Protein AF-A0A9E4HL14-F1 (afdb_monomer)

Foldseek 3Di:
DDDDDDDDDDDDDDDDDDDDDDDDLPPQLVLQLVLQLVQCVQFVVVPWQDFQQRPHPDQQCRTPQFDADPSSQTATRAQAPTAGAHENDLSVLSSQNHQYDHHHHYAYEEADDLSVLSNLNHAEDHPYNYAYAEEHHLSVLSNQNHAYDHHEQYAHEEADHLSVLNNQNHAEDAHEQYAHEEADHLSVLSNQNYAEDHQYNYAYEEEDHLSVLSNQNYAYDAHEHYAYEEEDHLSVLSNQNYAYDAHYHYAYEEADHLSVLNNQNHAEDHHEQYAYEEADHLSVLSNQNHAEDAPYNYAYEEEDHLSVLSNLNYAYDHPEHYAHEEADHLSVLSNLNYAEDHHYQYAYEEEDHLSVLSNLNYAEDHHYNYAYEEADHLSVLSNLNYAYYAHEHYAYEEEDHLSVLSNCNHQEDHHYHYAYEEEDHLSVLSNCNYAYDAPEQYAYEEEDHLSVLSNLNHQYDAHYHYAYEEADHLSVLSNLNHQEDHHYHYAYEEADHLSVLNNQNHAEDAHEQYAYEEADRLSVLNNQNHAYDAHENYAYEEADHLSVLSNQNHQEDHHYAYAYEEEDHLSVLSNLNHAYDAPENYAYEEADRLSVLNNQNHAEDHHEHYAYEEADHLSVLSNQNHAYDAHYNYAYEEADHLSVLSNQNYAEDAHHAYAYEEADHLSVLSNLNYQEDHNHRYAYEEEDHLSVLSNQNHAYDHHHQYAYEEADHLSVLSNLNHAEDADANYAYEEADHLSVLSNLNYAEEHHAHYAYEEEDDLSVLSNLNYQEDERYHNYHYDDAANQSVVPNPRYYYDVVRNVHHHDDDD

Radius of gyration: 42.82 Å; Cα contacts (8 Å, |Δi|>4): 2502; chains: 1; bounding box: 122×66×150 Å

Solvent-accessible surface area (backbone atoms only — not comparable to full-atom values): 35394 Å² total; per-residue (Å²): 139,87,83,87,83,89,79,90,87,88,81,88,88,84,88,85,92,84,87,81,85,92,85,83,76,69,85,57,50,64,52,40,50,51,27,49,47,51,40,34,63,46,21,37,43,94,64,31,78,70,54,50,59,63,89,51,93,64,64,62,64,65,24,64,44,34,36,46,49,99,79,57,44,45,28,30,41,46,52,55,67,26,53,36,39,32,44,62,53,56,48,60,25,62,35,52,58,22,29,35,41,33,49,24,51,24,52,35,28,46,45,66,42,57,36,57,25,55,18,51,47,25,30,35,44,33,50,22,42,25,45,31,47,36,44,65,43,54,36,59,23,54,20,54,46,23,30,35,42,33,49,25,41,28,43,27,24,52,46,66,43,54,40,54,21,55,20,52,45,23,28,35,42,33,48,25,42,26,48,30,24,52,48,67,46,54,42,52,22,55,19,52,46,22,30,34,44,33,49,24,42,28,48,30,27,47,52,63,50,52,42,52,20,58,20,56,46,24,30,35,42,32,51,20,40,28,47,31,24,48,47,63,46,53,42,57,20,55,21,56,50,23,30,35,42,31,53,20,42,28,50,30,24,49,48,63,47,49,42,51,21,58,19,52,49,22,27,34,44,33,49,24,39,30,51,29,28,52,48,63,46,51,43,55,19,57,20,52,47,24,29,35,44,29,52,21,40,27,52,30,25,52,49,62,46,53,43,50,26,57,21,44,50,21,32,36,44,33,52,20,42,29,50,31,24,52,48,66,46,51,43,49,21,56,20,49,48,24,30,36,44,33,51,22,38,27,49,30,25,49,47,64,45,50,40,54,20,53,20,49,50,23,32,34,42,35,48,22,44,28,49,30,24,51,45,66,43,59,41,52,21,54,20,49,46,22,28,37,41,34,51,20,41,30,44,32,22,49,47,64,44,54,36,56,20,54,20,49,46,23,30,34,43,33,50,23,42,27,49,30,28,48,51,61,44,54,36,59,23,52,22,51,47,22,29,35,42,33,50,21,41,29,52,33,28,49,47,65,44,63,39,55,35,52,23,53,47,22,27,34,44,33,52,19,41,27,51,33,25,51,49,64,44,63,44,54,29,54,24,42,49,21,30,33,43,34,49,24,43,28,51,31,25,49,46,63,44,62,34,54,36,52,22,52,49,23,27,36,42,35,49,21,42,30,48,30,24,50,48,68,45,57,40,52,25,58,21,54,48,23,28,37,41,33,53,20,41,29,46,32,26,51,51,67,46,56,42,56,21,57,19,59,48,23,30,35,44,33,48,25,38,29,50,31,29,50,53,66,46,62,40,51,32,55,23,56,45,25,30,35,44,30,54,20,40,30,50,31,28,51,49,64,48,51,48,57,19,60,20,54,46,24,30,35,43,32,51,22,39,28,49,32,23,50,49,63,47,55,43,48,22,56,18,52,48,24,29,36,42,33,48,23,40,28,50,30,25,51,51,63,46,50,38,58,20,54,20,54,47,23,28,36,44,33,48,28,36,29,48,31,27,48,47,62,45,52,41,51,24,59,20,44,52,21,32,34,43,32,48,22,40,27,51,30,24,51,49,63,46,54,40,54,23,52,20,55,50,22,29,33,42,35,44,27,39,26,52,30,24,51,47,64,47,51,40,53,23,58,20,45,53,22,28,35,42,33,50,21,42,28,47,31,27,49,47,67,44,59,39,52,28,55,22,52,54,25,28,35,42,34,48,20,34,18,48,29,30,50,53,50,45,56,56,45,35,58,34,77,53,45,41,34,44,32,58,22,78,61,34,56,62,43,75,33,41,33,48,57,56,78,72,43,91,72,53,45,65,38,64,80,72,58,77,58,54,65,38,82,88,125

Secondary structure (DSSP, 8-state):
------------------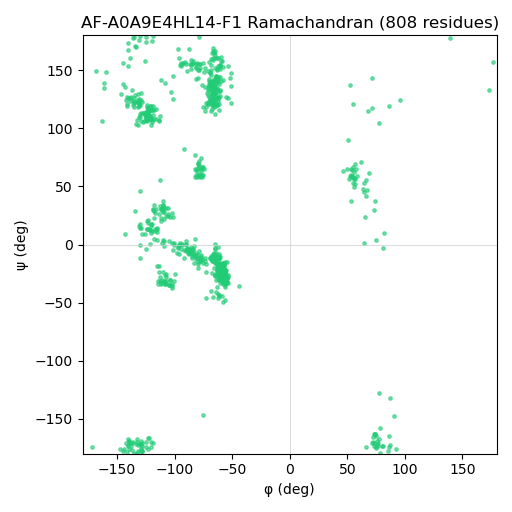----SSS-SSHHHHHHHHHHHHHHTTGGG-S--TTTTSSS-GGGSTTEEE-TTS-EEEEE-TTS--EE---GGGGG-TT--EEE--SSEEEEPPPGGGGG-TT--EEE--SSEE-SBPPGGGGG-TT--EEE--SS--BSPPPGGGGG-TT--EEE--SS--EEPPPGGGGG-TT--EEE--SSEEEEPPPGGGGG-TT--EEE--SSEEEEEPPGGGGG-TT--EEE--SSEEESBPPGGGGG-TT--EEE--SS--EEEPPGGGGG-TT--EEE--SSEEESBPPGGGGG-TT--EEE--SS--EEPPPGGGGG-TT--EEE--SSEEEEPPPGGGGG-TT--EEE--SSEEEEPPPGGGGG-TT--EEE--SSEEEEEPPGGGGG-TT--EEE--SSEEESBPPGGGGG-TT--EEE--SS--EEE--GGGGG-TT--EEE--SSEEEEEPPGGGGG-TT-SEEE--SSEEESBPPGGGGG-TT--EEE--SS--EEPPPGGGGG-TT--EEE--SSEEEEPPPGGGGG-TT--EEE--SSEEEEPPPGGGGG-TT--EEE--SSEEEEEPPGGGGG-TT--EEE--SSEEESBPPGGGGG-TT--EEE--SS--EEEPPGGGGG-TT--EEE--SSEEEEEPPGGGGG-TT-SEEE--SSEEESBPPGGGGG-TT--EEE--SS--BSBPPGGGGG-TT--EEE--SS--EEPPPGGGGG-TT--EEE--SSEEEEEPPGGGGG-TT-SEEE--TT-EEES-B-GGGGG-TT-EE-GGGG-PPBPP--

Nearest PDB structures (foldseek):
  8wei-assembly1_A  TM=9.161E-01  e=1.344E-41  Brassica napus
  8weh-assembly1_A  TM=9.036E-01  e=3.485E-40  Brassica napus
  7odv-assembly1_AAA  TM=7.580E-01  e=2.053E-36  Arabidopsis thaliana
  5gij-assembly1_B  TM=8.100E-01  e=9.126E-33  Arabidopsis thaliana
  5jfk-assembly2_B  TM=7.980E-01  e=5.225E-30  Arabidopsis thaliana

Structure (mmCIF, N/CA/C/O backbone):
data_AF-A0A9E4HL14-F1
#
_entry.id   AF-A0A9E4HL14-F1
#
loop_
_atom_site.group_PDB
_atom_site.id
_atom_site.type_symbol
_atom_site.label_atom_id
_atom_site.label_alt_id
_atom_site.label_comp_id
_atom_site.label_asym_id
_atom_site.label_entity_id
_atom_site.label_seq_id
_atom_site.pdbx_PDB_ins_code
_atom_site.Cartn_x
_atom_site.Cartn_y
_atom_site.Cartn_z
_atom_site.occupancy
_atom_site.B_iso_or_equiv
_atom_site.auth_seq_id
_atom_site.auth_comp_id
_atom_site.auth_asym_id
_atom_site.auth_atom_id
_atom_site.pdbx_PDB_model_num
ATOM 1 N N . MET A 1 1 ? -33.111 20.952 111.031 1.00 33.75 1 MET A N 1
ATOM 2 C CA . MET A 1 1 ? -31.639 21.015 111.160 1.00 33.75 1 MET A CA 1
ATOM 3 C C . MET A 1 1 ? -31.094 21.136 109.736 1.00 33.75 1 MET A C 1
ATOM 5 O O . MET A 1 1 ? -31.129 20.144 109.034 1.00 33.75 1 MET A O 1
ATOM 9 N N . ASN A 1 2 ? -31.073 22.355 109.175 1.00 35.25 2 ASN A N 1
ATOM 10 C CA . ASN A 1 2 ? -29.940 23.313 109.064 1.00 35.25 2 ASN A CA 1
ATOM 11 C C . ASN A 1 2 ? -29.087 23.016 107.800 1.00 35.25 2 ASN A C 1
ATOM 13 O O . ASN A 1 2 ? -28.558 21.920 107.735 1.00 35.25 2 ASN A O 1
ATOM 17 N N . VAL A 1 3 ? -28.890 23.870 106.775 1.00 34.84 3 VAL A N 1
ATOM 18 C CA . VAL A 1 3 ? -29.077 25.328 106.548 1.00 34.84 3 VAL A CA 1
ATOM 19 C C . VAL A 1 3 ? -29.159 25.645 105.018 1.00 34.84 3 VAL A C 1
ATOM 21 O O . VAL A 1 3 ? -28.463 25.000 104.247 1.00 34.84 3 VAL A O 1
ATOM 24 N N . ALA A 1 4 ? -29.936 26.690 104.659 1.00 32.09 4 ALA A N 1
ATOM 25 C CA . ALA A 1 4 ? -29.857 27.663 103.529 1.00 32.09 4 ALA A CA 1
ATOM 26 C C . ALA A 1 4 ? -30.150 27.347 102.032 1.00 32.09 4 ALA A C 1
ATOM 28 O O . ALA A 1 4 ? -29.734 26.338 101.478 1.00 32.09 4 ALA A O 1
ATOM 29 N N . THR A 1 5 ? -30.764 28.390 101.415 1.00 31.05 5 THR A N 1
ATOM 30 C CA . THR A 1 5 ? -30.898 28.810 99.984 1.00 31.05 5 THR A CA 1
ATOM 31 C C . THR A 1 5 ? -31.744 27.890 99.086 1.00 31.05 5 THR A C 1
ATOM 33 O O . THR A 1 5 ? -31.418 26.725 98.951 1.00 31.05 5 THR A O 1
ATOM 36 N N . GLY A 1 6 ? -32.909 28.261 98.521 1.00 27.61 6 GLY A N 1
ATOM 37 C CA . GLY A 1 6 ? -33.319 29.463 97.760 1.00 27.61 6 GLY A CA 1
ATOM 38 C C . GLY A 1 6 ? -33.191 29.140 96.256 1.00 27.61 6 GLY A C 1
ATOM 39 O O . GLY A 1 6 ? -32.118 28.716 95.861 1.00 27.61 6 GLY A O 1
ATOM 40 N N . ALA A 1 7 ? -34.167 29.251 95.348 1.00 27.19 7 ALA A N 1
ATOM 41 C CA . ALA A 1 7 ? -35.541 29.768 95.309 1.00 27.19 7 ALA A CA 1
ATOM 42 C C . ALA A 1 7 ? -36.227 29.135 94.056 1.00 27.19 7 ALA A C 1
ATOM 44 O O . ALA A 1 7 ? -35.539 28.860 93.078 1.00 27.19 7 ALA A O 1
ATOM 45 N N . MET A 1 8 ? -37.465 28.623 94.147 1.00 29.30 8 MET A N 1
ATOM 46 C CA . MET A 1 8 ? -38.747 29.202 93.658 1.00 29.30 8 MET A CA 1
ATOM 47 C C . MET A 1 8 ? -38.787 29.640 92.174 1.00 29.30 8 MET A C 1
ATOM 49 O O . MET A 1 8 ? -37.893 30.347 91.741 1.00 29.30 8 MET A O 1
ATOM 53 N N . VAL A 1 9 ? -39.821 29.396 91.353 1.00 26.88 9 VAL A N 1
ATOM 54 C CA . VAL A 1 9 ? -41.159 28.770 91.483 1.00 26.88 9 VAL A CA 1
ATOM 55 C C . VAL A 1 9 ? -41.711 28.561 90.058 1.00 26.88 9 VAL A C 1
ATOM 57 O O . VAL A 1 9 ? -41.434 29.353 89.161 1.00 26.88 9 VAL A O 1
ATOM 60 N N . VAL A 1 10 ? -42.530 27.521 89.885 1.00 26.62 10 VAL A N 1
ATOM 61 C CA . VAL A 1 10 ? -43.344 27.198 88.699 1.00 26.62 10 VAL A CA 1
ATOM 62 C C . VAL A 1 10 ? -44.826 27.458 89.013 1.00 26.62 10 VAL A C 1
ATOM 64 O O . VAL A 1 10 ? -45.279 27.072 90.087 1.00 26.62 10 VAL A O 1
ATOM 67 N N . ALA A 1 11 ? -45.582 28.030 88.067 1.00 26.98 11 ALA A N 1
ATOM 68 C CA . ALA A 1 11 ? -47.043 27.875 87.894 1.00 26.98 11 ALA A CA 1
ATOM 69 C C . ALA A 1 11 ? -47.400 28.339 86.458 1.00 26.98 11 ALA A C 1
ATOM 71 O O . ALA A 1 11 ? -47.135 29.487 86.119 1.00 26.98 11 ALA A O 1
ATOM 72 N N . VAL A 1 12 ? -47.715 27.464 85.487 1.00 29.25 12 VAL A N 1
ATOM 73 C CA . VAL A 1 12 ? -49.014 26.800 85.177 1.00 29.25 12 VAL A CA 1
ATOM 74 C C . VAL A 1 12 ? -50.169 27.818 85.082 1.00 29.25 12 VAL A C 1
ATOM 76 O O . VAL A 1 12 ? -50.645 28.294 86.104 1.00 29.25 12 VAL A O 1
ATOM 79 N N . LEU A 1 13 ? -50.451 28.372 83.892 1.00 33.09 13 LEU A N 1
ATOM 80 C CA . LEU A 1 13 ? -51.362 27.915 82.808 1.00 33.09 13 LEU A CA 1
ATOM 81 C C . LEU A 1 13 ? -52.870 28.037 83.105 1.00 33.09 13 LEU A C 1
ATOM 83 O O . LEU A 1 13 ? -53.395 27.306 83.939 1.00 33.09 13 LEU A O 1
ATOM 87 N N . LEU A 1 14 ? -53.564 28.855 82.296 1.00 28.44 14 LEU A N 1
ATOM 88 C CA . LEU A 1 14 ? -54.892 28.572 81.725 1.00 28.44 14 LEU A CA 1
ATOM 89 C C . LEU A 1 14 ? -55.184 29.488 80.509 1.00 28.44 14 LEU A C 1
ATOM 91 O O . LEU A 1 14 ? -54.823 30.660 80.497 1.00 28.44 14 LEU A O 1
ATOM 95 N N . ALA A 1 15 ? -55.786 28.870 79.486 1.00 30.08 15 ALA A N 1
ATOM 96 C CA . ALA A 1 15 ? -56.059 29.290 78.098 1.00 30.08 15 ALA A CA 1
ATOM 97 C C . ALA A 1 15 ? -57.047 30.488 77.963 1.00 30.08 15 ALA A C 1
ATOM 99 O O . ALA A 1 15 ? -57.756 30.791 78.912 1.00 30.08 15 ALA A O 1
ATOM 100 N N . SER A 1 16 ? -57.238 31.198 76.836 1.00 32.12 16 SER A N 1
ATOM 101 C CA . SER A 1 16 ? -57.538 30.723 75.471 1.00 32.12 16 SER A CA 1
ATOM 102 C C . SER A 1 16 ? -57.770 31.885 74.461 1.00 32.12 16 SER A C 1
ATOM 104 O O . SER A 1 16 ? -58.207 32.959 74.860 1.00 32.12 16 SER A O 1
ATOM 106 N N . LEU A 1 17 ? -57.577 31.568 73.163 1.00 33.31 17 LEU A N 1
ATOM 107 C CA . LEU A 1 17 ? -58.256 32.063 71.934 1.00 33.31 17 LEU A CA 1
ATOM 108 C C . LEU A 1 17 ? -57.916 33.445 71.312 1.00 33.31 17 LEU A C 1
ATOM 110 O O . LEU A 1 17 ? -58.441 34.471 71.724 1.00 33.31 17 LEU A O 1
ATOM 114 N N . ILE A 1 18 ? -57.163 33.432 70.195 1.00 34.38 18 ILE A N 1
ATOM 115 C CA . ILE A 1 18 ? -57.595 33.672 68.785 1.00 34.38 18 ILE A CA 1
ATOM 116 C C . ILE A 1 18 ? -56.333 33.716 67.886 1.00 34.38 18 ILE A C 1
ATOM 118 O O . ILE A 1 18 ? -55.351 34.371 68.223 1.00 34.38 18 ILE A O 1
ATOM 122 N N . ALA A 1 19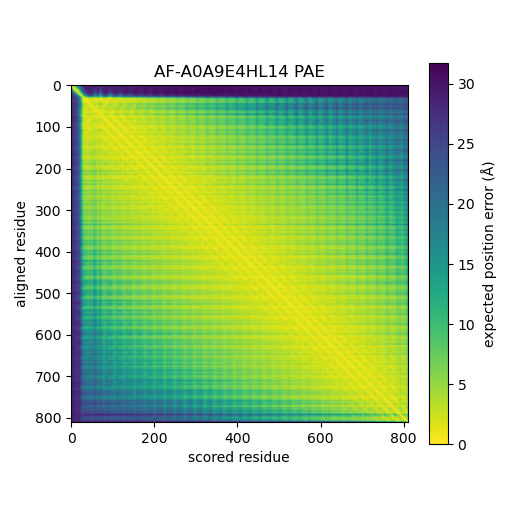 ? -56.354 33.003 66.753 1.00 37.53 19 ALA A N 1
ATOM 123 C CA . ALA A 1 19 ? -55.317 33.035 65.710 1.00 37.53 19 ALA A CA 1
ATOM 124 C C . ALA A 1 19 ? -55.437 34.286 64.809 1.00 37.53 19 ALA A C 1
ATOM 126 O O . ALA A 1 19 ? -56.531 34.832 64.662 1.00 37.53 19 ALA A O 1
ATOM 127 N N . PRO A 1 20 ? -54.333 34.712 64.174 1.00 35.53 20 PRO A N 1
ATOM 128 C CA . PRO A 1 20 ? -54.116 34.406 62.748 1.00 35.53 20 PRO A CA 1
ATOM 129 C C . PRO A 1 20 ? -52.714 33.789 62.538 1.00 35.53 20 PRO A C 1
ATOM 131 O O . PRO A 1 20 ? -51.755 34.181 63.189 1.00 35.53 20 PRO A O 1
ATOM 134 N N . SER A 1 21 ? -52.554 32.662 61.838 1.00 44.50 21 SER A N 1
ATOM 135 C CA . SER A 1 21 ? -52.559 32.488 60.373 1.00 44.50 21 SER A CA 1
ATOM 136 C C . SER A 1 21 ? -51.547 33.374 59.623 1.00 44.50 21 SER A C 1
ATOM 138 O O . SER A 1 21 ? -51.658 34.595 59.648 1.00 44.50 21 SER A O 1
ATOM 140 N N . THR A 1 22 ? -50.640 32.696 58.897 1.00 43.44 22 THR A N 1
ATOM 141 C CA . THR A 1 22 ? -49.900 33.120 57.680 1.00 43.44 22 THR A CA 1
ATOM 142 C C . THR A 1 22 ? -48.837 34.225 57.773 1.00 43.44 22 THR A C 1
ATOM 144 O O . THR A 1 22 ? -48.947 35.220 57.068 1.00 43.44 22 THR A O 1
ATOM 147 N N . ALA A 1 23 ? -47.756 34.042 58.542 1.00 34.69 23 ALA A N 1
ATOM 148 C CA . ALA A 1 23 ? -46.592 34.946 58.433 1.00 34.69 23 ALA A CA 1
ATOM 149 C C . ALA A 1 23 ? -45.199 34.295 58.586 1.00 34.69 23 ALA A C 1
ATOM 151 O O . ALA A 1 23 ? -44.208 35.009 58.661 1.00 34.69 23 ALA A O 1
ATOM 152 N N . LEU A 1 24 ? -45.087 32.962 58.623 1.00 37.69 24 LEU A N 1
ATOM 153 C CA . LEU A 1 24 ? -43.803 32.280 58.882 1.00 37.69 24 LEU A CA 1
ATOM 154 C C . LEU A 1 24 ? -43.264 31.427 57.720 1.00 37.69 24 LEU A C 1
ATOM 156 O O . LEU A 1 24 ? -42.217 30.818 57.875 1.00 37.69 24 LEU A O 1
ATOM 160 N N . ALA A 1 25 ? -43.924 31.418 56.554 1.00 39.59 25 ALA A N 1
ATOM 161 C CA . ALA A 1 25 ? -43.483 30.656 55.373 1.00 39.59 25 ALA A CA 1
ATOM 162 C C . ALA A 1 25 ? -42.845 31.515 54.255 1.00 39.59 25 ALA A C 1
ATOM 164 O O . ALA A 1 25 ? -42.501 30.984 53.211 1.00 39.59 25 ALA A O 1
ATOM 165 N N . GLN A 1 26 ? -42.687 32.833 54.446 1.00 44.12 26 GLN A N 1
ATOM 166 C CA . GLN A 1 26 ? -42.243 33.769 53.392 1.00 44.12 26 GLN A CA 1
ATOM 167 C C . GLN A 1 26 ? -40.769 34.207 53.483 1.00 44.12 26 GLN A C 1
ATOM 169 O O . GLN A 1 26 ? -40.328 35.016 52.676 1.00 44.12 26 GLN A O 1
ATOM 174 N N . ALA A 1 27 ? -39.996 33.717 54.456 1.00 48.97 27 ALA A N 1
ATOM 175 C CA . ALA A 1 27 ? -38.656 34.253 54.723 1.00 48.97 27 ALA A CA 1
ATOM 176 C C . ALA A 1 27 ? -37.539 33.720 53.795 1.00 48.97 27 ALA A C 1
ATOM 178 O O . ALA A 1 27 ? -36.459 34.299 53.795 1.00 48.97 27 ALA A O 1
ATOM 179 N N . GLU A 1 28 ? -37.777 32.666 53.001 1.00 54.84 28 GLU A N 1
ATOM 180 C CA . GLU A 1 28 ? -36.728 32.004 52.194 1.00 54.84 28 GLU A CA 1
ATOM 181 C C . GLU A 1 28 ? -36.896 32.131 50.664 1.00 54.84 28 GLU A C 1
ATOM 183 O O . GLU A 1 28 ? -35.911 32.009 49.944 1.00 54.84 28 GLU A O 1
ATOM 188 N N . GLU A 1 29 ? -38.087 32.467 50.146 1.00 63.16 29 GLU A N 1
ATOM 189 C CA . GLU A 1 29 ? -38.283 32.813 48.718 1.00 63.16 29 GLU A CA 1
ATOM 190 C C . GLU A 1 29 ? -37.392 33.984 48.228 1.00 63.16 29 GLU A C 1
ATOM 192 O O . GLU A 1 29 ? -36.909 33.921 47.094 1.00 63.16 29 GLU A O 1
ATOM 197 N N . PRO A 1 30 ? -37.105 35.034 49.037 1.00 75.75 30 PRO A N 1
ATOM 198 C CA . PRO A 1 30 ? -36.238 36.129 48.599 1.00 75.75 30 PRO A CA 1
ATOM 199 C C . PRO A 1 30 ? -34.819 35.673 48.238 1.00 75.75 30 PRO A C 1
ATOM 201 O O . PRO A 1 30 ? -34.221 36.231 47.322 1.00 75.75 30 PRO A O 1
ATOM 204 N N . VAL A 1 31 ? -34.306 34.647 48.927 1.00 86.88 31 VAL A N 1
ATOM 205 C CA . VAL A 1 31 ? -32.945 34.123 48.737 1.00 86.88 31 VAL A CA 1
ATOM 206 C C . VAL A 1 31 ? -32.839 33.362 47.417 1.00 86.88 31 VAL A C 1
ATOM 208 O O . VAL A 1 31 ? -31.919 33.610 46.640 1.00 86.88 31 VAL A O 1
ATOM 211 N N . ASP A 1 32 ? -33.810 32.493 47.122 1.00 93.31 32 ASP A N 1
ATOM 212 C CA . ASP A 1 32 ? -33.829 31.744 45.863 1.00 93.31 32 ASP A CA 1
ATOM 213 C C . ASP A 1 32 ? -33.972 32.687 44.658 1.00 93.31 32 ASP A C 1
ATOM 215 O O . ASP A 1 32 ? -33.284 32.529 43.648 1.00 93.31 32 ASP A O 1
ATOM 219 N N . ARG A 1 33 ? -34.827 33.714 44.774 1.00 94.50 33 ARG A N 1
ATOM 220 C CA . ARG A 1 33 ? -34.992 34.730 43.727 1.00 94.50 33 ARG A CA 1
ATOM 221 C C . ARG A 1 33 ? -33.703 35.511 43.493 1.00 94.50 33 ARG A C 1
ATOM 223 O O . ARG A 1 33 ? -33.321 35.694 42.341 1.00 94.50 33 ARG A O 1
ATOM 230 N N . GLU A 1 34 ? -33.032 35.965 44.550 1.00 93.50 34 GLU A N 1
ATOM 231 C CA . GLU A 1 34 ? -31.760 36.689 44.438 1.00 93.50 34 GLU A CA 1
ATOM 232 C C . GLU A 1 34 ? -30.675 35.819 43.783 1.00 93.50 34 GLU A C 1
ATOM 234 O O . GLU A 1 34 ? -29.994 36.276 42.861 1.00 93.50 34 GLU A O 1
ATOM 239 N N . ALA A 1 35 ? -30.579 34.544 44.174 1.00 95.25 35 ALA A N 1
ATOM 240 C CA . ALA A 1 35 ? -29.650 33.587 43.582 1.00 95.25 35 ALA A CA 1
ATOM 241 C C . ALA A 1 35 ? -29.909 33.363 42.084 1.00 95.25 35 ALA A C 1
ATOM 243 O O . ALA A 1 35 ? -28.961 33.381 41.294 1.00 95.25 35 ALA A O 1
ATOM 244 N N . LEU A 1 36 ? -31.176 33.212 41.679 1.00 96.88 36 LEU A N 1
ATOM 245 C CA . LEU A 1 36 ? -31.558 33.064 40.273 1.00 96.88 36 LEU A CA 1
ATOM 246 C C . LEU A 1 36 ? -31.322 34.352 39.469 1.00 96.88 36 LEU A C 1
ATOM 248 O O . LEU A 1 36 ? -30.814 34.282 38.355 1.00 96.88 36 LEU A O 1
ATOM 252 N N . VAL A 1 37 ? -31.608 35.541 40.007 1.00 95.25 37 VAL A N 1
ATOM 253 C CA . VAL A 1 37 ? -31.276 36.804 39.316 1.00 95.25 37 VAL A CA 1
ATOM 254 C C . VAL A 1 37 ? -29.762 36.942 39.130 1.00 95.25 37 VAL A C 1
ATOM 256 O O . VAL A 1 37 ? -29.309 37.308 38.045 1.00 95.25 37 VAL A O 1
ATOM 259 N N . GLY A 1 38 ? -28.970 36.600 40.151 1.00 94.69 38 GLY A N 1
ATOM 260 C CA . GLY A 1 38 ? -27.511 36.552 40.045 1.00 94.69 38 GLY A CA 1
ATOM 261 C C . GLY A 1 38 ? -27.040 35.579 38.962 1.00 94.69 38 GLY A C 1
ATOM 262 O O . GLY A 1 38 ? -26.197 35.939 38.142 1.00 94.69 38 GLY A O 1
ATOM 263 N N . PHE A 1 39 ? -27.642 34.387 38.905 1.00 97.25 39 PHE A N 1
ATOM 264 C CA . PHE A 1 39 ? -27.408 33.391 37.857 1.00 97.25 39 PHE A CA 1
ATOM 265 C C . PHE A 1 39 ? -27.716 33.930 36.459 1.00 97.25 39 PHE A C 1
ATOM 267 O O . PHE A 1 39 ? -26.864 33.848 35.574 1.00 97.25 39 PHE A O 1
ATOM 274 N N . PHE A 1 40 ? -28.888 34.540 36.278 1.00 96.69 40 PHE A N 1
ATOM 275 C CA . PHE A 1 40 ? -29.323 35.139 35.018 1.00 96.69 40 PHE A CA 1
ATOM 276 C C . PHE A 1 40 ? -28.325 36.178 34.511 1.00 96.69 40 PHE A C 1
ATOM 278 O O . PHE A 1 40 ? -27.903 36.129 33.360 1.00 96.69 40 PHE A O 1
ATOM 285 N N . VAL A 1 41 ? -27.885 37.091 35.379 1.00 95.44 41 VAL A N 1
ATOM 286 C CA . VAL A 1 41 ? -26.912 38.125 35.005 1.00 95.44 41 VAL A CA 1
ATOM 287 C C . VAL A 1 41 ? -25.546 37.514 34.688 1.00 95.44 41 VAL A C 1
ATOM 289 O O . VAL A 1 41 ? -24.937 37.873 33.681 1.00 95.44 41 VAL A O 1
ATOM 292 N N . ALA A 1 42 ? -25.065 36.584 35.517 1.00 96.38 42 ALA A N 1
ATOM 293 C CA . ALA A 1 42 ? -23.742 35.978 35.366 1.00 96.38 42 ALA A CA 1
ATOM 294 C C . ALA A 1 42 ? -23.594 35.165 34.074 1.00 96.38 42 ALA A C 1
ATOM 296 O O . ALA A 1 42 ? -22.498 35.102 33.522 1.00 96.38 42 ALA A O 1
ATOM 297 N N . THR A 1 43 ? -24.685 34.576 33.585 1.00 96.44 43 THR A N 1
ATOM 298 C CA . THR A 1 43 ? -24.689 33.675 32.422 1.00 96.44 43 THR A CA 1
ATOM 299 C C . THR A 1 43 ? -25.341 34.293 31.180 1.00 96.44 43 THR A C 1
ATOM 301 O O . THR A 1 43 ? -25.772 33.580 30.270 1.00 96.44 43 THR A O 1
ATOM 304 N N . GLY A 1 44 ? -25.403 35.628 31.118 1.00 94.25 44 GLY A N 1
ATOM 305 C CA . GLY A 1 44 ? -25.794 36.349 29.907 1.00 94.25 44 GLY A CA 1
ATOM 306 C C . GLY A 1 44 ? -27.289 36.277 29.592 1.00 94.25 44 GLY A C 1
ATOM 307 O O . GLY A 1 44 ? -27.657 36.184 28.425 1.00 94.25 44 GLY A O 1
ATOM 308 N N . GLY A 1 45 ? -28.145 36.323 30.611 1.00 91.81 45 GLY A N 1
ATOM 309 C CA . GLY A 1 45 ? -29.600 36.148 30.548 1.00 91.81 45 GLY A CA 1
ATOM 310 C C . GLY A 1 45 ? -30.341 36.874 29.422 1.00 91.81 45 GLY A C 1
ATOM 311 O O . GLY A 1 45 ? -31.266 36.322 28.826 1.00 91.81 45 GLY A O 1
ATOM 312 N N . ASP A 1 46 ? -29.896 38.082 29.068 1.00 90.69 46 ASP A N 1
ATOM 313 C CA . ASP A 1 46 ? -30.468 38.884 27.974 1.00 90.69 46 ASP A CA 1
ATOM 314 C C . ASP A 1 46 ? -30.238 38.273 26.577 1.00 90.69 46 ASP A C 1
ATOM 316 O O . ASP A 1 46 ? -30.861 38.689 25.600 1.00 90.69 46 ASP A O 1
ATOM 320 N N . THR A 1 47 ? -29.330 37.301 26.471 1.00 92.50 47 THR A N 1
ATOM 321 C CA . THR A 1 47 ? -28.945 36.619 25.224 1.00 92.50 47 THR A CA 1
ATOM 322 C C . THR A 1 47 ? -29.425 35.172 25.141 1.00 92.50 47 THR A C 1
ATOM 324 O O . THR A 1 47 ? -29.205 34.519 24.122 1.00 92.50 47 THR A O 1
ATOM 327 N N . TRP A 1 48 ? -30.106 34.677 26.177 1.00 96.44 48 TRP A N 1
ATOM 328 C CA . TRP A 1 48 ? -30.650 33.324 26.188 1.00 96.44 48 TRP A CA 1
ATOM 329 C C . TRP A 1 48 ? -31.713 33.123 25.105 1.00 96.44 48 TRP A C 1
ATOM 331 O O . TRP A 1 48 ? -32.471 34.034 24.766 1.00 96.44 48 TRP A O 1
ATOM 341 N N . GLY A 1 49 ? -31.832 31.890 24.610 1.00 94.44 49 GLY A N 1
ATOM 342 C CA . GLY A 1 49 ? -32.880 31.503 23.665 1.00 94.44 49 GLY A CA 1
ATOM 343 C C . GLY A 1 49 ? -34.289 31.623 24.257 1.00 94.44 49 GLY A C 1
ATOM 344 O O . GLY A 1 49 ? -35.228 32.007 23.555 1.00 94.44 49 GLY A O 1
ATOM 345 N N . ARG A 1 50 ? -34.443 31.308 25.548 1.00 95.56 50 ARG A N 1
ATOM 346 C CA . ARG A 1 50 ? -35.672 31.451 26.336 1.00 95.56 50 ARG A CA 1
ATOM 347 C C . ARG A 1 50 ? -35.357 31.983 27.729 1.00 95.56 50 ARG A C 1
ATOM 349 O O . ARG A 1 50 ? -34.625 31.359 28.493 1.00 95.56 50 ARG A O 1
ATOM 356 N N . SER A 1 51 ? -35.979 33.104 28.073 1.00 95.25 51 SER A N 1
ATOM 357 C CA . SER A 1 51 ? -35.829 33.797 29.359 1.00 95.25 51 SER A CA 1
ATOM 358 C C . SER A 1 51 ? -37.182 34.224 29.942 1.00 95.25 51 SER A C 1
ATOM 360 O O . SER A 1 51 ? -37.273 35.205 30.678 1.00 95.25 51 SER A O 1
ATOM 362 N N . ASP A 1 52 ? -38.258 33.486 29.638 1.00 95.94 52 ASP A N 1
ATOM 363 C CA . ASP A 1 52 ? -39.614 33.861 30.053 1.00 95.94 52 ASP A CA 1
ATOM 364 C C . ASP A 1 52 ? -39.697 34.107 31.569 1.00 95.94 52 ASP A C 1
ATOM 366 O O . ASP A 1 52 ? -39.352 33.242 32.378 1.00 95.94 52 ASP A O 1
ATOM 370 N N . ASN A 1 53 ? -40.195 35.292 31.934 1.00 95.06 53 ASN A N 1
ATOM 371 C CA . ASN A 1 53 ? -40.421 35.776 33.302 1.00 95.06 53 ASN A CA 1
ATOM 372 C C . ASN A 1 53 ? -39.170 35.961 34.182 1.00 95.06 53 ASN A C 1
ATOM 374 O O . ASN A 1 53 ? -39.318 36.412 35.322 1.00 95.06 53 ASN A O 1
ATOM 378 N N . TRP A 1 54 ? -37.963 35.703 33.675 1.00 95.25 54 TRP A N 1
ATOM 379 C CA . TRP A 1 54 ? -36.724 35.957 34.412 1.00 95.25 54 TRP A CA 1
ATOM 380 C C . TRP A 1 54 ? -36.578 37.447 34.751 1.00 95.25 54 TRP A C 1
ATOM 382 O O . TRP A 1 54 ? -36.835 38.319 33.922 1.00 95.25 54 TRP A O 1
ATOM 392 N N . GLY A 1 55 ? -36.228 37.746 36.005 1.00 87.81 55 GLY A N 1
ATOM 393 C CA . GLY A 1 55 ? -36.118 39.121 36.512 1.00 87.81 55 GLY A CA 1
ATOM 394 C C . GLY A 1 55 ? -37.454 39.833 36.779 1.00 87.81 55 GLY A C 1
ATOM 395 O O . GLY A 1 55 ? -37.446 41.006 37.146 1.00 87.81 55 GLY A O 1
ATOM 396 N N . SER A 1 56 ? -38.598 39.154 36.619 1.00 91.56 56 SER A N 1
ATOM 397 C CA . SER A 1 56 ? -39.922 39.701 36.961 1.00 91.56 56 SER A CA 1
ATOM 398 C C . SER A 1 56 ? -40.306 39.456 38.427 1.00 91.56 56 SER A C 1
ATOM 400 O O . SER A 1 56 ? -39.716 38.615 39.099 1.00 91.56 56 SER A O 1
ATOM 402 N N . ASP A 1 57 ? -41.366 40.113 38.904 1.00 88.81 57 ASP A N 1
ATOM 403 C CA . ASP A 1 57 ? -41.947 39.881 40.241 1.00 88.81 57 ASP A CA 1
ATOM 404 C C . ASP A 1 57 ? -42.903 38.669 40.294 1.00 88.81 57 ASP A C 1
ATOM 406 O O . ASP A 1 57 ? -43.548 38.417 41.314 1.00 88.81 57 ASP A O 1
ATOM 410 N N . LEU A 1 58 ? -43.041 37.909 39.199 1.00 92.25 58 LEU A N 1
ATOM 411 C CA . LEU A 1 58 ? -43.883 36.709 39.183 1.00 92.25 58 LEU A CA 1
ATOM 412 C C . LEU A 1 58 ? -43.282 35.600 40.066 1.00 92.25 58 LEU A C 1
ATOM 414 O O . LEU A 1 58 ? -42.059 35.569 40.250 1.00 92.25 58 LEU A O 1
ATOM 418 N N . PRO A 1 59 ? -44.110 34.675 40.596 1.00 91.94 59 PRO A N 1
ATOM 419 C CA . PRO A 1 59 ? -43.627 33.499 41.321 1.00 91.94 59 PRO A CA 1
ATOM 420 C C . PRO A 1 59 ? -42.578 32.715 40.516 1.00 91.94 59 PRO A C 1
ATOM 422 O O . PRO A 1 59 ? -42.682 32.624 39.291 1.00 91.94 59 PRO A O 1
ATOM 425 N N . LEU A 1 60 ? -41.569 32.165 41.202 1.00 94.19 60 LEU A N 1
ATOM 426 C CA . LEU A 1 60 ? -40.414 31.515 40.564 1.00 94.19 60 LEU A CA 1
ATOM 427 C C . LEU A 1 60 ? -40.800 30.301 39.705 1.00 94.19 60 LEU A C 1
ATOM 429 O O . LEU A 1 60 ? -40.157 30.049 38.696 1.00 94.19 60 LEU A O 1
ATOM 433 N N . ASP A 1 61 ? -41.898 29.611 40.022 1.00 93.50 61 ASP A N 1
ATOM 434 C CA . ASP A 1 61 ? -42.444 28.503 39.216 1.00 93.50 61 ASP A CA 1
ATOM 435 C C . ASP A 1 61 ? -42.990 28.930 37.840 1.00 93.50 61 ASP A C 1
ATOM 437 O O . ASP A 1 61 ? -43.355 28.096 37.009 1.00 93.50 61 ASP A O 1
ATOM 441 N N . ARG A 1 62 ? -43.080 30.241 37.584 1.00 95.88 62 ARG A N 1
ATOM 442 C CA . ARG A 1 62 ? -43.411 30.805 36.272 1.00 95.88 62 ARG A CA 1
ATOM 443 C C . ARG A 1 62 ? -42.178 31.094 35.430 1.00 95.88 62 ARG A C 1
ATOM 445 O O . ARG A 1 62 ? -42.344 31.396 34.249 1.00 95.88 62 ARG A O 1
ATOM 452 N N . TRP A 1 63 ? -40.980 31.055 36.004 1.00 97.12 63 TRP A N 1
ATOM 453 C CA . TRP A 1 63 ? -39.749 31.342 35.278 1.00 97.12 63 TRP A CA 1
ATOM 454 C C . TRP A 1 63 ? -39.377 30.148 34.410 1.00 97.12 63 TRP A C 1
ATOM 456 O O . TRP A 1 63 ? -39.489 28.995 34.829 1.00 97.12 63 TRP A O 1
ATOM 466 N N . HIS A 1 64 ? -38.957 30.415 33.173 1.00 97.06 64 HIS A N 1
ATOM 467 C CA . HIS A 1 64 ? -38.558 29.347 32.264 1.00 97.06 64 HIS A CA 1
ATOM 468 C C . HIS A 1 64 ? -37.459 28.481 32.896 1.00 97.06 64 HIS A C 1
ATOM 470 O O . HIS A 1 64 ? -36.441 29.010 33.331 1.00 97.06 64 HIS A O 1
ATOM 476 N N . GLY A 1 65 ? -37.669 27.164 32.936 1.00 96.62 65 GLY A N 1
ATOM 477 C CA . GLY A 1 65 ? -36.691 26.211 33.463 1.00 96.62 65 GLY A CA 1
ATOM 478 C C . GLY A 1 65 ? -36.660 26.072 34.988 1.00 96.62 65 GLY A C 1
ATOM 479 O O . GLY A 1 65 ? -35.920 25.227 35.480 1.00 96.62 65 GLY A O 1
ATOM 480 N N . VAL A 1 66 ? -37.457 26.836 35.745 1.00 97.94 66 VAL A N 1
ATOM 481 C CA . VAL A 1 66 ? -37.466 26.794 37.217 1.00 97.94 66 VAL A CA 1
ATOM 482 C C . VAL A 1 66 ? -38.659 25.986 37.732 1.00 97.94 66 VAL A C 1
ATOM 484 O O . VAL A 1 66 ? -39.810 26.271 37.408 1.00 97.94 66 VAL A O 1
ATOM 487 N N . GLY A 1 67 ? -38.388 24.984 38.565 1.00 96.88 67 GLY A N 1
ATOM 488 C CA . GLY A 1 67 ? -39.390 24.227 39.315 1.00 96.88 67 GLY A CA 1
ATOM 489 C C . GLY A 1 67 ? -39.278 24.501 40.811 1.00 96.88 67 GLY A C 1
ATOM 490 O O . GLY A 1 67 ? -38.166 24.600 41.335 1.00 96.88 67 GLY A O 1
ATOM 491 N N . THR A 1 68 ? -40.412 24.597 41.508 1.00 96.44 68 THR A N 1
ATOM 492 C CA . THR A 1 68 ? -40.456 24.832 42.959 1.00 96.44 68 THR A CA 1
ATOM 493 C C . THR A 1 68 ? -41.274 23.779 43.709 1.00 96.44 68 THR A C 1
ATOM 495 O O . THR A 1 68 ? -42.125 23.100 43.131 1.00 96.44 68 THR A O 1
ATOM 498 N N . ASP A 1 69 ? -41.015 23.632 45.010 1.00 93.31 69 ASP A N 1
ATOM 499 C CA . ASP A 1 69 ? -41.854 22.839 45.909 1.00 93.31 69 ASP A CA 1
ATOM 500 C C . ASP A 1 69 ? -43.127 23.596 46.340 1.00 93.31 69 ASP A C 1
ATOM 502 O O . ASP A 1 69 ? -43.364 24.753 45.988 1.00 93.31 69 ASP A O 1
ATOM 506 N N . SER A 1 70 ? -43.978 22.949 47.146 1.00 89.25 70 SER A N 1
ATOM 507 C CA . SER A 1 70 ? -45.228 23.550 47.637 1.00 89.25 70 SER A CA 1
ATOM 508 C C . SER A 1 70 ? -45.037 24.795 48.514 1.00 89.25 70 SER A C 1
ATOM 510 O O . SER A 1 70 ? -46.008 25.507 48.765 1.00 89.25 70 SER A O 1
ATOM 512 N N . ALA A 1 71 ? -43.822 25.034 49.019 1.00 88.44 71 ALA A N 1
ATOM 513 C CA . ALA A 1 71 ? -43.466 26.228 49.778 1.00 88.44 71 ALA A CA 1
ATOM 514 C C . ALA A 1 71 ? -42.865 27.332 48.885 1.00 88.44 71 ALA A C 1
ATOM 516 O O . ALA A 1 71 ? -42.545 28.406 49.389 1.00 88.44 71 ALA A O 1
ATOM 517 N N . GLY A 1 72 ? -42.744 27.094 47.574 1.00 89.25 72 GLY A N 1
ATOM 518 C CA . GLY A 1 72 ? -42.189 28.040 46.609 1.00 89.25 72 GLY A CA 1
ATOM 519 C C . GLY A 1 72 ? -40.660 28.048 46.544 1.00 89.25 72 GLY A C 1
ATOM 520 O O . GLY A 1 72 ? -40.110 28.932 45.892 1.00 89.25 72 GLY A O 1
ATOM 521 N N . ARG A 1 73 ? -39.975 27.089 47.184 1.00 94.12 73 ARG A N 1
ATOM 522 C CA . ARG A 1 73 ? -38.510 26.954 47.130 1.00 94.12 73 ARG A CA 1
ATOM 523 C C . ARG A 1 73 ? -38.076 26.241 45.857 1.00 94.12 73 ARG A C 1
ATOM 525 O O . ARG A 1 73 ? -38.745 25.300 45.440 1.00 94.12 73 ARG A O 1
ATOM 532 N N . VAL A 1 74 ? -36.966 26.651 45.255 1.00 97.19 74 VAL A N 1
ATOM 533 C CA . VAL A 1 74 ? -36.471 26.085 43.990 1.00 97.19 74 VAL A CA 1
ATOM 534 C C . VAL A 1 74 ? -35.942 24.666 44.206 1.00 97.19 74 VAL A C 1
ATOM 536 O O . VAL A 1 74 ? -35.034 24.451 45.003 1.00 97.19 74 VAL A O 1
ATOM 539 N N . VAL A 1 75 ? -36.505 23.710 43.463 1.00 97.56 75 VAL A N 1
ATOM 540 C CA . VAL A 1 75 ? -36.114 22.287 43.467 1.00 97.56 75 VAL A CA 1
ATOM 541 C C . VAL A 1 75 ? -35.533 21.826 42.132 1.00 97.56 75 VAL A C 1
ATOM 543 O O . VAL A 1 75 ? -34.830 20.824 42.080 1.00 97.56 75 VAL A O 1
ATOM 546 N N . SER A 1 76 ? -35.774 22.555 41.042 1.00 98.12 76 SER A N 1
ATOM 547 C CA . SER A 1 76 ? -35.224 22.219 39.727 1.00 98.12 76 SER A CA 1
ATOM 548 C C . SER A 1 76 ? -34.845 23.479 38.964 1.00 98.12 76 SER A C 1
ATOM 550 O O . SER A 1 76 ? -35.638 24.417 38.897 1.00 98.12 76 SER A O 1
ATOM 552 N N . LEU A 1 77 ? -33.673 23.465 38.337 1.00 98.31 77 LEU A N 1
ATOM 553 C CA . LEU A 1 77 ? -33.229 24.456 37.364 1.00 98.31 77 LEU A CA 1
ATOM 554 C C . LEU A 1 77 ? -32.743 23.719 36.111 1.00 98.31 77 LEU A C 1
ATOM 556 O O . LEU A 1 77 ? -31.683 23.103 36.131 1.00 98.31 77 LEU A O 1
ATOM 560 N N . ALA A 1 78 ? -33.536 23.764 35.041 1.00 98.12 78 ALA A N 1
ATOM 561 C CA . ALA A 1 78 ? -33.268 23.075 33.782 1.00 98.12 78 ALA A CA 1
ATOM 562 C C . ALA A 1 78 ? -33.265 24.069 32.614 1.00 98.12 78 ALA A C 1
ATOM 564 O O . ALA A 1 78 ? -34.316 24.559 32.193 1.00 98.12 78 ALA A O 1
ATOM 565 N N . LEU A 1 79 ? -32.071 24.363 32.101 1.00 97.81 79 LEU A N 1
ATOM 566 C CA . LEU A 1 79 ? -31.815 25.304 31.009 1.00 97.81 79 LEU A CA 1
ATOM 567 C C . LEU A 1 79 ? -30.917 24.701 29.902 1.00 97.81 79 LEU A C 1
ATOM 569 O O . LEU A 1 79 ? -29.979 25.373 29.457 1.00 97.81 79 LEU A O 1
ATOM 573 N N . PRO A 1 80 ? -31.162 23.463 29.431 1.00 97.94 80 PRO A N 1
ATOM 574 C CA . PRO A 1 80 ? -30.323 22.868 28.402 1.00 97.94 80 PRO A CA 1
ATOM 575 C C . PRO A 1 80 ? -30.503 23.571 27.050 1.00 97.94 80 PRO A C 1
ATOM 577 O O . PRO A 1 80 ? -31.607 24.018 26.720 1.00 97.94 80 PRO A O 1
ATOM 580 N N . SER A 1 81 ? -29.444 23.630 26.234 1.00 97.81 81 SER A N 1
ATOM 581 C CA . SER A 1 81 ? -29.499 24.185 24.867 1.00 97.81 81 SER A CA 1
ATOM 582 C C . SER A 1 81 ? -30.095 25.599 24.789 1.00 97.81 81 SER A C 1
ATOM 584 O O . SER A 1 81 ? -30.839 25.921 23.858 1.00 97.81 81 SER A O 1
ATOM 586 N N . ASN A 1 82 ? -29.808 26.451 25.776 1.00 97.56 82 ASN A N 1
ATOM 587 C CA . ASN A 1 82 ? -30.455 27.756 25.916 1.00 97.56 82 ASN A CA 1
ATOM 588 C C . ASN A 1 82 ? -29.522 28.944 25.619 1.00 97.56 82 ASN A C 1
ATOM 590 O O . ASN A 1 82 ? -29.941 30.096 25.712 1.00 97.56 82 ASN A O 1
ATOM 594 N N . GLY A 1 83 ? -28.281 28.681 25.203 1.00 96.69 83 GLY A N 1
ATOM 595 C CA . GLY A 1 83 ? -27.305 29.709 24.839 1.00 96.69 83 GLY A CA 1
ATOM 596 C C . GLY A 1 83 ? -26.737 30.465 26.040 1.00 96.69 83 GLY A C 1
ATOM 597 O O . GLY A 1 83 ? -26.408 31.641 25.911 1.00 96.69 83 GLY A O 1
ATOM 598 N N . LEU A 1 84 ? -26.650 29.822 27.210 1.00 97.75 84 LEU A N 1
ATOM 599 C CA . LEU A 1 84 ? -26.020 30.412 28.395 1.00 97.75 84 LEU A CA 1
ATOM 600 C C . LEU A 1 84 ? -24.532 30.659 28.115 1.00 97.75 84 LEU A C 1
ATOM 602 O O . LEU A 1 84 ? -23.839 29.766 27.630 1.00 97.75 84 LEU A O 1
ATOM 606 N N . VAL A 1 85 ? -24.037 31.850 28.463 1.00 96.31 85 VAL A N 1
ATOM 607 C CA . VAL A 1 85 ? -22.627 32.249 28.319 1.00 96.31 85 VAL A CA 1
ATOM 608 C C . VAL A 1 85 ? -22.180 32.944 29.597 1.00 96.31 85 VAL A C 1
ATOM 610 O O . VAL A 1 85 ? -22.734 33.976 29.962 1.00 96.31 85 VAL A O 1
ATOM 613 N N . GLY A 1 86 ? -21.150 32.425 30.259 1.00 96.69 86 GLY A N 1
ATOM 614 C CA . GLY A 1 86 ? -20.651 32.981 31.521 1.00 96.69 86 GLY A CA 1
ATOM 615 C C . GLY A 1 86 ? -20.286 31.899 32.535 1.00 96.69 86 GLY A C 1
ATOM 616 O O . GLY A 1 86 ? -20.458 30.716 32.241 1.00 96.69 86 GLY A O 1
ATOM 617 N N . PRO A 1 87 ? -19.775 32.277 33.718 1.00 97.69 87 PRO A N 1
ATOM 618 C CA . PRO A 1 87 ? -19.524 31.339 34.804 1.00 97.69 87 PRO A CA 1
ATOM 619 C C . PRO A 1 87 ? -20.793 30.972 35.575 1.00 97.69 87 PRO A C 1
ATOM 621 O O . PRO A 1 87 ? -21.730 31.765 35.664 1.00 97.69 87 PRO A O 1
ATOM 624 N N . ILE A 1 88 ? -20.781 29.795 36.206 1.00 97.81 88 ILE A N 1
ATOM 625 C CA . ILE A 1 88 ? -21.766 29.430 37.231 1.00 97.81 88 ILE A CA 1
ATOM 626 C C . ILE A 1 88 ? -21.422 30.237 38.496 1.00 97.81 88 ILE A C 1
ATOM 628 O O . ILE A 1 88 ? -20.339 30.047 39.053 1.00 97.81 88 ILE A O 1
ATOM 632 N N . PRO A 1 89 ? -22.277 31.163 38.964 1.00 97.25 89 PRO A N 1
ATOM 633 C CA . PRO A 1 89 ? -21.960 31.961 40.142 1.00 97.25 89 PRO A CA 1
ATOM 634 C C . PRO A 1 89 ? -22.083 31.146 41.434 1.00 97.25 89 PRO A C 1
ATOM 636 O O . PRO A 1 89 ? -22.978 30.315 41.572 1.00 97.25 89 PRO A O 1
ATOM 639 N N . ALA A 1 90 ? -21.257 31.483 42.429 1.00 96.12 90 ALA A N 1
ATOM 640 C CA . ALA A 1 90 ? -21.294 30.912 43.782 1.00 96.12 90 ALA A CA 1
ATOM 641 C C . ALA A 1 90 ? -22.680 30.993 44.455 1.00 96.12 90 ALA A C 1
ATOM 643 O O . ALA A 1 90 ? -23.031 30.151 45.278 1.00 96.12 90 ALA A O 1
ATOM 644 N N . SER A 1 91 ? -23.515 31.968 44.066 1.00 95.31 91 SER A N 1
ATOM 645 C CA . SER A 1 91 ? -24.888 32.104 44.568 1.00 95.31 91 SER A CA 1
ATOM 646 C C . SER A 1 91 ? -25.765 30.881 44.287 1.00 95.31 91 SER A C 1
ATOM 648 O O . SER A 1 91 ? -26.781 30.719 44.959 1.00 95.31 91 SER A O 1
ATOM 650 N N . ILE A 1 92 ? -25.379 29.999 43.354 1.00 95.81 92 ILE A N 1
ATOM 651 C CA . ILE A 1 92 ? -26.092 28.743 43.099 1.00 95.81 92 ILE A CA 1
ATOM 652 C C . ILE A 1 92 ? -26.224 27.885 44.369 1.00 95.81 92 ILE A C 1
ATOM 654 O O . ILE A 1 92 ? -27.272 27.276 44.564 1.00 95.81 92 ILE A O 1
ATOM 658 N N . GLY A 1 93 ? -25.239 27.924 45.279 1.00 94.62 93 GLY A N 1
ATOM 659 C CA . GLY A 1 93 ? -25.271 27.199 46.558 1.00 94.62 93 GLY A CA 1
ATOM 660 C C . GLY A 1 93 ? -26.367 27.666 47.525 1.00 94.62 93 GLY A C 1
ATOM 661 O O . GLY A 1 93 ? -26.719 26.959 48.465 1.00 94.62 93 GLY A O 1
ATOM 662 N N . SER A 1 94 ? -26.977 28.833 47.279 1.00 95.44 94 SER A N 1
ATOM 663 C CA . SER A 1 94 ? -28.096 29.336 48.092 1.00 95.44 94 SER A CA 1
ATOM 664 C C . SER A 1 94 ? -29.422 28.618 47.808 1.00 95.44 94 SER A C 1
ATOM 666 O O . SER A 1 94 ? -30.341 28.693 48.626 1.00 95.44 94 SER A O 1
ATOM 668 N N . LEU A 1 95 ? -29.527 27.883 46.692 1.00 96.00 95 LEU A N 1
ATOM 669 C CA . LEU A 1 95 ? -30.711 27.102 46.319 1.00 96.00 95 LEU A CA 1
ATOM 670 C C . LEU A 1 95 ? -30.773 25.782 47.103 1.00 96.00 95 LEU A C 1
ATOM 672 O O . LEU A 1 95 ? -30.800 24.699 46.536 1.00 96.00 95 LEU A O 1
ATOM 676 N N . THR A 1 96 ? -30.803 25.845 48.432 1.00 94.38 96 THR A N 1
ATOM 677 C CA . THR A 1 96 ? -30.605 24.689 49.335 1.00 94.38 96 THR A CA 1
ATOM 678 C C . THR A 1 96 ? -31.622 23.545 49.195 1.00 94.38 96 THR A C 1
ATOM 680 O O . THR A 1 96 ? -31.435 22.465 49.760 1.00 94.38 96 THR A O 1
ATOM 683 N N . ARG A 1 97 ? -32.713 23.757 48.451 1.00 96.50 97 ARG A N 1
ATOM 684 C CA . ARG A 1 97 ? -33.745 22.757 48.138 1.00 96.50 97 ARG A CA 1
ATOM 685 C C . ARG A 1 97 ? -33.589 22.146 46.738 1.00 96.50 97 ARG A C 1
ATOM 687 O O . ARG A 1 97 ? -34.400 21.301 46.386 1.00 96.50 97 ARG A O 1
ATOM 694 N N . LEU A 1 98 ? -32.568 22.540 45.972 1.00 97.94 98 LEU A N 1
ATOM 695 C CA . LEU A 1 98 ? -32.342 22.087 44.601 1.00 97.94 98 LEU A CA 1
ATOM 696 C C . LEU A 1 98 ? -32.050 20.582 44.554 1.00 97.94 98 LEU A C 1
ATOM 698 O O . LEU A 1 98 ? -31.136 20.099 45.217 1.00 97.94 98 LEU A O 1
ATOM 702 N N . GLU A 1 99 ? -32.822 19.869 43.740 1.00 98.38 99 GLU A N 1
ATOM 703 C CA . GLU A 1 99 ? -32.708 18.433 43.463 1.00 98.38 99 GLU A CA 1
ATOM 704 C C . GLU A 1 99 ? -32.147 18.184 42.053 1.00 98.38 99 GLU A C 1
ATOM 706 O O . GLU A 1 99 ? -31.413 17.221 41.832 1.00 98.38 99 GLU A O 1
ATOM 711 N N . HIS A 1 100 ? -32.435 19.074 41.099 1.00 98.69 100 HIS A N 1
ATOM 712 C CA . HIS A 1 100 ? -32.007 18.938 39.706 1.00 98.69 100 HIS A CA 1
ATOM 713 C C . HIS A 1 100 ? -31.384 20.232 39.175 1.00 98.69 100 HIS A C 1
ATOM 715 O O . HIS A 1 100 ? -32.042 21.274 39.150 1.00 98.69 100 HIS A O 1
ATOM 721 N N . LEU A 1 101 ? -30.137 20.149 38.708 1.00 98.56 101 LEU A N 1
ATOM 722 C CA . LEU A 1 101 ? -29.449 21.211 37.978 1.00 98.56 101 LEU A CA 1
ATOM 723 C C . LEU A 1 101 ? -29.001 20.678 36.616 1.00 98.56 101 LEU A C 1
ATOM 725 O O . LEU A 1 101 ? -28.105 19.841 36.551 1.00 98.56 101 LEU A O 1
ATOM 729 N N . ASP A 1 102 ? -29.620 21.174 35.548 1.00 98.62 102 ASP A N 1
ATOM 730 C CA . ASP A 1 102 ? -29.310 20.819 34.162 1.00 98.62 102 ASP A CA 1
ATOM 731 C C . ASP A 1 102 ? -28.989 22.086 33.364 1.00 98.62 102 ASP A C 1
ATOM 733 O O . ASP A 1 102 ? -29.870 22.903 33.079 1.00 98.62 102 ASP A O 1
ATOM 737 N N . LEU A 1 103 ? -27.708 22.248 33.028 1.00 98.44 103 LEU A N 1
ATOM 738 C CA . LEU A 1 103 ? -27.176 23.337 32.207 1.00 98.44 103 LEU A CA 1
ATOM 739 C C . LEU A 1 103 ? -26.533 22.807 30.914 1.00 98.44 103 LEU A C 1
ATOM 741 O O . LEU A 1 103 ? -25.671 23.478 30.336 1.00 98.44 103 LEU A O 1
ATOM 745 N N . ALA A 1 104 ? -26.915 21.611 30.465 1.00 98.38 104 ALA A N 1
ATOM 746 C CA . ALA A 1 104 ? -26.281 20.932 29.342 1.00 98.38 104 ALA A CA 1
ATOM 747 C C . ALA A 1 104 ? -26.347 21.709 28.014 1.00 98.38 104 ALA A C 1
ATOM 749 O O . ALA A 1 104 ? -27.261 22.499 27.778 1.00 98.38 104 ALA A O 1
ATOM 750 N N . ASP A 1 105 ? -25.401 21.446 27.109 1.00 98.50 105 ASP A N 1
ATOM 751 C CA . ASP A 1 105 ? -25.381 22.000 25.745 1.00 98.50 105 ASP A CA 1
ATOM 752 C C . ASP A 1 105 ? -25.427 23.541 25.718 1.00 98.50 105 ASP A C 1
ATOM 754 O O . ASP A 1 105 ? -26.241 24.158 25.026 1.00 98.50 105 ASP A O 1
ATOM 758 N N . ASN A 1 106 ? -24.559 24.183 26.496 1.00 98.44 106 ASN A N 1
ATOM 759 C CA . ASN A 1 106 ? -24.430 25.638 26.553 1.00 98.44 106 ASN A CA 1
ATOM 760 C C . ASN A 1 106 ? -22.959 26.065 26.372 1.00 98.44 106 ASN A C 1
ATOM 762 O O . ASN A 1 106 ? -22.076 25.258 26.092 1.00 98.44 106 ASN A O 1
ATOM 766 N N . ASP A 1 107 ? -22.682 27.361 26.510 1.00 97.56 107 ASP A N 1
ATOM 767 C CA . ASP A 1 107 ? -21.337 27.940 26.452 1.00 97.56 107 ASP A CA 1
ATOM 768 C C . ASP A 1 107 ? -20.875 28.431 27.844 1.00 97.56 107 ASP A C 1
ATOM 770 O O . ASP A 1 107 ? -20.115 29.400 27.965 1.00 97.56 107 ASP A O 1
ATOM 774 N N . VAL A 1 108 ? -21.327 27.766 28.916 1.00 97.88 108 VAL A N 1
ATOM 775 C CA . VAL A 1 108 ? -20.907 28.059 30.296 1.00 97.88 108 VAL A CA 1
ATOM 776 C C . VAL A 1 108 ? -19.418 27.740 30.446 1.00 97.88 108 VAL A C 1
ATOM 778 O O . VAL A 1 108 ? -18.957 26.696 29.991 1.00 97.88 108 VAL A O 1
ATOM 781 N N . TYR A 1 109 ? -18.643 28.630 31.069 1.00 97.81 109 TYR A N 1
ATOM 782 C CA . TYR A 1 109 ? -17.183 28.504 31.185 1.00 97.81 109 TYR A CA 1
ATOM 783 C C . TYR A 1 109 ? -16.674 28.799 32.598 1.00 97.81 109 TYR A C 1
ATOM 785 O O . TYR A 1 109 ? -17.402 29.310 33.441 1.00 97.81 109 TYR A O 1
ATOM 793 N N . GLY A 1 110 ? -15.394 28.529 32.858 1.00 97.25 110 GLY A N 1
ATOM 794 C CA . GLY A 1 110 ? -14.782 28.754 34.169 1.00 97.25 110 GLY A CA 1
ATOM 795 C C . GLY A 1 110 ? -14.886 27.533 35.081 1.00 97.25 110 GLY A C 1
ATOM 796 O O . GLY A 1 110 ? -14.805 26.397 34.614 1.00 97.25 110 GLY A O 1
ATOM 797 N N . GLU A 1 111 ? -15.001 27.765 36.390 1.00 97.56 111 GLU A N 1
ATOM 798 C CA . GLU A 1 111 ? -15.063 26.697 37.391 1.00 97.56 111 GLU A CA 1
ATOM 799 C C . GLU A 1 111 ? -16.486 26.279 37.748 1.00 97.56 111 GLU A C 1
ATOM 801 O O . GLU A 1 111 ? -17.434 27.056 37.639 1.00 97.56 111 GLU A O 1
ATOM 806 N N . ILE A 1 112 ? -16.607 25.039 38.217 1.00 98.25 112 ILE A N 1
ATOM 807 C CA . ILE A 1 112 ? -17.749 24.628 39.027 1.00 98.25 112 ILE A CA 1
ATOM 808 C C . ILE A 1 112 ? -17.503 25.242 40.418 1.00 98.25 112 ILE A C 1
ATOM 810 O O . ILE A 1 112 ? -16.467 24.933 41.011 1.00 98.25 112 ILE A O 1
ATOM 814 N N . PRO A 1 113 ? -18.376 26.128 40.930 1.00 97.75 113 PRO A N 1
ATOM 815 C CA . PRO A 1 113 ? -18.166 26.784 42.219 1.00 97.75 113 PRO A CA 1
ATOM 816 C C . PRO A 1 113 ? -18.176 25.764 43.364 1.00 97.75 113 PRO A C 1
ATOM 818 O O . PRO A 1 113 ? -18.970 24.822 43.349 1.00 97.75 113 PRO A O 1
ATOM 821 N N . ALA A 1 114 ? -17.323 25.960 44.373 1.00 97.56 114 ALA A N 1
ATOM 822 C CA . ALA A 1 114 ? -17.239 25.078 45.543 1.00 97.56 114 ALA A CA 1
ATOM 823 C C . ALA A 1 114 ? -18.567 25.023 46.322 1.00 97.56 114 ALA A C 1
ATOM 825 O O . ALA A 1 114 ? -18.937 23.982 46.864 1.00 97.56 114 ALA A O 1
ATOM 826 N N . GLU A 1 115 ? -19.332 26.115 46.291 1.00 97.69 115 GLU A N 1
ATOM 827 C CA . GLU A 1 115 ? -20.665 26.254 46.882 1.00 97.69 115 GLU A CA 1
ATOM 828 C C . GLU A 1 115 ? -21.695 25.281 46.285 1.00 97.69 115 GLU A C 1
ATOM 830 O O . GLU A 1 115 ? -22.764 25.092 46.863 1.00 97.69 115 GLU A O 1
ATOM 835 N N . ILE A 1 116 ? -21.391 24.600 45.169 1.00 96.88 116 ILE A N 1
ATOM 836 C CA . ILE A 1 116 ? -22.218 23.480 44.704 1.00 96.88 116 ILE A CA 1
ATOM 837 C C . ILE A 1 116 ? -22.360 22.409 45.795 1.00 96.88 116 ILE A C 1
ATOM 839 O O . ILE A 1 116 ? -23.414 21.791 45.892 1.00 96.88 116 ILE A O 1
ATOM 843 N N . GLY A 1 117 ? -21.344 22.230 46.650 1.00 96.00 117 GLY A N 1
ATOM 844 C CA . GLY A 1 117 ? -21.357 21.273 47.757 1.00 96.00 117 GLY A CA 1
ATOM 845 C C . GLY A 1 117 ? -22.367 21.586 48.865 1.00 96.00 117 GLY A C 1
ATOM 846 O O . GLY A 1 117 ? -22.677 20.696 49.657 1.00 96.00 117 GLY A O 1
ATOM 847 N N . ASP A 1 118 ? -22.925 22.802 48.904 1.00 96.12 118 ASP A N 1
ATOM 848 C CA . ASP A 1 118 ? -23.960 23.197 49.871 1.00 96.12 118 ASP A CA 1
ATOM 849 C C . ASP A 1 118 ? -25.355 22.653 49.496 1.00 96.12 118 ASP A C 1
ATOM 851 O O . ASP A 1 118 ? -26.285 22.655 50.311 1.00 96.12 118 ASP A O 1
ATOM 855 N N . LEU A 1 119 ? -25.516 22.140 48.270 1.00 96.75 119 LEU A N 1
ATOM 856 C CA . LEU A 1 119 ? -26.776 21.626 47.733 1.00 96.75 119 LEU A CA 1
ATOM 857 C C . LEU A 1 119 ? -27.055 20.189 48.196 1.00 96.75 119 LEU A C 1
ATOM 859 O O . LEU A 1 119 ? -27.148 19.262 47.398 1.00 96.75 119 LEU A O 1
ATOM 863 N N . ALA A 1 120 ? -27.233 19.988 49.502 1.00 94.75 120 ALA A N 1
ATOM 864 C CA . ALA A 1 120 ? -27.369 18.659 50.114 1.00 94.75 120 ALA A CA 1
ATOM 865 C C . ALA A 1 120 ? -28.523 17.782 49.566 1.00 94.75 120 ALA A C 1
ATOM 867 O O . ALA A 1 120 ? -28.523 16.573 49.795 1.00 94.75 120 ALA A O 1
ATOM 868 N N . ASN A 1 121 ? -29.500 18.374 48.865 1.00 97.12 121 ASN A N 1
ATOM 869 C CA . ASN A 1 121 ? -30.624 17.669 48.237 1.00 97.12 121 ASN A CA 1
ATOM 870 C C . ASN A 1 121 ? -30.400 17.354 46.747 1.00 97.12 121 ASN A C 1
ATOM 872 O O . ASN A 1 121 ? -31.285 16.767 46.134 1.00 97.12 121 ASN A O 1
ATOM 876 N N . LEU A 1 122 ? -29.259 17.731 46.156 1.00 98.38 122 LEU A N 1
ATOM 877 C CA . LEU A 1 122 ? -29.021 17.578 44.722 1.00 98.38 122 LEU A CA 1
ATOM 878 C C . LEU A 1 122 ? -28.918 16.096 44.342 1.00 98.38 122 LEU A C 1
ATOM 880 O O . LEU A 1 122 ? -28.061 15.377 44.848 1.00 98.38 122 LEU A O 1
ATOM 884 N N . ILE A 1 123 ? -29.785 15.665 43.429 1.00 98.56 123 ILE A N 1
ATOM 885 C CA . ILE A 1 123 ? -29.899 14.297 42.904 1.00 98.56 123 ILE A CA 1
ATOM 886 C C . ILE A 1 123 ? -29.260 14.208 41.515 1.00 98.56 123 ILE A C 1
ATOM 888 O O . ILE A 1 123 ? -28.616 13.212 41.184 1.00 98.56 123 ILE A O 1
ATOM 892 N N . HIS A 1 124 ? -29.417 15.249 40.696 1.00 98.69 124 HIS A N 1
ATOM 893 C CA . HIS A 1 124 ? -28.918 15.281 39.324 1.00 98.69 124 HIS A CA 1
ATOM 894 C C . HIS A 1 124 ? -28.144 16.572 39.063 1.00 98.69 124 HIS A C 1
ATOM 896 O O . HIS A 1 124 ? -28.717 17.660 39.146 1.00 98.69 124 HIS A O 1
ATOM 902 N N . LEU A 1 125 ? -26.865 16.428 38.718 1.00 98.69 125 LEU A N 1
ATOM 903 C CA . LEU A 1 125 ? -26.017 17.505 38.227 1.00 98.69 125 LEU A CA 1
ATOM 904 C C . LEU A 1 125 ? -25.566 17.183 36.801 1.00 98.69 125 LEU A C 1
ATOM 906 O O . LEU A 1 125 ? -24.728 16.301 36.604 1.00 98.69 125 LEU A O 1
ATOM 910 N N . ASP A 1 126 ? -26.113 17.912 35.832 1.00 98.62 126 ASP A N 1
ATOM 911 C CA . ASP A 1 126 ? -25.751 17.804 34.423 1.00 98.62 126 ASP A CA 1
ATOM 912 C C . ASP A 1 126 ? -25.185 19.132 33.901 1.00 98.62 126 ASP A C 1
ATOM 914 O O . ASP A 1 126 ? -25.886 20.141 33.796 1.00 98.62 126 ASP A O 1
ATOM 918 N N . LEU A 1 127 ? -23.889 19.124 33.589 1.00 98.56 127 LEU A N 1
ATOM 919 C CA . LEU A 1 127 ? -23.145 20.256 33.034 1.00 98.56 127 LEU A CA 1
ATOM 920 C C . LEU A 1 127 ? -22.476 19.889 31.700 1.00 98.56 127 LEU A C 1
ATOM 922 O O . LEU A 1 127 ? -21.482 20.513 31.310 1.00 98.56 127 LEU A O 1
ATOM 926 N N . HIS A 1 128 ? -22.955 18.854 31.006 1.00 98.50 128 HIS A N 1
ATOM 927 C CA . HIS A 1 128 ? -22.258 18.354 29.827 1.00 98.50 128 HIS A CA 1
ATOM 928 C C . HIS A 1 128 ? -22.279 19.307 28.628 1.00 98.50 128 HIS A C 1
ATOM 930 O O . HIS A 1 128 ? -23.144 20.175 28.528 1.00 98.50 128 HIS A O 1
ATOM 936 N N . ASN A 1 129 ? -21.333 19.116 27.699 1.00 98.56 129 ASN A N 1
ATOM 937 C CA . ASN A 1 129 ? -21.194 19.927 26.481 1.00 98.56 129 ASN A CA 1
ATOM 938 C C . ASN A 1 129 ? -21.170 21.433 26.798 1.00 98.56 129 ASN A C 1
ATOM 940 O O . ASN A 1 129 ? -21.989 22.204 26.304 1.00 98.56 129 ASN A O 1
ATOM 944 N N . ASN A 1 130 ? -20.230 21.829 27.653 1.00 98.69 130 ASN A N 1
ATOM 945 C CA . ASN A 1 130 ? -19.957 23.216 28.026 1.00 98.69 130 ASN A CA 1
ATOM 946 C C . ASN A 1 130 ? -18.449 23.504 27.873 1.00 98.69 130 ASN A C 1
ATOM 948 O O . ASN A 1 130 ? -17.697 22.726 27.281 1.00 98.69 130 ASN A O 1
ATOM 952 N N . ARG A 1 131 ? -17.981 24.647 28.381 1.00 98.25 131 ARG A N 1
ATOM 953 C CA . ARG A 1 131 ? -16.582 25.103 28.310 1.00 98.25 131 ARG A CA 1
ATOM 954 C C . ARG A 1 131 ? -15.932 25.231 29.692 1.00 98.25 131 ARG A C 1
ATOM 956 O O . ARG A 1 131 ? -15.032 26.055 29.868 1.00 98.25 131 ARG A O 1
ATOM 963 N N . LEU A 1 132 ? -16.384 24.461 30.684 1.00 98.50 132 LEU A N 1
ATOM 964 C CA . LEU A 1 132 ? -15.810 24.472 32.037 1.00 98.50 132 LEU A CA 1
ATOM 965 C C . LEU A 1 132 ? -14.347 24.019 31.981 1.00 98.50 132 LEU A C 1
ATOM 967 O O . LEU A 1 132 ? -14.070 22.959 31.429 1.00 98.50 132 LEU A O 1
ATOM 971 N N . ASP A 1 133 ? -13.414 24.806 32.520 1.00 97.69 133 ASP A N 1
ATOM 972 C CA . ASP A 1 133 ? -11.969 24.653 32.261 1.00 97.69 133 ASP A CA 1
ATOM 973 C C . ASP A 1 133 ? -11.094 24.492 33.519 1.00 97.69 133 ASP A C 1
ATOM 975 O O . ASP A 1 133 ? -9.881 24.248 33.440 1.00 97.69 133 ASP A O 1
ATOM 979 N N . ARG A 1 134 ? -11.701 24.592 34.704 1.00 98.00 134 ARG A N 1
ATOM 980 C CA . ARG A 1 134 ? -11.025 24.415 35.998 1.00 98.00 134 ARG A CA 1
ATOM 981 C C . ARG A 1 134 ? -11.209 23.004 36.562 1.00 98.00 134 ARG A C 1
ATOM 983 O O . ARG A 1 134 ? -11.974 22.219 36.004 1.00 98.00 134 ARG A O 1
ATOM 990 N N . PRO A 1 135 ? -10.458 22.628 37.613 1.00 98.50 135 PRO A N 1
ATOM 991 C CA . PRO A 1 135 ? -10.639 21.337 38.261 1.00 98.50 135 PRO A CA 1
ATOM 992 C C . PRO A 1 135 ? -12.034 21.151 38.852 1.00 98.50 135 PRO A C 1
ATOM 994 O O . PRO A 1 135 ? -12.697 22.119 39.217 1.00 98.50 135 PRO A O 1
ATOM 997 N N . ILE A 1 136 ? -12.446 19.891 38.981 1.00 98.50 136 ILE A N 1
ATOM 998 C CA . ILE A 1 136 ? -13.646 19.526 39.738 1.00 98.50 136 ILE A CA 1
ATOM 999 C C . ILE A 1 136 ? -13.379 19.870 41.218 1.00 98.50 136 ILE A C 1
ATOM 1001 O O . ILE A 1 136 ? -12.366 19.406 41.753 1.00 98.50 136 ILE A O 1
ATOM 1005 N N . PRO A 1 137 ? -14.225 20.675 41.884 1.00 97.94 137 PRO A N 1
ATOM 1006 C CA . PRO A 1 137 ? -14.031 21.018 43.290 1.00 97.94 137 PRO A CA 1
ATOM 1007 C C . PRO A 1 137 ? -14.281 19.790 44.192 1.00 97.94 137 PRO A C 1
ATOM 1009 O O . PRO A 1 137 ? -15.257 19.065 43.968 1.00 97.94 137 PRO A O 1
ATOM 1012 N N . PRO A 1 138 ? -13.438 19.531 45.213 1.00 97.94 138 PRO A N 1
ATOM 1013 C CA . PRO A 1 138 ? -13.643 18.448 46.184 1.00 97.94 138 PRO A CA 1
ATOM 1014 C C . PRO A 1 138 ? -15.012 18.471 46.876 1.00 97.94 138 PRO A C 1
ATOM 1016 O O . PRO A 1 138 ? -15.542 17.426 47.247 1.00 97.94 138 PRO A O 1
ATOM 1019 N N . GLU A 1 139 ? -15.610 19.654 47.011 1.00 98.06 139 GLU A N 1
ATOM 1020 C CA . GLU A 1 139 ? -16.909 19.896 47.634 1.00 98.06 139 GLU A CA 1
ATOM 1021 C C . GLU A 1 139 ? -18.066 19.176 46.924 1.00 98.06 139 GLU A C 1
ATOM 1023 O O . GLU A 1 139 ? -19.075 18.885 47.566 1.00 98.06 139 GLU A O 1
ATOM 1028 N N . VAL A 1 140 ? -17.906 18.787 45.649 1.00 97.50 140 VAL A N 1
ATOM 1029 C CA . VAL A 1 140 ? -18.848 17.882 44.960 1.00 97.50 140 VAL A CA 1
ATOM 1030 C C . VAL A 1 140 ? -19.045 16.587 45.750 1.00 97.50 140 VAL A C 1
ATOM 1032 O O . VAL A 1 140 ? -20.149 16.056 45.766 1.00 97.50 140 VAL A O 1
ATOM 1035 N N . GLY A 1 141 ? -18.022 16.110 46.465 1.00 96.25 141 GLY A N 1
ATOM 1036 C CA . GLY A 1 141 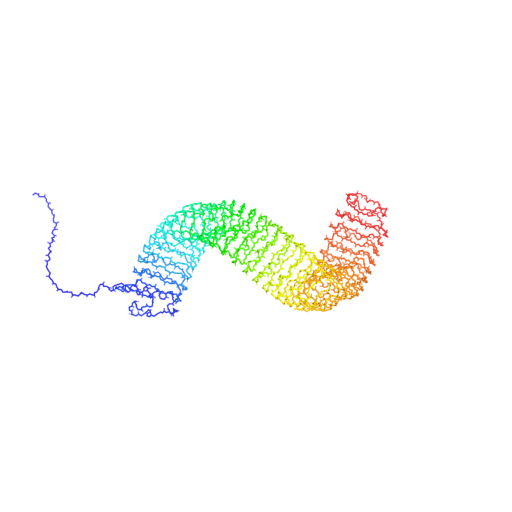? -18.095 14.926 47.325 1.00 96.25 141 GLY A CA 1
ATOM 1037 C C . GLY A 1 141 ? -19.008 15.057 48.552 1.00 96.25 141 GLY A C 1
ATOM 1038 O O . GLY A 1 141 ? -19.267 14.057 49.218 1.00 96.25 141 GLY A O 1
ATOM 1039 N N . SER A 1 142 ? -19.516 16.256 48.858 1.00 96.06 142 SER A N 1
ATOM 1040 C CA . SER A 1 142 ? -20.471 16.497 49.954 1.00 96.06 142 SER A CA 1
ATOM 1041 C C . SER A 1 142 ? -21.928 16.202 49.568 1.00 96.06 142 SER A C 1
ATOM 1043 O O . SER A 1 142 ? -22.804 16.168 50.436 1.00 96.06 142 SER A O 1
ATOM 1045 N N . LEU A 1 143 ? -22.206 15.966 48.282 1.00 96.88 143 LEU A N 1
ATOM 1046 C CA . LEU A 1 143 ? -23.551 15.796 47.727 1.00 96.88 143 LEU A CA 1
ATOM 1047 C C . LEU A 1 143 ? -24.121 14.389 47.976 1.00 96.88 143 LEU A C 1
ATOM 1049 O O . LEU A 1 143 ? -24.289 13.589 47.061 1.00 96.88 143 LEU A O 1
ATOM 1053 N N . ALA A 1 144 ? -24.442 14.066 49.229 1.00 93.56 144 ALA A N 1
ATOM 1054 C CA . ALA A 1 144 ? -24.844 12.714 49.640 1.00 93.56 144 ALA A CA 1
ATOM 1055 C C . ALA A 1 144 ? -26.072 12.131 48.893 1.00 93.56 144 ALA A C 1
ATOM 1057 O O . ALA A 1 144 ? -26.219 10.907 48.823 1.00 93.56 144 ALA A O 1
ATOM 1058 N N . ALA A 1 145 ? -26.946 12.983 48.344 1.00 97.44 145 ALA A N 1
ATOM 1059 C CA . ALA A 1 145 ? -28.127 12.586 47.572 1.00 97.44 145 ALA A CA 1
ATOM 1060 C C . ALA A 1 145 ? -27.862 12.383 46.064 1.00 97.44 145 ALA A C 1
ATOM 1062 O O . ALA A 1 145 ? -28.754 11.914 45.360 1.00 97.44 145 ALA A O 1
ATOM 1063 N N . LEU A 1 146 ? -26.663 12.711 45.565 1.00 98.50 146 LEU A N 1
ATOM 1064 C CA . LEU A 1 146 ? -26.382 12.752 44.131 1.00 98.50 146 LEU A CA 1
ATOM 1065 C C . LEU A 1 146 ? -26.415 11.350 43.515 1.00 98.50 146 LEU A C 1
ATOM 1067 O O . LEU A 1 146 ? -25.645 10.475 43.904 1.00 98.50 146 LEU A O 1
ATOM 1071 N N . GLU A 1 147 ? -27.279 11.157 42.521 1.00 98.62 147 GLU A N 1
ATOM 1072 C CA . GLU A 1 147 ? -27.401 9.927 41.732 1.00 98.62 147 GLU A CA 1
ATOM 1073 C C . GLU A 1 147 ? -26.711 10.042 40.368 1.00 98.62 147 GLU A C 1
ATOM 1075 O O . GLU A 1 147 ? -26.211 9.044 39.841 1.00 98.62 147 GLU A O 1
ATOM 1080 N N . VAL A 1 148 ? -26.670 11.238 39.780 1.00 98.81 148 VAL A N 1
ATOM 1081 C CA . VAL A 1 148 ? -26.091 11.464 38.450 1.00 98.81 148 VAL A CA 1
ATOM 1082 C C . VAL A 1 148 ? -25.178 12.681 38.473 1.00 98.81 148 VAL A C 1
ATOM 1084 O O . VAL A 1 148 ? -25.617 13.785 38.794 1.00 98.81 148 VAL A O 1
ATOM 1087 N N . LEU A 1 149 ? -23.922 12.455 38.089 1.00 98.75 149 LEU A N 1
ATOM 1088 C CA . LEU A 1 149 ? -22.922 13.483 37.828 1.00 98.75 149 LEU A CA 1
ATOM 1089 C C . LEU A 1 149 ? -22.452 13.356 36.374 1.00 98.75 149 LEU A C 1
ATOM 1091 O O . LEU A 1 149 ? -21.661 12.463 36.052 1.00 98.75 149 LEU A O 1
ATOM 1095 N N . ASP A 1 150 ? -22.946 14.235 35.503 1.00 98.75 150 ASP A N 1
ATOM 1096 C CA . ASP A 1 150 ? -22.571 14.284 34.087 1.00 98.75 150 ASP A CA 1
ATOM 1097 C C . ASP A 1 150 ? -21.807 15.579 33.781 1.00 98.75 150 ASP A C 1
ATOM 1099 O O . ASP A 1 150 ? -22.359 16.678 33.767 1.00 98.75 150 ASP A O 1
ATOM 1103 N N . LEU A 1 151 ? -20.498 15.439 33.565 1.00 98.69 151 LEU A N 1
ATOM 1104 C CA . LEU A 1 151 ? -19.572 16.528 33.251 1.00 98.69 151 LEU A CA 1
ATOM 1105 C C . LEU A 1 151 ? -18.888 16.316 31.892 1.00 98.69 151 LEU A C 1
ATOM 1107 O O . LEU A 1 151 ? -17.826 16.897 31.629 1.00 98.69 151 LEU A O 1
ATOM 1111 N N . LYS A 1 152 ? -19.438 15.451 31.028 1.00 98.56 152 LYS A N 1
ATOM 1112 C CA . LYS A 1 152 ? -18.767 15.093 29.775 1.00 98.56 152 LYS A CA 1
ATOM 1113 C C . LYS A 1 152 ? -18.567 16.280 28.842 1.00 98.56 152 LYS A C 1
ATOM 1115 O O . LYS A 1 152 ? -19.356 17.221 28.834 1.00 98.56 152 LYS A O 1
ATOM 1120 N N . HIS A 1 153 ? -17.542 16.174 28.000 1.00 98.50 153 HIS A N 1
ATOM 1121 C CA . HIS A 1 153 ? -17.255 17.118 26.921 1.00 98.50 153 HIS A CA 1
ATOM 1122 C C . HIS A 1 153 ? -17.180 18.566 27.419 1.00 98.50 153 HIS A C 1
ATOM 1124 O O . HIS A 1 153 ? -17.905 19.446 26.966 1.00 98.50 153 HIS A O 1
ATOM 1130 N N . ASN A 1 154 ? -16.276 18.778 28.370 1.00 98.75 154 ASN A N 1
ATOM 1131 C CA . ASN A 1 154 ? -15.860 20.083 28.859 1.00 98.75 154 ASN A CA 1
ATOM 1132 C C . ASN A 1 154 ? -14.333 20.224 28.668 1.00 98.75 154 ASN A C 1
ATOM 1134 O O . ASN A 1 154 ? -13.686 19.461 27.944 1.00 98.75 154 ASN A O 1
ATOM 1138 N N . HIS A 1 155 ? -13.728 21.220 29.304 1.00 98.06 155 HIS A N 1
ATOM 1139 C CA . HIS A 1 155 ? -12.283 21.443 29.340 1.00 98.06 155 HIS A CA 1
ATOM 1140 C C . HIS A 1 155 ? -11.696 21.209 30.741 1.00 98.06 155 HIS A C 1
ATOM 1142 O O . HIS A 1 155 ? -10.622 21.731 31.050 1.00 98.06 155 HIS A O 1
ATOM 1148 N N . LEU A 1 156 ? -12.382 20.430 31.589 1.00 98.50 156 LEU A N 1
ATOM 1149 C CA . LEU A 1 156 ? -12.005 20.226 32.989 1.00 98.50 156 LEU A CA 1
ATOM 1150 C C . LEU A 1 156 ? -10.587 19.663 33.084 1.00 98.50 156 LEU A C 1
ATOM 1152 O O . LEU A 1 156 ? -10.183 18.819 32.284 1.00 98.50 156 LEU A O 1
ATOM 1156 N N . SER A 1 157 ? -9.825 20.122 34.071 1.00 97.56 157 SER A N 1
ATOM 1157 C CA . SER A 1 157 ? -8.411 19.777 34.248 1.00 97.56 157 SER A CA 1
ATOM 1158 C C . SER A 1 157 ? -8.124 19.277 35.668 1.00 97.56 157 SER A C 1
ATOM 1160 O O . SER A 1 157 ? -9.025 19.143 36.487 1.00 97.56 157 SER A O 1
ATOM 1162 N N . GLY A 1 158 ? -6.867 18.965 35.992 1.00 97.62 158 GLY A N 1
ATOM 1163 C CA . GLY A 1 158 ? -6.511 18.474 37.329 1.00 97.62 158 GLY A CA 1
ATOM 1164 C C . GLY A 1 158 ? -6.849 16.996 37.532 1.00 97.62 158 GLY A C 1
ATOM 1165 O O . GLY A 1 158 ? -6.878 16.243 36.564 1.00 97.62 158 GLY A O 1
ATOM 1166 N N . ALA A 1 159 ? -6.999 16.569 38.786 1.00 98.06 159 ALA A N 1
ATOM 1167 C CA . ALA A 1 159 ? -7.328 15.188 39.143 1.00 98.06 159 ALA A CA 1
ATOM 1168 C C . ALA A 1 159 ? -8.830 15.022 39.376 1.00 98.06 159 ALA A C 1
ATOM 1170 O O . ALA A 1 159 ? -9.517 15.999 39.668 1.00 98.06 159 ALA A O 1
ATOM 1171 N N . ILE A 1 160 ? -9.316 13.783 39.313 1.00 98.44 160 ILE A N 1
ATOM 1172 C CA . ILE A 1 160 ? -10.613 13.436 39.901 1.00 98.44 160 ILE A CA 1
ATOM 1173 C C . ILE A 1 160 ? -10.449 13.547 41.430 1.00 98.44 160 ILE A C 1
ATOM 1175 O O . ILE A 1 160 ? -9.557 12.884 41.967 1.00 98.44 160 ILE A O 1
ATOM 1179 N N . PRO A 1 161 ? -11.229 14.382 42.141 1.00 98.00 161 PRO A N 1
ATOM 1180 C CA . PRO A 1 161 ? -11.126 14.494 43.595 1.00 98.00 161 PRO A CA 1
ATOM 1181 C C . PRO A 1 161 ? -11.452 13.162 44.274 1.00 98.00 161 PRO A C 1
ATOM 1183 O O . PRO A 1 161 ? -12.409 12.486 43.892 1.00 98.00 161 PRO A O 1
ATOM 1186 N N . ALA A 1 162 ? -10.684 12.785 45.296 1.00 97.62 162 ALA A N 1
ATOM 1187 C CA . ALA A 1 162 ? -10.922 11.540 46.030 1.00 97.62 162 ALA A CA 1
ATOM 1188 C C . ALA A 1 162 ? -12.273 11.569 46.767 1.00 97.62 162 ALA A C 1
ATOM 1190 O O . ALA A 1 162 ? -12.902 10.530 46.967 1.00 97.62 162 ALA A O 1
ATOM 1191 N N . GLU A 1 163 ? -12.741 12.764 47.113 1.00 97.94 163 GLU A N 1
ATOM 1192 C CA . GLU A 1 163 ? -14.010 13.053 47.767 1.00 97.94 163 GLU A CA 1
ATOM 1193 C C . GLU A 1 163 ? -15.219 12.635 46.920 1.00 97.94 163 GLU A C 1
ATOM 1195 O O . GLU A 1 163 ? -16.263 12.324 47.486 1.00 97.94 163 GLU A O 1
ATOM 1200 N N . VAL A 1 164 ? -15.081 12.525 45.589 1.00 97.62 164 VAL A N 1
ATOM 1201 C CA . VAL A 1 164 ? -16.125 11.943 44.721 1.00 97.62 164 VAL A CA 1
ATOM 1202 C C . VAL A 1 164 ? -16.477 10.521 45.169 1.00 97.62 164 VAL A C 1
ATOM 1204 O O . VAL A 1 164 ? -17.630 10.121 45.053 1.00 97.62 164 VAL A O 1
ATOM 1207 N N . GLY A 1 165 ? -15.531 9.783 45.762 1.00 96.06 165 GLY A N 1
ATOM 1208 C CA . GLY A 1 165 ? -15.759 8.456 46.343 1.00 96.06 165 GLY A CA 1
ATOM 1209 C C . GLY A 1 165 ? -16.725 8.422 47.538 1.00 96.06 165 GLY A C 1
ATOM 1210 O O . GLY A 1 165 ? -17.179 7.345 47.916 1.00 96.06 165 GLY A O 1
ATOM 1211 N N . ASN A 1 166 ? -17.085 9.573 48.120 1.00 95.56 166 ASN A N 1
ATOM 1212 C CA . ASN A 1 166 ? -18.041 9.661 49.232 1.00 95.56 166 ASN A CA 1
ATOM 1213 C C . ASN A 1 166 ? -19.513 9.621 48.779 1.00 95.56 166 ASN A C 1
ATOM 1215 O O . ASN A 1 166 ? -20.414 9.527 49.617 1.00 95.56 166 ASN A O 1
ATOM 1219 N N . LEU A 1 167 ? -19.778 9.696 47.472 1.00 96.56 167 LEU A N 1
ATOM 1220 C CA . LEU A 1 167 ? -21.121 9.809 46.904 1.00 96.56 167 LEU A CA 1
ATOM 1221 C C . LEU A 1 167 ? -21.845 8.454 46.874 1.00 96.56 167 LEU A C 1
ATOM 1223 O O . LEU A 1 167 ? -22.045 7.851 45.824 1.00 96.56 167 LEU A O 1
ATOM 1227 N N . ALA A 1 168 ? -22.260 7.963 48.042 1.00 93.06 168 ALA A N 1
ATOM 1228 C CA . ALA A 1 168 ? -22.843 6.626 48.206 1.00 93.06 168 ALA A CA 1
ATOM 1229 C C . ALA A 1 168 ? -24.103 6.358 47.350 1.00 93.06 168 ALA A C 1
ATOM 1231 O O . ALA A 1 168 ? -24.397 5.200 47.036 1.00 93.06 168 ALA A O 1
ATOM 1232 N N . SER A 1 169 ? -24.831 7.410 46.964 1.00 97.44 169 SER A N 1
ATOM 1233 C CA . SER A 1 169 ? -26.031 7.338 46.117 1.00 97.44 169 SER A CA 1
ATOM 1234 C C . SER A 1 169 ? -25.722 7.375 44.614 1.00 97.44 169 SER A C 1
ATOM 1236 O O . SER A 1 169 ? -26.625 7.150 43.811 1.00 97.44 169 SER A O 1
ATOM 1238 N N . LEU A 1 170 ? -24.470 7.629 44.213 1.00 98.56 170 LEU A N 1
ATOM 1239 C CA . LEU A 1 170 ? -24.113 7.879 42.818 1.00 98.56 170 LEU A CA 1
ATOM 1240 C C . LEU A 1 170 ? -24.291 6.626 41.964 1.00 98.56 170 LEU A C 1
ATOM 1242 O O . LEU A 1 170 ? -23.753 5.562 42.264 1.00 98.56 170 LEU A O 1
ATOM 1246 N N . ARG A 1 171 ? -25.030 6.770 40.864 1.00 98.62 171 ARG A N 1
ATOM 1247 C CA . ARG A 1 171 ? -25.363 5.706 39.908 1.00 98.62 171 ARG A CA 1
ATOM 1248 C C . ARG A 1 171 ? -24.689 5.911 38.563 1.00 98.62 171 ARG A C 1
ATOM 1250 O O . ARG A 1 171 ? -24.352 4.919 37.911 1.00 98.62 171 ARG A O 1
ATOM 1257 N N . ILE A 1 172 ? -24.503 7.162 38.150 1.00 98.81 172 ILE A N 1
ATOM 1258 C CA . ILE A 1 172 ? -23.857 7.531 36.889 1.00 98.81 172 ILE A CA 1
ATOM 1259 C C . ILE A 1 172 ? -22.790 8.586 37.170 1.00 98.81 172 ILE A C 1
ATOM 1261 O O . ILE A 1 172 ? -23.098 9.663 37.677 1.00 98.81 172 ILE A O 1
ATOM 1265 N N . LEU A 1 173 ? -21.555 8.268 36.788 1.00 98.75 173 LEU A N 1
ATOM 1266 C CA . LEU A 1 173 ? -20.435 9.199 36.731 1.00 98.75 173 LEU A CA 1
ATOM 1267 C C . LEU A 1 173 ? -19.914 9.243 35.292 1.00 98.75 173 LEU A C 1
ATOM 1269 O O . LEU A 1 173 ? -19.310 8.272 34.827 1.00 98.75 173 LEU A O 1
ATOM 1273 N N . ASP A 1 174 ? -20.158 10.346 34.585 1.00 98.81 174 ASP A N 1
ATOM 1274 C CA . ASP A 1 174 ? -19.678 10.549 33.214 1.00 98.81 174 ASP A CA 1
ATOM 1275 C C . ASP A 1 174 ? -18.765 11.777 33.139 1.00 98.81 174 ASP A C 1
ATOM 1277 O O . ASP A 1 174 ? -19.203 12.920 33.235 1.00 98.81 174 ASP A O 1
ATOM 1281 N N . LEU A 1 175 ? -17.466 11.522 32.988 1.00 98.75 175 LEU A N 1
ATOM 1282 C CA . LEU A 1 175 ? -16.409 12.531 32.907 1.00 98.75 175 LEU A CA 1
ATOM 1283 C C . LEU A 1 175 ? -15.715 12.523 31.535 1.00 98.75 175 LEU A C 1
ATOM 1285 O O . LEU A 1 175 ? -14.617 13.077 31.396 1.00 98.75 175 LEU A O 1
ATOM 1289 N N . ARG A 1 176 ? -16.301 11.865 30.522 1.00 98.69 176 ARG A N 1
ATOM 1290 C CA . ARG A 1 176 ? -15.622 11.632 29.237 1.00 98.69 176 ARG A CA 1
ATOM 1291 C C . ARG A 1 176 ? -15.237 12.932 28.528 1.00 98.69 176 ARG A C 1
ATOM 1293 O O . ARG A 1 176 ? -15.949 13.929 28.615 1.00 98.69 176 ARG A O 1
ATOM 1300 N N . GLY A 1 177 ? -14.169 12.894 27.738 1.00 98.50 177 GLY A N 1
ATOM 1301 C CA . GLY A 1 177 ? -13.801 13.984 26.833 1.00 98.50 177 GLY A CA 1
ATOM 1302 C C . GLY A 1 177 ? -13.432 15.279 27.555 1.00 98.50 177 GLY A C 1
ATOM 1303 O O . GLY A 1 177 ? -13.907 16.338 27.157 1.00 98.50 177 GLY A O 1
ATOM 1304 N N . ASN A 1 178 ? -12.621 15.181 28.608 1.00 98.75 178 ASN A N 1
ATOM 1305 C CA . ASN A 1 178 ? -12.080 16.306 29.369 1.00 98.75 178 ASN A CA 1
ATOM 1306 C C . ASN A 1 178 ? -10.534 16.288 29.331 1.00 98.75 178 ASN A C 1
ATOM 1308 O O . ASN A 1 178 ? -9.901 15.501 28.625 1.00 98.75 178 ASN A O 1
ATOM 1312 N N . GLY A 1 179 ? -9.895 17.188 30.077 1.00 98.00 179 GLY A N 1
ATOM 1313 C CA . GLY A 1 179 ? -8.450 17.229 30.309 1.00 98.00 179 GLY A CA 1
ATOM 1314 C C . GLY A 1 179 ? -8.027 16.663 31.669 1.00 98.00 179 GLY A C 1
ATOM 1315 O O . GLY A 1 179 ? -6.965 17.053 32.167 1.00 98.00 179 GLY A O 1
ATOM 1316 N N . LEU A 1 180 ? -8.839 15.793 32.286 1.00 98.56 180 LEU A N 1
ATOM 1317 C CA . LEU A 1 180 ? -8.543 15.209 33.598 1.00 98.56 180 LEU A CA 1
ATOM 1318 C C . LEU A 1 180 ? -7.270 14.367 33.529 1.00 98.56 180 LEU A C 1
ATOM 1320 O O . LEU A 1 180 ? -6.982 13.724 32.527 1.00 98.56 180 LEU A O 1
ATOM 1324 N N . SER A 1 181 ? -6.489 14.389 34.596 1.00 97.50 181 SER A N 1
ATOM 1325 C CA . SER A 1 181 ? -5.131 13.857 34.667 1.00 97.50 181 SER A CA 1
ATOM 1326 C C . SER A 1 181 ? -4.883 13.177 36.011 1.00 97.50 181 SER A C 1
ATOM 1328 O O . SER A 1 181 ? -5.757 13.165 36.875 1.00 97.50 181 SER A O 1
ATOM 1330 N N . ARG A 1 182 ? -3.664 12.666 36.217 1.00 97.25 182 ARG A N 1
ATOM 1331 C CA . ARG A 1 182 ? -3.269 11.885 37.404 1.00 97.25 182 ARG A CA 1
ATOM 1332 C C . ARG A 1 182 ? -3.998 10.539 37.496 1.00 97.25 182 ARG A C 1
ATOM 1334 O O . ARG A 1 182 ? -4.652 10.111 36.550 1.00 97.25 182 ARG A O 1
ATOM 1341 N N . GLN A 1 183 ? -3.775 9.844 38.606 1.00 97.50 183 GLN A N 1
ATOM 1342 C CA . GLN A 1 183 ? -4.350 8.534 38.886 1.00 97.50 183 GLN A CA 1
ATOM 1343 C C . GLN A 1 183 ? -5.843 8.621 39.167 1.00 97.50 183 GLN A C 1
ATOM 1345 O O . GLN A 1 183 ? -6.335 9.612 39.709 1.00 97.50 183 GLN A O 1
ATOM 1350 N N . VAL A 1 184 ? -6.539 7.549 38.799 1.00 98.06 184 VAL A N 1
ATOM 1351 C CA . VAL A 1 184 ? -7.913 7.308 39.228 1.00 98.06 184 VAL A CA 1
ATOM 1352 C C . VAL A 1 184 ? -7.882 7.037 40.736 1.00 98.06 184 VAL A C 1
ATOM 1354 O O . VAL A 1 184 ? -7.105 6.182 41.150 1.00 98.06 184 VAL A O 1
ATOM 1357 N N . PRO A 1 185 ? -8.653 7.758 41.568 1.00 97.69 185 PRO A N 1
ATOM 1358 C CA . PRO A 1 185 ? -8.620 7.558 43.015 1.00 97.69 185 PRO A CA 1
ATOM 1359 C C . PRO A 1 185 ? -9.193 6.200 43.435 1.00 97.69 185 PRO A C 1
ATOM 1361 O O . PRO A 1 185 ? -10.302 5.849 43.029 1.00 97.69 185 PRO A O 1
ATOM 1364 N N . ASP A 1 186 ? -8.505 5.501 44.339 1.00 97.38 186 ASP A N 1
ATOM 1365 C CA . ASP A 1 186 ? -8.964 4.232 44.934 1.00 97.38 186 ASP A CA 1
ATOM 1366 C C . ASP A 1 186 ? -10.329 4.378 45.632 1.00 97.38 186 ASP A C 1
ATOM 1368 O O . ASP A 1 186 ? -11.143 3.454 45.659 1.00 97.38 186 ASP A O 1
ATOM 1372 N N . SER A 1 187 ? -10.627 5.578 46.149 1.00 97.19 187 SER A N 1
ATOM 1373 C CA . SER A 1 187 ? -11.901 5.899 46.801 1.00 97.19 187 SER A CA 1
ATOM 1374 C C . SER A 1 187 ? -13.117 5.729 45.888 1.00 97.19 187 SER A C 1
ATOM 1376 O O . SER A 1 187 ? -14.220 5.527 46.398 1.00 97.19 187 SER A O 1
ATOM 1378 N N . LEU A 1 188 ? -12.948 5.740 44.559 1.00 97.38 188 LEU A N 1
ATOM 1379 C CA . LEU A 1 188 ? -14.044 5.443 43.635 1.00 97.38 188 LEU A CA 1
ATOM 1380 C C . LEU A 1 188 ? -14.582 4.016 43.804 1.00 97.38 188 LEU A C 1
ATOM 1382 O O . LEU A 1 188 ? -15.751 3.791 43.509 1.00 97.38 188 LEU A O 1
ATOM 1386 N N . GLY A 1 189 ? -13.792 3.079 44.343 1.00 95.38 189 GLY A N 1
ATOM 1387 C CA . GLY A 1 189 ? -14.262 1.736 44.701 1.00 95.38 189 GLY A CA 1
ATOM 1388 C C . GLY A 1 189 ? -15.322 1.712 45.813 1.00 95.38 189 GLY A C 1
ATOM 1389 O O . GLY A 1 189 ? -16.015 0.712 45.983 1.00 95.38 189 GLY A O 1
ATOM 1390 N N . GLY A 1 190 ? -15.502 2.817 46.550 1.00 93.12 190 GLY A N 1
ATOM 1391 C CA . GLY A 1 190 ? -16.535 2.966 47.583 1.00 93.12 190 GLY A CA 1
ATOM 1392 C C . GLY A 1 190 ? -17.950 3.232 47.049 1.00 93.12 190 GLY A C 1
ATOM 1393 O O . GLY A 1 190 ? -18.915 3.183 47.817 1.00 93.12 190 GLY A O 1
ATOM 1394 N N . LEU A 1 191 ? -18.107 3.489 45.746 1.00 96.69 191 LEU A N 1
ATOM 1395 C CA . LEU A 1 191 ? -19.373 3.887 45.119 1.00 96.69 191 LEU A CA 1
ATOM 1396 C C . LEU A 1 191 ? -20.313 2.694 44.871 1.00 96.69 191 LEU A C 1
ATOM 1398 O O . LEU A 1 191 ? -20.629 2.342 43.740 1.00 96.69 191 LEU A O 1
ATOM 1402 N N . SER A 1 192 ? -20.792 2.060 45.942 1.00 92.81 192 SER A N 1
ATOM 1403 C CA . SER A 1 192 ? -21.570 0.806 45.881 1.00 92.81 192 SER A CA 1
ATOM 1404 C C . SER A 1 192 ? -22.852 0.837 45.019 1.00 92.81 192 SER A C 1
ATOM 1406 O O . SER A 1 192 ? -23.294 -0.214 44.542 1.00 92.81 192 SER A O 1
ATOM 1408 N N . SER A 1 193 ? -23.431 2.018 44.775 1.00 97.50 193 SER A N 1
ATOM 1409 C CA . SER A 1 193 ? -24.617 2.214 43.921 1.00 97.50 193 SER A CA 1
ATOM 1410 C C . SER A 1 193 ? -24.285 2.447 42.439 1.00 97.50 193 SER A C 1
ATOM 1412 O O . SER A 1 193 ? -25.199 2.529 41.612 1.00 97.50 193 SER A O 1
ATOM 1414 N N . LEU A 1 194 ? -22.999 2.556 42.082 1.00 98.50 194 LEU A N 1
ATOM 1415 C CA . LEU A 1 194 ? -22.568 2.974 40.753 1.00 98.50 194 LEU A CA 1
ATOM 1416 C C . LEU A 1 19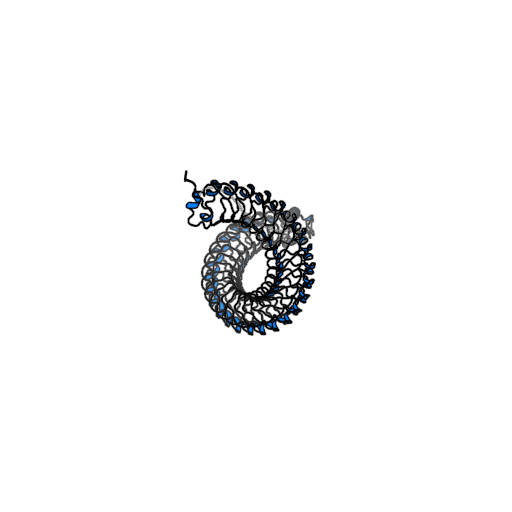4 ? -22.884 1.905 39.710 1.00 98.50 194 LEU A C 1
ATOM 1418 O O . LEU A 1 194 ? -22.473 0.755 39.823 1.00 98.50 194 LEU A O 1
ATOM 1422 N N . THR A 1 195 ? -23.601 2.310 38.665 1.00 98.62 195 THR A N 1
ATOM 1423 C CA . THR A 1 195 ? -23.995 1.447 37.541 1.00 98.62 195 THR A CA 1
ATOM 1424 C C . THR A 1 195 ? -23.235 1.777 36.262 1.00 98.62 195 THR A C 1
ATOM 1426 O O . THR A 1 195 ? -23.041 0.905 35.415 1.00 98.62 195 THR A O 1
ATOM 1429 N N . ARG A 1 196 ? -22.770 3.023 36.120 1.00 98.81 196 ARG A N 1
ATOM 1430 C CA . ARG A 1 196 ? -22.054 3.500 34.939 1.00 98.81 196 ARG A CA 1
ATOM 1431 C C . ARG A 1 196 ? -20.918 4.433 35.336 1.00 98.81 196 ARG A C 1
ATOM 1433 O O . ARG A 1 196 ? -21.166 5.498 35.895 1.00 98.81 196 ARG A O 1
ATOM 1440 N N . LEU A 1 197 ? -19.700 4.033 34.986 1.00 98.75 197 LEU A N 1
ATOM 1441 C CA . LEU A 1 197 ? -18.477 4.808 35.147 1.00 98.75 197 LEU A CA 1
ATOM 1442 C C . LEU A 1 197 ? -17.852 5.043 33.772 1.00 98.75 197 LEU A C 1
ATOM 1444 O O . LEU A 1 197 ? -17.454 4.094 33.094 1.00 98.75 197 LEU A O 1
ATOM 1448 N N . VAL A 1 198 ? -17.781 6.304 33.349 1.00 98.81 198 VAL A N 1
ATOM 1449 C CA . VAL A 1 198 ? -17.195 6.684 32.061 1.00 98.81 198 VAL A CA 1
ATOM 1450 C C . VAL A 1 198 ? -16.148 7.766 32.271 1.00 98.81 198 VAL A C 1
ATOM 1452 O O . VAL A 1 198 ? -16.461 8.897 32.627 1.00 98.81 198 VAL A O 1
ATOM 1455 N N . LEU A 1 199 ? -14.897 7.410 32.008 1.00 98.75 199 LEU A N 1
ATOM 1456 C CA . LEU A 1 199 ? -13.717 8.256 32.163 1.00 98.75 199 LEU A CA 1
ATOM 1457 C C . LEU A 1 199 ? -12.964 8.451 30.834 1.00 98.75 199 LEU A C 1
ATOM 1459 O O . LEU A 1 199 ? -11.842 8.965 30.825 1.00 98.75 199 LEU A O 1
ATOM 1463 N N . SER A 1 200 ? -13.544 8.025 29.711 1.00 98.69 200 SER A N 1
ATOM 1464 C CA . SER A 1 200 ? -12.838 7.930 28.435 1.00 98.69 200 SER A CA 1
ATOM 1465 C C . SER A 1 200 ? -12.448 9.265 27.810 1.00 98.69 200 SER A C 1
ATOM 1467 O O . SER A 1 200 ? -13.117 10.280 27.990 1.00 98.69 200 SER A O 1
ATOM 1469 N N . GLY A 1 201 ? -11.355 9.283 27.046 1.00 98.56 201 GLY A N 1
ATOM 1470 C CA . GLY A 1 201 ? -10.886 10.497 26.371 1.00 98.56 201 GLY A CA 1
ATOM 1471 C C . GLY A 1 201 ? -10.404 11.572 27.347 1.00 98.56 201 GLY A C 1
ATOM 1472 O O . GLY A 1 201 ? -10.801 12.728 27.222 1.00 98.56 201 GLY A O 1
ATOM 1473 N N . ASN A 1 202 ? -9.587 11.175 28.320 1.00 98.75 202 ASN A N 1
ATOM 1474 C CA . ASN A 1 202 ? -8.920 12.051 29.283 1.00 98.75 202 ASN A CA 1
ATOM 1475 C C . ASN A 1 202 ? -7.391 11.834 29.209 1.00 98.75 202 ASN A C 1
ATOM 1477 O O . ASN A 1 202 ? -6.864 11.259 28.257 1.00 98.75 202 ASN A O 1
ATOM 1481 N N . ARG A 1 203 ? -6.646 12.341 30.193 1.00 98.25 203 ARG A N 1
ATOM 1482 C CA . ARG A 1 203 ? -5.192 12.171 30.368 1.00 98.25 203 ARG A CA 1
ATOM 1483 C C . ARG A 1 203 ? -4.872 11.434 31.675 1.00 98.25 203 ARG A C 1
ATOM 1485 O O . ARG A 1 203 ? -3.844 11.708 32.301 1.00 98.25 203 ARG A O 1
ATOM 1492 N N . LEU A 1 204 ? -5.779 10.566 32.131 1.00 98.56 204 LEU A N 1
ATOM 1493 C CA . LEU A 1 204 ? -5.600 9.789 33.360 1.00 98.56 204 LEU A CA 1
ATOM 1494 C C . LEU A 1 204 ? -4.399 8.858 33.201 1.00 98.56 204 LEU A C 1
ATOM 1496 O O . LEU A 1 204 ? -4.177 8.317 32.123 1.00 98.56 204 LEU A O 1
ATOM 1500 N N . SER A 1 205 ? -3.605 8.698 34.254 1.00 97.88 205 SER A N 1
ATOM 1501 C CA . SER A 1 205 ? -2.301 8.024 34.202 1.00 97.88 205 SER A CA 1
ATOM 1502 C C . SER A 1 205 ? -2.075 7.123 35.406 1.00 97.88 205 SER A C 1
ATOM 1504 O O . SER A 1 205 ? -2.637 7.386 36.462 1.00 97.88 205 SER A O 1
ATOM 1506 N N . GLY A 1 206 ? -1.149 6.170 35.313 1.00 97.25 206 GLY A N 1
ATOM 1507 C CA . GLY A 1 206 ? -0.859 5.225 36.394 1.00 97.25 206 GLY A CA 1
ATOM 1508 C C . GLY A 1 206 ? -1.761 3.991 36.346 1.00 97.25 206 GLY A C 1
ATOM 1509 O O . GLY A 1 206 ? -2.472 3.787 35.364 1.00 97.25 206 GLY A O 1
ATOM 1510 N N . GLY A 1 207 ? -1.675 3.159 37.387 1.00 95.75 207 GLY A N 1
ATOM 1511 C CA . GLY A 1 207 ? -2.418 1.901 37.503 1.00 95.75 207 GLY A CA 1
ATOM 1512 C C . GLY A 1 207 ? -3.927 2.086 37.601 1.00 95.75 207 GLY A C 1
ATOM 1513 O O . GLY A 1 207 ? -4.404 3.100 38.112 1.00 95.75 207 GLY A O 1
ATOM 1514 N N . MET A 1 208 ? -4.669 1.080 37.145 1.00 96.94 208 MET A N 1
ATOM 1515 C CA . MET A 1 208 ? -6.079 0.938 37.496 1.00 96.94 208 MET A CA 1
ATOM 1516 C C . MET A 1 208 ? -6.208 0.500 38.967 1.00 96.94 208 MET A C 1
ATOM 1518 O O . MET A 1 208 ? -5.559 -0.478 39.342 1.00 96.94 208 MET A O 1
ATOM 1522 N N . PRO A 1 209 ? -7.036 1.167 39.793 1.00 97.06 209 PRO A N 1
ATOM 1523 C CA . PRO A 1 209 ? -7.246 0.765 41.183 1.00 97.06 209 PRO A CA 1
ATOM 1524 C C . PRO A 1 209 ? -7.961 -0.594 41.291 1.00 97.06 209 PRO A C 1
ATOM 1526 O O . PRO A 1 209 ? -9.056 -0.738 40.732 1.00 97.06 209 PRO A O 1
ATOM 1529 N N . PRO A 1 210 ? -7.408 -1.581 42.023 1.00 97.75 210 PRO A N 1
ATOM 1530 C CA . PRO A 1 210 ? -8.090 -2.846 42.314 1.00 97.75 210 PRO A CA 1
ATOM 1531 C C . PRO A 1 210 ? -9.433 -2.661 43.032 1.00 97.75 210 PRO A C 1
ATOM 1533 O O . PRO A 1 210 ? -10.365 -3.439 42.834 1.00 97.75 210 PRO A O 1
ATOM 1536 N N . GLU A 1 211 ? -9.573 -1.592 43.820 1.00 97.88 211 GLU A N 1
ATOM 1537 C CA . GLU A 1 211 ? -10.779 -1.240 44.572 1.00 97.88 211 GLU A CA 1
ATOM 1538 C C . GLU A 1 211 ? -12.005 -1.062 43.669 1.00 97.88 211 GLU A C 1
ATOM 1540 O O . GLU A 1 211 ? -13.128 -1.304 44.117 1.00 97.88 211 GLU A O 1
ATOM 1545 N N . LEU A 1 212 ? -11.815 -0.715 42.387 1.00 97.25 212 LEU A N 1
ATOM 1546 C CA . LEU A 1 212 ? -12.912 -0.659 41.418 1.00 97.25 212 LEU A CA 1
ATOM 1547 C C . LEU A 1 212 ? -13.622 -2.014 41.268 1.00 97.25 212 LEU A C 1
ATOM 1549 O O . LEU A 1 212 ? -14.807 -2.021 40.952 1.00 97.25 212 LEU A O 1
ATOM 1553 N N . GLY A 1 213 ? -12.967 -3.143 41.570 1.00 96.25 213 GLY A N 1
ATOM 1554 C CA . GLY A 1 213 ? -13.576 -4.478 41.572 1.00 96.25 213 GLY A CA 1
ATOM 1555 C C . GLY A 1 213 ? -14.663 -4.665 42.639 1.00 96.25 213 GLY A C 1
ATOM 1556 O O . GLY A 1 213 ? -15.490 -5.566 42.537 1.00 96.25 213 GLY A O 1
ATOM 1557 N N . SER A 1 214 ? -14.733 -3.771 43.633 1.00 95.75 214 SER A N 1
ATOM 1558 C CA . SER A 1 214 ? -15.772 -3.787 44.676 1.00 95.75 214 SER A CA 1
ATOM 1559 C C . SER A 1 214 ? -17.118 -3.208 44.215 1.00 95.75 214 SER A C 1
ATOM 1561 O O . SER A 1 214 ? -18.106 -3.267 44.954 1.00 95.75 214 SER A O 1
ATOM 1563 N N . LEU A 1 215 ? -17.194 -2.654 42.999 1.00 96.62 215 LEU A N 1
ATOM 1564 C CA . LEU A 1 215 ? -18.388 -2.005 42.452 1.00 96.62 215 LEU A CA 1
ATOM 1565 C C . LEU A 1 215 ? -19.422 -3.026 41.946 1.00 96.62 215 LEU A C 1
ATOM 1567 O O . LEU A 1 215 ? -19.707 -3.124 40.755 1.00 96.62 215 LEU A O 1
ATOM 1571 N N . GLY A 1 216 ? -20.039 -3.776 42.862 1.00 93.38 216 GLY A N 1
ATOM 1572 C CA . GLY A 1 216 ? -20.962 -4.872 42.529 1.00 93.38 216 GLY A CA 1
ATOM 1573 C C . GLY A 1 216 ? -22.214 -4.482 41.719 1.00 93.38 216 GLY A C 1
ATOM 1574 O O . GLY A 1 216 ? -22.850 -5.348 41.117 1.00 93.38 216 GLY A O 1
ATOM 1575 N N . SER A 1 217 ? -22.574 -3.195 41.664 1.00 97.69 217 SER A N 1
ATOM 1576 C CA . SER A 1 217 ? -23.697 -2.678 40.860 1.00 97.69 217 SER A CA 1
ATOM 1577 C C . SER A 1 217 ? -23.294 -2.260 39.438 1.00 97.69 217 SER A C 1
ATOM 1579 O O . SER A 1 217 ? -24.168 -1.906 38.642 1.00 97.69 217 SER A O 1
ATOM 1581 N N . LEU A 1 218 ? -21.998 -2.284 39.105 1.00 98.44 218 LEU A N 1
ATOM 1582 C CA . LEU A 1 218 ? -21.476 -1.707 37.871 1.00 98.44 218 LEU A CA 1
ATOM 1583 C C . LEU A 1 218 ? -21.881 -2.536 36.649 1.00 98.44 218 LEU A C 1
ATOM 1585 O O . LEU A 1 218 ? -21.680 -3.746 36.594 1.00 98.44 218 LEU A O 1
ATOM 1589 N N . VAL A 1 219 ? -22.441 -1.854 35.651 1.00 98.69 219 VAL A N 1
ATOM 1590 C CA . VAL A 1 219 ? -22.920 -2.431 34.386 1.00 98.69 219 VAL A CA 1
ATOM 1591 C C . VAL A 1 219 ? -22.064 -1.964 33.210 1.00 98.69 219 VAL A C 1
ATOM 1593 O O . VAL A 1 219 ? -21.887 -2.710 32.242 1.00 98.69 219 VAL A O 1
ATOM 1596 N N . TRP A 1 220 ? -21.527 -0.745 33.291 1.00 98.81 220 TRP A N 1
ATOM 1597 C CA . TRP A 1 220 ? -20.759 -0.105 32.228 1.00 98.81 220 TRP A CA 1
ATOM 1598 C C . TRP A 1 220 ? -19.496 0.555 32.778 1.00 98.81 220 TRP A C 1
ATOM 1600 O O . TRP A 1 220 ? -19.591 1.504 33.561 1.00 98.81 220 TRP A O 1
ATOM 1610 N N . LEU A 1 221 ? -18.335 0.094 32.314 1.00 98.75 221 LEU A N 1
ATOM 1611 C CA . LEU A 1 221 ? -17.030 0.677 32.605 1.00 98.75 221 LEU A CA 1
ATOM 1612 C C . LEU A 1 221 ? -16.321 1.041 31.298 1.00 98.75 221 LEU A C 1
ATOM 1614 O O . LEU A 1 221 ? -16.026 0.173 30.478 1.00 98.75 221 LEU A O 1
ATOM 1618 N N . ASP A 1 222 ? -16.050 2.329 31.106 1.00 98.81 222 ASP A N 1
ATOM 1619 C CA . ASP A 1 222 ? -15.272 2.828 29.970 1.00 98.81 222 ASP A CA 1
ATOM 1620 C C . ASP A 1 222 ? -14.179 3.778 30.462 1.00 98.81 222 ASP A C 1
ATOM 1622 O O . ASP A 1 222 ? -14.452 4.889 30.919 1.00 98.81 222 ASP A O 1
ATOM 1626 N N . MET A 1 223 ? -12.933 3.325 30.366 1.00 98.62 223 MET A N 1
ATOM 1627 C CA . MET A 1 223 ? -11.723 4.074 30.715 1.00 98.62 223 MET A CA 1
ATOM 1628 C C . MET A 1 223 ? -10.799 4.229 29.496 1.00 98.62 223 MET A C 1
ATOM 1630 O O . MET A 1 223 ? -9.610 4.530 29.637 1.00 98.62 223 MET A O 1
ATOM 1634 N N . SER A 1 224 ? -11.340 4.028 28.292 1.00 98.81 224 SER A N 1
ATOM 1635 C CA . SER A 1 224 ? -10.583 4.052 27.041 1.00 98.81 224 SER A CA 1
ATOM 1636 C C . SER A 1 224 ? -9.982 5.424 26.721 1.00 98.81 224 SER A C 1
ATOM 1638 O O . SER A 1 224 ? -10.438 6.456 27.218 1.00 98.81 224 SER A O 1
ATOM 1640 N N . ARG A 1 225 ? -8.967 5.465 25.851 1.00 98.69 225 ARG A N 1
ATOM 1641 C CA . ARG A 1 225 ? -8.323 6.710 25.384 1.00 98.69 225 ARG A CA 1
ATOM 1642 C C . ARG A 1 225 ? -7.820 7.567 26.551 1.00 98.69 225 ARG A C 1
ATOM 1644 O O . ARG A 1 225 ? -8.233 8.715 26.718 1.00 98.69 225 ARG A O 1
ATOM 1651 N N . ASN A 1 226 ? -6.956 6.975 27.363 1.00 98.75 226 ASN A N 1
ATOM 1652 C CA . ASN A 1 226 ? -6.257 7.613 28.474 1.00 98.75 226 ASN A CA 1
ATOM 1653 C C . ASN A 1 226 ? -4.760 7.254 28.398 1.00 98.75 226 ASN A C 1
ATOM 1655 O O . ASN A 1 226 ? -4.282 6.715 27.401 1.00 98.75 226 ASN A O 1
ATOM 1659 N N . SER A 1 227 ? -4.010 7.572 29.449 1.00 98.38 227 SER A N 1
ATOM 1660 C CA . SER A 1 227 ? -2.606 7.196 29.619 1.00 98.38 227 SER A CA 1
ATOM 1661 C C . SER A 1 227 ? -2.421 6.180 30.756 1.00 98.38 227 SER A C 1
ATOM 1663 O O . SER A 1 227 ? -1.393 6.209 31.442 1.00 98.38 227 SER A O 1
ATOM 1665 N N . LEU A 1 228 ? -3.418 5.323 31.011 1.00 98.50 228 LEU A N 1
ATOM 1666 C CA . LEU A 1 228 ? -3.350 4.305 32.065 1.00 98.50 228 LEU A CA 1
ATOM 1667 C C . LEU A 1 228 ? -2.241 3.303 31.750 1.00 98.50 228 LEU A C 1
ATOM 1669 O O . LEU A 1 228 ? -2.009 2.987 30.589 1.00 98.50 228 LEU A O 1
ATOM 1673 N N . SER A 1 229 ? -1.553 2.822 32.777 1.00 98.12 229 SER A N 1
ATOM 1674 C CA . SER A 1 229 ? -0.370 1.965 32.651 1.00 98.12 229 SER A CA 1
ATOM 1675 C C . SER A 1 229 ? -0.372 0.866 33.703 1.00 98.12 229 SER A C 1
ATOM 1677 O O . SER A 1 229 ? -1.056 1.005 34.710 1.00 98.12 229 SER A O 1
ATOM 1679 N N . GLY A 1 230 ? 0.483 -0.142 33.561 1.00 97.81 230 GLY A N 1
ATOM 1680 C CA . GLY A 1 230 ? 0.506 -1.271 34.490 1.00 97.81 230 GLY A CA 1
ATOM 1681 C C . GLY A 1 230 ? -0.581 -2.288 34.158 1.00 97.81 230 GLY A C 1
ATOM 1682 O O . GLY A 1 230 ? -1.240 -2.189 33.123 1.00 97.81 230 GLY A O 1
ATOM 1683 N N . ASP A 1 231 ? -0.732 -3.279 35.025 1.00 98.31 231 ASP A N 1
ATOM 1684 C CA . ASP A 1 231 ? -1.548 -4.454 34.732 1.00 98.31 231 ASP A CA 1
ATOM 1685 C C . ASP A 1 231 ? -3.042 -4.188 34.956 1.00 98.31 231 ASP A C 1
ATOM 1687 O O . ASP A 1 231 ? -3.431 -3.321 35.745 1.00 98.31 231 ASP A O 1
ATOM 1691 N N . ILE A 1 232 ? -3.890 -4.963 34.279 1.00 98.50 232 ILE A N 1
ATOM 1692 C CA . ILE A 1 232 ? -5.323 -5.013 34.585 1.00 98.50 232 ILE A CA 1
ATOM 1693 C C . ILE A 1 232 ? -5.485 -5.793 35.906 1.00 98.50 232 ILE A C 1
ATOM 1695 O O . ILE A 1 232 ? -5.071 -6.952 35.960 1.00 98.50 232 ILE A O 1
ATOM 1699 N N . PRO A 1 233 ? -6.082 -5.217 36.968 1.00 98.12 233 PRO A N 1
ATOM 1700 C CA . PRO A 1 233 ? -6.265 -5.916 38.237 1.00 98.12 233 PRO A CA 1
ATOM 1701 C C . PRO A 1 233 ? -7.183 -7.144 38.090 1.00 98.12 233 PRO A C 1
ATOM 1703 O O . PRO A 1 233 ? -8.260 -7.018 37.494 1.00 98.12 233 PRO A O 1
ATOM 1706 N N . PRO A 1 234 ? -6.826 -8.316 38.649 1.00 98.25 234 PRO A N 1
ATOM 1707 C CA . PRO A 1 234 ? -7.689 -9.502 38.663 1.00 98.25 234 PRO A CA 1
ATOM 1708 C C . PRO A 1 234 ? -9.068 -9.265 39.296 1.00 98.25 234 PRO A C 1
ATOM 1710 O O . PRO A 1 234 ? -10.055 -9.877 38.889 1.00 98.25 234 PRO A O 1
ATOM 1713 N N . GLU A 1 235 ? -9.159 -8.330 40.244 1.00 98.25 235 GLU A N 1
ATOM 1714 C CA . GLU A 1 235 ? -10.390 -7.909 40.922 1.00 98.25 235 GLU A CA 1
ATOM 1715 C C . GLU A 1 235 ? -11.445 -7.366 39.943 1.00 98.25 235 GLU A C 1
ATOM 1717 O O . GLU A 1 235 ? -12.635 -7.366 40.250 1.00 98.25 235 GLU A O 1
ATOM 1722 N N . MET A 1 236 ? -11.056 -6.955 38.727 1.00 98.00 236 MET A N 1
ATOM 1723 C CA . MET A 1 236 ? -12.022 -6.576 37.687 1.00 98.00 236 MET A CA 1
ATOM 1724 C C . MET A 1 236 ? -12.954 -7.738 37.310 1.00 98.00 236 MET A C 1
ATOM 1726 O O . MET A 1 236 ? -14.070 -7.500 36.850 1.00 98.00 236 MET A O 1
ATOM 1730 N N . GLY A 1 237 ? -12.532 -8.988 37.534 1.00 97.19 237 GLY A N 1
ATOM 1731 C CA . GLY A 1 237 ? -13.357 -10.182 37.348 1.00 97.19 237 GLY A CA 1
ATOM 1732 C C . GLY A 1 237 ? -14.497 -10.343 38.362 1.00 97.19 237 GLY A C 1
ATOM 1733 O O . GLY A 1 237 ? -15.383 -11.168 38.142 1.00 97.19 237 GLY A O 1
ATOM 1734 N N . ASP A 1 238 ? -14.519 -9.553 39.441 1.00 97.25 238 ASP A N 1
ATOM 1735 C CA . ASP A 1 238 ? -15.550 -9.628 40.486 1.00 97.25 238 ASP A CA 1
ATOM 1736 C C . ASP A 1 238 ? -16.782 -8.743 40.189 1.00 97.25 238 ASP A C 1
ATOM 1738 O O . ASP A 1 238 ? -17.797 -8.803 40.892 1.00 97.25 238 ASP A O 1
ATOM 1742 N N . LEU A 1 239 ? -16.751 -7.974 39.093 1.00 97.31 239 LEU A N 1
ATOM 1743 C CA . LEU A 1 239 ? -17.832 -7.096 38.632 1.00 97.31 239 LEU A CA 1
ATOM 1744 C C . LEU A 1 239 ? -18.996 -7.880 37.994 1.00 97.31 239 LEU A C 1
ATOM 1746 O O . LEU A 1 239 ? -19.278 -7.773 36.803 1.00 97.31 239 LEU A O 1
ATOM 1750 N N . ALA A 1 240 ? -19.712 -8.674 38.790 1.00 94.62 240 ALA A N 1
ATOM 1751 C CA . ALA A 1 240 ? -20.674 -9.680 38.317 1.00 94.62 240 ALA A CA 1
ATOM 1752 C C . ALA A 1 240 ? -21.811 -9.169 37.394 1.00 94.62 240 ALA A C 1
ATOM 1754 O O . ALA A 1 240 ? -22.384 -9.960 36.638 1.00 94.62 240 ALA A O 1
ATOM 1755 N N . ASN A 1 241 ? -22.144 -7.874 37.446 1.00 97.62 241 ASN A N 1
ATOM 1756 C CA . ASN A 1 241 ? -23.188 -7.240 36.630 1.00 97.62 241 ASN A CA 1
ATOM 1757 C C . ASN A 1 241 ? -22.657 -6.554 35.360 1.00 97.62 241 ASN A C 1
ATOM 1759 O O . ASN A 1 241 ? -23.447 -5.997 34.590 1.00 97.62 241 ASN A O 1
ATOM 1763 N N . LEU A 1 242 ? -21.342 -6.581 35.130 1.00 98.50 242 LEU A N 1
ATOM 1764 C CA . LEU A 1 242 ? -20.714 -5.839 34.048 1.00 98.50 242 LEU A CA 1
ATOM 1765 C C . LEU A 1 242 ? -21.132 -6.400 32.688 1.00 98.50 242 LEU A C 1
ATOM 1767 O O . LEU A 1 242 ? -21.044 -7.596 32.422 1.00 98.50 242 LEU A O 1
ATOM 1771 N N . THR A 1 243 ? -21.575 -5.502 31.812 1.00 98.75 243 THR A N 1
ATOM 1772 C CA . THR A 1 243 ? -21.969 -5.813 30.430 1.00 98.75 243 THR A CA 1
ATOM 1773 C C . THR A 1 243 ? -21.034 -5.177 29.407 1.00 98.75 243 THR A C 1
ATOM 1775 O O . THR A 1 243 ? -20.917 -5.680 28.290 1.00 98.75 243 THR A O 1
ATOM 1778 N N . TRP A 1 244 ? -20.343 -4.102 29.791 1.00 98.88 244 TRP A N 1
ATOM 1779 C CA . TRP A 1 244 ? -19.435 -3.351 28.937 1.00 98.88 244 TRP A CA 1
ATOM 1780 C C . TRP A 1 244 ? -18.150 -3.026 29.692 1.00 98.88 244 TRP A C 1
ATOM 1782 O O . TRP A 1 244 ? -18.200 -2.326 30.705 1.00 98.88 244 TRP A O 1
ATOM 1792 N N . LEU A 1 245 ? -17.021 -3.507 29.173 1.00 98.81 245 LEU A N 1
ATOM 1793 C CA . LEU A 1 245 ? -15.680 -3.172 29.640 1.00 98.81 245 LEU A CA 1
ATOM 1794 C C . LEU A 1 245 ? -14.845 -2.666 28.463 1.00 98.81 245 LEU A C 1
ATOM 1796 O O . LEU A 1 245 ? -14.518 -3.434 27.557 1.00 98.81 245 LEU A O 1
ATOM 1800 N N . ASP A 1 246 ? -14.494 -1.381 28.484 1.00 98.88 246 ASP A N 1
ATOM 1801 C CA . ASP A 1 246 ? -13.600 -0.774 27.496 1.00 98.88 246 ASP A CA 1
ATOM 1802 C C . ASP A 1 246 ? -12.408 -0.092 28.173 1.00 98.88 246 ASP A C 1
ATOM 1804 O O . ASP A 1 246 ? -12.544 0.927 28.852 1.00 98.88 246 ASP A O 1
ATOM 1808 N N . LEU A 1 247 ? -11.230 -0.681 27.978 1.00 98.81 247 LEU A N 1
ATOM 1809 C CA . LEU A 1 247 ? -9.936 -0.202 28.471 1.00 98.81 247 LEU A CA 1
ATOM 1810 C C . LEU A 1 247 ? -8.985 0.138 27.312 1.00 98.81 247 LEU A C 1
ATOM 1812 O O . LEU A 1 247 ? -7.778 0.299 27.502 1.00 98.81 247 LEU A O 1
ATOM 1816 N N . SER A 1 248 ? -9.516 0.222 26.094 1.00 98.81 248 SER A N 1
ATOM 1817 C CA . SER A 1 248 ? -8.718 0.377 24.884 1.00 98.81 248 SER A CA 1
ATOM 1818 C C . SER A 1 248 ? -7.977 1.706 24.771 1.00 98.81 248 SER A C 1
ATOM 1820 O O . SER A 1 248 ? -8.357 2.701 25.388 1.00 98.81 248 SER A O 1
ATOM 1822 N N . SER A 1 249 ? -6.950 1.755 23.918 1.00 98.62 249 SER A N 1
ATOM 1823 C CA . SER A 1 249 ? -6.150 2.964 23.681 1.00 98.62 249 SER A CA 1
ATOM 1824 C C . SER A 1 249 ? -5.557 3.522 24.983 1.00 98.62 249 SER A C 1
ATOM 1826 O O . SER A 1 249 ? -5.822 4.667 25.356 1.00 98.62 249 SER A O 1
ATOM 1828 N N . ASN A 1 250 ? -4.796 2.687 25.686 1.00 98.81 250 ASN A N 1
ATOM 1829 C CA . ASN A 1 250 ? -4.045 3.024 26.896 1.00 98.81 250 ASN A CA 1
ATOM 1830 C C . ASN A 1 250 ? -2.609 2.463 26.778 1.00 98.81 250 ASN A C 1
ATOM 1832 O O . ASN A 1 250 ? -2.190 1.997 25.720 1.00 98.81 250 ASN A O 1
ATOM 1836 N N . TYR A 1 251 ? -1.834 2.527 27.860 1.00 98.44 251 TYR A N 1
ATOM 1837 C CA . TYR A 1 251 ? -0.507 1.917 27.993 1.00 98.44 251 TYR A CA 1
ATOM 1838 C C . TYR A 1 251 ? -0.525 0.731 28.973 1.00 98.44 251 TYR A C 1
ATOM 1840 O O . TYR A 1 251 ? 0.461 0.500 29.679 1.00 98.44 251 TYR A O 1
ATOM 1848 N N . LEU A 1 252 ? -1.655 0.017 29.081 1.00 98.62 252 LEU A N 1
ATOM 1849 C CA . LEU A 1 252 ? -1.775 -1.134 29.980 1.00 98.62 252 LEU A CA 1
ATOM 1850 C C . LEU A 1 252 ? -0.794 -2.231 29.561 1.00 98.62 252 LEU A C 1
ATOM 1852 O O . LEU A 1 252 ? -0.568 -2.445 28.372 1.00 98.62 252 LEU A O 1
ATOM 1856 N N . SER A 1 253 ? -0.212 -2.903 30.548 1.00 98.12 253 SER A N 1
ATOM 1857 C CA . SER A 1 253 ? 0.808 -3.939 30.390 1.00 98.12 253 SER A CA 1
ATOM 1858 C C . SER A 1 253 ? 0.385 -5.240 31.074 1.00 98.12 253 SER A C 1
ATOM 1860 O O . SER A 1 253 ? -0.755 -5.382 31.510 1.00 98.12 253 SER A O 1
ATOM 1862 N N . GLY A 1 254 ? 1.308 -6.197 31.178 1.00 98.00 254 GLY A N 1
ATOM 1863 C CA . GLY A 1 254 ? 1.046 -7.461 31.863 1.00 98.00 254 GLY A CA 1
ATOM 1864 C C . GLY A 1 254 ? 0.144 -8.377 31.048 1.00 98.00 254 GLY A C 1
ATOM 1865 O O . GLY A 1 254 ? 0.027 -8.214 29.836 1.00 98.00 254 GLY A O 1
ATOM 1866 N N . GLN A 1 255 ? -0.440 -9.380 31.695 1.00 98.44 255 GLN A N 1
ATOM 1867 C CA . GLN A 1 255 ? -1.305 -10.362 31.038 1.00 98.44 255 GLN A CA 1
ATOM 1868 C C . GLN A 1 255 ? -2.776 -9.967 31.145 1.00 98.44 255 GLN A C 1
ATOM 1870 O O . GLN A 1 255 ? -3.173 -9.264 32.074 1.00 98.44 255 GLN A O 1
ATOM 1875 N N . VAL A 1 256 ? -3.602 -10.463 30.221 1.00 98.69 256 VAL A N 1
ATOM 1876 C CA . VAL A 1 256 ? -5.059 -10.416 30.391 1.00 98.69 256 VAL A CA 1
ATOM 1877 C C . VAL A 1 256 ? -5.428 -11.331 31.570 1.00 98.69 256 VAL A C 1
ATOM 1879 O O . VAL A 1 256 ? -5.093 -12.514 31.518 1.00 98.69 256 VAL A O 1
ATOM 1882 N N . PRO A 1 257 ? -6.100 -10.841 32.629 1.00 98.38 257 PRO A N 1
ATOM 1883 C CA . PRO A 1 257 ? -6.418 -11.679 33.781 1.00 98.38 257 PRO A CA 1
ATOM 1884 C C . PRO A 1 257 ? -7.446 -12.767 33.427 1.00 98.38 257 PRO A C 1
ATOM 1886 O O . PRO A 1 257 ? -8.503 -12.435 32.874 1.00 98.38 257 PRO A O 1
ATOM 1889 N N . PRO A 1 258 ? -7.207 -14.046 33.772 1.00 98.50 258 PRO A N 1
ATOM 1890 C CA . PRO A 1 258 ? -8.187 -15.118 33.571 1.00 98.50 258 PRO A CA 1
ATOM 1891 C C . PRO A 1 258 ? -9.484 -14.883 34.361 1.00 98.50 258 PRO A C 1
ATOM 1893 O O . PRO A 1 258 ? -10.555 -15.334 33.957 1.00 98.50 258 PRO A O 1
ATOM 1896 N N . GLU A 1 259 ? -9.428 -14.123 35.458 1.00 98.56 259 GLU A N 1
ATOM 1897 C CA . GLU A 1 259 ? -10.584 -13.729 36.264 1.00 98.56 259 GLU A CA 1
ATOM 1898 C C . GLU A 1 259 ? -11.651 -12.978 35.462 1.00 98.56 259 GLU A C 1
ATOM 1900 O O . GLU A 1 259 ? -12.833 -13.087 35.795 1.00 98.56 259 GLU A O 1
ATOM 1905 N N . LEU A 1 260 ? -11.279 -12.287 34.376 1.00 98.50 260 LEU A N 1
ATOM 1906 C CA . LEU A 1 260 ? -12.251 -11.646 33.487 1.00 98.50 260 LEU A CA 1
ATOM 1907 C C . LEU A 1 260 ? -13.246 -12.653 32.893 1.00 98.50 260 LEU A C 1
ATOM 1909 O O . LEU A 1 260 ? -14.376 -12.269 32.610 1.00 98.50 260 LEU A O 1
ATOM 1913 N N . GLY A 1 261 ? -12.885 -13.938 32.784 1.00 97.81 261 GLY A N 1
ATOM 1914 C CA . GLY A 1 261 ? -13.783 -15.019 32.361 1.00 97.81 261 GLY A CA 1
ATOM 1915 C C . GLY A 1 261 ? -14.981 -15.263 33.293 1.00 97.81 261 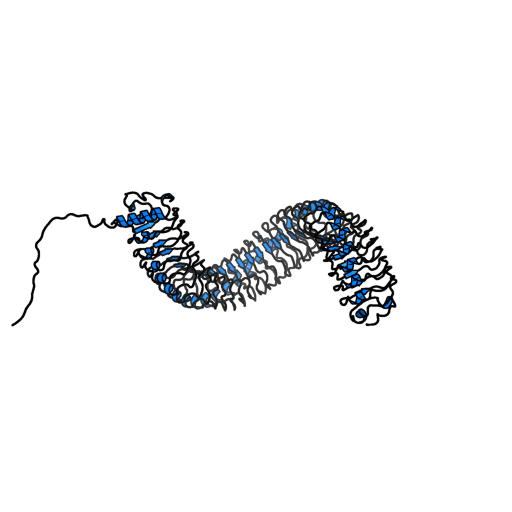GLY A C 1
ATOM 1916 O O . GLY A 1 261 ? -15.951 -15.908 32.902 1.00 97.81 261 GLY A O 1
ATOM 1917 N N . ARG A 1 262 ? -14.977 -14.711 34.517 1.00 97.81 262 ARG A N 1
ATOM 1918 C CA . ARG A 1 262 ? -16.098 -14.814 35.474 1.00 97.81 262 ARG A CA 1
ATOM 1919 C C . ARG A 1 262 ? -17.266 -13.878 35.146 1.00 97.81 262 ARG A C 1
ATOM 1921 O O . ARG A 1 262 ? -18.359 -14.056 35.691 1.00 97.81 262 ARG A O 1
ATOM 1928 N N . LEU A 1 263 ? -17.068 -12.898 34.262 1.00 98.00 263 LEU A N 1
ATOM 1929 C CA . LEU A 1 263 ? -18.034 -11.842 33.942 1.00 98.00 263 LEU A CA 1
ATOM 1930 C C . LEU A 1 263 ? -19.172 -12.345 33.034 1.00 98.00 263 LEU A C 1
ATOM 1932 O O . LEU A 1 263 ? -19.322 -11.934 31.889 1.00 98.00 263 LEU A O 1
ATOM 1936 N N . SER A 1 264 ? -20.016 -13.238 33.550 1.00 95.50 264 SER A N 1
ATOM 1937 C CA . SER A 1 264 ? -21.046 -13.962 32.779 1.00 95.50 264 SER A CA 1
ATOM 1938 C C . SER A 1 264 ? -22.075 -13.099 32.019 1.00 95.50 264 SER A C 1
ATOM 1940 O O . SER A 1 264 ? -22.726 -13.603 31.102 1.00 95.50 264 SER A O 1
ATOM 1942 N N . HIS A 1 265 ? -22.221 -11.813 32.359 1.00 97.88 265 HIS A N 1
ATOM 1943 C CA . HIS A 1 265 ? -23.108 -10.863 31.672 1.00 97.88 265 HIS A CA 1
ATOM 1944 C C . HIS A 1 265 ? -22.398 -9.994 30.621 1.00 97.88 265 HIS A C 1
ATOM 1946 O O . HIS A 1 265 ? -23.062 -9.203 29.940 1.00 97.88 265 HIS A O 1
ATOM 1952 N N . LEU A 1 266 ? -21.075 -10.129 30.478 1.00 98.69 266 LEU A N 1
ATOM 1953 C CA . LEU A 1 266 ? -20.263 -9.276 29.620 1.00 98.69 266 LEU A CA 1
ATOM 1954 C C . LEU A 1 266 ? -20.630 -9.481 28.151 1.00 98.69 266 LEU A C 1
ATOM 1956 O O . LEU A 1 266 ? -20.651 -10.603 27.652 1.00 98.69 266 LEU A O 1
ATOM 1960 N N . ARG A 1 267 ? -20.918 -8.376 27.459 1.00 98.75 267 ARG A N 1
ATOM 1961 C CA . ARG A 1 267 ? -21.248 -8.341 26.027 1.00 98.75 267 ARG A CA 1
ATOM 1962 C C . ARG A 1 267 ? -20.141 -7.721 25.194 1.00 98.75 267 ARG A C 1
ATOM 1964 O O . ARG A 1 267 ? -19.948 -8.136 24.056 1.00 98.75 267 ARG A O 1
ATOM 1971 N N . THR A 1 268 ? -19.412 -6.771 25.766 1.00 98.88 268 THR A N 1
ATOM 1972 C CA . THR A 1 268 ? -18.289 -6.104 25.110 1.00 98.88 268 THR A CA 1
ATOM 1973 C C . THR A 1 268 ? -17.069 -6.161 26.012 1.00 98.88 268 THR A C 1
ATOM 1975 O O . THR A 1 268 ? -17.116 -5.652 27.134 1.00 98.88 268 THR A O 1
ATOM 1978 N N . LEU A 1 269 ? -15.983 -6.735 25.494 1.00 98.88 269 LEU A N 1
ATOM 1979 C CA . LEU A 1 269 ? -14.647 -6.671 26.077 1.00 98.88 269 LEU A CA 1
ATOM 1980 C C . LEU A 1 269 ? -13.691 -6.049 25.060 1.00 98.88 269 LEU A C 1
ATOM 1982 O O . LEU A 1 269 ? -13.341 -6.669 24.055 1.00 98.88 269 LEU A O 1
ATOM 1986 N N . SER A 1 270 ? -13.267 -4.819 25.331 1.00 98.81 270 SER A N 1
ATOM 1987 C CA . SER A 1 270 ? -12.381 -4.050 24.463 1.00 98.81 270 SER A CA 1
ATOM 1988 C C . SER A 1 270 ? -11.095 -3.688 25.201 1.00 98.81 270 SER A C 1
ATOM 1990 O O . SER A 1 270 ? -11.091 -2.839 26.090 1.00 98.81 270 SER A O 1
ATOM 1992 N N . LEU A 1 271 ? -9.997 -4.336 24.809 1.00 98.81 271 LEU A N 1
ATOM 1993 C CA . LEU A 1 271 ? -8.637 -4.113 25.315 1.00 98.81 271 LEU A CA 1
ATOM 1994 C C . LEU A 1 271 ? -7.668 -3.678 24.198 1.00 98.81 271 LEU A C 1
ATOM 1996 O O . LEU A 1 271 ? -6.452 -3.683 24.393 1.00 98.81 271 LEU A O 1
ATOM 2000 N N . TRP A 1 272 ? -8.190 -3.325 23.016 1.00 98.25 272 TRP A N 1
ATOM 2001 C CA . TRP A 1 272 ? -7.370 -3.033 21.836 1.00 98.25 272 TRP A CA 1
ATOM 2002 C C . TRP A 1 272 ? -6.451 -1.820 22.039 1.00 98.25 272 TRP A C 1
ATOM 2004 O O . TRP A 1 272 ? -6.806 -0.891 22.765 1.00 98.25 272 TRP A O 1
ATOM 2014 N N . LEU A 1 273 ? -5.300 -1.806 21.363 1.00 98.69 273 LEU A N 1
ATOM 2015 C CA . LEU A 1 273 ? -4.292 -0.742 21.457 1.00 98.69 273 LEU A CA 1
ATOM 2016 C C . LEU A 1 273 ? -3.814 -0.516 22.902 1.00 98.69 273 LEU A C 1
ATOM 2018 O O . LEU A 1 273 ? -4.116 0.505 23.523 1.00 98.69 273 LEU A O 1
ATOM 2022 N N . ASN A 1 274 ? -3.085 -1.504 23.416 1.00 98.81 274 ASN A N 1
ATOM 2023 C CA . ASN A 1 274 ? -2.361 -1.491 24.689 1.00 98.81 274 ASN A CA 1
ATOM 2024 C C . ASN A 1 274 ? -1.003 -2.212 24.503 1.00 98.81 274 ASN A C 1
ATOM 2026 O O . ASN A 1 274 ? -0.618 -2.533 23.382 1.00 98.81 274 ASN A O 1
ATOM 2030 N N . GLY A 1 275 ? -0.255 -2.438 25.586 1.00 98.38 275 GLY A N 1
ATOM 2031 C CA . GLY A 1 275 ? 0.965 -3.256 25.617 1.00 98.38 275 GLY A CA 1
ATOM 2032 C C . GLY A 1 275 ? 0.766 -4.569 26.380 1.00 98.38 275 GLY A C 1
ATOM 2033 O O . GLY A 1 275 ? 1.642 -4.970 27.150 1.00 98.38 275 GLY A O 1
ATOM 2034 N N . LEU A 1 276 ? -0.411 -5.197 26.255 1.00 98.75 276 LEU A N 1
ATOM 2035 C CA . LEU A 1 276 ? -0.718 -6.462 26.929 1.00 98.75 276 LEU A CA 1
ATOM 2036 C C . LEU A 1 276 ? 0.107 -7.597 26.315 1.00 98.75 276 LEU A C 1
ATOM 2038 O O . LEU A 1 276 ? 0.261 -7.675 25.103 1.00 98.75 276 LEU A O 1
ATOM 2042 N N . THR A 1 277 ? 0.602 -8.490 27.161 1.00 98.62 277 THR A N 1
ATOM 2043 C CA . THR A 1 277 ? 1.527 -9.586 26.841 1.00 98.62 277 THR A CA 1
ATOM 2044 C C . THR A 1 277 ? 0.959 -10.932 27.296 1.00 98.62 277 THR A C 1
ATOM 2046 O O . THR A 1 277 ? -0.097 -11.000 27.923 1.00 98.62 277 THR A O 1
ATOM 2049 N N . GLY A 1 278 ? 1.686 -12.022 27.039 1.00 98.31 278 GLY A N 1
ATOM 2050 C CA . GLY A 1 278 ? 1.285 -13.368 27.457 1.00 98.31 278 GLY A CA 1
ATOM 2051 C C . GLY A 1 278 ? 0.173 -13.953 26.591 1.00 98.31 278 GLY A C 1
ATOM 2052 O O . GLY A 1 278 ? -0.105 -13.444 25.509 1.00 98.31 278 GLY A O 1
ATOM 2053 N N . GLU A 1 279 ? -0.405 -15.066 27.035 1.00 98.56 279 GLU A N 1
ATOM 2054 C CA . GLU A 1 279 ? -1.413 -15.800 26.266 1.00 98.56 279 GLU A CA 1
ATOM 2055 C C . GLU A 1 279 ? -2.816 -15.228 26.480 1.00 98.56 279 GLU A C 1
ATOM 2057 O O . GLU A 1 279 ? -3.112 -14.636 27.520 1.00 98.56 279 GLU A O 1
ATOM 2062 N N . ILE A 1 280 ? -3.704 -15.436 25.505 1.00 98.81 280 ILE A N 1
ATOM 2063 C CA . ILE A 1 280 ? -5.134 -15.183 25.699 1.00 98.81 280 ILE A CA 1
ATOM 2064 C C . ILE A 1 280 ? -5.665 -16.239 26.686 1.00 98.81 280 ILE A C 1
ATOM 2066 O O . ILE A 1 280 ? -5.547 -17.429 26.391 1.00 98.81 280 ILE A O 1
ATOM 2070 N N . PRO A 1 281 ? -6.278 -15.858 27.823 1.00 98.56 281 PRO A N 1
ATOM 2071 C CA . PRO A 1 281 ? -6.786 -16.832 28.779 1.00 98.56 281 PRO A CA 1
ATOM 2072 C C . PRO A 1 281 ? -7.932 -17.669 28.189 1.00 98.56 281 PRO A C 1
ATOM 2074 O O . PRO A 1 281 ? -8.888 -17.093 27.652 1.00 98.56 281 PRO A O 1
ATOM 2077 N N . PRO A 1 282 ? -7.899 -19.010 28.302 1.00 98.62 282 PRO A N 1
ATOM 2078 C CA . PRO A 1 282 ? -8.995 -19.867 27.847 1.00 98.62 282 PRO A CA 1
ATOM 2079 C C . PRO A 1 282 ? -10.314 -19.597 28.591 1.00 98.62 282 PRO A C 1
ATOM 2081 O O . PRO A 1 282 ? -11.387 -19.816 28.027 1.00 98.62 282 PRO A O 1
ATOM 2084 N N . GLU A 1 283 ? -10.260 -19.063 29.814 1.00 98.62 283 GLU A N 1
ATOM 2085 C CA . GLU A 1 283 ? -11.417 -18.668 30.626 1.00 98.62 283 GLU A CA 1
ATOM 2086 C C . GLU A 1 283 ? -12.279 -17.593 29.950 1.00 98.62 283 GLU A C 1
ATOM 2088 O O . GLU A 1 283 ? -13.481 -17.517 30.206 1.00 98.62 283 GLU A O 1
ATOM 2093 N N . LEU A 1 284 ? -11.724 -16.797 29.025 1.00 98.69 284 LEU A N 1
ATOM 2094 C CA . LEU A 1 284 ? -12.532 -15.872 28.221 1.00 98.69 284 LEU A CA 1
ATOM 2095 C C . LEU A 1 284 ? -13.582 -16.605 27.369 1.00 98.69 284 LEU A C 1
ATOM 2097 O O . LEU A 1 284 ? -14.588 -16.005 26.997 1.00 98.69 284 LEU A O 1
ATOM 2101 N N . GLY A 1 285 ? -13.392 -17.901 27.095 1.00 97.94 285 GLY A N 1
ATOM 2102 C CA . GLY A 1 285 ? -14.371 -18.760 26.427 1.00 97.94 285 GLY A CA 1
ATOM 2103 C C . GLY A 1 285 ? -15.633 -19.054 27.249 1.00 97.94 285 GLY A C 1
ATOM 2104 O O . GLY A 1 285 ? -16.616 -19.539 26.687 1.00 97.94 285 GLY A O 1
ATOM 2105 N N . ASP A 1 286 ? -15.648 -18.738 28.548 1.00 97.75 286 ASP A N 1
ATOM 2106 C CA . ASP A 1 286 ? -16.807 -18.943 29.426 1.00 97.75 286 ASP A CA 1
ATOM 2107 C C . ASP A 1 286 ? -17.783 -17.744 29.428 1.00 97.75 286 ASP A C 1
ATOM 2109 O O . ASP A 1 286 ? -18.883 -17.820 29.986 1.00 97.75 286 ASP A O 1
ATOM 2113 N N . LEU A 1 287 ? -17.439 -16.654 28.729 1.00 98.12 287 LEU A N 1
ATOM 2114 C CA . LEU A 1 287 ? -18.247 -15.437 28.589 1.00 98.12 287 LEU A CA 1
ATOM 2115 C C . LEU A 1 287 ? -19.419 -15.619 27.609 1.00 98.12 287 LEU A C 1
ATOM 2117 O O . LEU A 1 287 ? -19.491 -14.989 26.559 1.00 98.12 287 LEU A O 1
ATOM 2121 N N . ALA A 1 288 ? -20.379 -16.479 27.945 1.00 95.75 288 ALA A N 1
ATOM 2122 C CA . ALA A 1 288 ? -21.450 -16.905 27.035 1.00 95.75 288 ALA A CA 1
ATOM 2123 C C . ALA A 1 288 ? -22.312 -15.770 26.428 1.00 95.75 288 ALA A C 1
ATOM 2125 O O . ALA A 1 288 ? -22.948 -15.980 25.393 1.00 95.75 288 ALA A O 1
ATOM 2126 N N . ALA A 1 289 ? -22.354 -14.587 27.055 1.00 98.12 289 ALA A N 1
ATOM 2127 C CA . ALA A 1 289 ? -23.079 -13.410 26.570 1.00 98.12 289 ALA A CA 1
ATOM 2128 C C . ALA A 1 289 ? -22.257 -12.495 25.636 1.00 98.12 289 ALA A C 1
ATOM 2130 O O . ALA A 1 289 ? -22.809 -11.517 25.125 1.00 98.12 289 ALA A O 1
ATOM 2131 N N . LEU A 1 290 ? -20.971 -12.793 25.412 1.00 98.69 290 LEU A N 1
ATOM 2132 C CA . LEU A 1 290 ? -20.044 -11.907 24.712 1.00 98.69 290 LEU A CA 1
ATOM 2133 C C . LEU A 1 290 ? -20.406 -11.766 23.230 1.00 98.69 290 LEU A C 1
ATOM 2135 O O . LEU A 1 290 ? -20.519 -12.751 22.502 1.00 98.69 290 LEU A O 1
ATOM 2139 N N . GLU A 1 291 ? -20.577 -10.523 22.784 1.00 98.75 291 GLU A N 1
ATOM 2140 C CA . GLU A 1 291 ? -20.910 -10.144 21.410 1.00 98.75 291 GLU A CA 1
ATOM 2141 C C . GLU A 1 291 ? -19.710 -9.514 20.675 1.00 98.75 291 GLU A C 1
ATOM 2143 O O . GLU A 1 291 ? -19.572 -9.711 19.464 1.00 98.75 291 GLU A O 1
ATOM 2148 N N . ASP A 1 292 ? -18.844 -8.778 21.379 1.00 98.81 292 ASP A N 1
ATOM 2149 C CA . ASP A 1 292 ? -17.635 -8.139 20.837 1.00 98.81 292 ASP A CA 1
ATOM 2150 C C . ASP A 1 292 ? -16.425 -8.426 21.737 1.00 98.81 292 ASP A C 1
ATOM 2152 O O . ASP A 1 292 ? -16.412 -8.051 22.914 1.00 98.81 292 ASP A O 1
ATOM 2156 N N . LEU A 1 293 ? -15.422 -9.098 21.169 1.00 98.88 293 LEU A N 1
ATOM 2157 C CA . LEU A 1 293 ? -14.118 -9.322 21.784 1.00 98.88 293 LEU A CA 1
ATOM 2158 C C . LEU A 1 293 ? -13.040 -8.654 20.932 1.00 98.88 293 LEU A C 1
ATOM 2160 O O . LEU A 1 293 ? -12.791 -9.071 19.797 1.00 98.88 293 LEU A O 1
ATOM 2164 N N . SER A 1 294 ? -12.373 -7.650 21.500 1.00 98.81 294 SER A N 1
ATOM 2165 C CA . SER A 1 294 ? -11.338 -6.886 20.810 1.00 98.81 294 SER A CA 1
ATOM 2166 C C . SER A 1 294 ? -10.046 -6.822 21.613 1.00 98.81 294 SER A C 1
ATOM 2168 O O . SER A 1 294 ? -9.946 -6.065 22.577 1.00 98.81 294 SER A O 1
ATOM 2170 N N . LEU A 1 295 ? -9.049 -7.587 21.171 1.00 98.81 295 LEU A N 1
ATOM 2171 C CA . LEU A 1 295 ? -7.706 -7.698 21.751 1.00 98.81 295 LEU A CA 1
ATOM 2172 C C . LEU A 1 295 ? -6.595 -7.252 20.776 1.00 98.81 295 LEU A C 1
ATOM 2174 O O . LEU A 1 295 ? -5.413 -7.377 21.088 1.00 98.81 295 LEU A O 1
ATOM 2178 N N . SER A 1 296 ? -6.957 -6.741 19.594 1.00 98.75 296 SER A N 1
ATOM 2179 C CA . SER A 1 296 ? -6.004 -6.307 18.564 1.00 98.75 296 SER A CA 1
ATOM 2180 C C . SER A 1 296 ? -5.031 -5.220 19.016 1.00 98.75 296 SER A C 1
ATOM 2182 O O . SER A 1 296 ? -5.361 -4.432 19.903 1.00 98.75 296 SER A O 1
ATOM 2184 N N . LEU A 1 297 ? -3.887 -5.110 18.334 1.00 98.75 297 LEU A N 1
ATOM 2185 C CA . LEU A 1 297 ? -2.853 -4.103 18.613 1.00 98.75 297 LEU A CA 1
ATOM 2186 C C . LEU A 1 297 ? -2.347 -4.214 20.062 1.00 98.75 297 LEU A C 1
ATOM 2188 O O . LEU A 1 297 ? -2.489 -3.283 20.855 1.00 98.75 297 LEU A O 1
ATOM 2192 N N . ASN A 1 298 ? -1.812 -5.385 20.396 1.00 98.81 298 ASN A N 1
ATOM 2193 C CA . ASN A 1 298 ? -1.142 -5.703 21.658 1.00 98.81 298 ASN A CA 1
ATOM 2194 C C . ASN A 1 298 ? 0.100 -6.575 21.364 1.00 98.81 298 ASN A C 1
ATOM 2196 O O . ASN A 1 298 ? 0.422 -6.853 20.209 1.00 98.81 298 ASN A O 1
ATOM 2200 N N . ASP A 1 299 ? 0.786 -7.029 22.410 1.00 98.56 299 ASP A N 1
ATOM 2201 C CA . ASP A 1 299 ? 1.917 -7.958 22.353 1.00 98.56 299 ASP A CA 1
ATOM 2202 C C . ASP A 1 299 ? 1.508 -9.375 22.821 1.00 98.56 299 ASP A C 1
ATOM 2204 O O . ASP A 1 299 ? 2.301 -10.105 23.427 1.00 98.56 299 ASP A O 1
ATOM 2208 N N . LEU A 1 300 ? 0.247 -9.775 22.591 1.00 98.81 300 LEU A N 1
ATOM 2209 C CA . LEU A 1 300 ? -0.256 -11.091 23.000 1.00 98.81 300 LEU A CA 1
ATOM 2210 C C . LEU A 1 300 ? 0.431 -12.193 22.194 1.00 98.81 300 LEU A C 1
ATOM 2212 O O . LEU A 1 300 ? 0.647 -12.061 20.995 1.00 98.81 300 LEU A O 1
ATOM 2216 N N . SER A 1 301 ? 0.742 -13.301 22.853 1.00 98.50 301 SER A N 1
ATOM 2217 C CA . SER A 1 301 ? 1.525 -14.420 22.323 1.00 98.50 301 SER A CA 1
ATOM 2218 C C . SER A 1 301 ? 0.833 -15.760 22.603 1.00 98.50 301 SER A C 1
ATOM 2220 O O . SER A 1 301 ? -0.308 -15.796 23.062 1.00 98.50 301 SER A O 1
ATOM 2222 N N . GLY A 1 302 ? 1.497 -16.879 22.308 1.00 98.44 302 GLY A N 1
ATOM 2223 C CA . GLY A 1 302 ? 0.917 -18.216 22.479 1.00 98.44 302 GLY A CA 1
ATOM 2224 C C . GLY A 1 302 ? -0.131 -18.540 21.416 1.00 98.44 302 GLY A C 1
ATOM 2225 O O . GLY A 1 302 ? -0.148 -17.924 20.353 1.00 98.44 302 GLY A O 1
ATOM 2226 N N . THR A 1 303 ? -0.964 -19.551 21.657 1.00 98.62 303 THR A N 1
ATOM 2227 C CA . THR A 1 303 ? -1.992 -19.990 20.698 1.00 98.62 303 THR A CA 1
ATOM 2228 C C . THR A 1 303 ? -3.343 -19.349 20.970 1.00 98.62 303 THR A C 1
ATOM 2230 O O . THR A 1 303 ? -3.671 -19.066 22.119 1.00 98.62 303 THR A O 1
ATOM 2233 N N . ILE A 1 304 ? -4.177 -19.207 19.938 1.00 98.81 304 ILE A N 1
ATOM 2234 C CA . ILE A 1 304 ? -5.588 -18.847 20.122 1.00 98.81 304 ILE A CA 1
ATOM 2235 C C . ILE A 1 304 ? -6.308 -20.001 20.852 1.00 98.81 304 ILE A C 1
ATOM 2237 O O . ILE A 1 304 ? -6.328 -21.114 20.318 1.00 98.81 304 ILE A O 1
ATOM 2241 N N . PRO A 1 305 ? -6.927 -19.777 22.028 1.00 98.56 305 PRO A N 1
ATOM 2242 C CA . PRO A 1 305 ? -7.606 -20.842 22.759 1.00 98.56 305 PRO A CA 1
ATOM 2243 C C . PRO A 1 305 ? -8.835 -21.371 21.999 1.00 98.56 305 PRO A C 1
ATOM 2245 O O . PRO A 1 305 ? -9.704 -20.575 21.613 1.00 98.56 305 PRO A O 1
ATOM 2248 N N . PRO A 1 306 ? -8.979 -22.696 21.811 1.00 98.56 306 PRO A N 1
ATOM 2249 C CA . PRO A 1 306 ? -10.167 -23.284 21.186 1.00 98.56 306 PRO A CA 1
ATOM 2250 C C . PRO A 1 306 ? -11.453 -23.046 21.995 1.00 98.56 306 PRO A C 1
ATOM 2252 O O . PRO A 1 306 ? -12.554 -23.065 21.439 1.00 98.56 306 PRO A O 1
ATOM 2255 N N . GLU A 1 307 ? -11.339 -22.769 23.297 1.00 98.62 307 GLU A N 1
ATOM 2256 C CA . GLU A 1 307 ? -12.440 -22.401 24.190 1.00 98.62 307 GLU A CA 1
ATOM 2257 C C . GLU A 1 307 ? -13.211 -21.170 23.706 1.00 98.62 307 GLU A C 1
ATOM 2259 O O . GLU A 1 307 ? -14.426 -21.116 23.901 1.00 98.62 307 GLU A O 1
ATOM 2264 N N . LEU A 1 308 ? -12.565 -20.231 23.000 1.00 98.62 308 LEU A N 1
ATOM 2265 C CA . LEU A 1 308 ? -13.252 -19.079 22.404 1.00 98.62 308 LEU A CA 1
ATOM 2266 C C . LEU A 1 308 ? -14.339 -19.506 21.400 1.00 98.62 308 LEU A C 1
ATOM 2268 O O . LEU A 1 308 ? -15.314 -18.784 21.210 1.00 98.62 308 LEU A O 1
ATOM 2272 N N . GLY A 1 309 ? -14.252 -20.713 20.827 1.00 97.88 309 GLY A N 1
ATOM 2273 C CA . GLY A 1 309 ? -15.302 -21.304 19.991 1.00 97.88 309 GLY A CA 1
ATOM 2274 C C . GLY A 1 309 ? -16.617 -21.618 20.728 1.00 97.88 309 GLY A C 1
ATOM 2275 O O . GLY A 1 309 ? -17.606 -21.981 20.091 1.00 97.88 309 GLY A O 1
ATOM 2276 N N . ARG A 1 310 ? -16.671 -21.483 22.064 1.00 98.00 310 ARG A N 1
ATOM 2277 C CA . ARG A 1 310 ? -17.903 -21.606 22.871 1.00 98.00 310 ARG A CA 1
ATOM 2278 C C . ARG A 1 310 ? -18.764 -20.337 22.849 1.00 98.00 310 ARG A C 1
ATOM 2280 O O . ARG A 1 310 ? -19.946 -20.405 23.196 1.00 98.00 310 ARG A O 1
ATOM 2287 N N . LEU A 1 311 ? -18.214 -19.202 22.410 1.00 98.12 311 LEU A N 1
ATOM 2288 C CA . LEU A 1 311 ? -18.845 -17.878 22.444 1.00 98.12 311 LEU A CA 1
ATOM 2289 C C . LEU A 1 311 ? -19.899 -17.698 21.338 1.00 98.12 311 LEU A C 1
ATOM 2291 O O . LEU A 1 311 ? -19.783 -16.863 20.451 1.00 98.12 311 LEU A O 1
ATOM 2295 N N . THR A 1 312 ? -20.969 -18.488 21.362 1.00 96.00 312 THR A N 1
ATOM 2296 C CA . THR A 1 312 ? -21.971 -18.518 20.273 1.00 96.00 312 THR A CA 1
ATOM 2297 C C . THR A 1 312 ? -22.749 -17.207 20.059 1.00 96.00 312 THR A C 1
ATOM 2299 O O . THR A 1 312 ? -23.356 -17.032 19.000 1.00 96.00 312 THR A O 1
ATOM 2302 N N 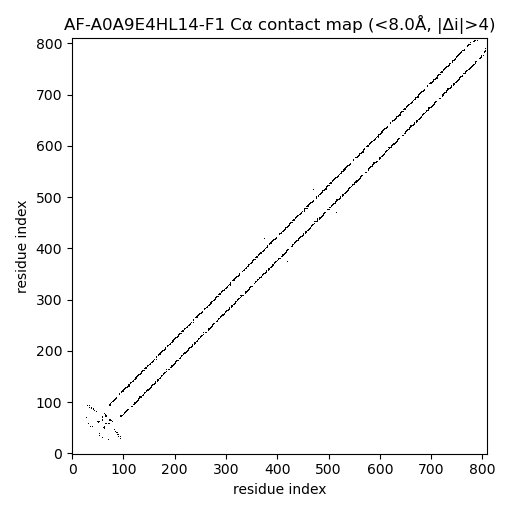. ALA A 1 313 ? -22.717 -16.273 21.019 1.00 98.06 313 ALA A N 1
ATOM 2303 C CA . ALA A 1 313 ? -23.271 -14.922 20.884 1.00 98.06 313 ALA A CA 1
ATOM 2304 C C . ALA A 1 313 ? -22.349 -13.947 20.119 1.00 98.06 313 ALA A C 1
ATOM 2306 O O . ALA A 1 313 ? -22.804 -12.870 19.715 1.00 98.06 313 ALA A O 1
ATOM 2307 N N . LEU A 1 314 ? -21.088 -14.331 19.884 1.00 98.50 314 LEU A N 1
ATOM 2308 C CA . LEU A 1 314 ? -20.050 -13.463 19.343 1.00 98.50 314 LEU A CA 1
ATOM 2309 C C . LEU A 1 314 ? -20.381 -13.019 17.918 1.00 98.50 314 LEU A C 1
ATOM 2311 O O . LEU A 1 314 ? -20.759 -13.809 17.052 1.00 98.50 314 LEU A O 1
ATOM 2315 N N . ARG A 1 315 ? -20.231 -11.719 17.675 1.00 98.69 315 ARG A N 1
ATOM 2316 C CA . ARG A 1 315 ? -20.454 -11.052 16.387 1.00 98.69 315 ARG A CA 1
ATOM 2317 C C . ARG A 1 315 ? -19.159 -10.496 15.821 1.00 98.69 315 ARG A C 1
ATOM 2319 O O . ARG A 1 315 ? -19.015 -10.474 14.596 1.00 98.69 315 ARG A O 1
ATOM 2326 N N . LEU A 1 316 ? -18.262 -10.043 16.692 1.00 98.81 316 LEU A N 1
ATOM 2327 C CA . LEU A 1 316 ? -16.984 -9.429 16.357 1.00 98.81 316 LEU A CA 1
ATOM 2328 C C . LEU A 1 316 ? -15.878 -10.120 17.155 1.00 98.81 316 LEU A C 1
ATOM 2330 O O . LEU A 1 316 ? -15.952 -10.174 18.380 1.00 98.81 316 LEU A O 1
ATOM 2334 N N . LEU A 1 317 ? -14.869 -10.633 16.451 1.00 98.88 317 LEU A N 1
ATOM 2335 C CA . LEU A 1 317 ? -13.646 -11.152 17.054 1.00 98.88 317 LEU A CA 1
ATOM 2336 C C . LEU A 1 317 ? -12.447 -10.463 16.407 1.00 98.88 317 LEU A C 1
ATOM 2338 O O . LEU A 1 317 ? -12.208 -10.651 15.213 1.00 98.88 317 LEU A O 1
ATOM 2342 N N . ARG A 1 318 ? -11.725 -9.654 17.187 1.00 98.94 318 ARG A N 1
ATOM 2343 C CA . ARG A 1 318 ? -10.539 -8.911 16.748 1.00 98.94 318 ARG A CA 1
ATOM 2344 C C . ARG A 1 318 ? -9.315 -9.307 17.554 1.00 98.94 318 ARG A C 1
ATOM 2346 O O . ARG A 1 318 ? -9.193 -8.912 18.710 1.00 98.94 318 ARG A O 1
ATOM 2353 N N . LEU A 1 319 ? -8.431 -10.079 16.932 1.00 98.88 319 LEU A N 1
ATOM 2354 C CA . LEU A 1 319 ? -7.157 -10.535 17.493 1.00 98.88 319 LEU A CA 1
ATOM 2355 C C . LEU A 1 319 ? -5.948 -10.092 16.642 1.00 98.88 319 LEU A C 1
ATOM 2357 O O . LEU A 1 319 ? -4.812 -10.410 16.991 1.00 98.88 319 LEU A O 1
ATOM 2361 N N . GLY A 1 320 ? -6.176 -9.359 15.545 1.00 98.75 320 GLY A N 1
ATOM 2362 C CA . GLY A 1 320 ? -5.123 -8.925 14.624 1.00 98.75 320 GLY A CA 1
ATOM 2363 C C . GLY A 1 320 ? -4.057 -8.007 15.240 1.00 98.75 320 GLY A C 1
ATOM 2364 O O . GLY A 1 320 ? -4.311 -7.390 16.277 1.00 98.75 320 GLY A O 1
ATOM 2365 N N . HIS A 1 321 ? -2.887 -7.899 14.609 1.00 98.81 321 HIS A N 1
ATOM 2366 C CA . HIS A 1 321 ? -1.717 -7.161 15.109 1.00 98.81 321 HIS A CA 1
ATOM 2367 C C . HIS A 1 321 ? -1.300 -7.601 16.526 1.00 98.81 321 HIS A C 1
ATOM 2369 O O . HIS A 1 321 ? -1.403 -6.831 17.484 1.00 98.81 321 HIS A O 1
ATOM 2375 N N . ASN A 1 322 ? -0.877 -8.857 16.652 1.00 98.88 322 ASN A N 1
ATOM 2376 C CA . ASN A 1 322 ? -0.329 -9.459 17.872 1.00 98.88 322 ASN A CA 1
ATOM 2377 C C . ASN A 1 322 ? 0.822 -10.423 17.496 1.00 98.88 322 ASN A C 1
ATOM 2379 O O . ASN A 1 322 ? 1.279 -10.463 16.357 1.00 98.88 322 ASN A O 1
ATOM 2383 N N . GLN A 1 323 ? 1.309 -11.208 18.455 1.00 98.62 323 GLN A N 1
ATOM 2384 C CA . GLN A 1 323 ? 2.330 -12.250 18.283 1.00 98.62 323 GLN A CA 1
ATOM 2385 C C . GLN A 1 323 ? 1.718 -13.661 18.440 1.00 98.62 323 GLN A C 1
ATOM 2387 O O . GLN A 1 323 ? 2.389 -14.599 18.881 1.00 98.62 323 GLN A O 1
ATOM 2392 N N . LEU A 1 324 ? 0.422 -13.825 18.135 1.00 98.88 324 LEU A N 1
ATOM 2393 C CA . LEU A 1 324 ? -0.287 -15.099 18.286 1.00 98.88 324 LEU A CA 1
ATOM 2394 C C . LEU A 1 324 ? 0.238 -16.117 17.275 1.00 98.88 324 LEU A C 1
ATOM 2396 O O . LEU A 1 324 ? 0.475 -15.800 16.117 1.00 98.88 324 LEU A O 1
ATOM 2400 N N . SER A 1 325 ? 0.384 -17.359 17.710 1.00 98.62 325 SER A N 1
ATOM 2401 C CA . SER A 1 325 ? 1.001 -18.456 16.968 1.00 98.62 325 SER A CA 1
ATOM 2402 C C . SER A 1 325 ? 0.101 -19.698 16.954 1.00 98.62 325 SER A C 1
ATOM 2404 O O . SER A 1 325 ? -1.020 -19.689 17.464 1.00 98.62 325 SER A O 1
ATOM 2406 N N . GLY A 1 326 ? 0.579 -20.794 16.361 1.00 98.44 326 GLY A N 1
ATOM 2407 C CA . GLY A 1 326 ? -0.209 -22.022 16.208 1.00 98.44 326 GLY A CA 1
ATOM 2408 C C . GLY A 1 326 ? -1.312 -21.884 15.157 1.00 98.44 326 GLY A C 1
ATOM 2409 O O . GLY A 1 326 ? -1.265 -20.983 14.327 1.00 98.44 326 GLY A O 1
ATOM 2410 N N . SER A 1 327 ? -2.264 -22.815 15.143 1.00 98.50 327 SER A N 1
ATOM 2411 C CA . SER A 1 327 ? -3.335 -22.854 14.141 1.00 98.50 327 SER A CA 1
ATOM 2412 C C . SER A 1 327 ? -4.576 -22.080 14.554 1.00 98.50 327 SER A C 1
ATOM 2414 O O . SER A 1 327 ? -4.884 -21.971 15.739 1.00 98.50 327 SER A O 1
ATOM 2416 N N . ILE A 1 328 ? -5.348 -21.633 13.562 1.00 98.81 328 ILE A N 1
ATOM 2417 C CA . ILE A 1 328 ? -6.716 -21.157 13.786 1.00 98.81 328 ILE A CA 1
ATOM 2418 C C . ILE A 1 328 ? -7.547 -22.336 14.338 1.00 98.81 328 ILE A C 1
ATOM 2420 O O . ILE A 1 328 ? -7.555 -23.399 13.711 1.00 98.81 328 ILE A O 1
ATOM 2424 N N . PRO A 1 329 ? -8.240 -22.201 15.485 1.00 98.62 329 PRO A N 1
ATOM 2425 C CA . PRO A 1 329 ? -9.041 -23.290 16.041 1.00 98.62 329 PRO A CA 1
ATOM 2426 C C . PRO A 1 329 ? -10.231 -23.659 15.149 1.00 98.62 329 PRO A C 1
ATOM 2428 O O . PRO A 1 329 ? -11.032 -22.798 14.777 1.00 98.62 329 PRO A O 1
ATOM 2431 N N . ALA A 1 330 ? -10.407 -24.950 14.858 1.00 98.50 330 ALA A N 1
ATOM 2432 C CA . ALA A 1 330 ? -11.557 -25.452 14.097 1.00 98.50 330 ALA A CA 1
ATOM 2433 C C . ALA A 1 330 ? -12.890 -25.192 14.824 1.00 98.50 330 ALA A C 1
ATOM 2435 O O . ALA A 1 330 ? -13.943 -25.025 14.206 1.00 98.50 330 ALA A O 1
ATOM 2436 N N . GLU A 1 331 ? -12.853 -25.078 16.153 1.00 98.62 331 GLU A N 1
ATOM 2437 C CA . GLU A 1 331 ? -13.987 -24.720 16.999 1.00 98.62 331 GLU A CA 1
ATOM 2438 C C . GLU A 1 331 ? -14.621 -23.380 16.620 1.00 98.62 331 GLU A C 1
ATOM 2440 O O . GLU A 1 331 ? -15.800 -23.180 16.921 1.00 98.62 331 GLU A O 1
ATOM 2445 N N . PHE A 1 332 ? -13.901 -22.489 15.92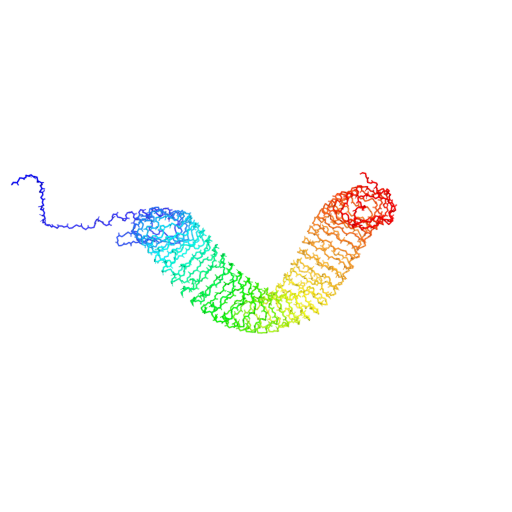6 1.00 98.50 332 PHE A N 1
ATOM 2446 C CA . PHE A 1 332 ? -14.461 -21.226 15.448 1.00 98.50 332 PHE A CA 1
ATOM 2447 C C . PHE A 1 332 ? -15.631 -21.441 14.488 1.00 98.50 332 PHE A C 1
ATOM 2449 O O . PHE A 1 332 ? -16.536 -20.615 14.482 1.00 98.50 332 PHE A O 1
ATOM 2456 N N . GLY A 1 333 ? -15.716 -22.579 13.786 1.00 97.62 333 GLY A N 1
ATOM 2457 C CA . GLY A 1 333 ? -16.891 -22.933 12.979 1.00 97.62 333 GLY A CA 1
ATOM 2458 C C . GLY A 1 333 ? -18.212 -22.993 13.764 1.00 97.62 333 GLY A C 1
ATOM 2459 O O . GLY A 1 333 ? -19.289 -22.877 13.186 1.00 97.62 333 GLY A O 1
ATOM 2460 N N . LYS A 1 334 ? -18.163 -23.103 15.101 1.00 97.75 334 LYS A N 1
ATOM 2461 C CA . LYS A 1 334 ? -19.350 -23.099 15.979 1.00 97.75 334 LYS A CA 1
ATOM 2462 C C . LYS A 1 334 ? -19.904 -21.695 16.249 1.00 97.75 334 LYS A C 1
ATOM 2464 O O . LYS A 1 334 ? -21.014 -21.574 16.774 1.00 97.75 334 LYS A O 1
ATOM 2469 N N . LEU A 1 335 ? -19.174 -20.635 15.895 1.00 97.94 335 LEU A N 1
ATOM 2470 C CA . LEU A 1 335 ? -19.551 -19.240 16.142 1.00 97.94 335 LEU A CA 1
ATOM 2471 C C . LEU A 1 335 ? -20.587 -18.745 15.117 1.00 97.94 335 LEU A C 1
ATOM 2473 O O . LEU A 1 335 ? -20.367 -17.770 14.407 1.00 97.94 335 LEU A O 1
ATOM 2477 N N . GLY A 1 336 ? -21.749 -19.397 15.030 1.00 93.25 336 GLY A N 1
ATOM 2478 C CA . GLY A 1 336 ? -22.748 -19.134 13.981 1.00 93.25 336 GLY A CA 1
ATOM 2479 C C . GLY A 1 336 ? -23.293 -17.694 13.920 1.00 93.25 336 GLY A C 1
ATOM 2480 O O . GLY A 1 336 ? -23.885 -17.304 12.913 1.00 93.25 336 GLY A O 1
ATOM 2481 N N . GLY A 1 337 ? -23.099 -16.893 14.976 1.00 96.19 337 GLY A N 1
ATOM 2482 C CA . GLY A 1 337 ? -23.430 -15.464 15.022 1.00 96.19 337 GLY A CA 1
ATOM 2483 C C . GLY A 1 337 ? -22.351 -14.521 14.470 1.00 96.19 337 GLY A C 1
ATOM 2484 O O . GLY A 1 337 ? -22.637 -13.328 14.290 1.00 96.19 337 GLY A O 1
ATOM 2485 N N . LEU A 1 338 ? -21.146 -15.032 14.188 1.00 98.56 338 LEU A N 1
ATOM 2486 C CA . LEU A 1 338 ? -19.973 -14.229 13.861 1.00 98.56 338 LEU A CA 1
ATOM 2487 C C . LEU A 1 338 ? -20.154 -13.516 12.521 1.00 98.56 338 LEU A C 1
ATOM 2489 O O . LEU A 1 338 ? -20.555 -14.100 11.514 1.00 98.56 338 LEU A O 1
ATOM 2493 N N . ARG A 1 339 ? -19.864 -12.215 12.517 1.00 98.62 339 ARG A N 1
ATOM 2494 C CA . ARG A 1 339 ? -19.986 -11.350 11.337 1.00 98.62 339 ARG A CA 1
ATOM 2495 C C . ARG A 1 339 ? -18.634 -10.940 10.799 1.00 98.62 339 ARG A C 1
ATOM 2497 O O . ARG A 1 339 ? -18.516 -10.742 9.595 1.00 98.62 339 ARG A O 1
ATOM 2504 N N . TYR A 1 340 ? -17.644 -10.792 11.664 1.00 98.88 340 TYR A N 1
ATOM 2505 C CA . TYR A 1 340 ? -16.327 -10.337 11.266 1.00 98.88 340 TYR A CA 1
ATOM 2506 C C . TYR A 1 340 ? -15.261 -11.004 12.134 1.00 98.88 340 TYR A C 1
ATOM 2508 O O . TYR A 1 340 ? -15.384 -11.009 13.363 1.00 98.88 340 TYR A O 1
ATOM 2516 N N . LEU A 1 341 ? -14.256 -11.568 11.468 1.00 98.88 341 LEU A N 1
ATOM 2517 C CA . LEU A 1 341 ? -13.129 -12.268 12.072 1.00 98.88 341 LEU A CA 1
ATOM 2518 C C . LEU A 1 341 ? -11.829 -11.619 11.595 1.00 98.88 341 LEU A C 1
ATOM 2520 O O . LEU A 1 341 ? -11.524 -11.690 10.405 1.00 98.88 341 LEU A O 1
ATOM 2524 N N . TRP A 1 342 ? -11.110 -10.996 12.525 1.00 98.88 342 TRP A N 1
ATOM 2525 C CA . TRP A 1 342 ? -9.831 -10.319 12.305 1.00 98.88 342 TRP A CA 1
ATOM 2526 C C . TRP A 1 342 ? -8.718 -11.048 13.043 1.00 98.88 342 TRP A C 1
ATOM 2528 O O . TRP A 1 342 ? -8.664 -10.994 14.275 1.00 98.88 342 TRP A O 1
ATOM 2538 N N . LEU A 1 343 ? -7.872 -11.752 12.295 1.00 98.88 343 LEU A N 1
ATOM 2539 C CA . LEU A 1 343 ? -6.690 -12.470 12.778 1.00 98.88 343 LEU A CA 1
ATOM 2540 C C . LEU A 1 343 ? -5.410 -12.017 12.045 1.00 98.88 343 LEU A C 1
ATOM 2542 O O . LEU A 1 343 ? -4.390 -12.701 12.118 1.00 98.88 343 LEU A O 1
ATOM 2546 N N . GLU A 1 344 ? -5.471 -10.901 11.319 1.00 98.88 344 GLU A N 1
ATOM 2547 C CA . GLU A 1 344 ? -4.384 -10.363 10.502 1.00 98.88 344 GLU A CA 1
ATOM 2548 C C . GLU A 1 344 ? -3.122 -10.034 11.308 1.00 98.88 344 GLU A C 1
ATOM 2550 O O . GLU A 1 344 ? -3.197 -9.813 12.515 1.00 98.88 344 GLU A O 1
ATOM 2555 N N . ASP A 1 345 ? -1.965 -9.984 10.651 1.00 98.81 345 ASP A N 1
ATOM 2556 C CA . ASP A 1 345 ? -0.687 -9.552 11.233 1.00 98.81 345 ASP A CA 1
ATOM 2557 C C . ASP A 1 345 ? -0.367 -10.253 12.568 1.00 98.81 345 ASP A C 1
ATOM 2559 O O . ASP A 1 345 ? -0.338 -9.647 13.643 1.00 98.81 345 ASP A O 1
ATOM 2563 N N . ASN A 1 346 ? -0.167 -11.569 12.486 1.00 98.88 346 ASN A N 1
ATOM 2564 C CA . ASN A 1 346 ? 0.197 -12.455 13.592 1.00 98.88 346 ASN A CA 1
ATOM 2565 C C . ASN A 1 346 ? 1.232 -13.500 13.116 1.00 98.88 346 ASN A C 1
ATOM 2567 O O . ASN A 1 346 ? 1.744 -13.460 11.998 1.00 98.88 346 ASN A O 1
ATOM 2571 N N . GLU A 1 347 ? 1.565 -14.473 13.964 1.00 98.69 347 GLU A N 1
ATOM 2572 C CA . GLU A 1 347 ? 2.411 -15.621 13.623 1.00 98.69 347 GLU A CA 1
ATOM 2573 C C . GLU A 1 347 ? 1.616 -16.926 13.416 1.00 98.69 347 GLU A C 1
ATOM 2575 O O . GLU A 1 347 ? 2.168 -18.025 13.574 1.00 98.69 347 GLU A O 1
ATOM 2580 N N . LEU A 1 348 ? 0.322 -16.838 13.077 1.00 98.88 348 LEU A N 1
ATOM 2581 C CA . LEU A 1 348 ? -0.534 -18.014 12.909 1.00 98.88 348 LEU A CA 1
ATOM 2582 C C . LEU A 1 348 ? -0.021 -18.891 11.767 1.00 98.88 348 LEU A C 1
ATOM 2584 O O . LEU A 1 348 ? 0.484 -18.408 10.760 1.00 98.88 348 LEU A O 1
ATOM 2588 N N . SER A 1 349 ? -0.141 -20.202 11.926 1.00 98.56 349 SER A N 1
ATOM 2589 C CA . SER A 1 349 ? 0.430 -21.215 11.039 1.00 98.56 349 SER A CA 1
ATOM 2590 C C . SER A 1 349 ? -0.526 -22.389 10.839 1.00 98.56 349 SER A C 1
ATOM 2592 O O . SER A 1 349 ? -1.564 -22.481 11.486 1.00 98.56 349 SER A O 1
ATOM 2594 N N . GLY A 1 350 ? -0.180 -23.317 9.949 1.00 98.38 350 GLY A N 1
ATOM 2595 C CA . GLY A 1 350 ? -1.061 -24.435 9.610 1.00 98.38 350 GLY A CA 1
ATOM 2596 C C . GLY A 1 350 ? -2.206 -24.015 8.687 1.00 98.38 350 GLY A C 1
ATOM 2597 O O . GLY A 1 350 ? -2.222 -22.902 8.167 1.00 98.38 350 GLY A O 1
ATOM 2598 N N . ALA A 1 351 ? -3.136 -24.938 8.445 1.00 98.56 351 ALA A N 1
ATOM 2599 C CA . ALA A 1 351 ? -4.204 -24.739 7.472 1.00 98.56 351 ALA A CA 1
ATOM 2600 C C . ALA A 1 351 ? -5.339 -23.854 7.983 1.00 98.56 351 ALA A C 1
ATOM 2602 O O . ALA A 1 351 ? -5.645 -23.839 9.175 1.00 98.56 351 ALA A O 1
ATOM 2603 N N . ILE A 1 352 ? -6.008 -23.176 7.047 1.00 98.75 352 ILE A N 1
ATOM 2604 C CA . ILE A 1 352 ? -7.327 -22.588 7.286 1.00 98.75 352 ILE A CA 1
ATOM 2605 C C . ILE A 1 352 ? -8.304 -23.754 7.544 1.00 98.75 352 ILE A C 1
ATOM 2607 O O . ILE A 1 352 ? -8.457 -24.602 6.663 1.00 98.75 352 ILE A O 1
ATOM 2611 N N . PRO A 1 353 ? -8.959 -23.845 8.717 1.00 98.50 353 PRO A N 1
ATOM 2612 C CA . PRO A 1 353 ? -9.884 -24.938 9.010 1.00 98.50 353 PRO A CA 1
ATOM 2613 C C . PRO A 1 353 ? -11.107 -24.905 8.090 1.00 98.50 353 PRO A C 1
ATOM 2615 O O . PRO A 1 353 ? -11.707 -23.847 7.880 1.00 98.50 353 PRO A O 1
ATOM 2618 N N . ALA A 1 354 ? -11.522 -26.068 7.585 1.00 98.50 354 ALA A N 1
ATOM 2619 C CA . ALA A 1 354 ? -12.710 -26.196 6.738 1.00 98.50 354 ALA A CA 1
ATOM 2620 C C . ALA A 1 354 ? -13.995 -25.786 7.482 1.00 98.50 354 ALA A C 1
ATOM 2622 O O . ALA A 1 354 ? -14.929 -25.246 6.890 1.00 98.50 354 ALA A O 1
ATOM 2623 N N . GLU A 1 355 ? -14.012 -25.968 8.802 1.00 98.56 355 GLU A N 1
ATOM 2624 C CA . GLU A 1 355 ? -15.092 -25.590 9.711 1.00 98.56 355 GLU A CA 1
ATOM 2625 C C . GLU A 1 355 ? -15.397 -24.087 9.680 1.00 98.56 355 GLU A C 1
ATOM 2627 O O . GLU A 1 355 ? -16.525 -23.690 9.973 1.00 98.56 355 GLU A O 1
ATOM 2632 N N . LEU A 1 356 ? -14.454 -23.227 9.264 1.00 98.50 356 LEU A N 1
ATOM 2633 C CA . LEU A 1 356 ? -14.757 -21.806 9.062 1.00 98.50 356 LEU A CA 1
ATOM 2634 C C . LEU A 1 356 ? -15.858 -21.589 8.015 1.00 98.50 356 LEU A C 1
ATOM 2636 O O . LEU A 1 356 ? -16.549 -20.577 8.085 1.00 98.50 356 LEU A O 1
ATOM 2640 N N . GLY A 1 357 ? -16.083 -22.535 7.094 1.00 97.69 357 GLY A N 1
ATOM 2641 C CA . GLY A 1 357 ? -17.198 -22.503 6.141 1.00 97.69 357 GLY A CA 1
ATOM 2642 C C . GLY A 1 357 ? -18.594 -22.609 6.775 1.00 97.69 357 GLY A C 1
ATOM 2643 O O . GLY A 1 357 ? -19.590 -22.274 6.125 1.00 97.69 357 GLY A O 1
ATOM 2644 N N . ASP A 1 358 ? -18.691 -23.008 8.046 1.00 97.88 358 ASP A N 1
ATOM 2645 C CA . ASP A 1 358 ? -19.957 -23.088 8.788 1.00 97.88 358 ASP A CA 1
ATOM 2646 C C . ASP A 1 358 ? -20.379 -21.731 9.394 1.00 97.88 358 ASP A C 1
ATOM 2648 O O . ASP A 1 358 ? -21.499 -21.567 9.888 1.00 97.88 358 ASP A O 1
ATOM 2652 N N . LEU A 1 359 ? -19.533 -20.700 9.266 1.00 98.00 359 LEU A N 1
ATOM 2653 C CA . LEU A 1 359 ? -19.813 -19.321 9.674 1.00 98.00 359 LEU A CA 1
ATOM 2654 C C . LEU A 1 359 ? -20.745 -18.600 8.690 1.00 98.00 359 LEU A C 1
ATOM 2656 O O . LEU A 1 359 ? -20.423 -17.549 8.141 1.00 98.00 359 LEU A O 1
ATOM 2660 N N . HIS A 1 360 ? -21.941 -19.135 8.456 1.00 95.31 360 HIS A N 1
ATOM 2661 C CA . HIS A 1 360 ? -22.846 -18.665 7.399 1.00 95.31 360 HIS A CA 1
ATOM 2662 C C . HIS A 1 360 ? -23.234 -17.174 7.484 1.00 95.31 360 HIS A C 1
ATOM 2664 O O . HIS A 1 360 ? -23.706 -16.620 6.493 1.00 95.31 360 HIS A O 1
ATOM 2670 N N . GLY A 1 361 ? -23.068 -16.517 8.639 1.00 96.81 361 GLY A N 1
ATOM 2671 C CA . GLY A 1 361 ? -23.305 -15.082 8.838 1.00 96.81 361 GLY A CA 1
ATOM 2672 C C . GLY A 1 361 ? -22.101 -14.165 8.571 1.00 96.81 361 GLY A C 1
ATOM 2673 O O . GLY A 1 361 ? -22.262 -12.940 8.652 1.00 96.81 361 GLY A O 1
ATOM 2674 N N . LEU A 1 362 ? -20.926 -14.728 8.261 1.00 98.62 362 LEU A N 1
ATOM 2675 C CA . LEU A 1 362 ? -19.671 -13.992 8.137 1.00 98.62 362 LEU A CA 1
ATOM 2676 C C . LEU A 1 362 ? -19.708 -13.031 6.945 1.00 98.62 362 LEU A C 1
ATOM 2678 O O . LEU A 1 362 ? -20.116 -13.382 5.840 1.00 98.62 362 LEU A O 1
ATOM 2682 N N . LYS A 1 363 ? -19.281 -11.794 7.189 1.00 98.62 363 LYS A N 1
ATOM 2683 C CA . LYS A 1 363 ? -19.236 -10.683 6.231 1.00 98.62 363 LYS A CA 1
ATOM 2684 C C . LYS A 1 363 ? -17.814 -10.269 5.884 1.00 98.62 363 LYS A C 1
ATOM 2686 O O . LYS A 1 363 ? -17.603 -9.757 4.787 1.00 98.62 363 LYS A O 1
ATOM 2691 N N . GLY A 1 364 ? -16.862 -10.471 6.787 1.00 98.81 364 GLY A N 1
ATOM 2692 C CA . GLY A 1 364 ? -15.453 -10.203 6.531 1.00 98.81 364 GLY A CA 1
ATOM 2693 C C . GLY A 1 364 ? -14.549 -11.203 7.236 1.00 98.81 364 GLY A C 1
ATOM 2694 O O . GLY A 1 364 ? -14.816 -11.570 8.383 1.00 98.81 364 GLY A O 1
ATOM 2695 N N . LEU A 1 365 ? -13.518 -11.632 6.516 1.00 98.88 365 LEU A N 1
ATOM 2696 C CA . LEU A 1 365 ? -12.488 -12.559 6.959 1.00 98.88 365 LEU A CA 1
ATOM 2697 C C . LEU A 1 365 ? -11.123 -11.945 6.631 1.00 98.88 365 LEU A C 1
ATOM 2699 O O . LEU A 1 365 ? -10.802 -11.796 5.449 1.00 98.88 365 LEU A O 1
ATOM 2703 N N . TRP A 1 366 ? -10.373 -11.580 7.669 1.00 98.94 366 TRP A N 1
ATOM 2704 C CA . TRP A 1 366 ? -9.029 -11.005 7.589 1.00 98.94 366 TRP A CA 1
ATOM 2705 C C . TRP A 1 366 ? -8.045 -11.963 8.244 1.00 98.94 366 TRP A C 1
ATOM 2707 O O . TRP A 1 366 ? -8.089 -12.157 9.459 1.00 98.94 366 TRP A O 1
ATOM 2717 N N . LEU A 1 367 ? -7.232 -12.622 7.423 1.00 98.88 367 LEU A N 1
ATOM 2718 C CA . LEU A 1 367 ? -6.203 -13.580 7.832 1.00 98.88 367 LEU A CA 1
ATOM 2719 C C . LEU A 1 367 ? -4.824 -13.206 7.254 1.00 98.88 367 LEU A C 1
ATOM 2721 O O . LEU A 1 367 ? -3.897 -14.014 7.313 1.00 98.88 367 LEU A O 1
ATOM 2725 N N . GLU A 1 368 ? -4.691 -12.027 6.644 1.00 98.88 368 GLU A N 1
ATOM 2726 C CA . GLU A 1 368 ? -3.464 -11.582 5.984 1.00 98.88 368 GLU A CA 1
ATOM 2727 C C . GLU A 1 368 ? -2.276 -11.424 6.945 1.00 98.88 368 GLU A C 1
ATOM 2729 O O . GLU A 1 368 ? -2.467 -11.343 8.158 1.00 98.88 368 GLU A O 1
ATOM 2734 N N . GLY A 1 369 ? -1.047 -11.410 6.424 1.00 98.75 369 GLY A N 1
ATOM 2735 C CA . GLY A 1 369 ? 0.149 -11.147 7.235 1.00 98.75 369 GLY A CA 1
ATOM 2736 C C . GLY A 1 369 ? 0.431 -12.233 8.278 1.00 98.75 369 GLY A C 1
ATOM 2737 O O . GLY A 1 369 ? 0.754 -11.938 9.426 1.00 98.75 369 GLY A O 1
ATOM 2738 N N . ASN A 1 370 ? 0.269 -13.503 7.902 1.00 98.88 370 ASN A N 1
ATOM 2739 C CA . ASN A 1 370 ? 0.475 -14.659 8.778 1.00 98.88 370 ASN A CA 1
ATOM 2740 C C . ASN A 1 370 ? 1.402 -15.700 8.113 1.00 98.88 370 ASN A C 1
ATOM 2742 O O . ASN A 1 370 ? 2.037 -15.465 7.086 1.00 98.88 370 ASN A O 1
ATOM 2746 N N . ARG A 1 371 ? 1.540 -16.880 8.724 1.00 98.69 371 ARG A N 1
ATOM 2747 C CA . ARG A 1 371 ? 2.291 -18.037 8.201 1.00 98.69 371 ARG A CA 1
ATOM 2748 C C . ARG A 1 371 ? 1.351 -19.207 7.867 1.00 98.69 371 ARG A C 1
ATOM 2750 O O . ARG A 1 371 ? 1.779 -20.365 7.946 1.00 98.69 371 ARG A O 1
ATOM 2757 N N . LEU A 1 372 ? 0.081 -18.929 7.549 1.00 98.88 372 LEU A N 1
ATOM 2758 C CA . LEU A 1 372 ? -0.916 -19.953 7.215 1.00 98.88 372 LEU A CA 1
ATOM 2759 C C . LEU A 1 372 ? -0.489 -20.696 5.951 1.00 98.88 372 LEU A C 1
ATOM 2761 O O . LEU A 1 372 ? 0.048 -20.093 5.027 1.00 98.88 372 LEU A O 1
ATOM 2765 N N . SER A 1 373 ? -0.706 -22.006 5.922 1.00 98.56 373 SER A N 1
ATOM 2766 C CA . SER A 1 373 ? -0.252 -22.894 4.851 1.00 98.56 373 SER A CA 1
ATOM 2767 C C . SER A 1 373 ? -1.336 -23.872 4.406 1.00 98.56 373 SER A C 1
ATOM 2769 O O . SER A 1 373 ? -2.452 -23.847 4.910 1.00 98.56 373 SER A O 1
ATOM 2771 N N . GLY A 1 374 ? -1.034 -24.744 3.442 1.00 98.38 374 GLY A N 1
ATOM 2772 C CA . GLY A 1 374 ? -2.032 -25.645 2.855 1.00 98.38 374 GLY A CA 1
ATOM 2773 C C . GLY A 1 374 ? -3.041 -24.909 1.968 1.00 98.38 374 GLY A C 1
ATOM 2774 O O . GLY A 1 374 ? -2.846 -23.740 1.643 1.00 98.38 374 GLY A O 1
ATOM 2775 N N . SER A 1 375 ? -4.095 -25.605 1.539 1.00 98.44 375 SER A N 1
ATOM 2776 C CA . SER A 1 375 ? -5.056 -25.063 0.575 1.00 98.44 375 SER A CA 1
ATOM 2777 C C . SER A 1 375 ? -6.173 -24.253 1.209 1.00 98.44 375 SER A C 1
ATOM 2779 O O . SER A 1 375 ? -6.548 -24.466 2.362 1.00 98.44 375 SER A O 1
ATOM 2781 N N . ILE A 1 376 ? -6.750 -23.351 0.414 1.00 98.75 376 ILE A N 1
ATOM 2782 C CA . ILE A 1 376 ? -8.016 -22.698 0.747 1.00 98.75 376 ILE A CA 1
ATOM 2783 C C . ILE A 1 376 ? -9.113 -23.783 0.711 1.00 98.75 376 ILE A C 1
ATOM 2785 O O . ILE A 1 376 ? -9.290 -24.405 -0.338 1.00 98.75 376 ILE A O 1
ATOM 2789 N N . PRO A 1 377 ? -9.843 -24.052 1.812 1.00 98.38 377 PRO A N 1
ATOM 2790 C CA . PRO A 1 377 ? -10.856 -25.108 1.839 1.00 98.38 377 PRO A CA 1
ATOM 2791 C C . PRO A 1 377 ? -12.043 -24.813 0.917 1.00 98.38 377 PRO A C 1
ATOM 2793 O O . PRO A 1 377 ? -12.530 -23.679 0.870 1.00 98.38 377 PRO A O 1
ATOM 2796 N N . ASP A 1 378 ? -12.583 -25.845 0.261 1.00 98.31 378 ASP A N 1
ATOM 2797 C CA . ASP A 1 378 ? -13.783 -25.729 -0.580 1.00 98.31 378 ASP A CA 1
ATOM 2798 C C . ASP A 1 378 ? -14.989 -25.201 0.216 1.00 98.31 378 ASP A C 1
ATOM 2800 O O . ASP A 1 378 ? -15.833 -24.472 -0.316 1.00 98.31 378 ASP A O 1
ATOM 2804 N N . GLU A 1 379 ? -15.062 -25.530 1.507 1.00 98.44 379 GLU A N 1
ATOM 2805 C CA . GLU A 1 379 ? -16.097 -25.109 2.447 1.00 98.44 379 GLU A CA 1
ATOM 2806 C C . GLU A 1 379 ? -16.250 -23.589 2.550 1.00 98.44 379 GLU A C 1
ATOM 2808 O O . GLU A 1 379 ? -17.357 -23.120 2.829 1.00 98.44 379 GLU A O 1
ATOM 2813 N N . ILE A 1 380 ? -15.200 -22.808 2.265 1.00 97.88 380 ILE A N 1
ATOM 2814 C CA . ILE A 1 380 ? -15.269 -21.340 2.256 1.00 97.88 380 ILE A CA 1
ATOM 2815 C C . ILE A 1 380 ? -16.358 -20.837 1.301 1.00 97.88 380 ILE A C 1
ATOM 2817 O O . ILE A 1 380 ? -17.027 -19.855 1.617 1.00 97.88 380 ILE A O 1
ATOM 2821 N N . GLY A 1 381 ? -16.639 -21.545 0.199 1.00 97.25 381 GLY A N 1
ATOM 2822 C CA . GLY A 1 381 ? -17.726 -21.205 -0.728 1.00 97.25 381 GLY A CA 1
ATOM 2823 C C . GLY A 1 381 ? -19.126 -21.160 -0.089 1.00 97.25 381 GLY A C 1
ATOM 2824 O O . GLY A 1 381 ? -20.042 -20.528 -0.621 1.00 97.25 381 GLY A O 1
ATOM 2825 N N . ARG A 1 382 ? -19.313 -21.756 1.099 1.00 97.81 382 ARG A N 1
ATOM 2826 C CA . ARG A 1 382 ? -20.576 -21.708 1.861 1.00 97.81 382 ARG A CA 1
ATOM 2827 C C . ARG A 1 382 ? -20.839 -20.341 2.509 1.00 97.81 382 ARG A C 1
ATOM 2829 O O . ARG A 1 382 ? -21.976 -20.069 2.908 1.00 97.81 382 ARG A O 1
ATOM 2836 N N . LEU A 1 383 ? -19.844 -19.452 2.586 1.00 98.06 383 LEU A N 1
ATOM 2837 C CA . LEU A 1 383 ? -19.920 -18.138 3.241 1.00 98.06 383 LEU A CA 1
ATOM 2838 C C . LEU A 1 383 ? -20.640 -17.078 2.389 1.00 98.06 383 LEU A C 1
ATOM 2840 O O . LEU A 1 383 ? -20.112 -16.018 2.072 1.00 98.06 383 LEU A O 1
ATOM 2844 N N . ARG A 1 384 ? -21.905 -17.314 2.033 1.00 96.19 384 ARG A N 1
ATOM 2845 C CA . ARG A 1 384 ? -22.675 -16.488 1.072 1.00 96.19 384 ARG A CA 1
ATOM 2846 C C . ARG A 1 384 ? -22.969 -15.039 1.508 1.00 96.19 384 ARG A C 1
ATOM 2848 O O . ARG A 1 384 ? -23.593 -14.277 0.762 1.00 96.19 384 ARG A O 1
ATOM 2855 N N . TRP A 1 385 ? -22.576 -14.649 2.719 1.00 98.00 385 TRP A N 1
ATOM 2856 C CA . TRP A 1 385 ? -22.653 -13.271 3.218 1.00 98.00 385 TRP A CA 1
ATOM 2857 C C . TRP A 1 385 ? -21.316 -12.528 3.178 1.00 98.00 385 TRP A C 1
ATOM 2859 O O . TRP A 1 385 ? -21.305 -11.323 3.449 1.00 98.00 385 TRP A O 1
ATOM 2869 N N . LEU A 1 386 ? -20.234 -13.214 2.799 1.00 98.62 386 LEU A N 1
ATOM 2870 C CA . LEU A 1 386 ? -18.892 -12.663 2.770 1.00 98.62 386 LEU A CA 1
ATOM 2871 C C . LEU A 1 386 ? -18.804 -11.550 1.724 1.00 98.62 386 LEU A C 1
ATOM 2873 O O . LEU A 1 386 ? -19.239 -11.708 0.584 1.00 98.62 386 LEU A O 1
ATOM 2877 N N . ARG A 1 387 ? -18.270 -10.405 2.147 1.00 98.81 387 ARG A N 1
ATOM 2878 C CA . ARG A 1 387 ? -18.025 -9.217 1.319 1.00 98.81 387 ARG A CA 1
ATOM 2879 C C . ARG A 1 387 ? -16.537 -8.975 1.128 1.00 98.81 387 ARG A C 1
ATOM 2881 O O . ARG A 1 387 ? -16.140 -8.503 0.071 1.00 98.81 387 ARG A O 1
ATOM 2888 N N . ARG A 1 388 ? -15.722 -9.297 2.133 1.00 98.88 388 ARG A N 1
ATOM 2889 C CA . ARG A 1 388 ? -14.267 -9.120 2.097 1.00 98.88 388 ARG A CA 1
ATOM 2890 C C . ARG A 1 388 ? -13.580 -10.394 2.553 1.00 98.88 388 ARG A C 1
ATOM 2892 O O . ARG A 1 388 ? -13.932 -10.930 3.603 1.00 98.88 388 ARG A O 1
ATOM 2899 N N . MET A 1 389 ? -12.631 -10.851 1.753 1.00 98.81 389 MET A N 1
ATOM 2900 C CA . MET A 1 389 ? -11.812 -12.019 2.037 1.00 98.81 389 MET A CA 1
ATOM 2901 C C . MET A 1 389 ? -10.358 -11.668 1.756 1.00 98.81 389 MET A C 1
ATOM 2903 O O . MET A 1 389 ? -9.962 -11.553 0.592 1.00 98.81 389 MET A O 1
ATOM 2907 N N . TYR A 1 390 ? -9.593 -11.443 2.819 1.00 98.94 390 TYR A N 1
ATOM 2908 C CA . TYR A 1 390 ? -8.180 -11.096 2.750 1.00 98.94 390 TYR A CA 1
ATOM 2909 C C . TYR A 1 390 ? -7.366 -12.245 3.336 1.00 98.94 390 TYR A C 1
ATOM 2911 O O . TYR A 1 390 ? -7.430 -12.514 4.530 1.00 98.94 390 TYR A O 1
ATOM 2919 N N . LEU A 1 391 ? -6.638 -12.937 2.463 1.00 98.88 391 LEU A N 1
ATOM 2920 C CA . LEU A 1 391 ? -5.734 -14.036 2.803 1.00 98.88 391 LEU A CA 1
ATOM 2921 C C . LEU A 1 391 ? -4.303 -13.780 2.294 1.00 98.88 391 LEU A C 1
ATOM 2923 O O . LEU A 1 391 ? -3.506 -14.710 2.206 1.00 98.88 391 LEU A O 1
ATOM 2927 N N . HIS A 1 392 ? -4.005 -12.548 1.879 1.00 98.88 392 HIS A N 1
ATOM 2928 C CA . HIS A 1 392 ? -2.725 -12.192 1.272 1.00 98.88 392 HIS A CA 1
ATOM 2929 C C . HIS A 1 392 ? -1.563 -12.283 2.270 1.00 98.88 392 HIS A C 1
ATOM 2931 O O . HIS A 1 392 ? -1.798 -12.376 3.474 1.00 98.88 392 HIS A O 1
ATOM 2937 N N . ASP A 1 393 ? -0.327 -12.289 1.778 1.00 98.81 393 ASP A N 1
ATOM 2938 C CA . ASP A 1 393 ? 0.892 -12.355 2.594 1.00 98.81 393 ASP A CA 1
ATOM 2939 C C . ASP A 1 393 ? 0.877 -13.549 3.572 1.00 98.81 393 ASP A C 1
ATOM 2941 O O . ASP A 1 393 ? 0.899 -13.400 4.797 1.00 98.81 393 ASP A O 1
ATOM 2945 N N . ASN A 1 394 ? 0.770 -14.756 3.011 1.00 98.88 394 ASN A N 1
ATOM 2946 C CA . ASN A 1 394 ? 0.752 -16.036 3.725 1.00 98.88 394 ASN A CA 1
ATOM 2947 C C . ASN A 1 394 ? 1.558 -17.096 2.935 1.00 98.88 394 ASN A C 1
ATOM 2949 O O . ASN A 1 394 ? 2.332 -16.775 2.040 1.00 98.88 394 ASN A O 1
ATOM 2953 N N . ARG A 1 395 ? 1.432 -18.381 3.291 1.00 98.69 395 ARG A N 1
ATOM 2954 C CA . ARG A 1 395 ? 2.045 -19.529 2.590 1.00 98.69 395 ARG A CA 1
ATOM 2955 C C . ARG A 1 395 ? 0.985 -20.499 2.059 1.00 98.69 395 ARG A C 1
ATOM 2957 O O . ARG A 1 395 ? 1.188 -21.719 2.053 1.00 98.69 395 ARG A O 1
ATOM 2964 N N . LEU A 1 396 ? -0.196 -19.986 1.710 1.00 98.88 396 LEU A N 1
ATOM 2965 C CA . LEU A 1 396 ? -1.291 -20.806 1.194 1.00 98.88 396 LEU A CA 1
ATOM 2966 C C . LEU A 1 396 ? -0.895 -21.371 -0.165 1.00 98.88 396 LEU A C 1
ATOM 2968 O O . LEU A 1 396 ? -0.365 -20.648 -0.997 1.00 98.88 396 LEU A O 1
ATOM 2972 N N . SER A 1 397 ? -1.159 -22.653 -0.383 1.00 98.62 397 SER A N 1
ATOM 2973 C CA . SER A 1 397 ? -0.740 -23.402 -1.572 1.00 98.62 397 SER A CA 1
ATOM 2974 C C . SER A 1 397 ? -1.894 -24.190 -2.181 1.00 98.62 397 SER A C 1
ATOM 2976 O O . SER A 1 397 ? -2.995 -24.227 -1.640 1.00 98.62 397 SER A O 1
ATOM 2978 N N . GLY A 1 398 ? -1.661 -24.844 -3.317 1.00 98.25 398 GLY A N 1
ATOM 2979 C CA . GLY A 1 398 ? -2.717 -25.552 -4.037 1.00 98.25 398 GLY A CA 1
ATOM 2980 C C . GLY A 1 398 ? -3.637 -24.600 -4.799 1.00 98.25 398 GLY A C 1
ATOM 2981 O O . GLY A 1 398 ? -3.356 -23.410 -4.934 1.00 98.25 398 GLY A O 1
ATOM 2982 N N . ASP A 1 399 ? -4.718 -25.152 -5.338 1.00 98.50 399 ASP A N 1
ATOM 2983 C CA . ASP A 1 399 ? -5.573 -24.440 -6.286 1.00 98.50 399 ASP A CA 1
ATOM 2984 C C . ASP A 1 399 ? -6.534 -23.473 -5.583 1.00 98.50 399 ASP A C 1
ATOM 2986 O O . ASP A 1 399 ? -7.012 -23.728 -4.474 1.00 98.50 399 ASP A O 1
ATOM 2990 N N . ILE A 1 400 ? -6.894 -22.385 -6.268 1.00 98.69 400 ILE A N 1
ATOM 2991 C CA . ILE A 1 400 ? -8.033 -21.550 -5.870 1.00 98.69 400 ILE A CA 1
ATOM 2992 C C . ILE A 1 400 ? -9.316 -22.382 -6.076 1.00 98.69 400 ILE A C 1
ATOM 2994 O O . ILE A 1 400 ? -9.631 -22.729 -7.219 1.00 98.69 400 ILE A O 1
ATOM 2998 N N . PRO A 1 401 ? -10.092 -22.703 -5.023 1.00 98.31 401 PRO A N 1
ATOM 2999 C CA . PRO A 1 401 ? -11.248 -23.579 -5.156 1.00 98.31 401 PRO A CA 1
ATOM 3000 C C . PRO A 1 401 ? -12.364 -22.915 -5.966 1.00 98.31 401 PRO A C 1
ATOM 3002 O O . PRO A 1 401 ? -12.729 -21.756 -5.747 1.00 98.31 401 PRO A O 1
ATOM 3005 N N . ALA A 1 402 ? -12.976 -23.669 -6.883 1.00 98.06 402 ALA A N 1
ATOM 3006 C CA . ALA A 1 402 ? -14.073 -23.167 -7.716 1.00 98.06 402 ALA A CA 1
ATOM 3007 C C . ALA A 1 402 ? -15.300 -22.733 -6.889 1.00 98.06 402 ALA A C 1
ATOM 3009 O O . ALA A 1 402 ? -16.085 -21.898 -7.344 1.00 98.06 402 ALA A O 1
ATOM 3010 N N . SER A 1 403 ? -15.444 -23.253 -5.665 1.00 98.19 403 SER A N 1
ATOM 3011 C CA . SER A 1 403 ? -16.502 -22.877 -4.725 1.00 98.19 403 SER A CA 1
ATOM 3012 C C . SER A 1 403 ? -16.448 -21.401 -4.308 1.00 98.19 403 SER A C 1
ATOM 3014 O O . SER A 1 403 ? -17.483 -20.853 -3.931 1.00 98.19 403 SER A O 1
ATOM 3016 N N . ILE A 1 404 ? -15.307 -20.709 -4.455 1.00 98.25 404 ILE A N 1
ATOM 3017 C CA . ILE A 1 404 ? -15.227 -19.249 -4.263 1.00 98.25 404 ILE A CA 1
ATOM 3018 C C . ILE A 1 404 ? -16.231 -18.523 -5.165 1.00 98.25 404 ILE A C 1
ATOM 3020 O O . ILE A 1 404 ? -16.802 -17.523 -4.742 1.00 98.25 404 ILE A O 1
ATOM 3024 N N . GLY A 1 405 ? -16.537 -19.051 -6.357 1.00 97.50 405 GLY A N 1
ATOM 3025 C CA . GLY A 1 405 ? -17.571 -18.496 -7.237 1.00 97.50 405 GLY A CA 1
ATOM 3026 C C . GLY A 1 405 ? -18.976 -18.439 -6.616 1.00 97.50 405 GLY A C 1
ATOM 3027 O O . GLY A 1 405 ? -19.812 -17.656 -7.064 1.00 97.50 405 GLY A O 1
ATOM 3028 N N . GLU A 1 406 ? -19.253 -19.203 -5.553 1.00 97.62 406 GLU A N 1
ATOM 3029 C CA . GLU A 1 406 ? -20.531 -19.161 -4.827 1.00 97.62 406 GLU A CA 1
ATOM 3030 C C . GLU A 1 406 ? -20.676 -17.946 -3.892 1.00 97.62 406 GLU A C 1
ATOM 3032 O O . GLU A 1 406 ? -21.783 -17.650 -3.417 1.00 97.62 406 GLU A O 1
ATOM 3037 N N . LEU A 1 407 ? -19.593 -17.197 -3.650 1.00 98.06 407 LEU A N 1
ATOM 3038 C CA . LEU A 1 407 ? -19.557 -16.014 -2.787 1.00 98.06 407 LEU A CA 1
ATOM 3039 C C . LEU A 1 407 ? -20.176 -14.789 -3.475 1.00 98.06 407 LEU A C 1
ATOM 3041 O O . LEU A 1 407 ? -19.558 -13.745 -3.644 1.00 98.06 407 LEU A O 1
ATOM 3045 N N . SER A 1 408 ? -21.448 -14.890 -3.856 1.00 93.88 408 SER A N 1
ATOM 3046 C CA . SER A 1 408 ? -22.163 -13.899 -4.678 1.00 93.88 408 SER A CA 1
ATOM 3047 C C . SER A 1 408 ? -22.189 -12.459 -4.135 1.00 93.88 408 SER A C 1
ATOM 3049 O O . SER A 1 408 ? -22.531 -11.543 -4.881 1.00 93.88 408 SER A O 1
ATOM 3051 N N . ARG A 1 409 ? -21.852 -12.229 -2.859 1.00 98.31 409 ARG A N 1
ATOM 3052 C CA . ARG A 1 409 ? -21.759 -10.901 -2.222 1.00 98.31 409 ARG A CA 1
ATOM 3053 C C . ARG A 1 409 ? -20.339 -10.362 -2.084 1.00 98.31 409 ARG A C 1
ATOM 3055 O O . ARG A 1 409 ? -20.187 -9.255 -1.569 1.00 98.31 409 ARG A O 1
ATOM 3062 N N . LEU A 1 410 ? -19.338 -11.118 -2.522 1.00 98.75 410 LEU A N 1
ATOM 3063 C CA . LEU A 1 410 ? -17.946 -10.732 -2.392 1.00 98.75 410 LEU A CA 1
ATOM 3064 C C . LEU A 1 410 ? -17.687 -9.467 -3.210 1.00 98.75 410 LEU A C 1
ATOM 3066 O O . LEU A 1 410 ? -18.016 -9.396 -4.392 1.00 98.75 410 LEU A O 1
ATOM 3070 N N . GLU A 1 411 ? -17.131 -8.466 -2.543 1.00 98.81 411 GLU A N 1
ATOM 3071 C CA . GLU A 1 411 ? -16.729 -7.178 -3.103 1.00 98.81 411 GLU A CA 1
ATOM 3072 C C . GLU A 1 411 ? -15.211 -7.137 -3.265 1.00 98.81 411 GLU A C 1
ATOM 3074 O O . GLU A 1 411 ? -14.708 -6.581 -4.238 1.00 98.81 411 GLU A O 1
ATOM 3079 N N . GLU A 1 412 ? -14.472 -7.771 -2.354 1.00 98.88 412 GLU A N 1
ATOM 3080 C CA . GLU A 1 412 ? -13.015 -7.773 -2.387 1.00 98.88 412 GLU A CA 1
ATOM 3081 C C . GLU A 1 412 ? -12.439 -9.152 -2.069 1.00 98.88 412 GLU A C 1
ATOM 3083 O O . GLU A 1 412 ? -12.744 -9.744 -1.029 1.00 98.88 412 GLU A O 1
ATOM 3088 N N . LEU A 1 413 ? -11.579 -9.622 -2.972 1.00 98.88 413 LEU A N 1
ATOM 3089 C CA . LEU A 1 413 ? -10.807 -10.853 -2.860 1.00 98.88 413 LEU A CA 1
ATOM 3090 C C . LEU A 1 413 ? -9.321 -10.514 -2.983 1.00 98.88 413 LEU A C 1
ATOM 3092 O O . LEU A 1 413 ? -8.884 -10.034 -4.033 1.00 98.88 413 LEU A O 1
ATOM 3096 N N . ARG A 1 414 ? -8.559 -10.759 -1.916 1.00 98.94 414 ARG A N 1
ATOM 3097 C CA . ARG A 1 414 ? -7.106 -10.557 -1.880 1.00 98.94 414 ARG A CA 1
ATOM 3098 C C . ARG A 1 414 ? -6.409 -11.841 -1.462 1.00 98.94 414 ARG A C 1
ATOM 3100 O O . ARG A 1 414 ? -6.520 -12.228 -0.300 1.00 98.94 414 ARG A O 1
ATOM 3107 N N . LEU A 1 415 ? -5.733 -12.475 -2.412 1.00 98.88 415 LEU A N 1
ATOM 3108 C CA . LEU A 1 415 ? -4.949 -13.701 -2.237 1.00 98.88 415 LEU A CA 1
ATOM 3109 C C . LEU A 1 415 ? -3.473 -13.489 -2.629 1.00 98.88 415 LEU A C 1
ATOM 3111 O O . LEU A 1 415 ? -2.742 -14.460 -2.798 1.00 98.88 415 LEU A O 1
ATOM 3115 N N . ASP A 1 416 ? -3.051 -12.234 -2.812 1.00 98.88 416 ASP A N 1
ATOM 3116 C CA . ASP A 1 416 ? -1.696 -11.871 -3.229 1.00 98.88 416 ASP A CA 1
ATOM 3117 C C . ASP A 1 416 ? -0.597 -12.328 -2.252 1.00 98.88 416 ASP A C 1
ATOM 3119 O O . ASP A 1 416 ? -0.882 -12.507 -1.072 1.00 98.88 416 ASP A O 1
ATOM 3123 N N . GLY A 1 417 ? 0.634 -12.549 -2.719 1.00 98.75 417 GLY A N 1
ATOM 3124 C CA . GLY A 1 417 ? 1.763 -12.914 -1.848 1.00 98.75 417 GLY A CA 1
ATOM 3125 C C . GLY A 1 417 ? 1.574 -14.272 -1.162 1.00 98.75 417 GLY A C 1
ATOM 3126 O O . GLY A 1 417 ? 1.601 -14.371 0.066 1.00 98.75 417 GLY A O 1
ATOM 3127 N N . ASN A 1 418 ? 1.292 -15.311 -1.950 1.00 98.88 418 ASN A N 1
ATOM 3128 C CA . ASN A 1 418 ? 1.084 -16.682 -1.478 1.00 98.88 418 ASN A CA 1
ATOM 3129 C C . ASN A 1 418 ? 1.798 -17.696 -2.395 1.00 98.88 418 ASN A C 1
ATOM 3131 O O . ASN A 1 418 ? 2.502 -17.351 -3.338 1.00 98.88 418 ASN A O 1
ATOM 3135 N N . GLU A 1 419 ? 1.619 -18.980 -2.102 1.00 98.69 419 GLU A N 1
ATOM 3136 C CA . GLU A 1 419 ? 2.182 -20.120 -2.828 1.00 98.69 419 GLU A CA 1
ATOM 3137 C C . GLU A 1 419 ? 1.103 -20.832 -3.683 1.00 98.69 419 GLU A C 1
ATOM 3139 O O . GLU A 1 419 ? 1.190 -22.040 -3.935 1.00 98.69 419 GLU A O 1
ATOM 3144 N N . LEU A 1 420 ? 0.031 -20.124 -4.079 1.00 98.81 420 LEU A N 1
ATOM 3145 C CA . LEU A 1 420 ? -1.114 -20.725 -4.774 1.00 98.81 420 LEU A CA 1
ATOM 3146 C C . LEU A 1 420 ? -0.712 -21.188 -6.173 1.00 98.81 420 LEU A C 1
ATOM 3148 O O . LEU A 1 420 ? -0.014 -20.490 -6.905 1.00 98.81 420 LEU A O 1
ATOM 3152 N N . THR A 1 421 ? -1.203 -22.362 -6.555 1.00 98.44 421 THR A N 1
ATOM 3153 C CA . THR A 1 421 ? -0.944 -23.000 -7.849 1.00 98.44 421 THR A CA 1
ATOM 3154 C C . THR A 1 421 ? -2.246 -23.187 -8.629 1.00 98.44 421 THR A C 1
ATOM 3156 O O . THR A 1 421 ? -3.310 -22.711 -8.234 1.00 98.44 421 THR A O 1
ATOM 3159 N N . GLY A 1 422 ? -2.179 -23.926 -9.735 1.00 98.00 422 GLY A N 1
ATOM 3160 C CA . GLY A 1 422 ? -3.359 -24.320 -10.498 1.00 98.00 422 GLY A CA 1
ATOM 3161 C C . GLY A 1 422 ? -3.801 -23.260 -11.498 1.00 98.00 422 GLY A C 1
ATOM 3162 O O . GLY A 1 422 ? -3.157 -22.225 -11.678 1.00 98.00 422 GLY A O 1
ATOM 3163 N N . GLU A 1 423 ? -4.905 -23.551 -12.182 1.00 98.50 423 GLU A N 1
ATOM 3164 C CA . GLU A 1 423 ? -5.519 -22.626 -13.133 1.00 98.50 423 GLU A CA 1
ATOM 3165 C C . GLU A 1 423 ? -6.537 -21.715 -12.442 1.00 98.50 423 GLU A C 1
ATOM 3167 O O . GLU A 1 423 ? -7.224 -22.126 -11.507 1.00 98.50 423 GLU A O 1
ATOM 3172 N N . LEU A 1 424 ? -6.698 -20.489 -12.948 1.00 98.31 424 LEU A N 1
ATOM 3173 C CA . LEU A 1 424 ? -7.767 -19.591 -12.508 1.00 98.31 424 LEU A CA 1
ATOM 3174 C C . LEU A 1 424 ? -9.145 -20.217 -12.806 1.00 98.31 424 LEU A C 1
ATOM 3176 O O . LEU A 1 424 ? -9.506 -20.373 -13.979 1.00 98.31 424 LEU A O 1
ATOM 3180 N N . PRO A 1 425 ? -9.973 -20.537 -11.792 1.00 98.00 425 PRO A N 1
ATOM 3181 C CA . PRO A 1 425 ? -11.241 -21.203 -12.039 1.00 98.00 425 PRO A CA 1
ATOM 3182 C C . PRO A 1 425 ? -12.230 -20.246 -12.711 1.00 98.00 425 PRO A C 1
ATOM 3184 O O . PRO A 1 425 ? -12.472 -19.129 -12.248 1.00 98.00 425 PRO A O 1
ATOM 3187 N N . ALA A 1 426 ? -12.895 -20.713 -13.773 1.00 98.06 426 ALA A N 1
ATOM 3188 C CA . ALA A 1 426 ? -13.907 -19.930 -14.492 1.00 98.06 426 ALA A CA 1
ATOM 3189 C C . ALA A 1 426 ? -15.063 -19.451 -13.589 1.00 98.06 426 ALA A C 1
ATOM 3191 O O . ALA A 1 426 ? -15.692 -18.434 -13.883 1.00 98.06 426 ALA A O 1
ATOM 3192 N N . ALA A 1 427 ? -15.305 -20.154 -12.476 1.00 98.25 427 ALA A N 1
ATOM 3193 C CA . ALA A 1 427 ? -16.286 -19.799 -11.455 1.00 98.25 427 ALA A CA 1
ATOM 3194 C C . ALA A 1 427 ? -16.021 -18.431 -10.797 1.00 98.25 427 ALA A C 1
ATOM 3196 O O . ALA A 1 427 ? -16.963 -17.810 -10.313 1.00 98.25 427 ALA A O 1
ATOM 3197 N N . LEU A 1 428 ? -14.790 -17.897 -10.844 1.00 98.19 428 LEU A N 1
ATOM 3198 C CA . LEU A 1 428 ? -14.515 -16.522 -10.403 1.00 98.19 428 LEU A CA 1
ATOM 3199 C C . LEU A 1 428 ? -15.367 -15.490 -11.148 1.00 98.19 428 LEU A C 1
ATOM 3201 O O . LEU A 1 428 ? -15.687 -14.453 -10.580 1.00 98.19 428 LEU A O 1
ATOM 3205 N N . GLY A 1 429 ? -15.786 -15.777 -12.387 1.00 97.44 429 GLY A N 1
ATOM 3206 C CA . GLY A 1 429 ? -16.683 -14.914 -13.156 1.00 97.44 429 GLY A CA 1
ATOM 3207 C C . GLY A 1 429 ? -18.116 -14.815 -12.615 1.00 97.44 429 GLY A C 1
ATOM 3208 O O . GLY A 1 429 ? -18.866 -13.955 -13.074 1.00 97.44 429 GLY A O 1
ATOM 3209 N N . GLU A 1 430 ? -18.502 -15.648 -11.644 1.00 97.69 430 GLU A N 1
ATOM 3210 C CA . GLU A 1 430 ? -19.821 -15.611 -10.990 1.00 97.69 430 GLU A CA 1
ATOM 3211 C C . GLU A 1 430 ? -19.900 -14.555 -9.866 1.00 97.69 430 GLU A C 1
ATOM 3213 O O . GLU A 1 430 ? -20.989 -14.208 -9.394 1.00 97.69 430 GLU A O 1
ATOM 3218 N N . LEU A 1 431 ? -18.763 -13.964 -9.474 1.00 98.12 431 LEU A N 1
ATOM 3219 C CA . LEU A 1 431 ? -18.647 -12.947 -8.422 1.00 98.12 431 LEU A CA 1
ATOM 3220 C C . LEU A 1 431 ? -19.140 -11.561 -8.877 1.00 98.12 431 LEU A C 1
ATOM 3222 O O . LEU A 1 431 ? -18.416 -10.572 -8.867 1.00 98.12 431 LEU A O 1
ATOM 3226 N N . SER A 1 432 ? -20.404 -11.454 -9.278 1.00 95.62 432 SER A N 1
ATOM 3227 C CA . SER A 1 432 ? -20.978 -10.248 -9.906 1.00 95.62 432 SER A CA 1
ATOM 3228 C C . SER A 1 432 ? -20.905 -8.941 -9.088 1.00 95.62 432 SER A C 1
ATOM 3230 O O . SER A 1 432 ? -21.087 -7.859 -9.656 1.00 95.62 432 SER A O 1
ATOM 3232 N N . ASN A 1 433 ? -20.648 -9.013 -7.776 1.00 98.12 433 ASN A N 1
ATOM 3233 C CA . ASN A 1 433 ? -20.457 -7.848 -6.905 1.00 98.12 433 ASN A CA 1
ATOM 3234 C C . ASN A 1 433 ? -18.988 -7.436 -6.723 1.00 98.12 433 ASN A C 1
ATOM 3236 O O . ASN A 1 433 ? -18.748 -6.409 -6.093 1.00 98.12 433 ASN A O 1
ATOM 3240 N N . LEU A 1 434 ? -18.036 -8.189 -7.278 1.00 98.75 434 LEU A N 1
ATOM 3241 C CA . LEU A 1 434 ? -16.617 -7.984 -7.031 1.00 98.75 434 LEU A CA 1
ATOM 3242 C C . LEU A 1 434 ? -16.133 -6.657 -7.621 1.00 98.75 434 LEU A C 1
ATOM 3244 O O . LEU A 1 434 ? -16.343 -6.359 -8.798 1.00 98.75 434 LEU A O 1
ATOM 3248 N N . GLU A 1 435 ? -15.467 -5.878 -6.781 1.00 98.81 435 GLU A N 1
ATOM 3249 C CA . GLU A 1 435 ? -14.862 -4.585 -7.087 1.00 98.81 435 GLU A CA 1
ATOM 3250 C C . GLU A 1 435 ? -13.335 -4.689 -7.127 1.00 98.81 435 GLU A C 1
ATOM 3252 O O . GLU A 1 435 ? -12.698 -4.026 -7.945 1.00 98.81 435 GLU A O 1
ATOM 3257 N N . ARG A 1 436 ? -12.729 -5.542 -6.292 1.00 98.94 436 ARG A N 1
ATOM 3258 C CA . ARG A 1 436 ? -11.272 -5.731 -6.244 1.00 98.94 436 ARG A CA 1
ATOM 3259 C C . ARG A 1 436 ? -10.913 -7.211 -6.257 1.00 98.94 436 ARG A C 1
ATOM 3261 O O . ARG A 1 436 ? -11.360 -7.964 -5.395 1.00 98.94 436 ARG A O 1
ATOM 3268 N N . MET A 1 437 ? -10.084 -7.601 -7.219 1.00 98.88 437 MET A N 1
ATOM 3269 C CA . MET A 1 437 ? -9.456 -8.916 -7.293 1.00 98.88 437 MET A CA 1
ATOM 3270 C C . MET A 1 437 ? -7.941 -8.728 -7.353 1.00 98.88 437 MET A C 1
ATOM 3272 O O . MET A 1 437 ? -7.432 -8.174 -8.329 1.00 98.88 437 MET A O 1
ATOM 3276 N N . ASN A 1 438 ? -7.241 -9.179 -6.314 1.00 98.88 438 ASN A N 1
ATOM 3277 C CA . ASN A 1 438 ? -5.784 -9.226 -6.289 1.00 98.88 438 ASN A CA 1
ATOM 3278 C C . ASN A 1 438 ? -5.315 -10.662 -6.050 1.00 98.88 438 ASN A C 1
ATOM 3280 O O . ASN A 1 438 ? -5.548 -11.207 -4.973 1.00 98.88 438 ASN A O 1
ATOM 3284 N N . LEU A 1 439 ? -4.704 -11.254 -7.073 1.00 98.88 439 LEU A N 1
ATOM 3285 C CA . LEU A 1 439 ? -4.128 -12.603 -7.068 1.00 98.88 439 LEU A CA 1
ATOM 3286 C C . LEU A 1 439 ? -2.640 -12.562 -7.463 1.00 98.88 439 LEU A C 1
ATOM 3288 O O . LEU A 1 439 ? -2.103 -13.554 -7.950 1.00 98.88 439 LEU A O 1
ATOM 3292 N N . ALA A 1 440 ? -2.008 -11.391 -7.342 1.00 98.88 440 ALA A N 1
ATOM 3293 C CA . ALA A 1 440 ? -0.621 -11.187 -7.733 1.00 98.88 440 ALA A CA 1
ATOM 3294 C C . ALA A 1 440 ? 0.357 -12.007 -6.878 1.00 98.88 440 ALA A C 1
ATOM 3296 O O . ALA A 1 440 ? -0.015 -12.444 -5.792 1.00 98.88 440 ALA A O 1
ATOM 3297 N N . ASP A 1 441 ? 1.593 -12.179 -7.338 1.00 98.81 441 ASP A N 1
ATOM 3298 C CA . ASP A 1 441 ? 2.676 -12.819 -6.572 1.00 98.81 441 ASP A CA 1
ATOM 3299 C C . ASP A 1 441 ? 2.272 -14.206 -6.039 1.00 98.81 441 ASP A C 1
ATOM 3301 O O . ASP A 1 441 ? 2.050 -14.421 -4.845 1.00 98.81 441 ASP A O 1
ATOM 3305 N N . ASN A 1 442 ? 2.038 -15.119 -6.983 1.00 98.88 442 ASN A N 1
ATOM 3306 C CA . ASN A 1 442 ? 1.664 -16.517 -6.764 1.00 98.88 442 ASN A CA 1
ATOM 3307 C C . ASN A 1 442 ? 2.257 -17.391 -7.895 1.00 98.88 442 ASN A C 1
ATOM 3309 O O . ASN A 1 442 ? 2.980 -16.915 -8.770 1.00 98.88 442 ASN A O 1
ATOM 3313 N N . TRP A 1 443 ? 1.948 -18.689 -7.913 1.00 98.62 443 TRP A N 1
ATOM 3314 C CA . TRP A 1 443 ? 2.370 -19.633 -8.960 1.00 98.62 443 TRP A CA 1
ATOM 3315 C C . TRP A 1 443 ? 1.196 -20.099 -9.837 1.00 98.62 443 TRP A C 1
ATOM 3317 O O . TRP A 1 443 ? 1.138 -21.256 -10.272 1.00 98.62 443 TRP A O 1
ATOM 3327 N N . LEU A 1 444 ? 0.222 -19.217 -10.085 1.00 98.81 444 LEU A N 1
ATOM 3328 C CA . LEU A 1 444 ? -0.946 -19.534 -10.909 1.00 98.81 444 LEU A CA 1
ATOM 3329 C C . LEU A 1 444 ? -0.523 -19.685 -12.371 1.00 98.81 444 LEU A C 1
ATOM 3331 O O . LEU A 1 444 ? 0.166 -18.828 -12.921 1.00 98.81 444 LEU A O 1
ATOM 3335 N N . PHE A 1 445 ? -0.982 -20.747 -13.027 1.00 98.56 445 PHE A N 1
ATOM 3336 C CA . PHE A 1 445 ? -0.695 -21.021 -14.434 1.00 98.56 445 PHE A CA 1
ATOM 3337 C C . PHE A 1 445 ? -1.991 -21.155 -15.243 1.00 98.56 445 PHE A C 1
ATOM 3339 O O . PHE A 1 445 ? -3.095 -20.955 -14.748 1.00 98.56 445 PHE A O 1
ATOM 3346 N N . GLY A 1 446 ? -1.877 -21.481 -16.531 1.00 98.31 446 GLY A N 1
ATOM 3347 C CA . GLY A 1 446 ? -3.055 -21.624 -17.393 1.00 98.31 446 GLY A CA 1
ATOM 3348 C C . GLY A 1 446 ? -3.490 -20.294 -17.999 1.00 98.31 446 GLY A C 1
ATOM 3349 O O . GLY A 1 446 ? -2.710 -19.349 -18.055 1.00 98.31 446 GLY A O 1
ATOM 3350 N N . GLU A 1 447 ? -4.702 -20.241 -18.541 1.00 98.50 447 GLU A N 1
ATOM 3351 C CA . GLU A 1 447 ? -5.217 -19.037 -19.202 1.00 98.50 447 GLU A CA 1
ATOM 3352 C C . GLU A 1 447 ? -6.065 -18.186 -18.255 1.00 98.50 447 GLU A C 1
ATOM 3354 O O . GLU A 1 447 ? -6.705 -18.695 -17.338 1.00 98.50 447 GLU A O 1
ATOM 3359 N N . ILE A 1 448 ? -6.142 -16.882 -18.528 1.00 98.69 448 ILE A N 1
ATOM 3360 C CA . ILE A 1 448 ? -7.132 -16.002 -17.898 1.00 98.69 448 ILE A CA 1
ATOM 3361 C C . ILE A 1 448 ? -8.525 -16.399 -18.438 1.00 98.69 448 ILE A C 1
ATOM 3363 O O . ILE A 1 448 ? -8.780 -16.223 -19.634 1.00 98.69 448 ILE A O 1
ATOM 3367 N N . PRO A 1 449 ? -9.462 -16.910 -17.616 1.00 98.12 449 PRO A N 1
ATOM 3368 C CA . PRO A 1 449 ? -10.745 -17.397 -18.111 1.00 98.12 449 PRO A CA 1
ATOM 3369 C C . PRO A 1 449 ? -11.609 -16.257 -18.662 1.00 98.12 449 PRO A C 1
ATOM 3371 O O . PRO A 1 449 ? -11.754 -15.192 -18.058 1.00 98.12 449 PRO A O 1
ATOM 3374 N N . SER A 1 450 ? -12.270 -16.499 -19.799 1.00 97.50 450 SER A N 1
ATOM 3375 C CA . SER A 1 450 ? -13.120 -15.498 -20.470 1.00 97.50 450 SER A CA 1
ATOM 3376 C C . SER A 1 450 ? -14.275 -14.969 -19.601 1.00 97.50 450 SER A C 1
ATOM 3378 O O . SER A 1 450 ? -14.761 -13.856 -19.813 1.00 97.50 450 SER A O 1
ATOM 3380 N N . GLN A 1 451 ? -14.686 -15.752 -18.602 1.00 98.12 451 GLN A N 1
ATOM 3381 C CA . GLN A 1 451 ? -15.737 -15.464 -17.634 1.00 98.12 451 GLN A CA 1
ATOM 3382 C C . GLN A 1 451 ? -15.387 -14.288 -16.715 1.00 98.12 451 GLN A C 1
ATOM 3384 O O . GLN A 1 451 ? -16.307 -13.645 -16.217 1.00 98.12 451 GLN A O 1
ATOM 3389 N N . ILE A 1 452 ? -14.106 -13.917 -16.564 1.00 97.50 452 ILE A N 1
ATOM 3390 C CA . ILE A 1 452 ? -13.705 -12.686 -15.855 1.00 97.50 452 ILE A CA 1
ATOM 3391 C C . ILE A 1 452 ? -14.406 -11.453 -16.442 1.00 97.50 452 ILE A C 1
ATOM 3393 O O . ILE A 1 452 ? -14.742 -10.523 -15.715 1.00 97.50 452 ILE A O 1
ATOM 3397 N N . ALA A 1 453 ? -14.751 -11.472 -17.735 1.00 96.88 453 ALA A N 1
ATOM 3398 C CA . ALA A 1 453 ? -15.515 -10.411 -18.390 1.00 96.88 453 ALA A CA 1
ATOM 3399 C C . ALA A 1 453 ? -16.954 -10.221 -17.855 1.00 96.88 453 ALA A C 1
ATOM 3401 O O . ALA A 1 453 ? -17.642 -9.288 -18.279 1.00 96.88 453 ALA A O 1
ATOM 3402 N N . ASN A 1 454 ? -17.442 -11.101 -16.975 1.00 97.62 454 ASN A N 1
ATOM 3403 C CA . ASN A 1 454 ? -18.745 -10.977 -16.319 1.00 97.62 454 ASN A CA 1
ATOM 3404 C C . ASN A 1 454 ? -18.704 -10.103 -15.055 1.00 97.62 454 ASN A C 1
ATOM 3406 O O . ASN A 1 454 ? -19.761 -9.690 -14.575 1.00 97.62 454 ASN A O 1
ATOM 3410 N N . LEU A 1 455 ? -17.514 -9.755 -14.557 1.00 97.94 455 LEU A N 1
ATOM 3411 C CA . LEU A 1 455 ? -17.309 -8.964 -13.342 1.00 97.94 455 LEU A CA 1
ATOM 3412 C C . LEU A 1 455 ? -17.537 -7.464 -13.580 1.00 97.94 455 LEU A C 1
ATOM 3414 O O . LEU A 1 455 ? -16.654 -6.639 -13.388 1.00 97.94 455 LEU A O 1
ATOM 3418 N N . GLY A 1 456 ? -18.738 -7.077 -14.010 1.00 96.75 456 GLY A N 1
ATOM 3419 C CA . GLY A 1 456 ? -19.041 -5.710 -14.460 1.00 96.75 456 GLY A CA 1
ATOM 3420 C C . GLY A 1 456 ? -18.860 -4.593 -13.416 1.00 96.75 456 GLY A C 1
ATOM 3421 O O . GLY A 1 456 ? -18.967 -3.419 -13.770 1.00 96.75 456 GLY A O 1
ATOM 3422 N N . ARG A 1 457 ? -18.606 -4.927 -12.142 1.00 98.38 457 ARG A N 1
ATOM 3423 C CA . ARG A 1 457 ? -18.283 -3.969 -11.071 1.00 98.38 457 ARG A CA 1
ATOM 3424 C C . ARG A 1 457 ? -16.793 -3.825 -10.778 1.00 98.38 457 ARG A C 1
ATOM 3426 O O . ARG A 1 457 ? -16.442 -2.927 -10.017 1.00 98.38 457 ARG A O 1
ATOM 3433 N N . LEU A 1 458 ? -15.953 -4.655 -11.392 1.00 98.75 458 LEU A N 1
ATOM 3434 C CA . LEU A 1 458 ? -14.535 -4.735 -11.087 1.00 98.75 458 LEU A CA 1
ATOM 3435 C C . LEU A 1 458 ? -13.836 -3.411 -11.405 1.00 98.75 458 LEU A C 1
ATOM 3437 O O . LEU A 1 458 ? -13.929 -2.893 -12.517 1.00 98.75 458 LEU A O 1
ATOM 3441 N N . GLN A 1 459 ? -13.147 -2.887 -10.399 1.00 98.81 459 GLN A N 1
ATOM 3442 C CA . GLN A 1 459 ? -12.354 -1.664 -10.428 1.00 98.81 459 GLN A CA 1
ATOM 3443 C C . GLN A 1 459 ? -10.860 -1.970 -10.471 1.00 98.81 459 GLN A C 1
ATOM 3445 O O . GLN A 1 459 ? -10.108 -1.229 -11.101 1.00 98.81 459 GLN A O 1
ATOM 3450 N N . ILE A 1 460 ? -10.424 -3.042 -9.810 1.00 98.94 460 ILE A N 1
ATOM 3451 C CA . ILE A 1 460 ? -9.017 -3.441 -9.738 1.00 98.94 460 ILE A CA 1
ATOM 3452 C C . ILE A 1 460 ? -8.915 -4.922 -10.086 1.00 98.94 460 ILE A C 1
ATOM 3454 O O . ILE A 1 460 ? -9.542 -5.753 -9.425 1.00 98.94 460 ILE A O 1
ATOM 3458 N N . LEU A 1 461 ? -8.109 -5.228 -11.102 1.00 98.88 461 LEU A N 1
ATOM 3459 C CA . LEU A 1 461 ? -7.702 -6.583 -11.453 1.00 98.88 461 LEU A CA 1
ATOM 3460 C C . LEU A 1 461 ? -6.177 -6.652 -11.479 1.00 98.88 461 LEU A C 1
ATOM 3462 O O . LEU A 1 461 ? -5.555 -6.060 -12.362 1.00 98.88 461 LEU A O 1
ATOM 3466 N N . ARG A 1 462 ? -5.602 -7.383 -10.524 1.00 98.94 462 ARG A N 1
ATOM 3467 C CA . ARG A 1 462 ? -4.167 -7.663 -10.451 1.00 98.94 462 ARG A CA 1
ATOM 3468 C C . ARG A 1 462 ? -3.926 -9.162 -10.494 1.00 98.94 462 ARG A C 1
ATOM 3470 O O . ARG A 1 462 ? -4.422 -9.883 -9.630 1.00 98.94 462 ARG A O 1
ATOM 3477 N N . LEU A 1 463 ? -3.199 -9.595 -11.517 1.00 98.88 463 LEU A N 1
ATOM 3478 C CA . LEU A 1 463 ? -2.768 -10.976 -11.747 1.00 98.88 463 LEU A CA 1
ATOM 3479 C C . LEU A 1 463 ? -1.258 -11.038 -12.049 1.00 98.88 463 LEU A C 1
ATOM 3481 O O . LEU A 1 463 ? -0.790 -12.013 -12.634 1.00 98.88 463 LEU A O 1
ATOM 3485 N N . ASN A 1 464 ? -0.518 -9.968 -11.743 1.00 98.88 464 ASN A N 1
ATOM 3486 C CA . ASN A 1 464 ? 0.912 -9.869 -12.013 1.00 98.88 464 ASN A CA 1
ATOM 3487 C C . ASN A 1 464 ? 1.741 -10.872 -11.200 1.00 98.88 464 ASN A C 1
ATOM 3489 O O . ASN A 1 464 ? 1.220 -11.453 -10.250 1.00 98.88 464 ASN A O 1
ATOM 3493 N N . ASP A 1 465 ? 2.998 -11.088 -11.584 1.00 98.88 465 ASP A N 1
ATOM 3494 C CA . ASP A 1 465 ? 3.918 -12.006 -10.896 1.00 98.88 465 ASP A CA 1
ATOM 3495 C C . ASP A 1 465 ? 3.326 -13.421 -10.754 1.00 98.88 465 ASP A C 1
ATOM 3497 O O . ASP A 1 465 ? 3.088 -13.921 -9.656 1.00 98.88 465 ASP A O 1
ATOM 3501 N N . ASN A 1 466 ? 2.994 -14.038 -11.890 1.00 98.88 466 ASN A N 1
ATOM 3502 C CA . ASN A 1 466 ? 2.430 -15.388 -11.980 1.00 98.88 466 ASN A CA 1
ATOM 3503 C C . ASN A 1 466 ? 2.953 -16.114 -13.242 1.00 98.88 466 ASN A C 1
ATOM 3505 O O . ASN A 1 466 ? 3.755 -15.591 -14.014 1.00 98.88 466 ASN A O 1
ATOM 3509 N N . GLU A 1 467 ? 2.486 -17.338 -13.496 1.00 98.69 467 GLU A N 1
ATOM 3510 C CA . GLU A 1 467 ? 2.837 -18.142 -14.676 1.00 98.69 467 GLU A CA 1
ATOM 3511 C C . GLU A 1 467 ? 1.700 -18.213 -15.721 1.00 98.69 467 GLU A C 1
ATOM 3513 O O . GLU A 1 467 ? 1.591 -19.175 -16.498 1.00 98.69 467 GLU A O 1
ATOM 3518 N N . LEU A 1 468 ? 0.820 -17.205 -15.767 1.00 98.81 468 LEU A N 1
ATOM 3519 C CA . LEU A 1 468 ? -0.332 -17.196 -16.671 1.00 98.81 468 LEU A CA 1
ATOM 3520 C C . LEU A 1 468 ? 0.118 -17.104 -18.132 1.00 98.81 468 LEU A C 1
ATOM 3522 O O . LEU A 1 468 ? 1.032 -16.367 -18.497 1.00 98.81 468 LEU A O 1
ATOM 3526 N N . LYS A 1 469 ? -0.563 -17.848 -19.000 1.00 98.56 469 LYS A N 1
ATOM 3527 C CA . LYS A 1 469 ? -0.284 -17.972 -20.436 1.00 98.56 469 LYS A CA 1
ATOM 3528 C C . LYS A 1 469 ? -1.540 -17.717 -21.270 1.00 98.56 469 LYS A C 1
ATOM 3530 O O . LYS A 1 469 ? -2.617 -17.429 -20.758 1.00 98.56 469 LYS A O 1
ATOM 3535 N N . GLY A 1 470 ? -1.402 -17.857 -22.587 1.00 98.44 470 GLY A N 1
ATOM 3536 C CA . GLY A 1 470 ? -2.504 -17.630 -23.525 1.00 98.44 470 GLY A CA 1
ATOM 3537 C C . GLY A 1 470 ? -2.807 -16.139 -23.717 1.00 98.44 470 GLY A C 1
ATOM 3538 O O . GLY A 1 470 ? -2.023 -15.293 -23.281 1.00 98.44 470 GLY A O 1
ATOM 3539 N N . PRO A 1 471 ? -3.871 -15.795 -24.456 1.00 98.50 471 PRO A N 1
ATOM 3540 C CA . PRO A 1 471 ? -4.206 -14.410 -24.757 1.00 98.50 471 PRO A CA 1
ATOM 3541 C C . PRO A 1 471 ? -4.965 -13.717 -23.625 1.00 98.50 471 PRO A C 1
ATOM 3543 O O . PRO A 1 471 ? -5.762 -14.336 -22.924 1.00 98.50 471 PRO A O 1
ATOM 3546 N N . ILE A 1 472 ? -4.816 -12.392 -23.528 1.00 98.69 472 ILE A N 1
ATOM 3547 C CA . ILE A 1 472 ? -5.737 -11.564 -22.737 1.00 98.69 472 ILE A CA 1
ATOM 3548 C C . ILE A 1 472 ? -7.145 -11.704 -23.358 1.00 98.69 472 ILE A C 1
ATOM 3550 O O . ILE A 1 472 ? -7.314 -11.411 -24.548 1.00 98.69 472 ILE A O 1
ATOM 3554 N N . PRO A 1 473 ? -8.182 -12.124 -22.606 1.00 97.88 473 PRO A N 1
ATOM 3555 C CA . PRO A 1 473 ? -9.507 -12.346 -23.172 1.00 97.88 473 PRO A CA 1
ATOM 3556 C C . PRO A 1 473 ? -10.097 -11.078 -23.792 1.00 97.88 473 PRO A C 1
ATOM 3558 O O . PRO A 1 473 ? -10.178 -10.028 -23.155 1.00 97.88 473 PRO A O 1
ATOM 3561 N N . ALA A 1 474 ? -10.625 -11.181 -25.016 1.00 95.44 474 ALA A N 1
ATOM 3562 C CA . ALA A 1 474 ? -11.228 -10.039 -25.713 1.00 95.44 474 ALA A CA 1
ATOM 3563 C C . ALA A 1 474 ? -12.402 -9.397 -24.943 1.00 95.44 474 ALA A C 1
ATOM 3565 O O . ALA A 1 474 ? -12.698 -8.212 -25.116 1.00 95.44 474 ALA A O 1
ATOM 3566 N N . GLY A 1 475 ? -13.050 -10.175 -24.069 1.00 96.94 475 GLY A N 1
ATOM 3567 C CA . GLY A 1 475 ? -14.116 -9.722 -23.182 1.00 96.94 475 GLY A CA 1
ATOM 3568 C C . GLY A 1 475 ? -13.683 -8.697 -22.129 1.00 96.94 475 GLY A C 1
ATOM 3569 O O . GLY A 1 475 ? -14.564 -8.043 -21.579 1.00 96.94 475 GLY A O 1
ATOM 3570 N N . ILE A 1 476 ? -12.379 -8.492 -21.887 1.00 97.38 476 ILE A N 1
ATOM 3571 C CA . ILE A 1 476 ? -11.869 -7.546 -20.878 1.00 97.38 476 ILE A CA 1
ATOM 3572 C C . ILE A 1 476 ? -12.439 -6.131 -21.057 1.00 97.38 476 ILE A C 1
ATOM 3574 O O . ILE A 1 476 ? -12.754 -5.458 -20.085 1.00 97.38 476 ILE A O 1
ATOM 3578 N N . GLY A 1 477 ? -12.709 -5.720 -22.303 1.00 97.12 477 GLY A N 1
ATOM 3579 C CA . GLY A 1 477 ? -13.333 -4.432 -22.625 1.00 97.12 477 GLY A CA 1
ATOM 3580 C C . GLY A 1 477 ? -14.778 -4.255 -22.131 1.00 97.12 477 GLY A C 1
ATOM 3581 O O . GLY A 1 477 ? -15.359 -3.194 -22.350 1.00 97.12 477 GLY A O 1
ATOM 3582 N N . ARG A 1 478 ? -15.393 -5.279 -21.518 1.00 97.81 478 ARG A N 1
ATOM 3583 C CA . ARG A 1 478 ? -16.700 -5.192 -20.838 1.00 97.81 478 ARG A CA 1
ATOM 3584 C C . ARG A 1 478 ? -16.589 -4.669 -19.402 1.00 97.81 478 ARG A C 1
ATOM 3586 O O . ARG A 1 478 ? -17.608 -4.271 -18.845 1.00 97.81 478 ARG A O 1
ATOM 3593 N N . LEU A 1 479 ? -15.392 -4.653 -18.815 1.00 98.25 479 LEU A N 1
ATOM 3594 C CA . LEU A 1 479 ? -15.144 -4.226 -17.435 1.00 98.25 479 LEU A CA 1
ATOM 3595 C C . LEU A 1 479 ? -15.039 -2.699 -17.335 1.00 98.25 479 LEU A C 1
ATOM 3597 O O . LEU A 1 479 ? -14.022 -2.156 -16.938 1.00 98.25 479 LEU A O 1
ATOM 3601 N N . THR A 1 480 ? -16.073 -1.965 -17.736 1.00 97.38 480 THR A N 1
ATOM 3602 C CA . THR A 1 480 ? -15.975 -0.507 -17.951 1.00 97.38 480 THR A CA 1
ATOM 3603 C C . THR A 1 480 ? -15.706 0.328 -16.692 1.00 97.38 480 THR A C 1
ATOM 3605 O O . THR A 1 480 ? -15.418 1.510 -16.830 1.00 97.38 480 THR A O 1
ATOM 3608 N N . ARG A 1 481 ? -15.798 -0.267 -15.494 1.00 98.44 481 ARG A N 1
ATOM 3609 C CA . ARG A 1 481 ? -15.433 0.350 -14.204 1.00 98.44 481 ARG A CA 1
ATOM 3610 C C . ARG A 1 481 ? -13.972 0.131 -13.804 1.00 98.44 481 ARG A C 1
ATOM 3612 O O . ARG A 1 481 ? -13.565 0.556 -12.727 1.00 98.44 481 ARG A O 1
ATOM 3619 N N . LEU A 1 482 ? -13.199 -0.573 -14.629 1.00 98.69 482 LEU A N 1
ATOM 3620 C CA . LEU A 1 482 ? -11.828 -0.923 -14.305 1.00 98.69 482 LEU A CA 1
ATOM 3621 C C . LEU A 1 482 ? -10.960 0.337 -14.284 1.00 98.69 482 LEU A C 1
ATOM 3623 O O . LEU A 1 482 ? -10.845 1.042 -15.283 1.00 98.69 482 LEU A O 1
ATOM 3627 N N . THR A 1 483 ? -10.345 0.589 -13.136 1.00 98.81 483 THR A N 1
ATOM 3628 C CA . THR A 1 483 ? -9.392 1.678 -12.891 1.00 98.81 483 THR A CA 1
ATOM 3629 C C . THR A 1 483 ? -7.946 1.202 -12.954 1.00 98.81 483 THR A C 1
ATOM 3631 O O . THR A 1 483 ? -7.053 1.984 -13.274 1.00 98.81 483 THR A O 1
ATOM 3634 N N . GLU A 1 484 ? -7.708 -0.083 -12.702 1.00 98.88 484 GLU A N 1
ATOM 3635 C CA . GLU A 1 484 ? -6.379 -0.682 -12.717 1.00 98.88 484 GLU A CA 1
ATOM 3636 C C . GLU A 1 484 ? -6.440 -2.090 -13.309 1.00 98.88 484 GLU A C 1
ATOM 3638 O O . GLU A 1 484 ? -7.204 -2.939 -12.839 1.00 98.88 484 GLU A O 1
ATOM 3643 N N . LEU A 1 485 ? -5.634 -2.303 -14.351 1.00 98.88 485 LEU A N 1
ATOM 3644 C CA . LEU A 1 485 ? -5.375 -3.603 -14.952 1.00 98.88 485 LEU A CA 1
ATOM 3645 C C . LEU A 1 485 ? -3.878 -3.873 -14.883 1.00 98.88 485 LEU A C 1
ATOM 3647 O O . LEU A 1 485 ? -3.102 -3.215 -15.583 1.00 98.88 485 LEU A O 1
ATOM 3651 N N . ASP A 1 486 ? -3.506 -4.838 -14.052 1.00 98.94 486 ASP A N 1
ATOM 3652 C CA . ASP A 1 486 ? -2.119 -5.215 -13.841 1.00 98.94 486 ASP A CA 1
ATOM 3653 C C . ASP A 1 486 ? -1.911 -6.706 -14.125 1.00 98.94 486 ASP A C 1
ATOM 3655 O O . ASP A 1 486 ? -2.433 -7.564 -13.410 1.00 98.94 486 ASP A O 1
ATOM 3659 N N . LEU A 1 487 ? -1.213 -7.002 -15.222 1.00 98.88 487 LEU A N 1
ATOM 3660 C CA . LEU A 1 487 ? -0.945 -8.355 -15.721 1.00 98.88 487 LEU A CA 1
ATOM 3661 C C . LEU A 1 487 ? 0.550 -8.567 -16.018 1.00 98.88 487 LEU A C 1
ATOM 3663 O O . LEU A 1 487 ? 0.894 -9.446 -16.813 1.00 98.88 487 LEU A O 1
ATOM 3667 N N . HIS A 1 488 ? 1.427 -7.716 -15.475 1.00 98.88 488 HIS A N 1
ATOM 3668 C CA . HIS A 1 488 ? 2.862 -7.797 -15.748 1.00 98.88 488 HIS A CA 1
ATOM 3669 C C . HIS A 1 488 ? 3.499 -9.074 -15.179 1.00 98.88 488 HIS A C 1
ATOM 3671 O O . HIS A 1 488 ? 2.843 -9.810 -14.444 1.00 98.88 488 HIS A O 1
ATOM 3677 N N . ASP A 1 489 ? 4.742 -9.368 -15.560 1.00 98.88 489 ASP A N 1
ATOM 3678 C CA . ASP A 1 489 ? 5.495 -10.527 -15.054 1.00 98.88 489 ASP A CA 1
ATOM 3679 C C . ASP A 1 489 ? 4.706 -11.846 -15.186 1.00 98.88 489 ASP A C 1
ATOM 3681 O O . ASP A 1 489 ? 4.378 -12.525 -14.215 1.00 98.88 489 ASP A O 1
ATOM 3685 N N . ASN A 1 490 ? 4.343 -12.180 -16.429 1.00 98.88 490 ASN A N 1
ATOM 3686 C CA . ASN A 1 490 ? 3.617 -13.400 -16.794 1.00 98.88 490 ASN A CA 1
ATOM 3687 C C . ASN A 1 490 ? 4.107 -13.945 -18.156 1.00 98.88 490 ASN A C 1
ATOM 3689 O O . ASN A 1 490 ? 5.040 -13.440 -18.781 1.00 98.88 490 ASN A O 1
ATOM 3693 N N . ALA A 1 491 ? 3.478 -15.007 -18.664 1.00 98.69 491 ALA A N 1
ATOM 3694 C CA . ALA A 1 491 ? 3.766 -15.602 -19.971 1.00 98.69 491 ALA A CA 1
ATOM 3695 C C . ALA A 1 491 ? 2.647 -15.367 -21.009 1.00 98.69 491 ALA A C 1
ATOM 3697 O O . ALA A 1 491 ? 2.476 -16.184 -21.927 1.00 98.69 491 ALA A O 1
ATOM 3698 N N . LEU A 1 492 ? 1.885 -14.270 -20.895 1.00 98.88 492 LEU A N 1
ATOM 3699 C CA . LEU A 1 492 ? 0.753 -13.957 -21.775 1.00 98.88 492 LEU A CA 1
ATOM 3700 C C . LEU A 1 492 ? 1.212 -13.732 -23.220 1.00 98.88 492 LEU A C 1
ATOM 3702 O O . LEU A 1 492 ? 2.287 -13.203 -23.485 1.00 98.88 492 LEU A O 1
ATOM 3706 N N . THR A 1 493 ? 0.386 -14.144 -24.179 1.00 98.81 493 THR A N 1
ATOM 3707 C CA . THR A 1 493 ? 0.691 -14.155 -25.621 1.00 98.81 493 THR A CA 1
ATOM 3708 C C . THR A 1 493 ? -0.416 -13.485 -26.436 1.00 98.81 493 THR A C 1
ATOM 3710 O O . THR A 1 493 ? -1.424 -13.040 -25.898 1.00 98.81 493 THR A O 1
ATOM 3713 N N . GLY A 1 494 ? -0.260 -13.420 -27.761 1.00 98.50 494 GLY A N 1
ATOM 3714 C CA . GLY A 1 494 ? -1.273 -12.836 -28.643 1.00 98.50 494 GLY A CA 1
ATOM 3715 C C . GLY A 1 494 ? -1.340 -11.307 -28.548 1.00 98.50 494 GLY A C 1
ATOM 3716 O O . GLY A 1 494 ? -0.458 -10.693 -27.947 1.00 98.50 494 GLY A O 1
ATOM 3717 N N . PRO A 1 495 ? -2.322 -10.672 -29.209 1.00 98.56 495 PRO A N 1
ATOM 3718 C CA . PRO A 1 495 ? -2.429 -9.222 -29.246 1.00 98.56 495 PRO A CA 1
ATOM 3719 C C . PRO A 1 495 ? -3.092 -8.632 -28.007 1.00 98.56 495 PRO A C 1
ATOM 3721 O O . PRO A 1 495 ? -3.978 -9.244 -27.410 1.00 98.56 495 PRO A O 1
ATOM 3724 N N . ILE A 1 496 ? -2.740 -7.383 -27.700 1.00 98.75 496 ILE A N 1
ATOM 3725 C CA . ILE A 1 496 ? -3.510 -6.551 -26.773 1.00 98.75 496 ILE A CA 1
ATOM 3726 C C . ILE A 1 496 ? -4.924 -6.363 -27.366 1.00 98.75 496 ILE A C 1
ATOM 3728 O O . ILE A 1 496 ? -5.057 -5.846 -28.481 1.00 98.75 496 ILE A O 1
ATOM 3732 N N . PRO A 1 497 ? -6.010 -6.766 -26.677 1.00 98.06 497 PRO A N 1
ATOM 3733 C CA . PRO A 1 497 ? -7.349 -6.675 -27.245 1.00 98.06 497 PRO A CA 1
ATOM 3734 C C . PRO A 1 497 ? -7.788 -5.228 -27.484 1.00 98.06 497 PRO A C 1
ATOM 3736 O O . PRO A 1 497 ? -7.783 -4.402 -26.573 1.00 98.06 497 PRO A O 1
ATOM 3739 N N . ALA A 1 498 ? -8.310 -4.934 -28.679 1.00 97.06 498 ALA A N 1
ATOM 3740 C CA . ALA A 1 498 ? -8.827 -3.601 -29.018 1.00 97.06 498 ALA A CA 1
ATOM 3741 C C . ALA A 1 498 ? -9.963 -3.120 -28.088 1.00 97.06 498 ALA A C 1
ATOM 3743 O O . ALA A 1 498 ? -10.224 -1.921 -27.984 1.00 97.06 498 ALA A O 1
ATOM 3744 N N . GLY A 1 499 ? -10.628 -4.050 -27.390 1.00 96.88 499 GLY A N 1
ATOM 3745 C CA . GLY A 1 499 ? -11.639 -3.756 -26.377 1.00 96.88 499 GLY A CA 1
ATOM 3746 C C . GLY A 1 499 ? -11.126 -2.933 -25.190 1.00 96.88 499 GLY A C 1
ATOM 3747 O O . GLY A 1 499 ? -11.941 -2.253 -24.576 1.00 96.88 499 GLY A O 1
ATOM 3748 N N . ILE A 1 500 ? -9.815 -2.925 -24.907 1.00 97.88 500 ILE A N 1
ATOM 3749 C CA . ILE A 1 500 ? -9.216 -2.103 -23.838 1.00 97.88 500 ILE A CA 1
ATOM 3750 C C . ILE A 1 500 ? -9.538 -0.616 -24.023 1.00 97.88 500 ILE A C 1
ATOM 3752 O O . ILE A 1 500 ? -9.805 0.069 -23.045 1.00 97.88 500 ILE A O 1
ATOM 3756 N N . GLY A 1 501 ? -9.654 -0.130 -25.264 1.00 97.25 501 GLY A N 1
ATOM 3757 C CA . GLY A 1 501 ? -10.048 1.257 -25.546 1.00 97.25 501 GLY A CA 1
ATOM 3758 C C . GLY A 1 501 ? -11.475 1.641 -25.117 1.00 97.25 501 GLY A C 1
ATOM 3759 O O . GLY A 1 501 ? -11.900 2.765 -25.371 1.00 97.25 501 GLY A O 1
ATOM 3760 N N . LYS A 1 502 ? -12.245 0.719 -24.521 1.00 97.44 502 LYS A N 1
ATOM 3761 C CA . LYS A 1 502 ? -13.570 0.972 -23.926 1.00 97.44 502 LYS A CA 1
ATOM 3762 C C . LYS A 1 502 ? -13.522 1.211 -22.410 1.00 97.44 502 LYS A C 1
ATOM 3764 O O . LYS A 1 502 ? -14.552 1.548 -21.832 1.00 97.44 502 LYS A O 1
ATOM 3769 N N . LEU A 1 503 ? -12.371 1.017 -21.766 1.00 98.12 503 LEU A N 1
ATOM 3770 C CA . LEU A 1 503 ? -12.202 1.094 -20.312 1.00 98.12 503 LEU A CA 1
ATOM 3771 C C . LEU A 1 503 ? -12.024 2.548 -19.847 1.00 98.12 503 LEU A C 1
ATOM 3773 O O . LEU A 1 503 ? -10.964 2.926 -19.372 1.00 98.12 503 LEU A O 1
ATOM 3777 N N . GLY A 1 504 ? -13.049 3.385 -20.022 1.00 96.69 504 GLY A N 1
ATOM 3778 C CA . GLY A 1 504 ? -12.937 4.843 -19.858 1.00 96.69 504 GLY A CA 1
ATOM 3779 C C . GLY A 1 504 ? -12.465 5.348 -18.484 1.00 96.69 504 GLY A C 1
ATOM 3780 O O . GLY A 1 504 ? -11.997 6.478 -18.406 1.00 96.69 504 GLY A O 1
ATOM 3781 N N . GLU A 1 505 ? -12.556 4.532 -17.428 1.00 98.44 505 GLU A N 1
ATOM 3782 C CA . GLU A 1 505 ? -12.094 4.861 -16.068 1.00 98.44 505 GLU A CA 1
ATOM 3783 C C . GLU A 1 505 ? -10.657 4.379 -15.772 1.00 98.44 505 GLU A C 1
ATOM 3785 O O . GLU A 1 505 ? -10.149 4.601 -14.670 1.00 98.44 505 GLU A O 1
ATOM 3790 N N . LEU A 1 506 ? -9.995 3.722 -16.733 1.00 98.75 506 LEU A N 1
ATOM 3791 C CA . LEU A 1 506 ? -8.691 3.093 -16.534 1.00 98.75 506 LEU A CA 1
ATOM 3792 C C . LEU A 1 506 ? -7.604 4.142 -16.299 1.00 98.75 506 LEU A C 1
ATOM 3794 O O . LEU A 1 506 ? -7.364 5.001 -17.142 1.00 98.75 506 LEU A O 1
ATOM 3798 N N . ARG A 1 507 ? -6.924 4.027 -15.157 1.00 98.81 507 ARG A N 1
ATOM 3799 C CA . ARG A 1 507 ? -5.823 4.895 -14.718 1.00 98.81 507 ARG A CA 1
ATOM 3800 C C . ARG A 1 507 ? -4.467 4.235 -14.908 1.00 98.81 507 ARG A C 1
ATOM 3802 O O . ARG A 1 507 ? -3.497 4.912 -15.230 1.00 98.81 507 ARG A O 1
ATOM 3809 N N . ARG A 1 508 ? -4.390 2.918 -14.714 1.00 98.94 508 ARG A N 1
ATOM 3810 C CA . ARG A 1 508 ? -3.143 2.155 -14.824 1.00 98.94 508 ARG A CA 1
ATOM 3811 C C . ARG A 1 508 ? -3.345 0.927 -15.694 1.00 98.94 508 ARG A C 1
ATOM 3813 O O . ARG A 1 508 ? -4.232 0.117 -15.419 1.00 98.94 508 ARG A O 1
ATOM 3820 N N . LEU A 1 509 ? -2.510 0.808 -16.720 1.00 98.88 509 LEU A N 1
ATOM 3821 C CA . LEU A 1 509 ? -2.408 -0.364 -17.576 1.00 98.88 509 LEU A CA 1
ATOM 3822 C C . LEU A 1 509 ? -0.957 -0.843 -17.574 1.00 98.88 509 LEU A C 1
ATOM 3824 O O . LEU A 1 509 ? -0.103 -0.196 -18.182 1.00 98.88 509 LEU A O 1
ATOM 3828 N N . ARG A 1 510 ? -0.696 -1.962 -16.895 1.00 98.94 510 ARG A N 1
ATOM 3829 C CA . ARG A 1 510 ? 0.627 -2.593 -16.843 1.00 98.94 510 ARG A CA 1
ATOM 3830 C C . ARG A 1 510 ? 0.560 -3.996 -17.411 1.00 98.94 510 ARG A C 1
ATOM 3832 O O . ARG A 1 510 ? -0.145 -4.853 -16.884 1.00 98.94 510 ARG A O 1
ATOM 3839 N N . LEU A 1 511 ? 1.270 -4.195 -18.512 1.00 98.88 511 LEU A N 1
ATOM 3840 C CA . LEU A 1 511 ? 1.345 -5.454 -19.249 1.00 98.88 511 LEU A CA 1
ATOM 3841 C C . LEU A 1 511 ? 2.803 -5.860 -19.522 1.00 98.88 511 LEU A C 1
ATOM 3843 O O . LEU A 1 511 ? 3.044 -6.692 -20.399 1.00 98.88 511 LEU A O 1
ATOM 3847 N N . HIS A 1 512 ? 3.770 -5.234 -18.844 1.00 98.88 512 HIS A N 1
ATOM 3848 C CA . HIS A 1 512 ? 5.185 -5.443 -19.123 1.00 98.88 512 HIS A CA 1
ATOM 3849 C C . HIS A 1 512 ? 5.664 -6.855 -18.777 1.00 98.88 512 HIS A C 1
ATOM 3851 O O . HIS A 1 512 ? 4.947 -7.622 -18.134 1.00 98.88 512 HIS A O 1
ATOM 3857 N N . ASN A 1 513 ? 6.855 -7.207 -19.257 1.00 98.88 513 ASN A N 1
ATOM 3858 C CA . ASN A 1 513 ? 7.481 -8.520 -19.093 1.00 98.88 513 ASN A CA 1
ATOM 3859 C C . ASN A 1 513 ? 6.518 -9.684 -19.390 1.00 98.88 513 ASN A C 1
ATOM 3861 O O . ASN A 1 513 ? 6.127 -10.470 -18.528 1.00 98.88 513 ASN A O 1
ATOM 3865 N N . ASN A 1 514 ? 6.081 -9.741 -20.646 1.00 98.88 514 ASN A N 1
ATOM 3866 C CA . ASN A 1 514 ? 5.190 -10.768 -21.171 1.00 98.88 514 ASN A CA 1
ATOM 3867 C C . ASN A 1 514 ? 5.639 -11.167 -22.592 1.00 98.88 514 ASN A C 1
ATOM 3869 O O . ASN A 1 514 ? 6.730 -10.847 -23.063 1.00 98.88 514 ASN A O 1
ATOM 3873 N N . ARG A 1 515 ? 4.815 -11.930 -23.316 1.00 98.75 515 ARG A N 1
ATOM 3874 C CA . ARG A 1 515 ? 5.065 -12.332 -24.713 1.00 98.75 515 ARG A CA 1
ATOM 3875 C C . ARG A 1 515 ? 3.977 -11.801 -25.651 1.00 98.75 515 ARG A C 1
ATOM 3877 O O . ARG A 1 515 ? 3.681 -12.440 -26.669 1.00 98.75 515 ARG A O 1
ATOM 3884 N N . LEU A 1 516 ? 3.371 -10.661 -25.310 1.00 98.88 516 LEU A N 1
ATOM 3885 C CA . LEU A 1 516 ? 2.333 -10.015 -26.113 1.00 98.88 516 LEU A CA 1
ATOM 3886 C C . LEU A 1 516 ? 2.911 -9.576 -27.458 1.00 98.88 516 LEU A C 1
ATOM 3888 O O . LEU A 1 516 ? 4.076 -9.211 -27.562 1.00 98.88 516 LEU A O 1
ATOM 3892 N N . SER A 1 517 ? 2.096 -9.646 -28.503 1.00 98.62 517 SER A N 1
ATOM 3893 C CA . SER A 1 517 ? 2.507 -9.464 -29.900 1.00 98.62 517 SER A CA 1
ATOM 3894 C C . SER A 1 517 ? 1.525 -8.579 -30.668 1.00 98.62 517 SER A C 1
ATOM 3896 O O . SER A 1 517 ? 0.509 -8.154 -30.129 1.00 98.62 517 SER A O 1
ATOM 3898 N N . GLY A 1 518 ? 1.797 -8.297 -31.943 1.00 98.38 518 GLY A N 1
ATOM 3899 C CA . GLY A 1 518 ? 0.950 -7.405 -32.741 1.00 98.38 518 GLY A CA 1
ATOM 3900 C C . GLY A 1 518 ? 1.111 -5.934 -32.347 1.00 98.38 518 GLY A C 1
ATOM 3901 O O . GLY A 1 518 ? 2.042 -5.583 -31.629 1.00 98.38 518 GLY A O 1
ATOM 3902 N N . GLY A 1 519 ? 0.249 -5.066 -32.878 1.00 98.12 519 GLY A N 1
ATOM 3903 C CA . GLY A 1 519 ? 0.337 -3.619 -32.661 1.00 98.12 519 GLY A CA 1
ATOM 3904 C C . GLY A 1 519 ? -0.353 -3.130 -31.397 1.00 98.12 519 GLY A C 1
ATOM 3905 O O . GLY A 1 519 ? -1.329 -3.728 -30.942 1.00 98.12 519 GLY A O 1
ATOM 3906 N N . ILE A 1 520 ? 0.117 -1.993 -30.879 1.00 98.75 520 ILE A N 1
ATOM 3907 C CA . ILE A 1 520 ? -0.562 -1.248 -29.814 1.00 98.75 520 ILE A CA 1
ATOM 3908 C C . ILE A 1 520 ? -1.922 -0.770 -30.361 1.00 98.75 520 ILE A C 1
ATOM 3910 O O . ILE A 1 520 ? -1.955 -0.037 -31.353 1.00 98.75 520 ILE A O 1
ATOM 3914 N N . PRO A 1 521 ? -3.067 -1.160 -29.768 1.00 98.25 521 PRO A N 1
ATOM 3915 C CA . PRO A 1 521 ? -4.370 -0.753 -30.277 1.00 98.25 521 PRO A CA 1
ATOM 3916 C C . PRO A 1 521 ? -4.565 0.770 -30.181 1.00 98.25 521 PRO A C 1
ATOM 3918 O O . PRO A 1 521 ? -4.523 1.310 -29.073 1.00 98.25 521 PRO A O 1
ATOM 3921 N N . PRO A 1 522 ? -4.909 1.474 -31.279 1.00 98.00 522 PRO A N 1
ATOM 3922 C CA . PRO A 1 522 ? -5.137 2.925 -31.245 1.00 98.00 522 PRO A CA 1
ATOM 3923 C C . PRO A 1 522 ? -6.256 3.351 -30.281 1.00 98.00 522 PRO A C 1
ATOM 3925 O O . PRO A 1 522 ? -6.278 4.469 -29.777 1.00 98.00 522 PRO A O 1
ATOM 3928 N N . GLY A 1 523 ? -7.186 2.438 -29.970 1.00 97.88 523 GLY A N 1
ATOM 3929 C CA . GLY A 1 523 ? -8.241 2.668 -28.984 1.00 97.88 523 GLY A CA 1
ATOM 3930 C C . GLY A 1 523 ? -7.729 3.026 -27.584 1.00 97.88 523 GLY A C 1
ATOM 3931 O O . GLY A 1 523 ? -8.467 3.685 -26.857 1.00 97.88 523 GLY A O 1
ATOM 3932 N N . ILE A 1 524 ? -6.490 2.658 -27.223 1.00 98.56 524 ILE A N 1
ATOM 3933 C CA . ILE A 1 524 ? -5.861 3.066 -25.954 1.00 98.56 524 ILE A CA 1
ATOM 3934 C C . ILE A 1 524 ? -5.796 4.593 -25.845 1.00 98.56 524 ILE A C 1
ATOM 3936 O O . ILE A 1 524 ? -6.040 5.116 -24.768 1.00 98.56 524 ILE A O 1
ATOM 3940 N N . GLY A 1 525 ? -5.611 5.318 -26.953 1.00 97.62 525 GLY A N 1
ATOM 3941 C CA . GLY A 1 525 ? -5.600 6.787 -26.969 1.00 97.62 525 GLY A CA 1
ATOM 3942 C C . GLY A 1 525 ? -6.906 7.460 -26.522 1.00 97.62 525 GLY A C 1
ATOM 3943 O O . GLY A 1 525 ? -6.945 8.667 -26.328 1.00 97.62 525 GLY A O 1
ATOM 3944 N N . ARG A 1 526 ? -7.997 6.698 -26.342 1.00 96.19 526 ARG A N 1
ATOM 3945 C CA . ARG A 1 526 ? -9.288 7.205 -25.840 1.00 96.19 526 ARG A CA 1
ATOM 3946 C C . ARG A 1 526 ? -9.418 7.150 -24.315 1.00 96.19 526 ARG A C 1
ATOM 3948 O O . ARG A 1 526 ? -10.440 7.584 -23.787 1.00 96.19 526 ARG A O 1
ATOM 3955 N N . LEU A 1 527 ? -8.437 6.584 -23.613 1.00 98.19 527 LEU A N 1
ATOM 3956 C CA . LEU A 1 527 ? -8.476 6.373 -22.167 1.00 98.19 527 LEU A CA 1
ATOM 3957 C C . LEU A 1 527 ? -8.082 7.653 -21.422 1.00 98.19 527 LEU A C 1
ATOM 3959 O O . LEU A 1 527 ? -6.967 7.787 -20.935 1.00 98.19 527 LEU A O 1
ATOM 3963 N N . ALA A 1 528 ? -9.008 8.609 -21.349 1.00 96.00 528 ALA A N 1
ATOM 3964 C CA . ALA A 1 528 ? -8.741 9.952 -20.826 1.00 96.00 528 ALA A CA 1
ATOM 3965 C C . ALA A 1 528 ? -8.206 9.981 -19.378 1.00 96.00 528 ALA A C 1
ATOM 3967 O O . ALA A 1 528 ? -7.490 10.910 -19.013 1.00 96.00 528 ALA A O 1
ATOM 3968 N N . GLU A 1 529 ? -8.523 8.980 -18.552 1.00 98.25 529 GLU A N 1
ATOM 3969 C CA . GLU A 1 529 ? -8.061 8.880 -17.157 1.00 98.25 529 GLU A CA 1
ATOM 3970 C C . GLU A 1 529 ? -6.692 8.195 -16.997 1.00 98.25 529 GLU A C 1
ATOM 3972 O O . GLU A 1 529 ? -6.166 8.160 -15.881 1.00 98.25 529 GLU A O 1
ATOM 3977 N N . LEU A 1 530 ? -6.110 7.665 -18.080 1.00 98.75 530 LEU A N 1
ATOM 3978 C CA . LEU A 1 530 ? -4.888 6.868 -18.027 1.00 98.75 530 LEU A CA 1
ATOM 3979 C C . LEU A 1 530 ? -3.694 7.737 -17.627 1.00 98.75 530 LEU A C 1
ATOM 3981 O O . LEU A 1 530 ? -3.374 8.715 -18.303 1.00 98.75 530 LEU A O 1
ATOM 3985 N N . SER A 1 531 ? -3.033 7.359 -16.534 1.00 98.62 531 SER A N 1
ATOM 3986 C CA . SER A 1 531 ? -1.825 8.008 -16.027 1.00 98.62 531 SER A CA 1
ATOM 3987 C C . SER A 1 531 ? -0.573 7.153 -16.207 1.00 98.62 531 SER A C 1
ATOM 3989 O O . SER A 1 531 ? 0.498 7.697 -16.454 1.00 98.62 531 SER A O 1
ATOM 3991 N N . VAL A 1 532 ? -0.698 5.825 -16.148 1.00 98.94 532 VAL A N 1
ATOM 3992 C CA . VAL A 1 532 ? 0.424 4.895 -16.335 1.00 98.94 532 VAL A CA 1
ATOM 3993 C C . VAL A 1 532 ? 0.103 3.920 -17.459 1.00 98.94 532 VAL A C 1
ATOM 3995 O O . VAL A 1 532 ? -0.866 3.160 -17.360 1.00 98.94 532 VAL A O 1
ATOM 3998 N N . LEU A 1 533 ? 0.937 3.932 -18.500 1.00 98.94 533 LEU A N 1
ATOM 3999 C CA . LEU A 1 533 ? 0.940 2.947 -19.573 1.00 98.94 533 LEU A CA 1
ATOM 4000 C C . LEU A 1 533 ? 2.314 2.289 -19.654 1.00 98.94 533 LEU A C 1
ATOM 4002 O O . LEU A 1 533 ? 3.280 2.910 -20.099 1.00 98.94 533 LEU A O 1
ATOM 4006 N N . ASP A 1 534 ? 2.366 1.025 -19.258 1.00 98.94 534 ASP A N 1
ATOM 4007 C CA . ASP A 1 534 ? 3.586 0.235 -19.289 1.00 98.94 534 ASP A CA 1
ATOM 4008 C C . ASP A 1 534 ? 3.374 -1.063 -20.068 1.00 98.94 534 ASP A C 1
ATOM 4010 O O . ASP A 1 534 ? 2.614 -1.948 -19.662 1.00 98.94 534 ASP A O 1
ATOM 4014 N N . LEU A 1 535 ? 4.023 -1.129 -21.227 1.00 98.88 535 LEU A N 1
ATOM 4015 C CA . LEU A 1 535 ? 3.977 -2.233 -22.179 1.00 98.88 535 LEU A CA 1
ATOM 4016 C C . LEU A 1 535 ? 5.385 -2.780 -22.466 1.00 98.88 535 LEU A C 1
ATOM 4018 O O . LEU A 1 535 ? 5.586 -3.410 -23.510 1.00 98.88 535 LEU A O 1
ATOM 4022 N N . SER A 1 536 ? 6.367 -2.494 -21.604 1.00 98.88 536 SER A N 1
ATOM 4023 C CA . SER A 1 536 ? 7.760 -2.851 -21.865 1.00 98.88 536 SER A CA 1
ATOM 4024 C C . SER A 1 536 ? 7.994 -4.362 -21.903 1.00 98.88 536 SER A C 1
ATOM 4026 O O . SER A 1 536 ? 7.139 -5.147 -21.496 1.00 98.88 536 SER A O 1
ATOM 4028 N N . ASP A 1 537 ? 9.144 -4.786 -22.419 1.00 98.81 537 ASP A N 1
ATOM 4029 C CA . ASP A 1 537 ? 9.621 -6.169 -22.329 1.00 98.81 537 ASP A CA 1
ATOM 4030 C C . ASP A 1 537 ? 8.588 -7.164 -22.898 1.00 98.81 537 ASP A C 1
ATOM 4032 O O . ASP A 1 537 ? 8.077 -8.065 -22.231 1.00 98.81 537 ASP A O 1
ATOM 4036 N N . ASN A 1 538 ? 8.216 -6.941 -24.160 1.00 98.88 538 ASN A N 1
ATOM 4037 C CA . ASN A 1 538 ? 7.217 -7.715 -24.895 1.00 98.88 538 ASN A CA 1
ATOM 4038 C C . ASN A 1 538 ? 7.667 -7.941 -26.355 1.00 98.88 538 ASN A C 1
ATOM 4040 O O . ASN A 1 538 ? 8.818 -7.735 -26.735 1.00 98.88 538 ASN A O 1
ATOM 4044 N N . ARG A 1 539 ? 6.767 -8.439 -27.211 1.00 98.75 539 ARG A N 1
ATOM 4045 C CA . ARG A 1 539 ? 6.993 -8.640 -28.657 1.00 98.75 539 ARG A CA 1
ATOM 4046 C C . ARG A 1 539 ? 6.058 -7.764 -29.493 1.00 98.75 539 ARG A C 1
ATOM 4048 O O . ARG A 1 539 ? 5.631 -8.175 -30.577 1.00 98.75 539 ARG A O 1
ATOM 4055 N N . LEU A 1 540 ? 5.678 -6.593 -28.977 1.00 98.88 540 LEU A N 1
ATOM 4056 C CA . LEU A 1 540 ? 4.800 -5.664 -29.686 1.00 98.88 540 LEU A CA 1
ATOM 4057 C C . LEU A 1 540 ? 5.514 -5.130 -30.924 1.00 98.88 540 LEU A C 1
ATOM 4059 O O . LEU A 1 540 ? 6.709 -4.869 -30.897 1.00 98.88 540 LEU A O 1
ATOM 4063 N N . SER A 1 541 ? 4.774 -4.990 -32.015 1.00 98.56 541 SER A N 1
ATOM 4064 C CA . SER A 1 541 ? 5.293 -4.682 -33.350 1.00 98.56 541 SER A CA 1
ATOM 4065 C C . SER A 1 541 ? 4.474 -3.581 -34.018 1.00 98.56 541 SER A C 1
ATOM 4067 O O . SER A 1 541 ? 3.387 -3.245 -33.556 1.00 98.56 541 SER A O 1
ATOM 4069 N N . GLY A 1 542 ? 4.945 -3.053 -35.145 1.00 98.38 542 GLY A N 1
ATOM 4070 C CA . GLY A 1 542 ? 4.260 -1.963 -35.841 1.00 98.38 542 GLY A CA 1
ATOM 4071 C C . GLY A 1 542 ? 4.537 -0.599 -35.207 1.00 98.38 542 GLY A C 1
ATOM 4072 O O . GLY A 1 542 ? 5.389 -0.474 -34.332 1.00 98.38 542 GLY A O 1
ATOM 4073 N N . ALA A 1 543 ? 3.842 0.427 -35.699 1.00 98.56 543 ALA A N 1
ATOM 4074 C CA . ALA A 1 543 ? 4.071 1.807 -35.285 1.00 98.56 543 ALA A CA 1
ATOM 4075 C C . ALA A 1 543 ? 3.423 2.148 -33.941 1.00 98.56 543 ALA A C 1
ATOM 4077 O O . ALA A 1 543 ? 2.355 1.629 -33.599 1.00 98.56 543 ALA A O 1
ATOM 4078 N N . ILE A 1 544 ? 4.041 3.085 -33.219 1.00 98.81 544 ILE A N 1
ATOM 4079 C CA . ILE A 1 544 ? 3.426 3.754 -32.070 1.00 98.81 544 ILE A CA 1
ATOM 4080 C C . ILE A 1 544 ? 2.218 4.562 -32.593 1.00 98.81 544 ILE A C 1
ATOM 4082 O O . ILE A 1 544 ? 2.392 5.413 -33.465 1.00 98.81 544 ILE A O 1
ATOM 4086 N N . PRO A 1 545 ? 0.980 4.321 -32.121 1.00 98.44 545 PRO A N 1
ATOM 4087 C CA . PRO A 1 545 ? -0.190 5.035 -32.628 1.00 98.44 545 PRO A CA 1
ATOM 4088 C C . PRO A 1 545 ? -0.167 6.527 -32.274 1.00 98.44 545 PRO A C 1
ATOM 4090 O O . PRO A 1 545 ? 0.001 6.878 -31.106 1.00 98.44 545 PRO A O 1
ATOM 4093 N N . GLU A 1 546 ? -0.470 7.402 -33.240 1.00 98.19 546 GLU A N 1
ATOM 4094 C CA . GLU A 1 546 ? -0.583 8.855 -33.004 1.00 98.19 546 GLU A CA 1
ATOM 4095 C C . GLU A 1 546 ? -1.579 9.202 -31.887 1.00 98.19 546 GLU A C 1
ATOM 4097 O O . GLU A 1 546 ? -1.379 10.159 -31.139 1.00 98.19 546 GLU A O 1
ATOM 4102 N N . SER A 1 547 ? -2.630 8.395 -31.734 1.00 98.25 547 SER A N 1
ATOM 4103 C CA . SER A 1 547 ? -3.663 8.573 -30.713 1.00 98.25 547 SER A CA 1
ATOM 4104 C C . SER A 1 547 ? -3.135 8.487 -29.279 1.00 98.25 547 SER A C 1
ATOM 4106 O O . SER A 1 547 ? -3.816 8.943 -28.369 1.00 98.25 547 SER A O 1
ATOM 4108 N N . LEU A 1 548 ? -1.944 7.922 -29.032 1.00 98.56 548 LEU A N 1
ATOM 4109 C CA . LEU A 1 548 ? -1.351 7.960 -27.689 1.00 98.56 548 LEU A CA 1
ATOM 4110 C C . LEU A 1 548 ? -1.065 9.393 -27.226 1.00 98.56 548 LEU A C 1
ATOM 4112 O O . LEU A 1 548 ? -1.124 9.650 -26.031 1.00 98.56 548 LEU A O 1
ATOM 4116 N N . GLY A 1 549 ? -0.854 10.333 -28.153 1.00 97.50 549 GLY A N 1
ATOM 4117 C CA . GLY A 1 549 ? -0.713 11.760 -27.851 1.00 97.50 549 GLY A CA 1
ATOM 4118 C C . GLY A 1 549 ? -1.986 12.437 -27.322 1.00 97.50 549 GLY A C 1
ATOM 4119 O O . GLY A 1 549 ? -1.928 13.576 -26.868 1.00 97.50 549 GLY A O 1
ATOM 4120 N N . ASP A 1 550 ? -3.142 11.767 -27.358 1.00 97.38 550 ASP A N 1
ATOM 4121 C CA . ASP A 1 550 ? -4.398 12.295 -26.809 1.00 97.38 550 ASP A CA 1
ATOM 4122 C C . ASP A 1 550 ? -4.572 12.001 -25.300 1.00 97.38 550 ASP A C 1
ATOM 4124 O O . ASP A 1 550 ? -5.527 12.476 -24.681 1.00 97.38 550 ASP A O 1
ATOM 4128 N N . LEU A 1 551 ? -3.646 11.260 -24.678 1.00 98.06 551 LEU A N 1
ATOM 4129 C CA . LEU A 1 551 ? -3.698 10.856 -23.267 1.00 98.06 551 LEU A CA 1
ATOM 4130 C C . LEU A 1 551 ? -3.244 11.974 -22.315 1.00 98.06 551 LEU A C 1
ATOM 4132 O O . LEU A 1 551 ? -2.202 11.894 -21.674 1.00 98.06 551 LEU A O 1
ATOM 4136 N N . SER A 1 552 ? -4.043 13.030 -22.177 1.00 95.38 552 SER A N 1
ATOM 4137 C CA . SER A 1 552 ? -3.665 14.245 -21.431 1.00 95.38 552 SER A CA 1
ATOM 4138 C C . SER A 1 552 ? -3.313 14.052 -19.944 1.00 95.38 552 SER A C 1
ATOM 4140 O O . SER A 1 552 ? -2.742 14.956 -19.335 1.00 95.38 552 SER A O 1
ATOM 4142 N N . ASN A 1 553 ? -3.682 12.919 -19.337 1.00 98.06 553 ASN A N 1
ATOM 4143 C CA . ASN A 1 553 ? -3.374 12.588 -17.941 1.00 98.06 553 ASN A CA 1
ATOM 4144 C C . ASN A 1 553 ? -2.129 11.695 -17.776 1.00 98.06 553 ASN A C 1
ATOM 4146 O O . ASN A 1 553 ? -1.761 11.408 -16.636 1.00 98.06 553 ASN A O 1
ATOM 4150 N N . LEU A 1 554 ? -1.491 11.275 -18.874 1.00 98.62 554 LEU A N 1
ATOM 4151 C CA . LEU A 1 554 ? -0.382 10.328 -18.851 1.00 98.62 554 LEU A CA 1
ATOM 4152 C C . LEU A 1 554 ? 0.858 10.945 -18.202 1.00 98.62 554 LEU A C 1
ATOM 4154 O O . LEU A 1 554 ? 1.330 11.995 -18.634 1.00 98.62 554 LEU A O 1
ATOM 4158 N N . THR A 1 555 ? 1.384 10.270 -17.183 1.00 98.75 555 THR A N 1
ATOM 4159 C CA . THR A 1 555 ? 2.635 10.626 -16.503 1.00 98.75 555 THR A CA 1
ATOM 4160 C C . THR A 1 555 ? 3.760 9.658 -16.850 1.00 98.75 555 THR A C 1
ATOM 4162 O O . THR A 1 555 ? 4.921 10.058 -16.873 1.00 98.75 555 THR A O 1
ATOM 4165 N N . GLN A 1 556 ? 3.438 8.404 -17.182 1.00 98.88 556 GLN A N 1
ATOM 4166 C CA . GLN A 1 556 ? 4.425 7.387 -17.545 1.00 98.88 556 GLN A CA 1
ATOM 4167 C C . GLN A 1 556 ? 4.019 6.665 -18.830 1.00 98.88 556 GLN A C 1
ATOM 4169 O O . GLN A 1 556 ? 2.938 6.071 -18.899 1.00 98.88 556 GLN A O 1
ATOM 4174 N N . LEU A 1 557 ? 4.908 6.707 -19.826 1.00 98.88 557 LEU A N 1
ATOM 4175 C CA . LEU A 1 557 ? 4.820 5.943 -21.067 1.00 98.88 557 LEU A CA 1
ATOM 4176 C C . LEU A 1 557 ? 6.085 5.101 -21.228 1.00 98.88 557 LEU A C 1
ATOM 4178 O O . LEU A 1 557 ? 7.154 5.629 -21.540 1.00 98.88 557 LEU A O 1
ATOM 4182 N N . ILE A 1 558 ? 5.950 3.793 -21.025 1.00 98.94 558 ILE A N 1
ATOM 4183 C CA . ILE A 1 558 ? 7.068 2.850 -21.058 1.00 98.94 558 ILE A CA 1
ATOM 4184 C C . ILE A 1 558 ? 6.767 1.782 -22.112 1.00 98.94 558 ILE A C 1
ATOM 4186 O O . ILE A 1 558 ? 5.862 0.965 -21.959 1.00 98.94 558 ILE A O 1
ATOM 4190 N N . LEU A 1 559 ? 7.511 1.825 -23.216 1.00 98.88 559 LEU A N 1
ATOM 4191 C CA . LEU A 1 559 ? 7.414 0.915 -24.364 1.00 98.88 559 LEU A CA 1
ATOM 4192 C C . LEU A 1 559 ? 8.747 0.196 -24.643 1.00 98.88 559 LEU A C 1
ATOM 4194 O O . LEU A 1 559 ? 8.932 -0.379 -25.720 1.00 98.88 559 LEU A O 1
ATOM 4198 N N . ARG A 1 560 ? 9.681 0.260 -23.687 1.00 98.81 560 ARG A N 1
ATOM 4199 C CA . ARG A 1 560 ? 11.029 -0.302 -23.780 1.00 98.81 560 ARG A CA 1
ATOM 4200 C C . ARG A 1 560 ? 11.020 -1.772 -24.206 1.00 98.81 560 ARG A C 1
ATOM 4202 O O . ARG A 1 560 ? 10.124 -2.509 -23.818 1.00 98.81 560 ARG A O 1
ATOM 4209 N N . GLU A 1 561 ? 12.041 -2.208 -24.938 1.00 98.81 561 GLU A N 1
ATOM 4210 C CA . GLU A 1 561 ? 12.302 -3.630 -25.220 1.00 98.81 561 GLU A CA 1
ATOM 4211 C C . GLU A 1 561 ? 11.112 -4.318 -25.913 1.00 98.81 561 GLU A C 1
ATOM 4213 O O . GLU A 1 561 ? 10.446 -5.207 -25.383 1.00 98.81 561 GLU A O 1
ATOM 4218 N N . ASN A 1 562 ? 10.831 -3.852 -27.130 1.00 98.88 562 ASN A N 1
ATOM 4219 C CA . ASN A 1 562 ? 9.799 -4.374 -28.023 1.00 98.88 562 ASN A CA 1
ATOM 4220 C C . ASN A 1 562 ? 10.325 -4.425 -29.477 1.00 98.88 562 ASN A C 1
ATOM 4222 O O . ASN A 1 562 ? 11.514 -4.272 -29.753 1.00 98.88 562 ASN A O 1
ATOM 4226 N N . GLN A 1 563 ? 9.442 -4.701 -30.437 1.00 98.69 563 GLN A N 1
ATOM 4227 C CA . GLN A 1 563 ? 9.727 -4.744 -31.879 1.00 98.69 563 GLN A CA 1
ATOM 4228 C C . GLN A 1 563 ? 9.027 -3.589 -32.618 1.00 98.69 563 GLN A C 1
ATOM 4230 O O . GLN A 1 563 ? 8.598 -3.750 -33.765 1.00 98.69 563 GLN A O 1
ATOM 4235 N N . LEU A 1 564 ? 8.837 -2.444 -31.950 1.00 98.81 564 LEU A N 1
ATOM 4236 C CA . LEU A 1 564 ? 8.147 -1.289 -32.528 1.00 98.81 564 LEU A CA 1
ATOM 4237 C C . LEU A 1 564 ? 9.002 -0.662 -33.632 1.00 98.81 564 LEU A C 1
ATOM 4239 O O . LEU A 1 564 ? 10.213 -0.534 -33.482 1.00 98.81 564 LEU A O 1
ATOM 4243 N N . VAL A 1 565 ? 8.355 -0.274 -34.728 1.00 98.69 565 VAL A N 1
ATOM 4244 C CA . VAL A 1 565 ? 8.979 0.309 -35.931 1.00 98.69 565 VAL A CA 1
ATOM 4245 C C . VAL A 1 565 ? 8.346 1.662 -36.253 1.00 98.69 565 VAL A C 1
ATOM 4247 O O . VAL A 1 565 ? 7.330 2.025 -35.667 1.00 98.69 565 VAL A O 1
ATOM 4250 N N . GLY A 1 566 ? 8.877 2.374 -37.245 1.00 98.38 566 GLY A N 1
ATOM 4251 C CA . GLY A 1 566 ? 8.350 3.673 -37.660 1.00 98.38 566 GLY A CA 1
ATOM 4252 C C . GLY A 1 566 ? 8.925 4.830 -36.848 1.00 98.38 566 GLY A C 1
ATOM 4253 O O . GLY A 1 566 ? 9.828 4.651 -36.031 1.00 98.38 566 GLY A O 1
ATOM 4254 N N . GLU A 1 567 ? 8.394 6.021 -37.102 1.00 98.56 567 GLU A N 1
ATOM 4255 C CA . GLU A 1 567 ? 8.821 7.257 -36.444 1.00 98.56 567 GLU A CA 1
ATOM 4256 C C . GLU A 1 567 ? 8.173 7.426 -35.065 1.00 98.56 567 GLU A C 1
ATOM 4258 O O . GLU A 1 567 ? 7.080 6.914 -34.801 1.00 98.56 567 GLU A O 1
ATOM 4263 N N . ILE A 1 568 ? 8.831 8.191 -34.190 1.00 98.69 568 ILE A N 1
ATOM 4264 C CA . ILE A 1 568 ? 8.225 8.664 -32.941 1.00 98.69 568 ILE A CA 1
ATOM 4265 C C . ILE A 1 568 ? 7.106 9.656 -33.314 1.00 98.69 568 ILE A C 1
ATOM 4267 O O . ILE A 1 568 ? 7.393 10.684 -33.928 1.00 98.69 568 ILE A O 1
ATOM 4271 N N . PRO A 1 569 ? 5.832 9.414 -32.950 1.00 98.31 569 PRO A N 1
ATOM 4272 C CA . PRO A 1 569 ? 4.748 10.308 -33.338 1.00 98.31 569 PRO A CA 1
ATOM 4273 C C . PRO A 1 569 ? 4.905 11.696 -32.715 1.00 98.31 569 PRO A C 1
ATOM 4275 O O . PRO A 1 569 ? 4.965 11.835 -31.492 1.00 98.31 569 PRO A O 1
ATOM 4278 N N . ALA A 1 570 ? 4.859 12.743 -33.541 1.00 97.69 570 ALA A N 1
ATOM 4279 C CA . ALA A 1 570 ? 4.909 14.129 -33.067 1.00 97.69 570 ALA A CA 1
ATOM 4280 C C . ALA A 1 570 ? 3.756 14.476 -32.104 1.00 97.69 570 ALA A C 1
ATOM 4282 O O . ALA A 1 570 ? 3.872 15.389 -31.290 1.00 97.69 570 ALA A O 1
ATOM 4283 N N . SER A 1 571 ? 2.648 13.727 -32.148 1.00 98.00 571 SER A N 1
ATOM 4284 C CA . SER A 1 571 ? 1.530 13.890 -31.218 1.00 98.00 571 SER A CA 1
ATOM 4285 C C . SER A 1 571 ? 1.904 13.631 -29.754 1.00 98.00 571 SER A C 1
ATOM 4287 O O . SER A 1 571 ? 1.225 14.168 -28.882 1.00 98.00 571 SER A O 1
ATOM 4289 N N . LEU A 1 572 ? 2.977 12.880 -29.459 1.00 98.12 572 LEU A N 1
ATOM 4290 C CA . LEU A 1 572 ? 3.444 12.660 -28.082 1.00 98.12 572 LEU A CA 1
ATOM 4291 C C . LEU A 1 572 ? 3.849 13.966 -27.380 1.00 98.12 572 LEU A C 1
ATOM 4293 O O . LEU A 1 572 ? 3.728 14.051 -26.162 1.00 98.12 572 LEU A O 1
ATOM 4297 N N . ALA A 1 573 ? 4.211 15.011 -28.133 1.00 96.25 573 ALA A N 1
ATOM 4298 C CA . ALA A 1 573 ? 4.468 16.359 -27.614 1.00 96.25 573 ALA A CA 1
ATOM 4299 C C . ALA A 1 573 ? 3.259 16.982 -26.883 1.00 96.25 573 ALA A C 1
ATOM 4301 O O . ALA A 1 573 ? 3.397 17.929 -26.117 1.00 96.25 573 ALA A O 1
ATOM 4302 N N . ARG A 1 574 ? 2.045 16.453 -27.093 1.00 96.62 574 ARG A N 1
ATOM 4303 C CA . ARG A 1 574 ? 0.818 16.936 -26.436 1.00 96.62 574 ARG A CA 1
ATOM 4304 C C . ARG A 1 574 ? 0.658 16.424 -24.999 1.00 96.62 574 ARG A C 1
ATOM 4306 O O . ARG A 1 574 ? -0.240 16.886 -24.292 1.00 96.62 574 ARG A O 1
ATOM 4313 N N . LEU A 1 575 ? 1.500 15.490 -24.555 1.00 97.56 575 LEU A N 1
ATOM 4314 C CA . LEU A 1 575 ? 1.424 14.850 -23.241 1.00 97.56 575 LEU A CA 1
ATOM 4315 C C . LEU A 1 575 ? 2.026 15.728 -22.136 1.00 97.56 575 LEU A C 1
ATOM 4317 O O . LEU A 1 575 ? 2.985 15.353 -21.476 1.00 97.56 575 LEU A O 1
ATOM 4321 N N . GLY A 1 576 ? 1.442 16.901 -21.892 1.00 95.19 576 GLY A N 1
ATOM 4322 C CA . GLY A 1 576 ? 2.014 17.920 -20.999 1.00 95.19 576 GLY A CA 1
ATOM 4323 C C . GLY A 1 576 ? 2.195 17.536 -19.518 1.00 95.19 576 GLY A C 1
ATOM 4324 O O . GLY A 1 576 ? 2.691 18.359 -18.758 1.00 95.19 576 GLY A O 1
ATOM 4325 N N . ARG A 1 577 ? 1.788 16.332 -19.089 1.00 98.12 577 ARG A N 1
ATOM 4326 C CA . ARG A 1 577 ? 2.023 15.781 -17.737 1.00 98.12 577 ARG A CA 1
ATOM 4327 C C . ARG A 1 577 ? 3.036 14.635 -17.710 1.00 98.12 577 ARG A C 1
ATOM 4329 O O . ARG A 1 577 ? 3.237 14.044 -16.655 1.00 98.12 577 ARG A O 1
ATOM 4336 N N . LEU A 1 578 ? 3.632 14.297 -18.851 1.00 98.56 578 LEU A N 1
ATOM 4337 C CA . LEU A 1 578 ? 4.538 13.166 -18.962 1.00 98.56 578 LEU A CA 1
ATOM 4338 C C . LEU A 1 578 ? 5.818 13.445 -18.172 1.00 98.56 578 LEU A C 1
ATOM 4340 O O . LEU A 1 578 ? 6.502 14.431 -18.423 1.00 98.56 578 LEU A O 1
ATOM 4344 N N . GLU A 1 579 ? 6.123 12.566 -17.225 1.00 98.69 579 GLU A N 1
ATOM 4345 C CA . GLU A 1 579 ? 7.309 12.606 -16.367 1.00 98.69 579 GLU A CA 1
ATOM 4346 C C . GLU A 1 579 ? 8.357 11.595 -16.850 1.00 98.69 579 GLU A C 1
ATOM 4348 O O . GLU A 1 579 ? 9.558 11.856 -16.788 1.00 98.69 579 GLU A O 1
ATOM 4353 N N . TRP A 1 580 ? 7.905 10.453 -17.376 1.00 98.81 580 TRP A N 1
ATOM 4354 C CA . TRP A 1 580 ? 8.766 9.362 -17.824 1.00 98.81 580 TRP A CA 1
ATOM 4355 C C . TRP A 1 580 ? 8.384 8.895 -19.228 1.00 98.81 580 TRP A C 1
ATOM 4357 O O . TRP A 1 580 ? 7.268 8.413 -19.444 1.00 98.81 580 TRP A O 1
ATOM 4367 N N . LEU A 1 581 ? 9.331 8.993 -20.163 1.00 98.88 581 LEU A N 1
ATOM 4368 C CA . LEU A 1 581 ? 9.208 8.465 -21.519 1.00 98.88 581 LEU A CA 1
ATOM 4369 C C . LEU A 1 581 ? 10.348 7.489 -21.805 1.00 98.88 581 LEU A C 1
ATOM 4371 O O . LEU A 1 581 ? 11.507 7.894 -21.912 1.00 98.88 581 LEU A O 1
ATOM 4375 N N . ASP A 1 582 ? 10.013 6.210 -21.965 1.00 98.88 582 ASP A N 1
ATOM 4376 C CA . ASP A 1 582 ? 10.976 5.179 -22.343 1.00 98.88 582 ASP A CA 1
ATOM 4377 C C . ASP A 1 582 ? 10.532 4.432 -23.599 1.00 98.88 582 ASP A C 1
ATOM 4379 O O . ASP A 1 582 ? 9.580 3.654 -23.581 1.00 98.88 582 ASP A O 1
ATOM 4383 N N . LEU A 1 583 ? 11.245 4.682 -24.695 1.00 98.88 583 LEU A N 1
ATOM 4384 C CA . LEU A 1 583 ? 11.077 4.031 -25.994 1.00 98.88 583 LEU A CA 1
ATOM 4385 C C . LEU A 1 583 ? 12.320 3.211 -26.377 1.00 98.88 583 LEU A C 1
ATOM 4387 O O . LEU A 1 583 ? 12.485 2.832 -27.539 1.00 98.88 583 LEU A O 1
ATOM 4391 N N . SER A 1 584 ? 13.230 2.973 -25.429 1.00 98.88 584 SER A N 1
ATOM 4392 C CA . SER A 1 584 ? 14.517 2.338 -25.705 1.00 98.88 584 SER A CA 1
ATOM 4393 C C . SER A 1 584 ? 14.381 0.879 -26.153 1.00 98.88 584 SER A C 1
ATOM 4395 O O . SER A 1 584 ? 13.373 0.231 -25.884 1.00 98.88 584 SER A O 1
ATOM 4397 N N . LEU A 1 585 ? 15.399 0.339 -26.829 1.00 98.81 585 LEU A N 1
ATOM 4398 C CA . LEU A 1 585 ? 15.430 -1.059 -27.288 1.00 98.81 585 LEU A CA 1
ATOM 4399 C C . LEU A 1 585 ? 14.226 -1.402 -28.182 1.00 98.81 585 LEU A C 1
ATOM 4401 O O . LEU A 1 585 ? 13.457 -2.322 -27.904 1.00 98.81 585 LEU A O 1
ATOM 4405 N N . ASN A 1 586 ? 14.062 -0.633 -29.253 1.00 98.88 586 ASN A N 1
ATOM 4406 C CA . ASN A 1 586 ? 13.071 -0.863 -30.299 1.00 98.88 586 ASN A CA 1
ATOM 4407 C C . ASN A 1 586 ? 13.747 -0.740 -31.678 1.00 98.88 586 ASN A C 1
ATOM 4409 O O . ASN A 1 586 ? 14.970 -0.774 -31.800 1.00 98.88 586 ASN A O 1
ATOM 4413 N N . GLN A 1 587 ? 12.950 -0.658 -32.741 1.00 98.69 587 GLN A N 1
ATOM 4414 C CA . GLN A 1 587 ? 13.403 -0.471 -34.120 1.00 98.69 587 GLN A CA 1
ATOM 4415 C C . GLN A 1 587 ? 12.865 0.856 -34.687 1.00 98.69 587 GLN A C 1
ATOM 4417 O O . GLN A 1 587 ? 12.523 0.940 -35.870 1.00 98.69 587 GLN A O 1
ATOM 4422 N N . LEU A 1 588 ? 12.732 1.879 -33.834 1.00 98.81 588 LEU A N 1
ATOM 4423 C CA . LEU A 1 588 ? 12.242 3.201 -34.229 1.00 98.81 588 LEU A CA 1
ATOM 4424 C C . LEU A 1 588 ? 13.286 3.907 -35.093 1.00 98.81 588 LEU A C 1
ATOM 4426 O O . LEU A 1 588 ? 14.478 3.788 -34.824 1.00 98.81 588 LEU A O 1
ATOM 4430 N N . HIS A 1 589 ? 12.844 4.639 -36.111 1.00 98.56 589 HIS A N 1
ATOM 4431 C CA . HIS A 1 589 ? 13.718 5.357 -37.043 1.00 98.56 589 HIS A CA 1
ATOM 4432 C C . HIS A 1 589 ? 13.214 6.780 -37.299 1.00 98.56 589 HIS A C 1
ATOM 4434 O O . HIS A 1 589 ? 12.143 7.153 -36.823 1.00 98.56 589 HIS A O 1
ATOM 4440 N N . GLY A 1 590 ? 13.946 7.550 -38.104 1.00 98.38 590 GLY A N 1
ATOM 4441 C CA . GLY A 1 590 ? 13.612 8.943 -38.391 1.00 98.38 590 GLY A CA 1
ATOM 4442 C C . GLY A 1 590 ? 14.010 9.896 -37.257 1.00 98.38 590 GLY A C 1
ATOM 4443 O O . GLY A 1 590 ? 14.558 9.456 -36.236 1.00 98.38 590 GLY A O 1
ATOM 4444 N N . PRO A 1 591 ? 13.725 11.200 -37.420 1.00 98.44 591 PRO A N 1
ATOM 4445 C CA . PRO A 1 591 ? 14.163 12.220 -36.484 1.00 98.44 591 PRO A CA 1
ATOM 4446 C C . PRO A 1 591 ? 13.370 12.193 -35.181 1.00 98.44 591 PRO A C 1
ATOM 4448 O O . PRO A 1 591 ? 12.181 11.864 -35.144 1.00 98.44 591 PRO A O 1
ATOM 4451 N N . ILE A 1 592 ? 14.018 12.627 -34.102 1.00 98.69 592 ILE A N 1
ATOM 4452 C CA . ILE A 1 592 ? 13.339 12.911 -32.837 1.00 98.69 592 ILE A CA 1
ATOM 4453 C C . ILE A 1 592 ? 12.448 14.153 -33.037 1.00 98.69 592 ILE A C 1
ATOM 4455 O O . ILE A 1 592 ? 12.965 15.207 -33.407 1.00 98.69 592 ILE A O 1
ATOM 4459 N N . PRO A 1 593 ? 11.125 14.087 -32.783 1.00 98.19 593 PRO A N 1
ATOM 4460 C CA . PRO A 1 593 ? 10.251 15.242 -32.953 1.00 98.19 593 PRO A CA 1
ATOM 4461 C C . PRO A 1 593 ? 10.655 16.402 -32.027 1.00 98.19 593 PRO A C 1
ATOM 4463 O O . PRO A 1 593 ? 10.688 16.204 -30.808 1.00 98.19 593 PRO A O 1
ATOM 4466 N N . PRO A 1 594 ? 10.864 17.623 -32.554 1.00 97.94 594 PRO A N 1
ATOM 4467 C CA . PRO A 1 594 ? 11.256 18.781 -31.745 1.00 97.94 594 PRO A CA 1
ATOM 4468 C C . PRO A 1 594 ? 10.297 19.096 -30.591 1.00 97.94 594 PRO A C 1
ATOM 4470 O O . PRO A 1 594 ? 10.725 19.431 -29.490 1.00 97.94 594 PRO A O 1
ATOM 4473 N N . GLY A 1 595 ? 8.992 18.873 -30.796 1.00 97.50 595 GLY A N 1
ATOM 4474 C CA . GLY A 1 595 ? 7.963 19.095 -29.773 1.00 97.50 595 GLY A CA 1
ATOM 4475 C C . GLY A 1 595 ? 8.108 18.233 -28.509 1.00 97.50 595 GLY A C 1
ATOM 4476 O O . GLY A 1 595 ? 7.468 18.522 -27.505 1.00 97.50 595 GLY A O 1
ATOM 4477 N N . VAL A 1 596 ? 8.959 17.197 -28.497 1.00 97.69 596 VAL A N 1
ATOM 4478 C CA . VAL A 1 596 ? 9.320 16.499 -27.247 1.00 97.69 596 VAL A CA 1
ATOM 4479 C C . VAL A 1 596 ? 9.964 17.466 -26.244 1.00 97.69 596 VAL A C 1
ATOM 4481 O O . VAL A 1 596 ? 9.774 17.287 -25.044 1.00 97.69 596 VAL A O 1
ATOM 4484 N N . GLY A 1 597 ? 10.642 18.520 -26.716 1.00 96.50 597 GLY A N 1
ATOM 4485 C CA . GLY A 1 597 ? 11.173 19.604 -25.886 1.00 96.50 597 GLY A CA 1
ATOM 4486 C C . GLY A 1 597 ? 10.108 20.423 -25.142 1.00 96.50 597 GLY A C 1
ATOM 4487 O O . GLY A 1 597 ? 10.421 21.064 -24.143 1.00 96.50 597 GLY A O 1
ATOM 4488 N N . ASP A 1 598 ? 8.838 20.355 -25.555 1.00 94.38 598 ASP A N 1
ATOM 4489 C CA . ASP A 1 598 ? 7.732 21.084 -24.916 1.00 94.38 598 ASP A CA 1
ATOM 4490 C C . ASP A 1 598 ? 7.139 20.345 -23.697 1.00 94.38 598 ASP A C 1
ATOM 4492 O O . ASP A 1 598 ? 6.250 20.861 -23.010 1.00 94.38 598 ASP A O 1
ATOM 4496 N N . LEU A 1 599 ? 7.616 19.130 -23.398 1.00 97.19 599 LEU A N 1
ATOM 4497 C CA . LEU A 1 599 ? 7.139 18.302 -22.287 1.00 97.19 599 LEU A CA 1
ATOM 4498 C C . LEU A 1 599 ? 7.690 18.800 -20.943 1.00 97.19 599 LEU A C 1
ATOM 4500 O O . LEU A 1 599 ? 8.558 18.185 -20.331 1.00 97.19 599 LEU A O 1
ATOM 4504 N N . ALA A 1 600 ? 7.156 19.918 -20.453 1.00 94.38 600 ALA A N 1
ATOM 4505 C CA . ALA A 1 600 ? 7.671 20.627 -19.278 1.00 94.38 600 ALA A CA 1
ATOM 4506 C C . ALA A 1 600 ? 7.773 19.783 -17.986 1.00 94.38 600 ALA A C 1
ATOM 4508 O O . ALA A 1 600 ? 8.564 20.114 -17.101 1.00 94.38 600 ALA A O 1
ATOM 4509 N N . SER A 1 601 ? 6.990 18.707 -17.850 1.00 97.88 601 SER A N 1
ATOM 4510 C CA . SER A 1 601 ? 7.029 17.790 -16.698 1.00 97.88 601 SER A CA 1
ATOM 4511 C C . SER A 1 601 ? 8.077 16.676 -16.807 1.00 97.88 601 SER A C 1
ATOM 4513 O O . SER A 1 601 ? 8.273 15.954 -15.832 1.00 97.88 601 SER A O 1
ATOM 4515 N N . LEU A 1 602 ? 8.746 16.524 -17.952 1.00 98.56 602 LEU A N 1
ATOM 4516 C CA . LEU A 1 602 ? 9.580 15.361 -18.231 1.00 98.56 602 LEU A CA 1
ATOM 4517 C C . LEU A 1 602 ? 10.823 15.337 -17.338 1.00 98.56 602 LEU A C 1
ATOM 4519 O O . LEU A 1 602 ? 11.633 16.263 -17.337 1.00 98.56 602 LEU A O 1
ATOM 4523 N N . GLU A 1 603 ? 10.990 14.244 -16.598 1.00 98.69 603 GLU A N 1
ATOM 4524 C CA . GLU A 1 603 ? 12.138 13.997 -15.729 1.00 98.69 603 GLU A CA 1
ATOM 4525 C C . GLU A 1 603 ? 13.120 12.994 -16.337 1.00 98.69 603 GLU A C 1
ATOM 4527 O O . GLU A 1 603 ? 14.326 13.071 -16.078 1.00 98.69 603 GLU A O 1
ATOM 4532 N N . ALA A 1 604 ? 12.630 12.051 -17.144 1.00 98.81 604 ALA A N 1
ATOM 4533 C CA . ALA A 1 604 ? 13.463 11.021 -17.743 1.00 98.81 604 ALA A CA 1
ATOM 4534 C C . ALA A 1 604 ? 13.046 10.701 -19.184 1.00 98.81 604 ALA A C 1
ATOM 4536 O O . ALA A 1 604 ? 11.887 10.376 -19.455 1.00 98.81 604 ALA A O 1
ATOM 4537 N N . LEU A 1 605 ? 14.025 10.768 -20.091 1.00 98.81 605 LEU A N 1
ATOM 4538 C CA . LEU A 1 605 ? 13.877 10.464 -21.510 1.00 98.81 605 LEU A CA 1
ATOM 4539 C C . LEU A 1 605 ? 14.877 9.384 -21.938 1.00 98.81 605 LEU A C 1
ATOM 4541 O O . LEU A 1 605 ? 16.095 9.600 -21.943 1.00 98.81 605 LEU A O 1
ATOM 4545 N N . TYR A 1 606 ? 14.352 8.226 -22.334 1.00 98.88 606 TYR A N 1
ATOM 4546 C CA . TYR A 1 606 ? 15.129 7.078 -22.793 1.00 98.88 606 TYR A CA 1
ATOM 4547 C C . TYR A 1 606 ? 14.745 6.711 -24.226 1.00 98.88 606 TYR A C 1
ATOM 4549 O O . TYR A 1 606 ? 13.676 6.162 -24.472 1.00 98.88 606 TYR A O 1
ATOM 4557 N N . LEU A 1 607 ? 15.645 6.972 -25.174 1.00 98.81 607 LEU A N 1
ATOM 4558 C CA . LEU A 1 607 ? 15.485 6.630 -26.595 1.00 98.81 607 LEU A CA 1
ATOM 4559 C C . LEU A 1 607 ? 16.611 5.710 -27.100 1.00 98.81 607 LEU A C 1
ATOM 4561 O O . LEU A 1 607 ? 16.790 5.518 -28.299 1.00 98.81 607 LEU A O 1
ATOM 4565 N N . SER A 1 608 ? 17.394 5.153 -26.174 1.00 98.81 608 SER A N 1
ATOM 4566 C CA . SER A 1 608 ? 18.595 4.369 -26.474 1.00 98.81 608 SER A CA 1
ATOM 4567 C C . SER A 1 608 ? 18.298 3.111 -27.299 1.00 98.81 608 SER A C 1
ATOM 4569 O O . SER A 1 608 ? 17.237 2.523 -27.120 1.00 98.81 608 SER A O 1
ATOM 4571 N N . PHE A 1 609 ? 19.259 2.621 -28.084 1.00 98.81 609 PHE A N 1
ATOM 4572 C CA . PHE A 1 609 ? 19.138 1.386 -28.874 1.00 98.81 609 PHE A CA 1
ATOM 4573 C C . PHE A 1 609 ? 17.923 1.401 -29.810 1.00 98.81 609 PHE A C 1
ATOM 4575 O O . PHE A 1 609 ? 17.002 0.594 -29.670 1.00 98.81 609 PHE A O 1
ATOM 4582 N N . ASN A 1 610 ? 17.931 2.348 -30.740 1.00 98.81 610 ASN A N 1
ATOM 4583 C CA . ASN A 1 610 ? 16.997 2.450 -31.857 1.00 98.81 610 ASN A CA 1
ATOM 4584 C C . ASN A 1 610 ? 17.798 2.787 -33.135 1.00 98.81 610 ASN A C 1
ATOM 4586 O O . ASN A 1 610 ? 19.027 2.731 -33.144 1.00 98.81 610 ASN A O 1
ATOM 4590 N N . PHE A 1 611 ? 17.107 3.118 -34.222 1.00 98.69 611 PHE A N 1
ATOM 4591 C CA . PHE A 1 611 ? 17.677 3.603 -35.482 1.00 98.69 611 PHE A CA 1
ATOM 4592 C C . PHE A 1 611 ? 17.328 5.084 -35.716 1.00 98.69 611 PHE A C 1
ATOM 4594 O O . PHE A 1 611 ? 17.103 5.492 -36.854 1.00 98.69 611 PHE A O 1
ATOM 4601 N N . LEU A 1 612 ? 17.193 5.878 -34.645 1.00 98.81 612 LEU A N 1
ATOM 4602 C CA . LEU A 1 612 ? 16.816 7.292 -34.752 1.00 98.81 612 LEU A CA 1
ATOM 4603 C C . LEU A 1 612 ? 17.925 8.072 -35.458 1.00 98.81 612 LEU A C 1
ATOM 4605 O O . LEU A 1 612 ? 19.093 7.912 -35.112 1.00 98.81 612 LEU A O 1
ATOM 4609 N N . ASP A 1 613 ? 17.553 8.909 -36.420 1.00 98.06 613 ASP A N 1
ATOM 4610 C CA . ASP A 1 613 ? 18.467 9.706 -37.240 1.00 98.06 613 ASP A CA 1
ATOM 4611 C C . ASP A 1 613 ? 18.188 11.212 -37.083 1.00 98.06 613 ASP A C 1
ATOM 4613 O O . ASP A 1 613 ? 17.474 11.636 -36.173 1.00 98.06 613 ASP A O 1
ATOM 4617 N N . GLY A 1 614 ? 18.799 12.043 -37.929 1.00 98.00 614 GLY A N 1
ATOM 4618 C CA . GLY A 1 614 ? 18.667 13.498 -37.842 1.00 98.00 614 GLY A CA 1
ATOM 4619 C C . GLY A 1 614 ? 19.446 14.095 -36.670 1.00 98.00 614 GLY A C 1
ATOM 4620 O O . GLY A 1 614 ? 20.366 13.469 -36.147 1.00 98.00 614 GLY A O 1
ATOM 4621 N N . GLU A 1 615 ? 19.121 15.332 -36.307 1.00 98.44 615 GLU A N 1
ATOM 4622 C CA . GLU A 1 615 ? 19.808 16.090 -35.253 1.00 98.44 615 GLU A CA 1
ATOM 4623 C C . GLU A 1 615 ? 19.127 15.908 -33.889 1.00 98.44 615 GLU A C 1
ATOM 4625 O O . GLU A 1 615 ? 17.931 15.611 -33.806 1.00 98.44 615 GLU A O 1
ATOM 4630 N N . ILE A 1 616 ? 19.877 16.113 -32.801 1.00 98.69 616 ILE A N 1
ATOM 4631 C CA . ILE A 1 616 ? 19.277 16.273 -31.469 1.00 98.69 616 ILE A CA 1
ATOM 4632 C C . ILE A 1 616 ? 18.533 17.623 -31.462 1.00 98.69 616 ILE A C 1
ATOM 4634 O O . ILE A 1 616 ? 19.173 18.638 -31.727 1.00 98.69 616 ILE A O 1
ATOM 4638 N N . PRO A 1 617 ? 17.222 17.682 -31.153 1.00 98.31 617 PRO A N 1
ATOM 4639 C CA . PRO A 1 617 ? 16.483 18.944 -31.184 1.00 98.31 617 PRO A CA 1
ATOM 4640 C C . PRO A 1 617 ? 17.008 19.961 -30.166 1.00 98.31 617 PRO A C 1
ATOM 4642 O O . PRO A 1 617 ? 17.204 19.628 -28.993 1.00 98.31 617 PRO A O 1
ATOM 4645 N N . GLU A 1 618 ? 17.181 21.218 -30.581 1.00 97.88 618 GLU A N 1
ATOM 4646 C CA . GLU A 1 618 ? 17.603 22.299 -29.679 1.00 97.88 618 GLU A CA 1
ATOM 4647 C C . GLU A 1 618 ? 16.552 22.601 -28.600 1.00 97.88 618 GLU A C 1
ATOM 4649 O O . GLU A 1 618 ? 16.883 23.005 -27.483 1.00 97.88 618 GLU A O 1
ATOM 4654 N N . GLU A 1 619 ? 15.282 22.311 -28.891 1.00 98.12 619 GLU A N 1
ATOM 4655 C CA . GLU A 1 619 ? 14.147 22.454 -27.985 1.00 98.12 619 GLU A CA 1
ATOM 4656 C C . GLU A 1 619 ? 14.276 21.584 -26.733 1.00 98.12 619 GLU A C 1
ATOM 4658 O O . GLU A 1 619 ? 13.614 21.858 -25.734 1.00 98.12 619 GLU A O 1
ATOM 4663 N N . PHE A 1 620 ? 15.155 20.573 -26.721 1.00 98.06 620 PHE A N 1
ATOM 4664 C CA . PHE A 1 620 ? 15.449 19.813 -25.505 1.00 98.06 620 PHE A CA 1
ATOM 4665 C C . PHE A 1 620 ? 15.945 20.709 -24.371 1.00 98.06 620 PHE A C 1
ATOM 4667 O O . PHE A 1 620 ? 15.663 20.396 -23.218 1.00 98.06 620 PHE A O 1
ATOM 4674 N N . GLY A 1 621 ? 16.583 21.849 -24.663 1.00 96.62 621 GLY A N 1
ATOM 4675 C CA . GLY A 1 621 ? 16.963 22.834 -23.645 1.00 96.62 621 GLY A CA 1
ATOM 4676 C C . GLY A 1 621 ? 15.788 23.391 -22.827 1.00 96.62 621 GLY A C 1
ATOM 4677 O O . GLY A 1 621 ? 15.992 23.872 -21.714 1.00 96.62 621 GLY A O 1
ATOM 4678 N N . ASN A 1 622 ? 14.547 23.269 -23.316 1.00 96.38 622 ASN A N 1
ATOM 4679 C CA . ASN A 1 622 ? 13.343 23.708 -22.604 1.00 96.38 622 ASN A CA 1
ATOM 4680 C C . ASN A 1 622 ? 12.916 22.752 -21.470 1.00 96.38 622 ASN A C 1
ATOM 4682 O O . ASN A 1 622 ? 12.083 23.120 -20.636 1.00 96.38 622 ASN A O 1
ATOM 4686 N N . LEU A 1 623 ? 13.476 21.538 -21.397 1.00 97.62 623 LEU A N 1
ATOM 4687 C CA . LEU A 1 623 ? 13.081 20.496 -20.441 1.00 97.62 623 LEU A CA 1
ATOM 4688 C C . LEU A 1 623 ? 13.690 20.723 -19.047 1.00 97.62 623 LEU A C 1
ATOM 4690 O O . LEU A 1 623 ? 14.488 19.931 -18.548 1.00 97.62 623 LEU A O 1
ATOM 4694 N N . ALA A 1 624 ? 13.290 21.802 -18.376 1.00 94.38 624 ALA A N 1
ATOM 4695 C CA . ALA A 1 624 ? 13.885 22.257 -17.114 1.00 94.38 624 ALA A CA 1
ATOM 4696 C C . ALA A 1 624 ? 13.905 21.208 -15.973 1.00 94.38 624 ALA A C 1
ATOM 4698 O O . ALA A 1 624 ? 14.752 21.278 -15.075 1.00 94.38 624 ALA A O 1
ATOM 4699 N N . ASN A 1 625 ? 12.991 20.230 -15.998 1.00 97.56 625 ASN A N 1
ATOM 4700 C CA . ASN A 1 625 ? 12.885 19.162 -14.996 1.00 97.56 625 ASN A CA 1
ATOM 4701 C C . ASN A 1 625 ? 13.670 17.888 -15.353 1.00 97.56 625 ASN A C 1
ATOM 4703 O O . ASN A 1 625 ? 13.745 16.974 -14.526 1.00 97.56 625 ASN A O 1
ATOM 4707 N N . LEU A 1 626 ? 14.284 17.825 -16.538 1.00 98.62 626 LEU A N 1
ATOM 4708 C CA . LEU A 1 626 ? 14.940 16.620 -17.029 1.00 98.62 626 LEU A CA 1
ATOM 4709 C C . LEU A 1 626 ? 16.170 16.284 -16.184 1.00 98.62 626 LEU A C 1
ATOM 4711 O O . LEU A 1 626 ? 17.098 17.077 -16.040 1.00 98.62 626 LEU A O 1
ATOM 4715 N N . LYS A 1 627 ? 16.180 15.071 -15.635 1.00 98.75 627 LYS A N 1
ATOM 4716 C CA . LYS A 1 627 ? 17.265 14.507 -14.822 1.00 98.75 627 LYS A CA 1
ATOM 4717 C C . LYS A 1 627 ? 18.075 13.488 -15.613 1.00 98.75 627 LYS A C 1
ATOM 4719 O O . LYS A 1 627 ? 19.263 13.314 -15.340 1.00 98.75 627 LYS A O 1
ATOM 4724 N N . ILE A 1 628 ? 17.453 12.793 -16.563 1.00 98.88 628 ILE A N 1
ATOM 4725 C CA . ILE A 1 628 ? 18.086 11.707 -17.314 1.00 98.88 628 ILE A CA 1
ATOM 4726 C C . ILE A 1 628 ? 17.759 11.844 -18.800 1.00 98.88 628 ILE A C 1
ATOM 4728 O O . ILE A 1 628 ? 16.592 11.806 -19.181 1.00 98.88 628 ILE A O 1
ATOM 4732 N N . LEU A 1 629 ? 18.803 11.926 -19.625 1.00 98.81 629 LEU A N 1
ATOM 4733 C CA . LEU A 1 629 ? 18.715 11.894 -21.081 1.00 98.81 629 LEU A CA 1
ATOM 4734 C C . LEU A 1 629 ? 19.611 10.776 -21.626 1.00 98.81 629 LEU A C 1
ATOM 4736 O O . LEU A 1 629 ? 20.836 10.836 -21.491 1.00 98.81 629 LEU A O 1
ATOM 4740 N N . LYS A 1 630 ? 19.011 9.739 -22.226 1.00 98.75 630 LYS A N 1
ATOM 4741 C CA . LYS A 1 630 ? 19.753 8.610 -22.813 1.00 98.75 630 LYS A CA 1
ATOM 4742 C C . LYS A 1 630 ? 19.365 8.357 -24.266 1.00 98.75 630 LYS A C 1
ATOM 4744 O O . LYS A 1 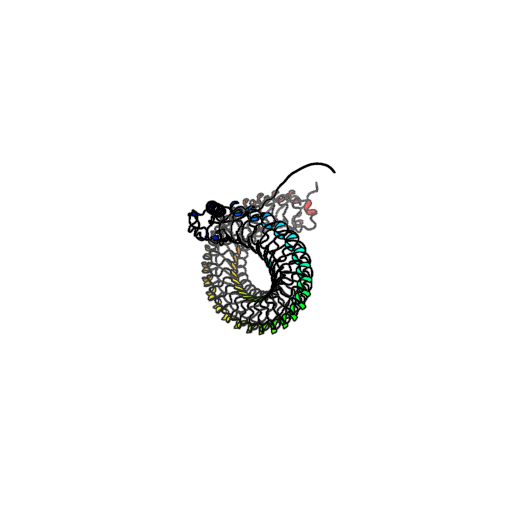630 ? 18.329 7.748 -24.533 1.00 98.75 630 LYS A O 1
ATOM 4749 N N . LEU A 1 631 ? 20.257 8.726 -25.180 1.00 98.75 631 LEU A N 1
ATOM 4750 C CA . LEU A 1 631 ? 20.111 8.598 -26.635 1.00 98.75 631 LEU A CA 1
ATOM 4751 C C . LEU A 1 631 ? 21.133 7.632 -27.262 1.00 98.75 631 LEU A C 1
ATOM 4753 O O . LEU A 1 631 ? 21.272 7.590 -28.482 1.00 98.75 631 LEU A O 1
ATOM 4757 N N . ARG A 1 632 ? 21.866 6.865 -26.446 1.00 98.50 632 ARG A N 1
ATOM 4758 C CA . ARG A 1 632 ? 22.950 5.995 -26.925 1.00 98.50 632 ARG A CA 1
ATOM 4759 C C . ARG A 1 632 ? 22.510 4.963 -27.955 1.00 98.50 632 ARG A C 1
ATOM 4761 O O . ARG A 1 632 ? 21.386 4.475 -27.858 1.00 98.50 632 ARG A O 1
ATOM 4768 N N . TRP A 1 633 ? 23.425 4.534 -28.819 1.00 98.62 633 TRP A N 1
ATOM 4769 C CA . TRP A 1 633 ? 23.163 3.532 -29.854 1.00 98.62 633 TRP A CA 1
ATOM 4770 C C . TRP A 1 633 ? 21.979 3.935 -30.737 1.00 98.62 633 TRP A C 1
ATOM 4772 O O . TRP A 1 633 ? 20.919 3.312 -30.697 1.00 98.62 633 TRP A O 1
ATOM 4782 N N . ASN A 1 634 ? 22.174 5.010 -31.493 1.00 98.81 634 ASN A N 1
ATOM 4783 C CA . ASN A 1 634 ? 21.279 5.486 -32.544 1.00 98.81 634 ASN A CA 1
ATOM 4784 C C . ASN A 1 634 ? 22.120 5.938 -33.756 1.00 98.81 634 ASN A C 1
ATOM 4786 O O . ASN A 1 634 ? 23.334 5.739 -33.800 1.00 98.81 634 ASN A O 1
ATOM 4790 N N . GLU A 1 635 ? 21.477 6.527 -34.761 1.00 98.44 635 GLU A N 1
ATOM 4791 C CA . GLU A 1 635 ? 22.111 7.111 -35.946 1.00 98.44 635 GLU A CA 1
ATOM 4792 C C . GLU A 1 635 ? 22.071 8.652 -35.931 1.00 98.44 635 GLU A C 1
ATOM 4794 O O . GLU A 1 635 ? 22.123 9.281 -36.991 1.00 98.44 635 GLU A O 1
ATOM 4799 N N . LEU A 1 636 ? 21.977 9.267 -34.742 1.00 98.69 636 LEU A N 1
ATOM 4800 C CA . LEU A 1 636 ? 21.875 10.722 -34.593 1.00 98.69 636 LEU A CA 1
ATOM 4801 C C . LEU A 1 636 ? 23.131 11.403 -35.136 1.00 98.69 636 LEU A C 1
ATOM 4803 O O . LEU A 1 636 ? 24.243 10.926 -34.933 1.00 98.69 636 LEU A O 1
ATOM 4807 N N . SER A 1 637 ? 22.944 12.526 -35.812 1.00 98.00 637 SER A N 1
ATOM 4808 C CA . SER A 1 637 ? 23.959 13.266 -36.561 1.00 98.00 637 SER A CA 1
ATOM 4809 C C . SER A 1 637 ? 23.902 14.762 -36.238 1.00 98.00 637 SER A C 1
ATOM 4811 O O . SER A 1 637 ? 23.085 15.188 -35.425 1.00 98.00 637 SER A O 1
ATOM 4813 N N . GLY A 1 638 ? 24.772 15.562 -36.855 1.00 98.06 638 GLY A N 1
ATOM 4814 C CA . GLY A 1 638 ? 24.869 16.996 -36.567 1.00 98.06 638 GLY A CA 1
ATOM 4815 C C . GLY A 1 638 ? 25.619 17.281 -35.267 1.00 98.06 638 GLY A C 1
ATOM 4816 O O . GLY A 1 638 ? 26.319 16.413 -34.747 1.00 98.06 638 GLY A O 1
ATOM 4817 N N . GLU A 1 639 ? 25.540 18.518 -34.784 1.00 98.44 639 GLU A N 1
ATOM 4818 C CA . GLU A 1 639 ? 26.244 18.956 -33.574 1.00 98.44 639 GLU A CA 1
ATOM 4819 C C . GLU A 1 639 ? 25.441 18.644 -32.303 1.00 98.44 639 GLU A C 1
ATOM 4821 O O . GLU A 1 639 ? 24.219 18.494 -32.336 1.00 98.44 639 GLU A O 1
ATOM 4826 N N . ILE A 1 640 ? 26.120 18.574 -31.154 1.00 98.69 640 ILE A N 1
ATOM 4827 C CA . ILE A 1 640 ? 25.441 18.587 -29.853 1.00 98.69 640 ILE A CA 1
ATOM 4828 C C . ILE A 1 640 ? 24.894 20.013 -29.635 1.00 98.69 640 ILE A C 1
ATOM 4830 O O . ILE A 1 640 ? 25.693 20.947 -29.598 1.00 98.69 640 ILE A O 1
ATOM 4834 N N . PRO A 1 641 ? 23.577 20.226 -29.452 1.00 98.31 641 PRO A N 1
ATOM 4835 C CA . PRO A 1 641 ? 23.033 21.570 -29.272 1.00 98.31 641 PRO A CA 1
ATOM 4836 C C . PRO A 1 641 ? 23.533 22.221 -27.979 1.00 98.31 641 PRO A C 1
ATOM 4838 O O . PRO A 1 641 ? 23.455 21.625 -26.900 1.00 98.31 641 PRO A O 1
ATOM 4841 N N . ALA A 1 642 ? 23.975 23.478 -28.059 1.00 98.19 642 ALA A N 1
ATOM 4842 C CA . ALA A 1 642 ? 24.411 24.260 -26.898 1.00 98.19 642 ALA A CA 1
ATOM 4843 C C . ALA A 1 642 ? 23.300 24.416 -25.839 1.00 98.19 642 ALA A C 1
ATOM 4845 O O . ALA A 1 642 ? 23.570 24.477 -24.638 1.00 98.19 642 ALA A O 1
ATOM 4846 N N . GLN A 1 643 ? 22.037 24.400 -26.273 1.00 98.31 643 GLN A N 1
ATOM 4847 C CA . GLN A 1 643 ? 20.838 24.481 -25.438 1.00 98.31 643 GLN A CA 1
ATOM 4848 C C . GLN A 1 643 ? 20.723 23.317 -24.444 1.00 98.31 643 GLN A C 1
ATOM 4850 O O . GLN A 1 643 ? 20.088 23.468 -23.403 1.00 98.31 643 GLN A O 1
ATOM 4855 N N . LEU A 1 644 ? 21.388 22.174 -24.677 1.00 98.38 644 LEU A N 1
ATOM 4856 C CA . LEU A 1 644 ? 21.465 21.117 -23.661 1.00 98.38 644 LEU A CA 1
ATOM 4857 C C . LEU A 1 644 ? 22.138 21.600 -22.367 1.00 98.38 644 LEU A C 1
ATOM 4859 O O . LEU A 1 644 ? 21.863 21.047 -21.304 1.00 98.38 644 LEU A O 1
ATOM 4863 N N . GLY A 1 645 ? 22.965 22.650 -22.426 1.00 97.25 645 GLY A N 1
ATOM 4864 C CA . GLY A 1 645 ? 23.545 23.312 -21.257 1.00 97.25 645 GLY A CA 1
ATOM 4865 C C . GLY A 1 645 ? 22.536 24.058 -20.371 1.00 97.25 645 GLY A C 1
ATOM 4866 O O . GLY A 1 645 ? 22.866 24.410 -19.237 1.00 97.25 645 GLY A O 1
ATOM 4867 N N . ASP A 1 646 ? 21.302 24.278 -20.836 1.00 97.06 646 ASP A N 1
ATOM 4868 C CA . ASP A 1 646 ? 20.233 24.908 -20.049 1.00 97.06 646 ASP A CA 1
ATOM 4869 C C . ASP A 1 646 ? 19.466 23.909 -19.157 1.00 97.06 646 ASP A C 1
ATOM 4871 O O . ASP A 1 646 ? 18.689 24.315 -18.289 1.00 97.06 646 ASP A O 1
ATOM 4875 N N . LEU A 1 647 ? 19.744 22.604 -19.280 1.00 97.56 647 LEU A N 1
ATOM 4876 C CA . LEU A 1 647 ? 19.121 21.527 -18.504 1.00 97.56 647 LEU A CA 1
ATOM 4877 C C . LEU A 1 647 ? 19.630 21.457 -17.053 1.00 97.56 647 LEU A C 1
ATOM 4879 O O . LEU A 1 647 ? 20.236 20.477 -16.626 1.00 97.56 647 LEU A O 1
ATOM 4883 N N . SER A 1 648 ? 19.367 22.482 -16.244 1.00 93.69 648 SER A N 1
ATOM 4884 C CA . SER A 1 648 ? 19.955 22.632 -14.900 1.00 93.69 648 SER A CA 1
ATOM 4885 C C . SER A 1 648 ? 19.709 21.462 -13.928 1.00 93.69 648 SER A C 1
ATOM 4887 O O . SER A 1 648 ? 20.440 21.306 -12.947 1.00 93.69 648 SER A O 1
ATOM 4889 N N . SER A 1 649 ? 18.686 20.639 -14.172 1.00 97.44 649 SER A N 1
ATOM 4890 C CA . SER A 1 649 ? 18.340 19.465 -13.355 1.00 97.44 649 SER A CA 1
ATOM 4891 C C . SER A 1 649 ? 19.056 18.175 -13.784 1.00 97.44 649 SER A C 1
ATOM 4893 O O . SER A 1 649 ? 18.949 17.162 -13.082 1.00 97.44 649 SER A O 1
ATOM 4895 N N . LEU A 1 650 ? 19.788 18.197 -14.904 1.00 98.56 650 LEU A N 1
ATOM 4896 C CA . LEU A 1 650 ? 20.330 17.004 -15.543 1.00 98.56 650 LEU A CA 1
ATOM 4897 C C . LEU A 1 650 ? 21.412 16.347 -14.688 1.00 98.56 650 LEU A C 1
ATOM 4899 O O . LEU A 1 650 ? 22.344 16.988 -14.209 1.00 98.56 650 LEU A O 1
ATOM 4903 N N . ARG A 1 651 ? 21.286 15.031 -14.519 1.00 98.62 651 ARG A N 1
ATOM 4904 C CA . ARG A 1 651 ? 22.198 14.181 -13.743 1.00 98.62 651 ARG A CA 1
ATOM 4905 C C . ARG A 1 651 ? 22.940 13.185 -14.615 1.00 98.62 651 ARG A C 1
ATOM 4907 O O . ARG A 1 651 ? 24.065 12.815 -14.279 1.00 98.62 651 ARG A O 1
ATOM 4914 N N . GLN A 1 652 ? 22.314 12.729 -15.695 1.00 98.81 652 GLN A N 1
ATOM 4915 C CA . GLN A 1 652 ? 22.901 11.775 -16.629 1.00 98.81 652 GLN A CA 1
ATOM 4916 C C . GLN A 1 652 ? 22.626 12.211 -18.063 1.00 98.81 652 GLN A C 1
ATOM 4918 O O . GLN A 1 652 ? 21.463 12.327 -18.452 1.00 98.81 652 GLN A O 1
ATOM 4923 N N . LEU A 1 653 ? 23.699 12.379 -18.832 1.00 98.81 653 LEU A N 1
ATOM 4924 C CA . LEU A 1 653 ? 23.664 12.575 -20.275 1.00 98.81 653 LEU A CA 1
ATOM 4925 C C . LEU A 1 653 ? 24.426 11.429 -20.935 1.00 98.81 653 LEU A C 1
ATOM 4927 O O . LEU A 1 653 ? 25.608 11.231 -20.652 1.00 98.81 653 LEU A O 1
ATOM 4931 N N . ASN A 1 654 ? 23.742 10.655 -21.775 1.00 98.69 654 ASN A N 1
ATOM 4932 C CA . ASN A 1 654 ? 24.357 9.558 -22.510 1.00 98.69 654 ASN A CA 1
ATOM 4933 C C . ASN A 1 654 ? 24.019 9.627 -24.001 1.00 98.69 654 ASN A C 1
ATOM 4935 O O . ASN A 1 654 ? 22.880 9.358 -24.389 1.00 98.69 654 ASN A O 1
ATOM 4939 N N . LEU A 1 655 ? 25.030 9.960 -24.800 1.00 98.75 655 LEU A N 1
ATOM 4940 C CA . LEU A 1 655 ? 24.999 10.089 -26.256 1.00 98.75 655 LEU A CA 1
ATOM 4941 C C . LEU A 1 655 ? 25.924 9.068 -26.946 1.00 98.75 655 LEU A C 1
ATOM 4943 O O . LEU A 1 655 ? 26.164 9.180 -28.148 1.00 98.75 655 LEU A O 1
ATOM 4947 N N . TRP A 1 656 ? 26.428 8.077 -26.203 1.00 98.38 656 TRP A N 1
ATOM 4948 C CA . TRP A 1 656 ? 27.374 7.075 -26.697 1.00 98.38 656 TRP A CA 1
ATOM 4949 C C . TRP A 1 656 ? 26.900 6.401 -27.986 1.00 98.38 656 TRP A C 1
ATOM 4951 O O . TRP A 1 656 ? 25.754 5.962 -28.067 1.00 98.38 656 TRP A O 1
ATOM 4961 N N . HIS A 1 657 ? 27.802 6.227 -28.947 1.00 98.38 657 HIS A N 1
ATOM 4962 C CA . HIS A 1 657 ? 27.554 5.483 -30.179 1.00 98.38 657 HIS A CA 1
ATOM 4963 C C . HIS A 1 657 ? 26.439 6.101 -31.034 1.00 98.38 657 HIS A C 1
ATOM 4965 O O . HIS A 1 657 ? 25.332 5.567 -31.142 1.00 98.38 657 HIS A O 1
ATOM 4971 N N . ASN A 1 658 ? 26.764 7.254 -31.612 1.00 98.75 658 ASN A N 1
ATOM 4972 C CA . ASN A 1 658 ? 25.986 7.979 -32.614 1.00 98.75 658 ASN A CA 1
ATOM 4973 C C . ASN A 1 658 ? 26.948 8.493 -33.711 1.00 98.75 658 ASN A C 1
ATOM 4975 O O . ASN A 1 658 ? 28.115 8.107 -33.756 1.00 98.75 658 ASN A O 1
ATOM 4979 N N . ARG A 1 659 ? 26.462 9.338 -34.622 1.00 98.31 659 ARG A N 1
ATOM 4980 C CA . ARG A 1 659 ? 27.237 10.023 -35.673 1.00 98.31 659 ARG A CA 1
ATOM 4981 C C . ARG A 1 659 ? 27.346 11.529 -35.389 1.00 98.31 659 ARG A C 1
ATOM 4983 O O . ARG A 1 659 ? 27.274 12.341 -36.311 1.00 98.31 659 ARG A O 1
ATOM 4990 N N . LEU A 1 660 ? 27.424 11.918 -34.113 1.00 98.69 660 LEU A N 1
ATOM 4991 C CA . LEU A 1 660 ? 27.475 13.328 -33.715 1.00 98.69 660 LEU A CA 1
ATOM 4992 C C . LEU A 1 660 ? 28.827 13.931 -34.099 1.00 98.69 660 LEU A C 1
ATOM 4994 O O . LEU A 1 660 ? 29.864 13.325 -33.854 1.00 98.69 660 LEU A O 1
ATOM 4998 N N . THR A 1 661 ? 28.798 15.128 -34.671 1.00 98.31 661 THR A N 1
ATOM 4999 C CA . THR A 1 661 ? 29.953 15.863 -35.209 1.00 98.31 661 THR A CA 1
ATOM 5000 C C . THR A 1 661 ? 30.154 17.193 -34.478 1.00 98.31 661 THR A C 1
ATOM 5002 O O . THR A 1 661 ? 29.379 17.549 -33.591 1.00 98.31 661 THR A O 1
ATOM 5005 N N . GLY A 1 662 ? 31.176 17.959 -34.868 1.00 98.12 662 GLY A N 1
ATOM 5006 C CA . GLY A 1 662 ? 31.425 19.296 -34.320 1.00 98.12 662 GLY A CA 1
ATOM 5007 C C . GLY A 1 662 ? 32.019 19.278 -32.905 1.00 98.12 662 GLY A C 1
ATOM 5008 O O . GLY A 1 662 ? 32.406 18.213 -32.417 1.00 98.12 662 GLY A O 1
ATOM 5009 N N . PRO A 1 663 ? 32.183 20.452 -32.273 1.00 98.38 663 PRO A N 1
ATOM 5010 C CA . PRO A 1 663 ? 32.785 20.564 -30.950 1.00 98.38 663 PRO A CA 1
ATOM 5011 C C . PRO A 1 663 ? 31.844 20.129 -29.826 1.00 98.38 663 PRO A C 1
ATOM 5013 O O . PRO A 1 663 ? 30.624 20.217 -29.943 1.00 98.38 663 PRO A O 1
ATOM 5016 N N . ILE A 1 664 ? 32.419 19.729 -28.687 1.00 98.69 664 ILE A N 1
ATOM 5017 C CA . ILE A 1 664 ? 31.666 19.630 -27.430 1.00 98.69 664 ILE A CA 1
ATOM 5018 C C . ILE A 1 664 ? 31.281 21.063 -27.007 1.00 98.69 664 ILE A C 1
ATOM 5020 O O . ILE A 1 664 ? 32.181 21.887 -26.836 1.00 98.69 664 ILE A O 1
ATOM 5024 N N . PRO A 1 665 ? 29.990 21.392 -26.807 1.00 98.38 665 PRO A N 1
ATOM 5025 C CA . PRO A 1 665 ? 29.586 22.742 -26.425 1.00 98.38 665 PRO A CA 1
ATOM 5026 C C . PRO A 1 665 ? 30.098 23.121 -25.024 1.00 98.38 665 PRO A C 1
ATOM 5028 O O . PRO A 1 665 ? 29.839 22.380 -24.065 1.00 98.38 665 PRO A O 1
ATOM 5031 N N . PRO A 1 666 ? 30.761 24.281 -24.858 1.00 98.31 666 PRO A N 1
ATOM 5032 C CA . PRO A 1 666 ? 31.156 24.811 -23.549 1.00 98.31 666 PRO A CA 1
ATOM 5033 C C . PRO A 1 666 ? 29.986 24.946 -22.565 1.00 98.31 666 PRO A C 1
ATOM 5035 O O . PRO A 1 666 ? 30.150 24.794 -21.352 1.00 98.31 666 PRO A O 1
ATOM 5038 N N . GLU A 1 667 ? 28.775 25.182 -23.075 1.00 98.44 667 GLU A N 1
ATOM 5039 C CA . GLU A 1 667 ? 27.547 25.330 -22.298 1.00 98.44 667 GLU A CA 1
ATOM 5040 C C . GLU A 1 667 ? 27.218 24.089 -21.462 1.00 98.44 667 GLU A C 1
ATOM 5042 O O . GLU A 1 667 ? 26.601 24.230 -20.404 1.00 98.44 667 GLU A O 1
ATOM 5047 N N . LEU A 1 668 ? 27.683 22.892 -21.852 1.00 98.44 668 LEU A N 1
ATOM 5048 C CA . LEU A 1 668 ? 27.537 21.688 -21.026 1.00 98.44 668 LEU A CA 1
ATOM 5049 C C . LEU A 1 668 ? 28.187 21.853 -19.647 1.00 98.44 668 LEU A C 1
ATOM 5051 O O . LEU A 1 668 ? 27.708 21.261 -18.683 1.00 98.44 668 LEU A O 1
ATOM 5055 N N . GLY A 1 669 ? 29.200 22.715 -19.508 1.00 97.44 669 GLY A N 1
ATOM 5056 C CA . GLY A 1 669 ? 29.814 23.071 -18.226 1.00 97.44 669 GLY A CA 1
ATOM 5057 C C . GLY A 1 669 ? 28.874 23.774 -17.234 1.00 97.44 669 GLY A C 1
ATOM 5058 O O . GLY A 1 669 ? 29.204 23.894 -16.053 1.00 97.44 669 GLY A O 1
ATOM 5059 N N . ARG A 1 670 ? 27.683 24.217 -17.665 1.00 97.81 670 ARG A N 1
ATOM 5060 C CA . ARG A 1 670 ? 26.641 24.795 -16.791 1.00 97.81 670 ARG A CA 1
ATOM 5061 C C . ARG A 1 670 ? 25.859 23.734 -16.007 1.00 97.81 670 ARG A C 1
ATOM 5063 O O . ARG A 1 670 ? 25.184 24.074 -15.033 1.00 97.81 670 ARG A O 1
ATOM 5070 N N . LEU A 1 671 ? 25.963 22.459 -16.384 1.00 97.88 671 LEU A N 1
ATOM 5071 C CA . LEU A 1 671 ? 25.196 21.343 -15.822 1.00 97.88 671 LEU A CA 1
ATOM 5072 C C . LEU A 1 671 ? 25.762 20.852 -14.482 1.00 97.88 671 LEU A C 1
ATOM 5074 O O . LEU A 1 671 ? 26.129 19.695 -14.323 1.00 97.88 671 LEU A O 1
ATOM 5078 N N . VAL A 1 672 ? 25.824 21.719 -13.474 1.00 95.88 672 VAL A N 1
ATOM 5079 C CA . VAL A 1 672 ? 26.497 21.439 -12.187 1.00 95.88 672 VAL A CA 1
ATOM 5080 C C . VAL A 1 672 ? 25.958 20.220 -11.416 1.00 95.88 672 VAL A C 1
ATOM 5082 O O . VAL A 1 672 ? 26.648 19.705 -10.538 1.00 95.88 672 VAL A O 1
ATOM 5085 N N . ASN A 1 673 ? 24.753 19.744 -11.753 1.00 97.50 673 ASN A N 1
ATOM 5086 C CA . ASN A 1 673 ? 24.130 18.544 -11.186 1.00 97.50 673 ASN A CA 1
ATOM 5087 C C . ASN A 1 673 ? 24.521 17.234 -11.896 1.00 97.50 673 ASN A C 1
ATOM 5089 O O . ASN A 1 673 ? 24.115 16.151 -11.457 1.00 97.50 673 ASN A O 1
ATOM 5093 N N . LEU A 1 674 ? 25.292 17.316 -12.982 1.00 98.44 674 LEU A N 1
ATOM 5094 C CA . LEU A 1 674 ? 25.655 16.178 -13.808 1.00 98.44 674 LEU A CA 1
ATOM 5095 C C . LEU A 1 674 ? 26.618 15.260 -13.056 1.00 98.44 674 LEU A C 1
ATOM 5097 O O . LEU A 1 674 ? 27.663 15.673 -12.565 1.00 98.44 674 LEU A O 1
ATOM 5101 N N . THR A 1 675 ? 26.252 13.986 -12.991 1.00 98.50 675 THR A N 1
ATOM 5102 C CA . THR A 1 675 ? 27.029 12.921 -12.342 1.00 98.50 675 THR A CA 1
ATOM 5103 C C . THR A 1 675 ? 27.679 11.986 -13.352 1.00 98.50 675 THR A C 1
ATOM 5105 O O . THR A 1 675 ? 28.716 11.389 -13.052 1.00 98.50 675 THR A O 1
ATOM 5108 N N . ARG A 1 676 ? 27.105 11.886 -14.556 1.00 98.75 676 ARG A N 1
ATOM 5109 C CA . ARG A 1 676 ? 27.632 11.098 -15.670 1.00 98.75 676 ARG A CA 1
ATOM 5110 C C . ARG A 1 676 ? 27.451 11.831 -16.997 1.00 98.75 676 ARG A C 1
ATOM 5112 O O . ARG A 1 676 ? 26.320 12.174 -17.348 1.00 98.75 676 ARG A O 1
ATOM 5119 N N . LEU A 1 677 ? 28.556 11.984 -17.722 1.00 98.75 677 LEU A N 1
ATOM 5120 C CA . LEU A 1 677 ? 28.618 12.467 -19.098 1.00 98.75 677 LEU A CA 1
ATOM 5121 C C . LEU A 1 677 ? 29.277 11.396 -19.963 1.00 98.75 677 LEU A C 1
ATOM 5123 O O . LEU A 1 677 ? 30.410 11.001 -19.697 1.00 98.75 677 LEU A O 1
ATOM 5127 N N . ASP A 1 678 ? 28.548 10.905 -20.955 1.00 98.75 678 ASP A N 1
ATOM 5128 C CA . ASP A 1 678 ? 28.969 9.786 -21.792 1.00 98.75 678 ASP A CA 1
ATOM 5129 C C . ASP A 1 678 ? 28.762 10.142 -23.270 1.00 98.75 678 ASP A C 1
ATOM 5131 O O . ASP A 1 678 ? 27.620 10.187 -23.737 1.00 98.75 678 ASP A O 1
ATOM 5135 N N . LEU A 1 679 ? 29.858 10.477 -23.960 1.00 98.69 679 LEU A N 1
ATOM 5136 C CA . LEU A 1 679 ? 29.911 10.923 -25.361 1.00 98.69 679 LEU A CA 1
ATOM 5137 C C . LEU A 1 679 ? 30.776 9.995 -26.234 1.00 98.69 679 LEU A C 1
ATOM 5139 O O . LEU A 1 679 ? 31.173 10.374 -27.338 1.00 98.69 679 LEU A O 1
ATOM 5143 N N . ASP A 1 680 ? 31.081 8.792 -25.746 1.00 98.38 680 ASP A N 1
ATOM 5144 C CA . ASP A 1 680 ? 31.938 7.823 -26.433 1.00 98.38 680 ASP A CA 1
ATOM 5145 C C . ASP A 1 680 ? 31.467 7.535 -27.870 1.00 98.38 680 ASP A C 1
ATOM 5147 O O . ASP A 1 680 ? 30.272 7.581 -28.177 1.00 98.38 680 ASP A O 1
ATOM 5151 N N . GLY A 1 681 ? 32.394 7.134 -28.738 1.00 98.00 681 GLY A N 1
ATOM 5152 C CA . GLY A 1 681 ? 32.102 6.555 -30.047 1.00 98.00 681 GLY A CA 1
ATOM 5153 C C . GLY A 1 681 ? 31.243 7.453 -30.932 1.00 98.00 681 GLY A C 1
ATOM 5154 O O . GLY A 1 681 ? 30.206 6.997 -31.414 1.00 98.00 681 GLY A O 1
ATOM 5155 N N . ASN A 1 682 ? 31.651 8.708 -31.096 1.00 98.69 682 ASN A N 1
ATOM 5156 C CA . ASN A 1 682 ? 31.048 9.688 -31.998 1.00 98.69 682 ASN A CA 1
ATOM 5157 C C . ASN A 1 682 ? 32.128 10.255 -32.946 1.00 98.69 682 ASN A C 1
ATOM 5159 O O . ASN A 1 682 ? 33.265 9.792 -32.967 1.00 98.69 682 ASN A O 1
ATOM 5163 N N . GLU A 1 683 ? 31.772 11.253 -33.750 1.00 98.31 683 GLU A N 1
ATOM 5164 C CA . GLU A 1 683 ? 32.662 11.980 -34.667 1.00 98.31 683 GLU A CA 1
ATOM 5165 C C . GLU A 1 683 ? 32.950 13.404 -34.131 1.00 98.31 683 GLU A C 1
ATOM 5167 O O . GLU A 1 683 ? 33.108 14.363 -34.894 1.00 98.31 683 GLU A O 1
ATOM 5172 N N . LEU A 1 684 ? 32.968 13.573 -32.799 1.00 98.62 684 LEU A N 1
ATOM 5173 C CA . LEU A 1 684 ? 33.171 14.878 -32.159 1.00 98.62 684 LEU A CA 1
ATOM 5174 C C . LEU A 1 684 ? 34.601 15.366 -32.391 1.00 98.62 684 LEU A C 1
ATOM 5176 O O . LEU A 1 684 ? 35.550 14.601 -32.271 1.00 98.62 684 LEU A O 1
ATOM 5180 N N . SER A 1 685 ? 34.758 16.651 -32.686 1.00 97.69 685 SER A N 1
ATOM 5181 C CA . SER A 1 685 ? 36.034 17.286 -33.041 1.00 97.69 685 SER A CA 1
ATOM 5182 C C . SER A 1 685 ? 36.295 18.529 -32.184 1.00 97.69 685 SER A C 1
ATOM 5184 O O . SER A 1 685 ? 35.564 18.800 -31.238 1.00 97.69 685 SER A O 1
ATOM 5186 N N . GLY A 1 686 ? 37.343 19.302 -32.475 1.00 97.75 686 GLY A N 1
ATOM 5187 C CA . GLY A 1 686 ? 37.690 20.481 -31.671 1.00 97.75 686 GLY A CA 1
ATOM 5188 C C . GLY A 1 686 ? 38.338 20.117 -30.333 1.00 97.75 686 GLY A C 1
ATOM 5189 O O . GLY A 1 686 ? 38.830 19.004 -30.172 1.00 97.75 686 GLY A O 1
ATOM 5190 N N . GLU A 1 687 ? 38.413 21.074 -29.409 1.00 98.19 687 GLU A N 1
ATOM 5191 C CA . GLU A 1 687 ? 39.051 20.892 -28.098 1.00 98.19 687 GLU A CA 1
ATOM 5192 C C . GLU A 1 687 ? 38.047 20.425 -27.036 1.00 98.19 687 GLU A C 1
ATOM 5194 O O . GLU A 1 687 ? 36.845 20.668 -27.153 1.00 98.19 687 GLU A O 1
ATOM 5199 N N . ILE A 1 688 ? 38.539 19.785 -25.970 1.00 98.56 688 ILE A N 1
ATOM 5200 C CA . ILE A 1 688 ? 37.736 19.542 -24.764 1.00 98.56 688 ILE A CA 1
ATOM 5201 C C . ILE A 1 688 ? 37.541 20.900 -24.055 1.00 98.56 688 ILE A C 1
ATOM 5203 O O . ILE A 1 688 ? 38.542 21.504 -23.671 1.00 98.56 688 ILE A O 1
ATOM 5207 N N . PRO A 1 689 ? 36.305 21.392 -23.838 1.00 98.31 689 PRO A N 1
ATOM 5208 C CA . PRO A 1 689 ? 36.083 22.691 -23.203 1.00 98.31 689 PRO A CA 1
ATOM 5209 C C . PRO A 1 689 ? 36.561 22.723 -21.748 1.00 98.31 689 PRO A C 1
ATOM 5211 O O . PRO A 1 689 ? 36.305 21.792 -20.974 1.00 98.31 689 PRO A O 1
ATOM 5214 N N . GLU A 1 690 ? 37.203 23.820 -21.341 1.00 97.81 690 GLU A N 1
ATOM 5215 C CA . GLU A 1 690 ? 37.667 24.013 -19.961 1.00 97.81 690 GLU A CA 1
ATOM 5216 C C . GLU A 1 690 ? 36.498 24.093 -18.961 1.00 97.81 690 GLU A C 1
ATOM 5218 O O . GLU A 1 690 ? 36.619 23.702 -17.795 1.00 97.81 690 GLU A O 1
ATOM 5223 N N . GLU A 1 691 ? 35.324 24.520 -19.431 1.00 98.38 691 GLU A N 1
ATOM 5224 C CA . GLU A 1 691 ? 34.088 24.653 -18.667 1.00 98.38 691 GLU A CA 1
ATOM 5225 C C . GLU A 1 691 ? 33.573 23.317 -18.126 1.00 98.38 691 GLU A C 1
ATOM 5227 O O . GLU A 1 691 ? 32.883 23.310 -17.104 1.00 98.38 691 GLU A O 1
ATOM 5232 N N . LEU A 1 692 ? 33.949 22.175 -18.723 1.00 98.25 692 LEU A N 1
ATOM 5233 C CA . LEU A 1 692 ? 33.634 20.857 -18.158 1.00 98.25 692 LEU A CA 1
ATOM 5234 C C . LEU A 1 692 ? 34.237 20.673 -16.756 1.00 98.25 692 LEU A C 1
ATOM 5236 O O . LEU A 1 692 ? 33.695 19.918 -15.950 1.00 98.25 692 LEU A O 1
ATOM 5240 N N . GLY A 1 693 ? 35.297 21.414 -16.414 1.00 96.88 693 GLY A N 1
ATOM 5241 C CA . GLY A 1 693 ? 35.855 21.468 -15.062 1.00 96.88 693 GLY A CA 1
ATOM 5242 C C . GLY A 1 693 ? 34.922 22.077 -14.002 1.00 96.88 693 GLY A C 1
ATOM 5243 O O . GLY A 1 693 ? 35.211 21.973 -12.810 1.00 96.88 693 GLY A O 1
ATOM 5244 N N . ASN A 1 694 ? 33.797 22.688 -14.394 1.00 97.31 694 ASN A N 1
ATOM 5245 C CA . ASN A 1 694 ? 32.795 23.235 -13.470 1.00 97.31 694 ASN A CA 1
ATOM 5246 C C . ASN A 1 694 ? 31.780 22.188 -12.974 1.00 97.31 694 ASN A C 1
ATOM 5248 O O . ASN A 1 694 ? 31.002 22.472 -12.058 1.00 97.31 694 ASN A O 1
ATOM 5252 N N . LEU A 1 695 ? 31.782 20.974 -13.535 1.00 97.88 695 LEU A N 1
ATOM 5253 C CA . LEU A 1 695 ? 30.825 19.905 -13.231 1.00 97.88 695 LEU A CA 1
ATOM 5254 C C . LEU A 1 695 ? 31.133 19.210 -11.898 1.00 97.88 695 LEU A C 1
ATOM 5256 O O . LEU A 1 695 ? 31.463 18.033 -11.844 1.00 97.88 695 LEU A O 1
ATOM 5260 N N . SER A 1 696 ? 31.031 19.945 -10.794 1.00 94.50 696 SER A N 1
ATOM 5261 C CA . SER A 1 696 ? 31.528 19.524 -9.473 1.00 94.50 696 SER A CA 1
ATOM 5262 C C . SER A 1 696 ? 30.997 18.179 -8.940 1.00 94.50 696 SER A C 1
ATOM 5264 O O . SER A 1 696 ? 31.653 17.573 -8.093 1.00 94.50 696 SER A O 1
ATOM 5266 N N . LEU A 1 697 ? 29.845 17.695 -9.428 1.00 97.88 697 LEU A N 1
ATOM 5267 C CA . LEU A 1 697 ? 29.261 16.399 -9.055 1.00 97.88 697 LEU A CA 1
ATOM 5268 C C . LEU A 1 697 ? 29.606 15.252 -10.022 1.00 97.88 697 LEU A C 1
ATOM 5270 O O . LEU A 1 697 ? 29.157 14.123 -9.807 1.00 97.88 697 LEU A O 1
ATOM 5274 N N . LEU A 1 698 ? 30.398 15.510 -11.067 1.00 98.44 698 LEU A N 1
ATOM 5275 C CA . LEU A 1 698 ? 30.713 14.527 -12.096 1.00 98.44 698 LEU A CA 1
ATOM 5276 C C . LEU A 1 698 ? 31.560 13.394 -11.520 1.00 98.44 698 LEU A C 1
ATOM 5278 O O . LEU A 1 698 ? 32.616 13.603 -10.926 1.00 98.44 698 LEU A O 1
ATOM 5282 N N . THR A 1 699 ? 31.088 12.170 -11.728 1.00 98.38 699 THR A N 1
ATOM 5283 C CA . THR A 1 699 ? 31.759 10.940 -11.289 1.00 98.38 699 THR A CA 1
ATOM 5284 C C . THR A 1 699 ? 32.313 10.138 -12.458 1.00 98.38 699 THR A C 1
ATOM 5286 O O . THR A 1 699 ? 33.258 9.367 -12.292 1.00 98.38 699 THR A O 1
ATOM 5289 N N . GLU A 1 700 ? 31.751 10.331 -13.647 1.00 98.69 700 GLU A N 1
ATOM 5290 C CA . GLU A 1 700 ? 32.073 9.569 -14.841 1.00 98.69 700 GLU A CA 1
ATOM 5291 C C . GLU A 1 700 ? 32.083 10.492 -16.063 1.00 98.69 700 GLU A C 1
ATOM 5293 O O . GLU A 1 700 ? 31.057 11.105 -16.372 1.00 98.69 700 GLU A O 1
ATOM 5298 N N . LEU A 1 701 ? 33.231 10.561 -16.742 1.00 98.69 701 LEU A N 1
ATOM 5299 C CA . LEU A 1 701 ? 33.421 11.264 -18.008 1.00 98.69 701 LEU A CA 1
ATOM 5300 C C . LEU A 1 701 ? 33.964 10.283 -19.050 1.00 98.69 701 LEU A C 1
ATOM 5302 O O . LEU A 1 701 ? 35.052 9.733 -18.865 1.00 98.69 701 LEU A O 1
ATOM 5306 N N . TRP A 1 702 ? 33.195 10.077 -20.115 1.00 98.69 702 TRP A N 1
ATOM 5307 C CA . TRP A 1 702 ? 33.526 9.172 -21.211 1.00 98.69 702 TRP A CA 1
ATOM 5308 C C . TRP A 1 702 ? 33.549 9.954 -22.532 1.00 98.69 702 TRP A C 1
ATOM 5310 O O . TRP A 1 702 ? 32.518 10.514 -22.912 1.00 98.69 702 TRP A O 1
ATOM 5320 N N . LEU A 1 703 ? 34.722 10.051 -23.167 1.00 98.62 703 LEU A N 1
ATOM 5321 C CA . LEU A 1 703 ? 34.970 10.725 -24.451 1.00 98.62 703 LEU A CA 1
ATOM 5322 C C . LEU A 1 703 ? 35.740 9.830 -25.450 1.00 98.62 703 LEU A C 1
ATOM 5324 O O . LEU A 1 703 ? 36.276 10.326 -26.443 1.00 98.62 703 LEU A O 1
ATOM 5328 N N . THR A 1 704 ? 35.829 8.528 -25.193 1.00 98.44 704 THR A N 1
ATOM 5329 C CA . THR A 1 704 ? 36.602 7.548 -25.962 1.00 98.44 704 THR A CA 1
ATOM 5330 C C . THR A 1 704 ? 36.156 7.471 -27.417 1.00 98.44 704 THR A C 1
ATOM 5332 O O . THR A 1 704 ? 34.958 7.459 -27.696 1.00 98.44 704 THR A O 1
ATOM 5335 N N . GLY A 1 705 ? 37.098 7.330 -28.352 1.00 97.88 705 GLY A N 1
ATOM 5336 C CA . GLY A 1 705 ? 36.784 7.051 -29.755 1.00 97.88 705 GLY A CA 1
ATOM 5337 C C . GLY A 1 705 ? 36.061 8.208 -30.443 1.00 97.88 705 GLY A C 1
ATOM 5338 O O . GLY A 1 705 ? 34.964 8.010 -30.960 1.00 97.88 705 GLY A O 1
ATOM 5339 N N . ASN A 1 706 ? 36.662 9.397 -30.405 1.00 98.62 706 ASN A N 1
ATOM 5340 C CA . ASN A 1 706 ? 36.215 10.608 -31.095 1.00 98.62 706 ASN A CA 1
ATOM 5341 C C . ASN A 1 706 ? 37.393 11.223 -31.889 1.00 98.62 706 ASN A C 1
ATOM 5343 O O . ASN A 1 706 ? 38.501 10.691 -31.910 1.00 98.62 706 ASN A O 1
ATOM 5347 N N . ASP A 1 707 ? 37.172 12.363 -32.543 1.00 98.06 707 ASP A N 1
ATOM 5348 C CA . ASP A 1 707 ? 38.189 13.153 -33.250 1.00 98.06 707 ASP A CA 1
ATOM 5349 C C . ASP A 1 707 ? 38.643 14.390 -32.437 1.00 98.06 707 ASP A C 1
ATOM 5351 O O . ASP A 1 707 ? 39.061 15.406 -33.009 1.00 98.06 707 ASP A O 1
ATOM 5355 N N . LEU A 1 708 ? 38.561 14.331 -31.100 1.00 98.44 708 LEU A N 1
ATOM 5356 C CA . LEU A 1 708 ? 38.922 15.450 -30.221 1.00 98.44 708 LEU A CA 1
ATOM 5357 C C . LEU A 1 708 ? 40.420 15.750 -30.313 1.00 98.44 708 LEU A C 1
ATOM 5359 O O . LEU A 1 708 ? 41.252 14.850 -30.372 1.00 98.44 708 LEU A O 1
ATOM 5363 N N . SER A 1 709 ? 40.759 17.032 -30.301 1.00 97.25 709 SER A N 1
ATOM 5364 C CA . SER A 1 709 ? 42.096 17.580 -30.533 1.00 97.25 709 SER A CA 1
ATOM 5365 C C . SER A 1 709 ? 42.471 18.609 -29.460 1.00 97.25 709 SER A C 1
ATOM 5367 O O . SER A 1 709 ? 41.716 18.839 -28.519 1.00 97.25 709 SER A O 1
ATOM 5369 N N . GLY A 1 710 ? 43.652 19.225 -29.569 1.00 97.38 710 GLY A N 1
ATOM 5370 C CA . GLY A 1 710 ? 44.147 20.153 -28.546 1.00 97.38 710 GLY A CA 1
ATOM 5371 C C . GLY A 1 710 ? 44.589 19.442 -27.264 1.00 97.38 710 GLY A C 1
ATOM 5372 O O . GLY A 1 710 ? 44.759 18.224 -27.247 1.00 97.38 710 GLY A O 1
ATOM 5373 N N . GLY A 1 711 ? 44.856 20.213 -26.211 1.00 96.81 711 GLY A N 1
ATOM 5374 C CA . GLY A 1 711 ? 45.347 19.688 -24.934 1.00 96.81 711 GLY A CA 1
ATOM 5375 C C . GLY A 1 711 ? 44.237 19.187 -24.013 1.00 96.81 711 GLY A C 1
ATOM 5376 O O . GLY A 1 711 ? 43.108 19.661 -24.082 1.00 96.81 711 GLY A O 1
ATOM 5377 N N . ILE A 1 712 ? 44.569 18.281 -23.087 1.00 98.25 712 ILE A N 1
ATOM 5378 C CA . ILE A 1 712 ? 43.672 17.959 -21.966 1.00 98.25 712 ILE A CA 1
ATOM 5379 C C . ILE A 1 712 ? 43.582 19.205 -21.056 1.00 98.25 712 ILE A C 1
ATOM 5381 O O . ILE A 1 712 ? 44.624 19.660 -20.575 1.00 98.25 712 ILE A O 1
ATOM 5385 N N . PRO A 1 713 ? 42.391 19.765 -20.769 1.00 97.62 713 PRO A N 1
ATOM 5386 C CA . PRO A 1 713 ? 42.265 20.946 -19.916 1.00 97.62 713 PRO A CA 1
ATOM 5387 C C . PRO A 1 713 ? 42.693 20.663 -18.474 1.00 97.62 713 PRO A C 1
ATOM 5389 O O . PRO A 1 713 ? 42.307 19.653 -17.874 1.00 97.62 713 PRO A O 1
ATOM 5392 N N . ALA A 1 714 ? 43.457 21.576 -17.870 1.00 95.88 714 ALA A N 1
ATOM 5393 C CA . ALA A 1 714 ? 43.889 21.440 -16.477 1.00 95.88 714 ALA A CA 1
ATOM 5394 C C . ALA A 1 714 ? 42.707 21.546 -15.493 1.00 95.88 714 ALA A C 1
ATOM 5396 O O . ALA A 1 714 ? 42.754 21.004 -14.384 1.00 95.88 714 ALA A O 1
ATOM 5397 N N . GLU A 1 715 ? 41.634 22.210 -15.918 1.00 97.62 715 GLU A N 1
ATOM 5398 C CA . GLU A 1 715 ? 40.375 22.441 -15.219 1.00 97.62 715 GLU A CA 1
ATOM 5399 C C . GLU A 1 715 ? 39.647 21.139 -14.886 1.00 97.62 715 GLU A C 1
ATOM 5401 O O . GLU A 1 715 ? 38.969 21.088 -13.860 1.00 97.62 715 GLU A O 1
ATOM 5406 N N . LEU A 1 716 ? 39.855 20.058 -15.652 1.00 97.62 716 LEU A N 1
ATOM 5407 C CA . LEU A 1 716 ? 39.342 18.729 -15.296 1.00 97.62 716 LEU A CA 1
ATOM 5408 C C . LEU A 1 716 ? 39.858 18.265 -13.926 1.00 97.62 716 LEU A C 1
ATOM 5410 O O . LEU A 1 716 ? 39.159 17.547 -13.218 1.00 97.62 716 LEU A O 1
ATOM 5414 N N . GLY A 1 717 ? 41.026 18.749 -13.487 1.00 95.50 717 GLY A N 1
ATOM 5415 C CA . GLY A 1 717 ? 41.554 18.525 -12.140 1.00 95.50 717 GLY A CA 1
ATOM 5416 C C . GLY A 1 717 ? 40.713 19.130 -11.004 1.00 95.50 717 GLY A C 1
ATOM 5417 O O . GLY A 1 717 ? 40.983 18.848 -9.837 1.00 95.50 717 GLY A O 1
ATOM 5418 N N . ARG A 1 718 ? 39.698 19.958 -11.299 1.00 96.94 718 ARG A N 1
ATOM 5419 C CA . ARG A 1 718 ? 38.739 20.487 -10.307 1.00 96.94 718 ARG A CA 1
ATOM 5420 C C . ARG A 1 718 ? 37.646 19.477 -9.941 1.00 96.94 718 ARG A C 1
ATOM 5422 O O . ARG A 1 718 ? 37.000 19.639 -8.906 1.00 96.94 718 ARG A O 1
ATOM 5429 N N . LEU A 1 719 ? 37.457 18.432 -10.747 1.00 97.38 719 LEU A N 1
ATOM 5430 C CA . LEU A 1 719 ? 36.394 17.434 -10.608 1.00 97.38 719 LEU A CA 1
ATOM 5431 C C . LEU A 1 719 ? 36.720 16.394 -9.528 1.00 97.38 719 LEU A C 1
ATOM 5433 O O . LEU A 1 719 ? 36.816 15.206 -9.798 1.00 97.38 719 LEU A O 1
ATOM 5437 N N . THR A 1 720 ? 36.910 16.812 -8.280 1.00 94.44 720 THR A N 1
ATOM 5438 C CA . THR A 1 720 ? 37.414 15.937 -7.199 1.00 94.44 720 THR A CA 1
ATOM 5439 C C . THR A 1 720 ? 36.542 14.705 -6.902 1.00 94.44 720 THR A C 1
ATOM 5441 O O . THR A 1 720 ? 37.032 13.745 -6.306 1.00 94.44 720 THR A O 1
ATOM 5444 N N . GLY A 1 721 ? 35.276 14.700 -7.338 1.00 96.00 721 GLY A N 1
ATOM 5445 C CA . GLY A 1 721 ? 34.370 13.547 -7.290 1.00 96.00 721 GLY A CA 1
ATOM 5446 C C . GLY A 1 721 ? 34.545 12.518 -8.420 1.00 96.00 721 GLY A C 1
ATOM 5447 O O . GLY A 1 721 ? 33.926 11.451 -8.358 1.00 96.00 721 GLY A O 1
ATOM 5448 N N . LEU A 1 722 ? 35.377 12.803 -9.428 1.00 98.12 722 LEU A N 1
ATOM 5449 C CA . LEU A 1 722 ? 35.546 11.976 -10.620 1.00 98.12 722 LEU A CA 1
ATOM 5450 C C . LEU A 1 722 ? 36.186 10.630 -10.272 1.00 98.12 722 LEU A C 1
ATOM 5452 O O . LEU A 1 722 ? 37.219 10.550 -9.610 1.00 98.12 722 LEU A O 1
ATOM 5456 N N . ARG A 1 723 ? 35.557 9.553 -10.740 1.00 98.19 723 ARG A N 1
ATOM 5457 C CA . ARG A 1 723 ? 35.989 8.166 -10.528 1.00 98.19 723 ARG A CA 1
ATOM 5458 C C . ARG A 1 723 ? 36.473 7.513 -11.808 1.00 98.19 723 ARG A C 1
ATOM 5460 O O . ARG A 1 723 ? 37.322 6.627 -11.743 1.00 98.19 723 ARG A O 1
ATOM 5467 N N . ARG A 1 724 ? 35.924 7.908 -12.954 1.00 98.62 724 ARG A N 1
ATOM 5468 C CA . ARG A 1 724 ? 36.283 7.341 -14.252 1.00 98.62 724 ARG A CA 1
ATOM 5469 C C . ARG A 1 724 ? 36.461 8.453 -15.271 1.00 98.62 724 ARG A C 1
ATOM 5471 O O . ARG A 1 724 ? 35.557 9.272 -15.429 1.00 98.62 724 ARG A O 1
ATOM 5478 N N . LEU A 1 725 ? 37.621 8.453 -15.915 1.00 98.50 725 LEU A N 1
ATOM 5479 C CA . LEU A 1 725 ? 37.990 9.380 -16.971 1.00 98.50 725 LEU A CA 1
ATOM 5480 C C . LEU A 1 725 ? 38.509 8.577 -18.162 1.00 98.50 725 LEU A C 1
ATOM 5482 O O . LEU A 1 725 ? 39.561 7.944 -18.058 1.00 98.50 725 LEU A O 1
ATOM 5486 N N . TYR A 1 726 ? 37.767 8.616 -19.262 1.00 98.56 726 TYR A N 1
ATOM 5487 C CA . TYR A 1 726 ? 38.118 7.935 -20.503 1.00 98.56 726 TYR A CA 1
ATOM 5488 C C . TYR A 1 726 ? 38.229 8.955 -21.631 1.00 98.56 726 TYR A C 1
ATOM 5490 O O . TYR A 1 726 ? 37.249 9.628 -21.946 1.00 98.56 726 TYR A O 1
ATOM 5498 N N . LEU A 1 727 ? 39.433 9.107 -22.178 1.00 98.38 727 LEU A N 1
ATOM 5499 C CA . LEU A 1 727 ? 39.783 10.033 -23.259 1.00 98.38 727 LEU A CA 1
ATOM 5500 C C . LEU A 1 727 ? 40.519 9.311 -24.406 1.00 98.38 727 LEU A C 1
ATOM 5502 O O . LEU A 1 727 ? 41.083 9.958 -25.287 1.00 98.38 727 LEU A O 1
ATOM 5506 N N . ASP A 1 728 ? 40.583 7.983 -24.375 1.00 98.19 728 ASP A N 1
ATOM 5507 C CA . ASP A 1 728 ? 41.368 7.172 -25.302 1.00 98.19 728 ASP A CA 1
ATOM 5508 C C . ASP A 1 728 ? 40.809 7.152 -26.729 1.00 98.19 728 ASP A C 1
ATOM 5510 O O . ASP A 1 728 ? 39.632 7.429 -26.954 1.00 98.19 728 ASP A O 1
ATOM 5514 N N . GLY A 1 729 ? 41.655 6.850 -27.715 1.00 97.69 729 GLY A N 1
ATOM 5515 C CA . GLY A 1 729 ? 41.241 6.808 -29.121 1.00 97.69 729 GLY A CA 1
ATOM 5516 C C . GLY A 1 729 ? 40.779 8.171 -29.646 1.00 97.69 729 GLY A C 1
ATOM 5517 O O . GLY A 1 729 ? 39.706 8.265 -30.236 1.00 97.69 729 GLY A O 1
ATOM 5518 N N . ASN A 1 730 ? 41.563 9.218 -29.387 1.00 98.56 730 ASN A N 1
ATOM 5519 C CA . ASN A 1 730 ? 41.329 10.591 -29.845 1.00 98.56 730 ASN A CA 1
ATOM 5520 C C . ASN A 1 730 ? 42.604 11.155 -30.509 1.00 98.56 730 ASN A C 1
ATOM 5522 O O . ASN A 1 730 ? 43.573 10.438 -30.751 1.00 98.56 730 ASN A O 1
ATOM 5526 N N . ARG A 1 731 ? 42.619 12.454 -30.829 1.00 97.81 731 ARG A N 1
ATOM 5527 C CA . ARG A 1 731 ? 43.772 13.189 -31.385 1.00 97.81 731 ARG A CA 1
ATOM 5528 C C . ARG A 1 731 ? 44.303 14.234 -30.394 1.00 97.81 731 ARG A C 1
ATOM 5530 O O . ARG A 1 731 ? 44.736 15.316 -30.794 1.00 97.81 731 ARG A O 1
ATOM 5537 N N . LEU A 1 732 ? 44.216 13.954 -29.089 1.00 98.25 732 LEU A N 1
ATOM 5538 C CA . LEU A 1 732 ? 44.638 14.889 -28.042 1.00 98.25 732 LEU A CA 1
ATOM 5539 C C . LEU A 1 732 ? 46.159 15.041 -28.055 1.00 98.25 732 LEU A C 1
ATOM 5541 O O . LEU A 1 732 ? 46.882 14.055 -28.135 1.00 98.25 732 LEU A O 1
ATOM 5545 N N . THR A 1 733 ? 46.638 16.275 -27.938 1.00 97.19 733 THR A N 1
ATOM 5546 C CA . THR A 1 733 ? 48.054 16.663 -28.038 1.00 97.19 733 THR A CA 1
ATOM 5547 C C . THR A 1 733 ? 48.547 17.310 -26.742 1.00 97.19 733 THR A C 1
ATOM 5549 O O . THR A 1 733 ? 47.783 17.561 -25.813 1.00 97.19 733 THR A O 1
ATOM 5552 N N . GLY A 1 734 ? 49.843 17.619 -26.660 1.00 96.38 734 GLY A N 1
ATOM 5553 C CA . GLY A 1 734 ? 50.419 18.295 -25.495 1.00 96.38 734 GLY A CA 1
ATOM 5554 C C . GLY A 1 734 ? 50.611 17.373 -24.287 1.00 96.38 734 GLY A C 1
ATOM 5555 O O . GLY A 1 734 ? 50.521 16.152 -24.400 1.00 96.38 734 GLY A O 1
ATOM 5556 N N . ALA A 1 735 ? 50.953 17.963 -23.142 1.00 96.50 735 ALA A N 1
ATOM 5557 C CA . ALA A 1 735 ? 51.313 17.218 -21.936 1.00 96.50 735 ALA A CA 1
ATOM 5558 C C . ALA A 1 735 ? 50.096 16.828 -21.095 1.00 96.50 735 ALA A C 1
ATOM 5560 O O . ALA A 1 735 ? 49.106 17.560 -21.036 1.00 96.50 735 ALA A O 1
ATOM 5561 N N . ILE A 1 736 ? 50.210 15.713 -20.366 1.00 97.06 736 ILE A N 1
ATOM 5562 C CA . ILE A 1 736 ? 49.223 15.328 -19.351 1.00 97.06 736 ILE A CA 1
ATOM 5563 C C . ILE A 1 736 ? 49.235 16.395 -18.237 1.00 97.06 736 ILE A C 1
ATOM 5565 O O . ILE A 1 736 ? 50.283 16.629 -17.628 1.00 97.06 736 ILE A O 1
ATOM 5569 N N . PRO A 1 737 ? 48.108 17.058 -17.916 1.00 96.12 737 PRO A N 1
ATOM 5570 C CA . PRO A 1 737 ? 48.098 18.114 -16.914 1.00 96.12 737 PRO A CA 1
ATOM 5571 C C . PRO A 1 737 ? 48.380 17.574 -15.513 1.00 96.12 737 PRO A C 1
ATOM 5573 O O . PRO A 1 737 ? 47.669 16.706 -15.003 1.00 96.12 737 PRO A O 1
ATOM 5576 N N . ALA A 1 738 ? 49.341 18.181 -14.812 1.00 93.38 738 ALA A N 1
ATOM 5577 C CA . ALA A 1 738 ? 49.625 17.848 -13.414 1.00 93.38 738 ALA A CA 1
ATOM 5578 C C . ALA A 1 738 ? 48.415 18.068 -12.478 1.00 93.38 738 ALA A C 1
ATOM 5580 O O . ALA A 1 738 ? 48.380 17.508 -11.384 1.00 93.38 738 ALA A O 1
ATOM 5581 N N . GLY A 1 739 ? 47.426 18.869 -12.899 1.00 92.56 739 GLY A N 1
ATOM 5582 C CA . GLY A 1 739 ? 46.169 19.093 -12.181 1.00 92.56 739 GLY A CA 1
ATOM 5583 C C . GLY A 1 739 ? 45.304 17.839 -12.025 1.00 92.56 739 GLY A C 1
ATOM 5584 O O . GLY A 1 739 ? 44.568 17.750 -11.045 1.00 92.56 739 GLY A O 1
ATOM 5585 N N . LEU A 1 740 ? 45.441 16.834 -12.903 1.00 95.50 740 LEU A N 1
ATOM 5586 C CA . LEU A 1 740 ? 44.723 15.558 -12.770 1.00 95.50 740 LEU A CA 1
ATOM 5587 C C . LEU A 1 740 ? 45.110 14.791 -11.493 1.00 95.50 740 LEU A C 1
ATOM 5589 O O . LEU A 1 740 ? 44.324 13.989 -11.000 1.00 95.50 740 LEU A O 1
ATOM 5593 N N . ALA A 1 741 ? 46.266 15.091 -10.891 1.00 92.81 741 ALA A N 1
ATOM 5594 C CA . ALA A 1 741 ? 46.670 14.533 -9.599 1.00 92.81 741 ALA A CA 1
ATOM 5595 C C . ALA A 1 741 ? 45.728 14.914 -8.440 1.00 92.81 741 ALA A C 1
ATOM 5597 O O . ALA A 1 741 ? 45.731 14.255 -7.403 1.00 92.81 741 ALA A O 1
ATOM 5598 N N . ASN A 1 742 ? 44.915 15.964 -8.602 1.00 94.25 742 ASN A N 1
ATOM 5599 C CA . ASN A 1 742 ? 43.938 16.392 -7.598 1.00 94.25 742 ASN A CA 1
ATOM 5600 C C . ASN A 1 742 ? 42.714 15.461 -7.515 1.00 94.25 742 ASN A C 1
ATOM 5602 O O . ASN A 1 742 ? 41.926 15.561 -6.573 1.00 94.25 742 ASN A O 1
ATOM 5606 N N . LEU A 1 743 ? 42.544 14.553 -8.479 1.00 95.81 743 LEU A N 1
ATOM 5607 C CA . LEU A 1 743 ? 41.418 13.627 -8.572 1.00 95.81 743 LEU A CA 1
ATOM 5608 C C . LEU A 1 743 ? 41.610 12.417 -7.648 1.00 95.81 743 LEU A C 1
ATOM 5610 O O . LEU A 1 743 ? 41.615 11.276 -8.090 1.00 95.81 743 LEU A O 1
ATOM 5614 N N . ALA A 1 744 ? 41.765 12.648 -6.344 1.00 91.12 744 ALA A N 1
ATOM 5615 C CA . ALA A 1 744 ? 42.093 11.598 -5.371 1.00 91.12 744 ALA A CA 1
ATOM 5616 C C . ALA A 1 744 ? 41.097 10.411 -5.349 1.00 91.12 744 ALA A C 1
ATOM 5618 O O . ALA A 1 744 ? 41.442 9.323 -4.892 1.00 91.12 744 ALA A O 1
ATOM 5619 N N . GLY A 1 745 ? 39.863 10.610 -5.831 1.00 93.56 745 GLY A N 1
ATOM 5620 C CA . GLY A 1 745 ? 38.837 9.572 -5.968 1.00 93.56 745 GLY A CA 1
ATOM 5621 C C . GLY A 1 745 ? 38.881 8.754 -7.268 1.00 93.56 745 GLY A C 1
ATOM 5622 O O . GLY A 1 745 ? 38.050 7.849 -7.421 1.00 93.56 745 GLY A O 1
ATOM 5623 N N . LEU A 1 746 ? 39.804 9.057 -8.188 1.00 96.88 746 LEU A N 1
ATOM 5624 C CA . LEU A 1 746 ? 39.887 8.442 -9.510 1.00 96.88 746 LEU A CA 1
ATOM 5625 C C . LEU A 1 746 ? 40.273 6.962 -9.406 1.00 96.88 746 LEU A C 1
ATOM 5627 O O . LEU A 1 746 ? 41.235 6.592 -8.737 1.00 96.88 746 LEU A O 1
ATOM 5631 N N . ARG A 1 747 ? 39.499 6.113 -10.082 1.00 96.50 747 ARG A N 1
ATOM 5632 C CA . ARG A 1 747 ? 39.696 4.660 -10.159 1.00 96.50 747 ARG A CA 1
ATOM 5633 C C . ARG A 1 747 ? 40.183 4.223 -11.530 1.00 96.50 747 ARG A C 1
ATOM 5635 O O . ARG A 1 747 ? 40.926 3.255 -11.623 1.00 96.50 747 ARG A O 1
ATOM 5642 N N . ARG A 1 748 ? 39.748 4.899 -12.595 1.00 97.69 748 ARG A N 1
ATOM 5643 C CA . ARG A 1 748 ? 40.080 4.527 -13.975 1.00 97.69 748 ARG A CA 1
ATOM 5644 C C . ARG A 1 748 ? 40.481 5.752 -14.777 1.00 97.69 748 ARG A C 1
ATOM 5646 O O . ARG A 1 748 ? 39.735 6.733 -14.775 1.00 97.69 748 ARG A O 1
ATOM 5653 N N . LEU A 1 749 ? 41.634 5.664 -15.432 1.00 97.44 749 LEU A N 1
ATOM 5654 C CA . LEU A 1 749 ? 42.192 6.705 -16.290 1.00 97.44 749 LEU A CA 1
ATOM 5655 C C . LEU A 1 749 ? 42.669 6.096 -17.608 1.00 97.44 749 LEU A C 1
ATOM 5657 O O . LEU A 1 749 ? 43.670 5.383 -17.619 1.00 97.44 749 LEU A O 1
ATOM 5661 N N . TRP A 1 750 ? 41.950 6.346 -18.696 1.00 98.06 750 TRP A N 1
ATOM 5662 C CA . TRP A 1 750 ? 42.301 5.844 -20.027 1.00 98.06 750 TRP A CA 1
ATOM 5663 C C . TRP A 1 750 ? 42.615 7.029 -20.939 1.00 98.06 750 TRP A C 1
ATOM 5665 O O . TRP A 1 750 ? 41.757 7.879 -21.162 1.00 98.06 750 TRP A O 1
ATOM 5675 N N . LEU A 1 751 ? 43.859 7.106 -21.402 1.00 97.69 751 LEU A N 1
ATOM 5676 C CA . LEU A 1 751 ? 44.421 8.152 -22.264 1.00 97.69 751 LEU A CA 1
ATOM 5677 C C . LEU A 1 751 ? 45.165 7.564 -23.477 1.00 97.69 751 LEU A C 1
ATOM 5679 O O . LEU A 1 751 ? 45.733 8.321 -24.265 1.00 97.69 751 LEU A O 1
ATOM 5683 N N . GLN A 1 752 ? 45.224 6.237 -23.606 1.00 96.50 752 GLN A N 1
ATOM 5684 C CA . GLN A 1 752 ? 45.929 5.543 -24.680 1.00 96.50 752 GLN A CA 1
ATOM 5685 C C . GLN A 1 752 ? 45.389 5.922 -26.063 1.00 96.50 752 GLN A C 1
ATOM 5687 O O . GLN A 1 752 ? 44.280 6.438 -26.188 1.00 96.50 752 GLN A O 1
ATOM 5692 N N . ASP A 1 753 ? 46.175 5.659 -27.104 1.00 96.75 753 ASP A N 1
ATOM 5693 C CA . ASP A 1 753 ? 45.784 5.940 -28.492 1.00 96.75 753 ASP A CA 1
ATOM 5694 C C . ASP A 1 753 ? 45.385 7.418 -28.710 1.00 96.75 753 ASP A C 1
ATOM 5696 O O . ASP A 1 753 ? 44.298 7.733 -29.189 1.00 96.75 753 ASP A O 1
ATOM 5700 N N . ASN A 1 754 ? 46.280 8.325 -28.304 1.00 98.06 754 ASN A N 1
ATOM 5701 C CA . ASN A 1 754 ? 46.227 9.771 -28.547 1.00 98.06 754 ASN A CA 1
ATOM 5702 C C . ASN A 1 754 ? 47.560 10.278 -29.148 1.00 98.06 754 ASN A C 1
ATOM 5704 O O . ASN A 1 754 ? 48.425 9.485 -29.519 1.00 98.06 754 ASN A O 1
ATOM 5708 N N . GLU A 1 755 ? 47.748 11.596 -29.246 1.00 97.31 755 GLU A N 1
ATOM 5709 C CA . GLU A 1 755 ? 48.983 12.266 -29.686 1.00 97.31 755 GLU A CA 1
ATOM 5710 C C . GLU A 1 755 ? 49.670 13.026 -28.521 1.00 97.31 755 GLU A C 1
ATOM 5712 O O . GLU A 1 755 ? 50.324 14.057 -28.719 1.00 97.31 755 GLU A O 1
ATOM 5717 N N . LEU A 1 756 ? 49.503 12.551 -27.278 1.00 97.50 756 LEU A N 1
ATOM 5718 C CA . LEU A 1 756 ? 50.042 13.205 -26.079 1.00 97.50 756 LEU A CA 1
ATOM 5719 C C . LEU A 1 756 ? 51.571 13.124 -26.054 1.00 97.50 756 LEU A C 1
ATOM 5721 O O . LEU A 1 756 ? 52.160 12.134 -26.482 1.00 97.50 756 LEU A O 1
ATOM 5725 N N . SER A 1 757 ? 52.228 14.155 -25.523 1.00 95.00 757 SER A N 1
ATOM 5726 C CA . SER A 1 757 ? 53.692 14.270 -25.520 1.00 95.00 757 SER A CA 1
ATOM 5727 C C . SER A 1 757 ? 54.233 14.943 -24.261 1.00 95.00 757 SER A C 1
ATOM 5729 O O . SER A 1 757 ? 53.543 15.754 -23.645 1.00 95.00 757 SER A O 1
ATOM 5731 N N . GLY A 1 758 ? 55.490 14.669 -23.919 1.00 94.62 758 GLY A N 1
ATOM 5732 C CA . GLY A 1 758 ? 56.169 15.239 -22.752 1.00 94.62 758 GLY A CA 1
ATOM 5733 C C . GLY A 1 758 ? 56.052 14.379 -21.494 1.00 94.62 758 GLY A C 1
ATOM 5734 O O . GLY A 1 758 ? 55.515 13.268 -21.526 1.00 94.62 758 GLY A O 1
ATOM 5735 N N . GLU A 1 759 ? 56.588 14.902 -20.388 1.00 94.12 759 GLU A N 1
ATOM 5736 C CA . GLU A 1 759 ? 56.827 14.097 -19.190 1.00 94.12 759 GLU A CA 1
ATOM 5737 C C . GLU A 1 759 ? 55.524 13.695 -18.487 1.00 94.12 759 GLU A C 1
ATOM 5739 O O . GLU A 1 759 ? 54.632 14.525 -18.278 1.00 94.12 759 GLU A O 1
ATOM 5744 N N . ILE A 1 760 ? 55.441 12.440 -18.032 1.00 94.12 760 ILE A N 1
ATOM 5745 C CA . ILE A 1 760 ? 54.360 11.990 -17.143 1.00 94.12 760 ILE A CA 1
ATOM 5746 C C . ILE A 1 760 ? 54.500 12.718 -15.794 1.00 94.12 760 ILE A C 1
ATOM 5748 O O . ILE A 1 760 ? 55.503 12.534 -15.098 1.00 94.12 760 ILE A O 1
ATOM 5752 N N . PRO A 1 761 ? 53.513 13.529 -15.355 1.00 93.12 761 PRO A N 1
ATOM 5753 C CA . PRO A 1 761 ? 53.659 14.289 -14.122 1.00 93.12 761 PRO A CA 1
ATOM 5754 C C . PRO A 1 761 ? 53.795 13.371 -12.905 1.00 93.12 761 PRO A C 1
ATOM 5756 O O . PRO A 1 761 ? 52.865 12.650 -12.544 1.00 93.12 761 PRO A O 1
ATOM 5759 N N . THR A 1 762 ? 54.913 13.477 -12.186 1.00 89.25 762 THR A N 1
ATOM 5760 C CA . THR A 1 762 ? 55.185 12.673 -10.976 1.00 89.25 762 THR A CA 1
ATOM 5761 C C . THR A 1 762 ? 54.112 12.826 -9.894 1.00 89.25 762 THR A C 1
ATOM 5763 O O . THR A 1 762 ? 53.851 11.892 -9.135 1.00 89.25 762 THR A O 1
ATOM 5766 N N . ARG A 1 763 ? 53.418 13.976 -9.859 1.00 89.81 763 ARG A N 1
ATOM 5767 C CA . ARG A 1 763 ? 52.276 14.226 -8.963 1.00 89.81 763 ARG A CA 1
ATOM 5768 C C . ARG A 1 763 ? 51.120 13.245 -9.161 1.00 89.81 763 ARG A C 1
ATOM 5770 O O . ARG A 1 763 ? 50.391 13.014 -8.201 1.00 89.81 763 ARG A O 1
ATOM 5777 N N . LEU A 1 764 ? 50.964 12.638 -10.341 1.00 90.38 764 LEU A N 1
ATOM 5778 C CA . LEU A 1 764 ? 49.944 11.609 -10.579 1.00 90.38 764 LEU A CA 1
ATOM 5779 C C . LEU A 1 764 ? 50.137 10.367 -9.696 1.00 90.38 764 LEU A C 1
ATOM 5781 O O . LEU A 1 764 ? 49.177 9.639 -9.460 1.00 90.38 764 LEU A O 1
ATOM 5785 N N . GLY A 1 765 ? 51.325 10.172 -9.111 1.00 86.00 765 GLY A N 1
ATOM 5786 C CA . GLY A 1 765 ? 51.541 9.174 -8.058 1.00 86.00 765 GLY A CA 1
ATOM 5787 C C . GLY A 1 765 ? 50.653 9.371 -6.819 1.00 86.00 765 GLY A C 1
ATOM 5788 O O . GLY A 1 765 ? 50.458 8.432 -6.057 1.00 86.00 765 GLY A O 1
ATOM 5789 N N . GLY A 1 766 ? 50.065 10.561 -6.629 1.00 86.12 766 GLY A N 1
ATOM 5790 C CA . GLY A 1 766 ? 49.063 10.828 -5.591 1.00 86.12 766 GLY A CA 1
ATOM 5791 C C . GLY A 1 766 ? 47.709 10.142 -5.818 1.00 86.12 766 GLY A C 1
ATOM 5792 O O . GLY A 1 766 ? 46.894 10.088 -4.899 1.00 86.12 766 GLY A O 1
ATOM 5793 N N . LEU A 1 767 ? 47.470 9.580 -7.007 1.00 90.62 767 LEU A N 1
ATOM 5794 C CA . LEU A 1 767 ? 46.269 8.819 -7.355 1.00 90.62 767 LEU A CA 1
ATOM 5795 C C . LEU A 1 767 ? 46.364 7.371 -6.843 1.00 90.62 767 LEU A C 1
ATOM 5797 O O . LEU A 1 767 ? 46.310 6.408 -7.603 1.00 90.62 767 LEU A O 1
ATOM 5801 N N . THR A 1 768 ? 46.508 7.206 -5.530 1.00 87.38 768 THR A N 1
ATOM 5802 C CA . THR A 1 768 ? 46.700 5.899 -4.870 1.00 87.38 768 THR A CA 1
ATOM 5803 C C . THR A 1 768 ? 45.484 4.974 -4.958 1.00 87.38 768 THR A C 1
ATOM 5805 O O . THR A 1 768 ? 45.570 3.797 -4.625 1.00 87.38 768 THR A O 1
ATOM 5808 N N . GLY A 1 769 ? 44.338 5.506 -5.388 1.00 89.00 769 GLY A N 1
ATOM 5809 C CA . GLY A 1 769 ? 43.102 4.764 -5.585 1.00 89.00 769 GLY A CA 1
ATOM 5810 C C . GLY A 1 769 ? 42.906 4.166 -6.980 1.00 89.00 769 GLY A C 1
ATOM 5811 O O . GLY A 1 769 ? 41.850 3.570 -7.194 1.00 89.00 769 GLY A O 1
ATOM 5812 N N . LEU A 1 770 ? 43.851 4.341 -7.909 1.00 92.75 770 LEU A N 1
ATOM 5813 C CA . LEU A 1 770 ? 43.751 3.828 -9.277 1.00 92.75 770 LEU A CA 1
ATOM 5814 C C . LEU A 1 770 ? 43.671 2.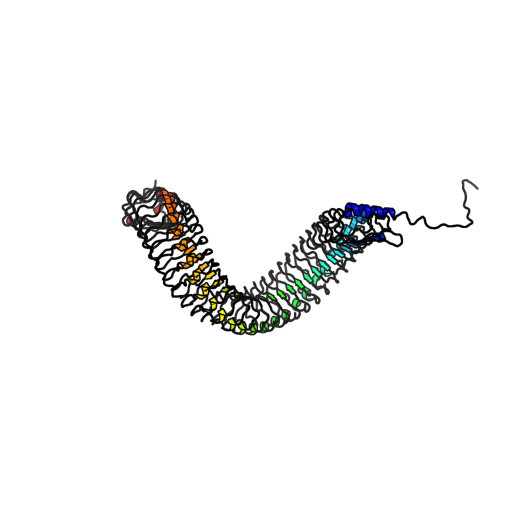295 -9.309 1.00 92.75 770 LEU A C 1
ATOM 5816 O O . LEU A 1 770 ? 44.483 1.596 -8.712 1.00 92.75 770 LEU A O 1
ATOM 5820 N N . GLU A 1 771 ? 42.695 1.795 -10.058 1.00 94.50 771 GLU A N 1
ATOM 5821 C CA . GLU A 1 771 ? 42.489 0.379 -10.379 1.00 94.50 771 GLU A CA 1
ATOM 5822 C C . GLU A 1 771 ? 42.914 0.088 -11.822 1.00 94.50 771 GLU A C 1
ATOM 5824 O O . GLU A 1 771 ? 43.406 -0.998 -12.121 1.00 94.50 771 GLU A O 1
ATOM 5829 N N . GLN A 1 772 ? 42.704 1.048 -12.732 1.00 95.38 772 GLN A N 1
ATOM 5830 C CA . GLN A 1 772 ? 43.065 0.913 -14.140 1.00 95.38 772 GLN A CA 1
ATOM 5831 C C . GLN A 1 772 ? 43.720 2.171 -14.693 1.00 95.38 772 GLN A C 1
ATOM 5833 O O . GLN A 1 772 ? 43.171 3.266 -14.537 1.00 95.38 772 GLN A O 1
ATOM 5838 N N . ILE A 1 773 ? 44.834 2.000 -15.401 1.00 95.06 773 ILE A N 1
ATOM 5839 C CA . ILE A 1 773 ? 45.513 3.090 -16.095 1.00 95.06 773 ILE A CA 1
ATOM 5840 C C . ILE A 1 773 ? 46.009 2.655 -17.469 1.00 95.06 773 ILE A C 1
ATOM 5842 O O . ILE A 1 773 ? 46.747 1.686 -17.588 1.00 95.06 773 ILE A O 1
ATOM 5846 N N . PHE A 1 774 ? 45.624 3.390 -18.502 1.00 95.62 774 PHE A N 1
ATOM 5847 C CA . PHE A 1 774 ? 46.081 3.132 -19.859 1.00 95.62 774 PHE A CA 1
ATOM 5848 C C . PHE A 1 774 ? 46.585 4.440 -20.467 1.00 95.62 774 PHE A C 1
ATOM 5850 O O . PHE A 1 774 ? 45.857 5.427 -20.505 1.00 95.62 774 PHE A O 1
ATOM 5857 N N . LEU A 1 775 ? 47.855 4.477 -20.856 1.00 95.00 775 LEU A N 1
ATOM 5858 C CA . LEU A 1 775 ? 48.574 5.655 -21.353 1.00 95.00 775 LEU A CA 1
ATOM 5859 C C . LEU A 1 775 ? 49.305 5.384 -22.676 1.00 95.00 775 LEU A C 1
ATOM 5861 O O . LEU A 1 775 ? 49.809 6.329 -23.280 1.00 95.00 775 LEU A O 1
ATOM 5865 N N . GLY A 1 776 ? 49.419 4.123 -23.090 1.00 89.25 776 GLY A N 1
ATOM 5866 C CA . GLY A 1 776 ? 50.228 3.677 -24.218 1.00 89.25 776 GLY A CA 1
ATOM 5867 C C . GLY A 1 776 ? 49.633 3.998 -25.589 1.00 89.25 776 GLY A C 1
ATOM 5868 O O . GLY A 1 776 ? 48.980 5.022 -25.803 1.00 89.25 776 GLY A O 1
ATOM 5869 N N . GLY A 1 777 ? 49.885 3.115 -26.555 1.00 90.88 777 GLY A N 1
ATOM 5870 C CA . GLY A 1 777 ? 49.393 3.277 -27.924 1.00 90.88 777 GLY A CA 1
ATOM 5871 C C . GLY A 1 777 ? 50.205 4.294 -28.729 1.00 90.88 777 GLY A C 1
ATOM 5872 O O . GLY A 1 777 ? 51.426 4.177 -28.829 1.00 90.88 777 GLY A O 1
ATOM 5873 N N . THR A 1 778 ? 49.533 5.275 -29.334 1.00 91.69 778 THR A N 1
ATOM 5874 C CA . THR A 1 778 ? 50.154 6.297 -30.203 1.00 91.69 778 THR A CA 1
ATOM 5875 C C . THR A 1 778 ? 50.767 7.495 -29.466 1.00 91.69 778 THR A C 1
ATOM 5877 O O . THR A 1 778 ? 51.355 8.365 -30.111 1.00 91.69 778 THR A O 1
ATOM 5880 N N . ASN A 1 779 ? 50.679 7.538 -28.134 1.00 95.12 779 ASN A N 1
ATOM 5881 C CA . ASN A 1 779 ? 51.250 8.621 -27.336 1.00 95.12 779 ASN A CA 1
ATOM 5882 C C . ASN A 1 779 ? 52.792 8.612 -27.345 1.00 95.12 779 ASN A C 1
ATOM 5884 O O . ASN A 1 779 ? 53.431 7.562 -27.354 1.00 95.12 779 ASN A O 1
ATOM 5888 N N . ALA A 1 780 ? 53.398 9.798 -27.267 1.00 93.94 780 ALA A N 1
ATOM 5889 C CA . ALA A 1 780 ? 54.842 10.035 -27.219 1.00 93.94 780 ALA A CA 1
ATOM 5890 C C . ALA A 1 780 ? 55.280 10.606 -25.853 1.00 93.94 780 ALA A C 1
ATOM 5892 O O . ALA A 1 780 ? 55.872 11.686 -25.770 1.00 93.94 780 ALA A O 1
ATOM 5893 N N . LEU A 1 781 ? 54.946 9.895 -24.774 1.00 95.19 781 LEU A N 1
ATOM 5894 C CA . LEU A 1 781 ? 55.256 10.294 -23.395 1.00 95.19 781 LEU A CA 1
ATOM 5895 C C . LEU A 1 781 ? 56.713 9.971 -23.029 1.00 95.19 781 LEU A C 1
ATOM 5897 O O . LEU A 1 781 ? 57.238 8.930 -23.423 1.00 95.19 781 LEU A O 1
ATOM 5901 N N . ASP A 1 782 ? 57.352 10.842 -22.247 1.00 91.44 782 ASP A N 1
ATOM 5902 C CA . ASP A 1 782 ? 58.725 10.663 -21.758 1.00 91.44 782 ASP A CA 1
ATOM 5903 C C . ASP A 1 782 ? 58.841 10.872 -20.230 1.00 91.44 782 ASP A C 1
ATOM 5905 O O . ASP A 1 782 ? 57.844 10.918 -19.499 1.00 91.44 782 ASP A O 1
ATOM 5909 N N . GLY A 1 783 ? 60.071 10.894 -19.706 1.00 90.50 783 GLY A N 1
ATOM 5910 C CA . GLY A 1 783 ? 60.339 10.987 -18.270 1.00 90.50 783 GLY A CA 1
ATOM 5911 C C . GLY A 1 783 ? 60.359 9.624 -17.572 1.00 90.50 783 GLY A C 1
ATOM 5912 O O . GLY A 1 783 ? 61.048 8.705 -18.012 1.00 90.50 783 GLY A O 1
ATOM 5913 N N . CYS A 1 784 ? 59.662 9.506 -16.441 1.00 90.19 784 CYS A N 1
ATOM 5914 C CA . CYS A 1 784 ? 59.602 8.287 -15.634 1.00 90.19 784 CYS A CA 1
ATOM 5915 C C . CYS A 1 784 ? 58.190 8.059 -15.076 1.00 90.19 784 CYS A C 1
ATOM 5917 O O . CYS A 1 784 ? 57.424 9.003 -14.877 1.00 90.19 784 CYS A O 1
ATOM 5919 N N . LEU A 1 785 ? 57.841 6.801 -14.801 1.00 91.12 785 LEU A N 1
ATOM 5920 C CA . LEU A 1 785 ? 56.562 6.433 -14.195 1.00 91.12 785 LEU A CA 1
ATOM 5921 C C . LEU A 1 785 ? 56.550 6.820 -12.702 1.00 91.12 785 LEU A C 1
ATOM 5923 O O . LEU A 1 785 ? 57.521 6.542 -11.997 1.00 91.12 785 LEU A O 1
ATOM 5927 N N . PRO A 1 786 ? 55.478 7.427 -12.162 1.00 91.38 786 PRO A N 1
ATOM 5928 C CA . PRO A 1 786 ? 55.368 7.712 -10.734 1.00 91.38 786 PRO A CA 1
ATOM 5929 C C . PRO A 1 786 ? 55.639 6.481 -9.853 1.00 91.38 786 PRO A C 1
ATOM 5931 O O . PRO A 1 786 ? 54.924 5.486 -9.934 1.00 91.38 786 PRO A O 1
ATOM 5934 N N . ALA A 1 787 ? 56.628 6.569 -8.956 1.00 87.31 787 ALA A N 1
ATOM 5935 C CA . ALA A 1 787 ? 57.082 5.442 -8.128 1.00 87.31 787 ALA A CA 1
ATOM 5936 C C . ALA A 1 787 ? 55.968 4.792 -7.284 1.00 87.31 787 ALA A C 1
ATOM 5938 O O . ALA A 1 787 ? 55.978 3.593 -7.033 1.00 87.31 787 ALA A O 1
ATOM 5939 N N . ALA A 1 788 ? 54.968 5.578 -6.868 1.00 85.31 788 ALA A N 1
ATOM 5940 C CA . ALA A 1 788 ? 53.826 5.082 -6.101 1.00 85.31 788 ALA A CA 1
ATOM 5941 C C . ALA A 1 788 ? 53.014 4.004 -6.844 1.00 85.31 788 ALA A C 1
ATOM 5943 O O . ALA A 1 788 ? 52.420 3.142 -6.196 1.00 85.31 788 ALA A O 1
ATOM 5944 N N . TRP A 1 789 ? 52.997 4.029 -8.182 1.00 87.06 789 TRP A N 1
ATOM 5945 C CA . TRP A 1 789 ? 52.271 3.050 -8.994 1.00 87.06 789 TRP A CA 1
ATOM 5946 C C . TRP A 1 789 ? 52.926 1.665 -9.007 1.00 87.06 789 TRP A C 1
ATOM 5948 O O . TRP A 1 789 ? 52.212 0.685 -9.185 1.00 87.06 789 TRP A O 1
ATOM 5958 N N . GLU A 1 790 ? 54.233 1.560 -8.738 1.00 82.94 790 GLU A N 1
ATOM 5959 C CA . GLU A 1 790 ? 54.942 0.272 -8.627 1.00 82.94 790 GLU A CA 1
ATOM 5960 C C . GLU A 1 790 ? 54.375 -0.583 -7.478 1.00 82.94 790 GLU A C 1
ATOM 5962 O O . GLU A 1 790 ? 54.352 -1.806 -7.547 1.00 82.94 790 GLU A O 1
ATOM 5967 N N . SER A 1 791 ? 53.872 0.077 -6.428 1.00 74.56 791 SER A N 1
ATOM 5968 C CA . SER A 1 791 ? 53.328 -0.561 -5.222 1.00 74.56 791 SER A CA 1
ATOM 5969 C C . SER A 1 791 ? 51.825 -0.865 -5.263 1.00 74.56 791 SER A C 1
ATOM 5971 O O . SER A 1 791 ? 51.261 -1.322 -4.266 1.00 74.56 791 SER A O 1
ATOM 5973 N N . LEU A 1 792 ? 51.147 -0.597 -6.384 1.00 78.94 792 LEU A N 1
ATOM 5974 C CA . LEU A 1 792 ? 49.715 -0.856 -6.537 1.00 78.94 792 LEU A CA 1
ATOM 5975 C C . LEU A 1 792 ? 49.496 -2.255 -7.134 1.00 78.94 792 LEU A C 1
ATOM 5977 O O . LEU A 1 792 ? 49.222 -2.390 -8.320 1.00 78.94 792 LEU A O 1
ATOM 5981 N N . ASP A 1 793 ? 49.541 -3.293 -6.291 1.00 67.44 793 ASP A N 1
ATOM 5982 C CA . ASP A 1 793 ? 49.436 -4.721 -6.677 1.00 67.44 793 ASP A CA 1
ATOM 5983 C C . ASP A 1 793 ? 48.185 -5.095 -7.509 1.00 67.44 793 ASP A C 1
ATOM 5985 O O . ASP A 1 793 ? 48.107 -6.182 -8.080 1.00 67.44 793 ASP A O 1
ATOM 5989 N N . THR A 1 794 ? 47.175 -4.221 -7.553 1.00 72.00 794 THR A N 1
ATOM 5990 C CA . THR A 1 794 ? 45.892 -4.433 -8.253 1.00 72.00 794 THR A CA 1
ATOM 5991 C C . THR A 1 794 ? 45.700 -3.533 -9.476 1.00 72.00 794 THR A C 1
ATOM 5993 O O . THR A 1 794 ? 44.659 -3.616 -10.127 1.00 72.00 794 THR A O 1
ATOM 5996 N N . LEU A 1 795 ? 46.684 -2.686 -9.795 1.00 84.25 795 LEU A N 1
ATOM 5997 C CA . LEU A 1 795 ? 46.628 -1.762 -10.921 1.00 84.25 795 LEU A CA 1
ATOM 5998 C C . LEU A 1 795 ? 46.785 -2.520 -12.243 1.00 84.25 795 LEU A C 1
ATOM 6000 O O . LEU A 1 795 ? 47.814 -3.139 -12.503 1.00 84.25 795 LEU A O 1
ATOM 6004 N N . VAL A 1 796 ? 45.763 -2.451 -13.095 1.00 87.06 796 VAL A N 1
ATOM 6005 C CA . VAL A 1 796 ? 45.774 -3.045 -14.439 1.00 87.06 796 VAL A CA 1
ATOM 6006 C C . VAL A 1 796 ? 45.999 -1.951 -15.479 1.00 87.06 796 VAL A C 1
ATOM 6008 O O . VAL A 1 796 ? 45.308 -0.934 -15.462 1.00 87.06 796 VAL A O 1
ATOM 6011 N N . GLY A 1 797 ? 46.930 -2.150 -16.409 1.00 86.56 797 GLY A N 1
ATOM 6012 C CA . GLY A 1 797 ? 47.251 -1.118 -17.387 1.00 86.56 797 GLY A CA 1
ATOM 6013 C C . GLY A 1 797 ? 48.194 -1.543 -18.500 1.00 86.56 797 GLY A C 1
ATOM 6014 O O . GLY A 1 797 ? 48.576 -2.708 -18.587 1.00 86.56 797 GLY A O 1
ATOM 6015 N N . ASP A 1 798 ? 48.581 -0.578 -19.332 1.00 89.44 798 ASP A N 1
ATOM 6016 C CA . ASP A 1 798 ? 49.499 -0.752 -20.466 1.00 89.44 798 ASP A CA 1
ATOM 6017 C C . ASP A 1 798 ? 50.854 -0.046 -20.268 1.00 89.44 798 ASP A C 1
ATOM 6019 O O . ASP A 1 798 ? 51.570 0.202 -21.237 1.00 89.44 798 ASP A O 1
ATOM 6023 N N . LEU A 1 799 ? 51.232 0.267 -19.024 1.00 86.94 799 LEU A N 1
ATOM 6024 C CA . LEU A 1 799 ? 52.427 1.065 -18.717 1.00 86.94 799 LEU A CA 1
ATOM 6025 C C . LEU A 1 799 ? 53.725 0.471 -19.293 1.00 86.94 799 LEU A C 1
ATOM 6027 O O . LEU A 1 799 ? 54.592 1.221 -19.738 1.00 86.94 799 LEU A O 1
ATOM 6031 N N . ASP A 1 800 ? 53.830 -0.859 -19.368 1.00 84.88 800 ASP A N 1
ATOM 6032 C CA . ASP A 1 800 ? 54.981 -1.559 -19.961 1.00 84.88 800 ASP A CA 1
ATOM 6033 C C . ASP A 1 800 ? 55.202 -1.199 -21.441 1.00 84.88 800 ASP A C 1
ATOM 6035 O O . ASP A 1 800 ? 56.319 -1.286 -21.953 1.00 84.88 800 ASP A O 1
ATOM 6039 N N . THR A 1 801 ? 54.146 -0.775 -22.142 1.00 87.31 801 THR A N 1
ATOM 6040 C CA . THR A 1 801 ? 54.215 -0.399 -23.562 1.00 87.31 801 THR A CA 1
ATOM 6041 C C . THR A 1 801 ? 54.928 0.934 -23.795 1.00 87.31 801 THR A C 1
ATOM 6043 O O . THR A 1 801 ? 55.381 1.185 -24.910 1.00 87.31 801 THR A O 1
ATOM 6046 N N . LEU A 1 802 ? 55.086 1.758 -22.753 1.00 87.31 802 LEU A N 1
ATOM 6047 C CA . LEU A 1 802 ? 55.739 3.067 -22.832 1.00 87.31 802 LEU A CA 1
ATOM 6048 C C . LEU A 1 802 ? 57.274 2.982 -22.830 1.00 87.31 802 LEU A C 1
ATOM 6050 O O . LEU A 1 802 ? 57.939 3.930 -23.239 1.00 87.31 802 LEU A O 1
ATOM 6054 N N . GLY A 1 803 ? 57.857 1.874 -22.354 1.00 85.81 803 GLY A N 1
ATOM 6055 C CA . GLY A 1 803 ? 59.315 1.715 -22.261 1.00 85.81 803 GLY A CA 1
ATOM 6056 C C . GLY A 1 803 ? 60.007 2.667 -21.269 1.00 85.81 803 GLY A C 1
ATOM 6057 O O . GLY A 1 803 ? 61.198 2.938 -21.426 1.00 85.81 803 GLY A O 1
ATOM 6058 N N . LEU A 1 804 ? 59.276 3.177 -20.270 1.00 89.81 804 LEU A N 1
ATOM 6059 C CA . LEU A 1 804 ? 59.772 4.093 -19.236 1.00 89.81 804 LEU A CA 1
ATOM 6060 C C . LEU A 1 804 ? 60.051 3.353 -17.919 1.00 89.81 804 LEU A C 1
ATOM 6062 O O . LEU A 1 804 ? 59.320 2.440 -17.542 1.00 89.81 804 LEU A O 1
ATOM 6066 N N . GLU A 1 805 ? 61.086 3.775 -17.190 1.00 89.81 805 GLU A N 1
ATOM 6067 C CA . GLU A 1 805 ? 61.376 3.276 -15.837 1.00 89.81 805 GLU A CA 1
ATOM 6068 C C . GLU A 1 805 ? 60.562 4.035 -14.774 1.00 89.81 805 GLU A C 1
ATOM 6070 O O . GLU A 1 805 ? 60.147 5.176 -14.990 1.00 89.81 805 GLU A O 1
ATOM 6075 N N . PHE A 1 806 ? 60.357 3.434 -13.596 1.00 89.12 806 PHE A N 1
ATOM 6076 C CA . PHE A 1 806 ? 59.784 4.138 -12.445 1.00 89.12 806 PHE A CA 1
ATOM 6077 C C . PHE A 1 806 ? 60.766 5.176 -11.882 1.00 89.12 806 PHE A C 1
ATOM 6079 O O . PHE A 1 806 ? 61.973 4.947 -11.802 1.00 89.12 806 PHE A O 1
ATOM 6086 N N . CYS A 1 807 ? 60.250 6.340 -11.484 1.00 89.44 807 CYS A N 1
ATOM 6087 C CA . CYS A 1 807 ? 61.044 7.412 -10.898 1.00 89.44 807 CYS A CA 1
ATOM 6088 C C . CYS A 1 807 ? 61.731 6.943 -9.606 1.00 89.44 807 CYS A C 1
ATOM 6090 O O . CYS A 1 807 ? 61.143 6.214 -8.809 1.00 89.44 807 CYS A O 1
ATOM 6092 N N . ALA A 1 808 ? 62.951 7.421 -9.347 1.00 79.44 808 ALA A N 1
ATOM 6093 C CA . ALA A 1 808 ? 63.650 7.114 -8.102 1.00 79.44 808 ALA A CA 1
ATOM 6094 C C . ALA A 1 808 ? 62.857 7.629 -6.884 1.00 79.44 808 ALA A C 1
ATOM 6096 O O . ALA A 1 808 ? 62.496 8.807 -6.825 1.00 79.44 808 ALA A O 1
ATOM 6097 N N . VAL A 1 809 ? 62.604 6.749 -5.910 1.00 67.44 809 VAL A N 1
ATOM 6098 C CA . VAL A 1 809 ? 61.952 7.102 -4.640 1.00 67.44 809 VAL A CA 1
ATOM 6099 C C . VAL A 1 809 ? 62.877 8.050 -3.868 1.00 67.44 809 VAL A C 1
ATOM 6101 O O . VAL A 1 809 ? 63.966 7.645 -3.459 1.00 67.44 809 VAL A O 1
ATOM 6104 N N . SER A 1 810 ? 62.474 9.314 -3.712 1.00 56.44 810 SER A N 1
ATOM 6105 C CA . SER A 1 810 ? 63.205 10.328 -2.934 1.00 56.44 810 SER A CA 1
ATOM 6106 C C . SER A 1 810 ? 62.810 10.331 -1.467 1.00 56.44 810 SER A C 1
ATOM 6108 O O . SER A 1 810 ? 61.579 10.383 -1.230 1.00 56.44 810 SER A O 1
#

Mean predicted aligned error: 8.44 Å

Sequence (810 aa):
MNVATGAMVVAVLLASLIAPSTALAQAEEPVDREALVGFFVATGGDTWGRSDNWGSDLPLDRWHGVGTDSAGRVVSLALPSNGLVGPIPASIGSLTRLEHLDLADNDVYGEIPAEIGDLANLIHLDLHNNRLDRPIPPEVGSLAALEVLDLKHNHLSGAIPAEVGNLASLRILDLRGNGLSRQVPDSLGGLSSLTRLVLSGNRLSGGMPPELGSLGSLVWLDMSRNSLSGDIPPEMGDLANLTWLDLSSNYLSGQVPPELGRLSHLRTLSLWLNGLTGEIPPELGDLAALEDLSLSLNDLSGTIPPELGRLTALRLLRLGHNQLSGSIPAEFGKLGGLRYLWLEDNELSGAIPAELGDLHGLKGLWLEGNRLSGSIPDEIGRLRWLRRMYLHDNRLSGDIPASIGELSRLEELRLDGNELTGELPAALGELSNLERMNLADNWLFGEIPSQIANLGRLQILRLNDNELKGPIPAGIGRLTRLTELDLHDNALTGPIPAGIGKLGELRRLRLHNNRLSGGIPPGIGRLAELSVLDLSDNRLSGAIPESLGDLSNLTQLILRENQLVGEIPASLARLGRLEWLDLSLNQLHGPIPPGVGDLASLEALYLSFNFLDGEIPEEFGNLANLKILKLRWNELSGEIPAQLGDLSSLRQLNLWHNRLTGPIPPELGRLVNLTRLDLDGNELSGEIPEELGNLSLLTELWLTGNDLSGGIPAELGRLTGLRRLYLDGNRLTGAIPAGLANLAGLRRLWLQDNELSGEIPTRLGGLTGLEQIFLGGTNALDGCLPAAWESLDTLVGDLDTLGLEFCAVS

pLDDT: mean 94.85, std 12.06, range [26.62, 98.94]